Protein AF-K0YQM9-F1 (afdb_monomer_lite)

Structure (mmCIF, N/CA/C/O backbone):
data_AF-K0YQM9-F1
#
_entry.id   AF-K0YQM9-F1
#
loop_
_atom_site.group_PDB
_atom_site.id
_atom_site.type_symbol
_atom_site.label_atom_id
_atom_site.label_alt_id
_atom_site.label_comp_id
_atom_site.label_asym_id
_atom_site.label_entity_id
_atom_site.label_seq_id
_atom_site.pdbx_PDB_ins_code
_atom_site.Cartn_x
_atom_site.Cartn_y
_atom_site.Cartn_z
_atom_site.occupancy
_atom_site.B_iso_or_equiv
_atom_site.auth_seq_id
_atom_site.auth_comp_id
_atom_site.auth_asym_id
_atom_site.auth_atom_id
_atom_site.pdbx_PDB_model_num
ATOM 1 N N . MET A 1 1 ? -24.552 55.313 -85.912 1.00 34.53 1 MET A N 1
ATOM 2 C CA . MET A 1 1 ? -23.446 55.274 -86.875 1.00 34.53 1 MET A CA 1
ATOM 3 C C . MET A 1 1 ? -22.438 54.324 -86.300 1.00 34.53 1 MET A C 1
ATOM 5 O O . MET A 1 1 ? -21.882 54.588 -85.241 1.00 34.53 1 MET A O 1
ATOM 9 N N . ASP A 1 2 ? -22.370 53.202 -86.982 1.00 34.38 2 ASP A N 1
ATOM 10 C CA . ASP A 1 2 ? -21.325 52.186 -87.030 1.00 34.38 2 ASP A CA 1
ATOM 11 C C . ASP A 1 2 ? -19.997 52.883 -87.444 1.00 34.38 2 ASP A C 1
ATOM 13 O O . ASP A 1 2 ? -20.026 54.052 -87.845 1.00 34.38 2 ASP A O 1
ATOM 17 N N . ASP A 1 3 ? -18.787 52.343 -87.335 1.00 31.58 3 ASP A N 1
ATOM 18 C CA . ASP A 1 3 ? -18.250 50.990 -87.102 1.00 31.58 3 ASP A CA 1
ATOM 19 C C . ASP A 1 3 ? -17.097 51.118 -86.044 1.00 31.58 3 ASP A C 1
ATOM 21 O O . ASP A 1 3 ? -16.939 52.185 -85.453 1.00 31.58 3 ASP A O 1
ATOM 25 N N . GLU A 1 4 ? -16.256 50.151 -85.648 1.00 31.73 4 GLU A N 1
ATOM 26 C CA . GLU A 1 4 ? -15.611 49.065 -86.398 1.00 31.73 4 GLU A CA 1
ATOM 27 C C . GLU A 1 4 ? -14.940 48.055 -85.432 1.00 31.73 4 GLU A C 1
ATOM 29 O O . GLU A 1 4 ? -14.508 48.414 -84.334 1.00 31.73 4 GLU A O 1
ATOM 34 N N . ILE A 1 5 ? -14.827 46.787 -85.842 1.00 39.47 5 ILE A N 1
ATOM 35 C CA . ILE A 1 5 ? -14.116 45.701 -85.135 1.00 39.47 5 ILE A CA 1
ATOM 36 C C . ILE A 1 5 ? -12.994 45.194 -86.047 1.00 39.47 5 ILE A C 1
ATOM 38 O O . ILE A 1 5 ? -13.337 44.811 -87.156 1.00 39.47 5 ILE A O 1
ATOM 42 N N . VAL A 1 6 ? -11.744 45.033 -85.568 1.00 32.38 6 VAL A N 1
ATOM 43 C CA . VAL A 1 6 ? -10.835 43.910 -85.942 1.00 32.38 6 VAL A CA 1
ATOM 44 C C . VAL A 1 6 ? -9.770 43.639 -84.849 1.00 32.38 6 VAL A C 1
ATOM 46 O O . VAL A 1 6 ? -8.962 44.501 -84.527 1.00 32.38 6 VAL A O 1
ATOM 49 N N . ASP A 1 7 ? -9.804 42.401 -84.337 1.00 38.44 7 ASP A N 1
ATOM 50 C CA . ASP A 1 7 ? -8.743 41.475 -83.858 1.00 38.44 7 ASP A CA 1
ATOM 51 C C . ASP A 1 7 ? -7.334 41.952 -83.403 1.00 38.44 7 ASP A C 1
ATOM 53 O O . ASP A 1 7 ? -6.608 42.647 -84.114 1.00 38.44 7 ASP A O 1
ATOM 57 N N . SER A 1 8 ? -6.862 41.370 -82.285 1.00 28.73 8 SER A N 1
ATOM 58 C CA . SER A 1 8 ? -5.429 41.121 -82.052 1.00 28.73 8 SER A CA 1
ATOM 59 C C . SER A 1 8 ? -5.141 39.896 -81.147 1.00 28.73 8 SER A C 1
ATOM 61 O O . SER A 1 8 ? -4.953 40.024 -79.937 1.00 28.73 8 SER A O 1
ATOM 63 N N . GLY A 1 9 ? -5.042 38.710 -81.754 1.00 29.97 9 GLY A N 1
ATOM 64 C CA . GLY A 1 9 ? -3.924 37.753 -81.605 1.00 29.97 9 GLY A CA 1
ATOM 65 C C . GLY A 1 9 ? -3.396 37.346 -80.208 1.00 29.97 9 GLY A C 1
ATOM 66 O O . GLY A 1 9 ? -2.708 38.095 -79.516 1.00 29.97 9 GLY A O 1
ATOM 67 N N . HIS A 1 10 ? -3.546 36.058 -79.869 1.00 34.81 10 HIS A N 1
ATOM 68 C CA . HIS A 1 10 ? -2.863 35.402 -78.742 1.00 34.81 10 HIS A CA 1
ATOM 69 C C . HIS A 1 10 ? -1.322 35.421 -78.832 1.00 34.81 10 HIS A C 1
ATOM 71 O O . HIS A 1 10 ? -0.746 34.972 -79.821 1.00 34.81 10 HIS A O 1
ATOM 77 N N . MET A 1 11 ? -0.649 35.694 -77.705 1.00 31.58 11 MET A N 1
ATOM 78 C CA . MET A 1 11 ? 0.682 35.138 -77.418 1.00 31.58 11 MET A CA 1
ATOM 79 C C . MET A 1 11 ? 0.842 34.793 -75.930 1.00 31.58 11 MET A C 1
ATOM 81 O O . MET A 1 11 ? 0.753 35.656 -75.059 1.00 31.58 11 MET A O 1
ATOM 85 N N . LYS A 1 12 ? 1.116 33.515 -75.631 1.00 46.50 12 LYS A N 1
ATOM 86 C CA . LYS A 1 12 ? 1.403 33.036 -74.269 1.00 46.50 12 LYS A CA 1
ATOM 87 C C . LYS A 1 12 ? 2.731 33.608 -73.757 1.00 46.50 12 LYS A C 1
ATOM 89 O O . LYS A 1 12 ? 3.774 33.383 -74.368 1.00 46.50 12 LYS A O 1
ATOM 94 N N . LYS A 1 13 ? 2.715 34.213 -72.568 1.00 37.03 13 LYS A N 1
ATOM 95 C CA . LYS A 1 13 ? 3.882 34.304 -71.678 1.00 37.03 13 LYS A CA 1
ATOM 96 C C . LYS A 1 13 ? 3.475 33.793 -70.299 1.00 37.03 13 LYS A C 1
ATOM 98 O O . LYS A 1 13 ? 2.797 34.502 -69.565 1.00 37.03 13 LYS A O 1
ATOM 103 N N . GLY A 1 14 ? 3.877 32.560 -69.981 1.00 41.59 14 GLY A N 1
ATOM 104 C CA . GLY A 1 14 ? 3.777 32.024 -68.622 1.00 41.59 14 GLY A CA 1
ATOM 105 C C . GLY A 1 14 ? 4.582 32.914 -67.680 1.00 41.59 14 GLY A C 1
ATOM 106 O O . GLY A 1 14 ? 5.753 33.202 -67.947 1.00 41.59 14 GLY A O 1
ATOM 107 N N . GLY A 1 15 ? 3.917 33.427 -66.649 1.00 29.36 15 GLY A N 1
ATOM 108 C CA . GLY A 1 15 ? 4.487 34.415 -65.746 1.00 29.36 15 GLY A CA 1
ATOM 109 C C . GLY A 1 15 ? 5.547 33.815 -64.829 1.00 29.36 15 GLY A C 1
ATOM 110 O O . GLY A 1 15 ? 5.568 32.618 -64.559 1.00 29.36 15 GLY A O 1
ATOM 111 N N . LEU A 1 16 ? 6.400 34.688 -64.291 1.00 35.47 16 LEU A N 1
ATOM 112 C CA . LEU A 1 16 ? 7.446 34.365 -63.312 1.00 35.47 16 LEU A CA 1
ATOM 113 C C . LEU A 1 16 ? 6.927 33.539 -62.110 1.00 35.47 16 LEU A C 1
ATOM 115 O O . LEU A 1 16 ? 7.682 32.769 -61.524 1.00 35.47 16 LEU A O 1
ATOM 119 N N . LEU A 1 17 ? 5.636 33.685 -61.789 1.00 33.16 17 LEU A N 1
ATOM 120 C CA . LEU A 1 17 ? 4.921 32.996 -60.714 1.00 33.16 17 LEU A CA 1
ATOM 121 C C . LEU A 1 17 ? 4.917 31.467 -60.865 1.00 33.16 17 LEU A C 1
ATOM 123 O O . LEU A 1 17 ? 5.264 30.791 -59.904 1.00 33.16 17 LEU A O 1
ATOM 127 N N . ASP A 1 18 ? 4.633 30.910 -62.048 1.00 35.72 18 ASP A N 1
ATOM 128 C CA . ASP A 1 18 ? 4.522 29.446 -62.216 1.00 35.72 18 ASP A CA 1
ATOM 129 C C . ASP A 1 18 ? 5.861 28.734 -61.948 1.00 35.72 18 ASP A C 1
ATOM 131 O O . ASP A 1 18 ? 5.908 27.637 -61.392 1.00 35.72 18 ASP A O 1
ATOM 135 N N . ARG A 1 19 ? 6.981 29.386 -62.294 1.00 36.47 19 ARG A N 1
ATOM 136 C CA . ARG A 1 19 ? 8.337 28.858 -62.048 1.00 36.47 19 ARG A CA 1
ATOM 137 C C . ARG A 1 19 ? 8.793 29.070 -60.601 1.00 36.47 19 ARG A C 1
ATOM 139 O O . ARG A 1 19 ? 9.585 28.274 -60.105 1.00 36.47 19 ARG A O 1
ATOM 146 N N . LEU A 1 20 ? 8.280 30.101 -59.927 1.00 31.42 20 LEU A N 1
ATOM 147 C CA . LEU A 1 20 ? 8.471 30.319 -58.489 1.00 31.42 20 LEU A CA 1
ATOM 148 C C . LEU A 1 20 ? 7.713 29.270 -57.664 1.00 31.42 20 LEU A C 1
ATOM 150 O O . LEU A 1 20 ? 8.286 28.714 -56.734 1.00 31.42 20 LEU A O 1
ATOM 154 N N . VAL A 1 21 ? 6.473 28.944 -58.040 1.00 33.12 21 VAL A N 1
ATOM 155 C CA . VAL A 1 21 ? 5.668 27.907 -57.373 1.00 33.12 21 VAL A CA 1
ATOM 156 C C . VAL A 1 21 ? 6.312 26.524 -57.520 1.00 33.12 21 VAL A C 1
ATOM 158 O O . VAL A 1 21 ? 6.458 25.822 -56.523 1.00 33.12 21 VAL A O 1
ATOM 161 N N . ALA A 1 22 ? 6.784 26.157 -58.719 1.00 35.50 22 ALA A N 1
ATOM 162 C CA . ALA A 1 22 ? 7.487 24.887 -58.929 1.00 35.50 22 ALA A CA 1
ATOM 163 C C . ALA A 1 22 ? 8.804 24.791 -58.128 1.00 35.50 22 ALA A C 1
ATOM 165 O O . ALA A 1 22 ? 9.043 23.795 -57.451 1.00 35.50 22 ALA A O 1
ATOM 166 N N . GLY A 1 23 ? 9.632 25.845 -58.134 1.00 31.70 23 GLY A N 1
ATOM 167 C CA . GLY A 1 23 ? 10.898 25.854 -57.388 1.00 31.70 23 GLY A CA 1
ATOM 168 C C . GLY A 1 23 ? 10.729 25.828 -55.863 1.00 31.70 23 GLY A C 1
ATOM 169 O O . GLY A 1 23 ? 11.582 25.287 -55.163 1.00 31.70 23 GLY A O 1
ATOM 170 N N . VAL A 1 24 ? 9.627 26.377 -55.340 1.00 32.69 24 VAL A N 1
ATOM 171 C CA . VAL A 1 24 ? 9.271 26.275 -53.915 1.00 32.69 24 VAL A CA 1
ATOM 172 C C . VAL A 1 24 ? 8.764 24.871 -53.570 1.00 32.69 24 VAL A C 1
ATOM 174 O O . VAL A 1 24 ? 9.099 24.371 -52.500 1.00 32.69 24 VAL A O 1
ATOM 177 N N . ALA A 1 25 ? 8.022 24.210 -54.464 1.00 32.47 25 ALA A N 1
ATOM 178 C CA . ALA A 1 25 ? 7.544 22.842 -54.254 1.00 32.47 25 ALA A CA 1
ATOM 179 C C . ALA A 1 25 ? 8.693 21.817 -54.181 1.00 32.47 25 ALA A C 1
ATOM 181 O O . ALA A 1 25 ? 8.754 21.050 -53.222 1.00 32.47 25 ALA A O 1
ATOM 182 N N . ASP A 1 26 ? 9.647 21.851 -55.119 1.00 33.41 26 ASP A N 1
ATOM 183 C CA . ASP A 1 26 ? 10.794 20.924 -55.112 1.00 33.41 26 ASP A CA 1
ATOM 184 C C . ASP A 1 26 ? 11.717 21.150 -53.895 1.00 33.41 26 ASP A C 1
ATOM 186 O O . ASP A 1 26 ? 12.224 20.200 -53.294 1.00 33.41 26 ASP A O 1
ATOM 190 N N . ALA A 1 27 ? 11.903 22.410 -53.478 1.00 32.06 27 ALA A N 1
ATOM 191 C CA . ALA A 1 27 ? 12.652 22.741 -52.265 1.00 32.06 27 ALA A CA 1
ATOM 192 C C . ALA A 1 27 ? 11.914 22.312 -50.981 1.00 32.06 27 ALA A C 1
ATOM 194 O O . ALA A 1 27 ? 12.557 21.895 -50.015 1.00 32.06 27 ALA A O 1
ATOM 195 N N . ALA A 1 28 ? 10.579 22.381 -50.971 1.00 31.80 28 ALA A N 1
ATOM 196 C CA . ALA A 1 28 ? 9.754 21.916 -49.862 1.00 31.80 28 ALA A CA 1
ATOM 197 C C . ALA A 1 28 ? 9.743 20.385 -49.746 1.00 31.80 28 ALA A C 1
ATOM 199 O O . ALA A 1 28 ? 9.816 19.885 -48.630 1.00 31.80 28 ALA A O 1
ATOM 200 N N . ASP A 1 29 ? 9.723 19.633 -50.851 1.00 34.59 29 ASP A N 1
ATOM 201 C CA . ASP A 1 29 ? 9.785 18.162 -50.827 1.00 34.59 29 ASP A CA 1
ATOM 202 C C . ASP A 1 29 ? 11.175 17.644 -50.402 1.00 34.59 29 ASP A C 1
ATOM 204 O O . ASP A 1 29 ? 11.282 16.741 -49.568 1.00 34.59 29 ASP A O 1
ATOM 208 N N . ALA A 1 30 ? 12.256 18.277 -50.875 1.00 32.69 30 ALA A N 1
ATOM 209 C CA . ALA A 1 30 ? 13.611 17.993 -50.393 1.00 32.69 30 ALA A CA 1
ATOM 210 C C . ALA A 1 30 ? 13.780 18.342 -48.899 1.00 32.69 30 ALA A C 1
ATOM 212 O O . ALA A 1 30 ? 14.379 17.574 -48.141 1.00 32.69 30 ALA A O 1
ATOM 213 N N . GLY A 1 31 ? 13.208 19.470 -48.462 1.00 30.27 31 GLY A N 1
ATOM 214 C CA . GLY A 1 31 ? 13.152 19.869 -47.056 1.00 30.27 31 GLY A CA 1
ATOM 215 C C . GLY A 1 31 ? 12.338 18.896 -46.200 1.00 30.27 31 GLY A C 1
ATOM 216 O O . GLY A 1 31 ? 12.816 18.466 -45.156 1.00 30.27 31 GLY A O 1
ATOM 217 N N . ALA A 1 32 ? 11.158 18.478 -46.661 1.00 32.47 32 ALA A N 1
ATOM 218 C CA . ALA A 1 32 ? 10.287 17.532 -45.969 1.00 32.47 32 ALA A CA 1
ATOM 219 C C . ALA A 1 32 ? 10.941 16.152 -45.815 1.00 32.47 32 ALA A C 1
ATOM 221 O O . ALA A 1 32 ? 10.846 15.549 -44.752 1.00 32.47 32 ALA A O 1
ATOM 222 N N . LYS A 1 33 ? 11.678 15.669 -46.824 1.00 33.91 33 LYS A N 1
ATOM 223 C CA . LYS A 1 33 ? 12.443 14.413 -46.725 1.00 33.91 33 LYS A CA 1
ATOM 224 C C . LYS A 1 33 ? 13.592 14.500 -45.717 1.00 33.91 33 LYS A C 1
ATOM 226 O O . LYS A 1 33 ? 13.789 13.558 -44.952 1.00 33.91 33 LYS A O 1
ATOM 231 N N . ALA A 1 34 ? 14.304 15.627 -45.655 1.00 29.23 34 ALA A N 1
ATOM 232 C CA . ALA A 1 34 ? 15.340 15.852 -44.643 1.00 29.23 34 ALA A CA 1
ATOM 233 C C . ALA A 1 34 ? 14.756 16.012 -43.222 1.00 29.23 34 ALA A C 1
ATOM 235 O O . ALA A 1 34 ? 15.313 15.480 -42.263 1.00 29.23 34 ALA A O 1
ATOM 236 N N . VAL A 1 35 ? 13.615 16.698 -43.089 1.00 31.97 35 VAL A N 1
ATOM 237 C CA . VAL A 1 35 ? 12.897 16.878 -41.818 1.00 31.97 35 VAL A CA 1
ATOM 238 C C . VAL A 1 35 ? 12.297 15.561 -41.326 1.00 31.97 35 VAL A C 1
ATOM 240 O O . VAL A 1 35 ? 12.455 15.254 -40.151 1.00 31.97 35 VAL A O 1
ATOM 243 N N . ASN A 1 36 ? 11.703 14.739 -42.195 1.00 33.00 36 ASN A N 1
ATOM 244 C CA . ASN A 1 36 ? 11.165 13.429 -41.814 1.00 33.00 36 ASN A CA 1
ATOM 245 C C . ASN A 1 36 ? 12.273 12.451 -41.397 1.00 33.00 36 ASN A C 1
ATOM 247 O O . ASN A 1 36 ? 12.125 11.767 -40.390 1.00 33.00 36 ASN A O 1
ATOM 251 N N . ALA A 1 37 ? 13.418 12.435 -42.092 1.00 30.19 37 ALA A N 1
ATOM 252 C CA . ALA A 1 37 ? 14.574 11.639 -41.667 1.00 30.19 37 ALA A CA 1
ATOM 253 C C . ALA A 1 37 ? 15.124 12.079 -40.291 1.00 30.19 37 ALA A C 1
ATOM 255 O O . ALA A 1 37 ? 15.574 11.244 -39.509 1.00 30.19 37 ALA A O 1
ATOM 256 N N . GLY A 1 38 ? 15.055 13.378 -39.973 1.00 27.98 38 GLY A N 1
ATOM 257 C CA . GLY A 1 38 ? 15.368 13.899 -38.639 1.00 27.98 38 GLY A CA 1
ATOM 258 C C . GLY A 1 38 ? 14.299 13.573 -37.587 1.00 27.98 38 GLY A C 1
ATOM 259 O O . GLY A 1 38 ? 14.638 13.219 -36.462 1.00 27.98 38 GLY A O 1
ATOM 260 N N . ALA A 1 39 ? 13.017 13.651 -37.948 1.00 31.00 39 ALA A N 1
ATOM 261 C CA . ALA A 1 39 ? 11.891 13.391 -37.054 1.00 31.00 39 ALA A CA 1
ATOM 262 C C . ALA A 1 39 ? 11.806 11.917 -36.633 1.00 31.00 39 ALA A C 1
ATOM 264 O O . ALA A 1 39 ? 11.575 11.643 -35.460 1.00 31.00 39 ALA A O 1
ATOM 265 N N . GLU A 1 40 ? 12.069 10.977 -37.545 1.00 32.41 40 GLU A N 1
ATOM 266 C CA . GLU A 1 40 ? 12.153 9.544 -37.231 1.00 32.41 40 GLU A CA 1
ATOM 267 C C . GLU A 1 40 ? 13.310 9.237 -36.266 1.00 32.41 40 GLU A C 1
ATOM 269 O O . GLU A 1 40 ? 13.127 8.527 -35.277 1.00 32.41 40 GLU A O 1
ATOM 274 N N . ALA A 1 41 ? 14.485 9.845 -36.477 1.00 30.64 41 ALA A N 1
ATOM 275 C CA . ALA A 1 41 ? 15.621 9.702 -35.563 1.00 30.64 41 ALA A CA 1
ATOM 276 C C . ALA A 1 41 ? 15.327 10.262 -34.154 1.00 30.64 41 ALA A C 1
ATOM 278 O O . ALA A 1 41 ? 15.782 9.700 -33.157 1.00 30.64 41 ALA A O 1
ATOM 279 N N . ILE A 1 42 ? 14.538 11.338 -34.062 1.00 30.86 42 ILE A N 1
ATOM 280 C CA . ILE A 1 42 ? 14.117 11.952 -32.793 1.00 30.86 42 ILE A CA 1
ATOM 281 C C . ILE A 1 42 ? 13.007 11.130 -32.112 1.00 30.86 42 ILE A C 1
ATOM 283 O O . ILE A 1 42 ? 13.091 10.891 -30.908 1.00 30.86 42 ILE A O 1
ATOM 287 N N . LYS A 1 43 ? 12.013 10.623 -32.857 1.00 32.22 43 LYS A N 1
ATOM 288 C CA . LYS A 1 43 ? 10.958 9.734 -32.329 1.00 32.22 43 LYS A CA 1
ATOM 289 C C . LYS A 1 43 ? 11.530 8.426 -31.779 1.00 32.22 43 LYS A C 1
ATOM 291 O O . LYS A 1 43 ? 11.167 8.021 -30.674 1.00 32.22 43 LYS A O 1
ATOM 296 N N . ALA A 1 44 ? 12.469 7.808 -32.499 1.00 33.59 44 ALA A N 1
ATOM 297 C CA . ALA A 1 44 ? 13.187 6.628 -32.021 1.00 33.59 44 ALA A CA 1
ATOM 298 C C . ALA A 1 44 ? 13.980 6.921 -30.731 1.00 33.59 44 ALA A C 1
ATOM 300 O O . ALA A 1 44 ? 13.999 6.091 -29.824 1.00 33.59 44 ALA A O 1
ATOM 301 N N . GLY A 1 45 ? 14.584 8.111 -30.612 1.00 31.55 45 GLY A N 1
ATOM 302 C CA . GLY A 1 45 ? 15.263 8.560 -29.391 1.00 31.55 45 GLY A CA 1
ATOM 303 C C . GLY A 1 45 ? 14.321 8.762 -28.195 1.00 31.55 45 GLY A C 1
ATOM 304 O O . GLY A 1 45 ? 14.615 8.295 -27.092 1.00 31.55 45 GLY A O 1
ATOM 305 N N . ALA A 1 46 ? 13.170 9.407 -28.403 1.00 31.47 46 ALA A N 1
ATOM 306 C CA . ALA A 1 46 ? 12.214 9.714 -27.337 1.00 31.47 46 ALA A CA 1
ATOM 307 C C . ALA A 1 46 ? 11.513 8.458 -26.784 1.00 31.47 46 ALA A C 1
ATOM 309 O O . ALA A 1 46 ? 11.478 8.277 -25.566 1.00 31.47 46 ALA A O 1
ATOM 310 N N . LYS A 1 47 ? 11.046 7.541 -27.654 1.00 33.91 47 LYS A N 1
ATOM 311 C CA . LYS A 1 47 ? 10.439 6.261 -27.225 1.00 33.91 47 LYS A CA 1
ATOM 312 C C . LYS A 1 47 ? 11.416 5.451 -26.365 1.00 33.91 47 LYS A C 1
ATOM 314 O O . LYS A 1 47 ? 11.060 5.009 -25.275 1.00 33.91 47 LYS A O 1
ATOM 319 N N . LYS A 1 48 ? 12.678 5.370 -26.803 1.00 36.25 48 LYS A N 1
ATOM 320 C CA . LYS A 1 48 ? 13.762 4.732 -26.045 1.00 36.25 48 LYS A CA 1
ATOM 321 C C . LYS A 1 48 ? 13.997 5.388 -24.691 1.00 36.25 48 LYS A C 1
ATOM 323 O O . LYS A 1 48 ? 14.237 4.680 -23.728 1.00 36.25 48 LYS A O 1
ATOM 328 N N . THR A 1 49 ? 13.914 6.712 -24.589 1.00 34.22 49 THR A N 1
ATOM 329 C CA . THR A 1 49 ? 14.156 7.421 -23.319 1.00 34.22 49 THR A CA 1
ATOM 330 C C . THR A 1 49 ? 13.026 7.235 -22.301 1.00 34.22 49 THR A C 1
ATOM 332 O O . THR A 1 49 ? 13.312 7.159 -21.113 1.00 34.22 49 THR A O 1
ATOM 335 N N . HIS A 1 50 ? 11.767 7.098 -22.729 1.00 37.97 50 HIS A N 1
ATOM 336 C CA . HIS A 1 50 ? 10.659 6.805 -21.807 1.00 37.97 50 HIS A CA 1
ATOM 337 C C . HIS A 1 50 ? 10.742 5.375 -21.248 1.00 37.97 50 HIS A C 1
ATOM 339 O O . HIS A 1 50 ? 10.715 5.178 -20.034 1.00 37.97 50 HIS A O 1
ATOM 345 N N . GLN A 1 51 ? 10.968 4.394 -22.128 1.00 45.75 51 GLN A N 1
ATOM 346 C CA . GLN A 1 51 ? 11.227 3.004 -21.737 1.00 45.75 51 GLN A CA 1
ATOM 347 C C . GLN A 1 51 ? 12.458 2.910 -20.818 1.00 45.75 51 GLN A C 1
ATOM 349 O O . GLN A 1 51 ? 12.441 2.176 -19.835 1.00 45.75 51 GLN A O 1
ATOM 354 N N . ALA A 1 52 ? 13.497 3.718 -21.079 1.00 38.56 52 ALA A N 1
ATOM 355 C CA . ALA A 1 52 ? 14.733 3.746 -20.299 1.00 38.56 52 ALA A CA 1
ATOM 356 C C . ALA A 1 52 ? 14.563 4.036 -18.812 1.00 38.56 52 ALA A C 1
ATOM 358 O O . ALA A 1 52 ? 15.512 3.767 -18.084 1.00 38.56 52 ALA A O 1
ATOM 359 N N . PHE A 1 53 ? 13.435 4.591 -18.355 1.00 38.03 53 PHE A N 1
ATOM 360 C CA . PHE A 1 53 ? 13.337 5.158 -17.007 1.00 38.03 53 PHE A CA 1
ATOM 361 C C . PHE A 1 53 ? 12.157 4.692 -16.150 1.00 38.03 53 PHE A C 1
ATOM 363 O O . PHE A 1 53 ? 11.707 5.423 -15.271 1.00 38.03 53 PHE A O 1
ATOM 370 N N . GLY A 1 54 ? 11.701 3.453 -16.355 1.00 39.69 54 GLY A N 1
ATOM 371 C CA . GLY A 1 54 ? 10.812 2.782 -15.399 1.00 39.69 54 GLY A CA 1
ATOM 372 C C . GLY A 1 54 ? 9.446 2.367 -15.932 1.00 39.69 54 GLY A C 1
ATOM 373 O O . GLY A 1 54 ? 8.668 1.837 -15.152 1.00 39.69 54 GLY A O 1
ATOM 374 N N . GLY A 1 55 ? 9.164 2.553 -17.226 1.00 37.91 55 GLY A N 1
ATOM 375 C CA . GLY A 1 55 ? 8.043 1.858 -17.857 1.00 37.91 55 GLY A CA 1
ATOM 376 C C . GLY A 1 55 ? 8.301 0.351 -17.830 1.00 37.91 55 GLY A C 1
ATOM 377 O O . GLY A 1 55 ? 9.288 -0.112 -18.415 1.00 37.91 55 GLY A O 1
ATOM 378 N N . GLU A 1 56 ? 7.453 -0.386 -17.116 1.00 34.53 56 GLU A N 1
ATOM 379 C CA . GLU A 1 56 ? 7.374 -1.841 -17.221 1.00 34.53 56 GLU A CA 1
ATOM 380 C C . GLU A 1 56 ? 6.414 -2.179 -18.363 1.00 34.53 56 GLU A C 1
ATOM 382 O O . GLU A 1 56 ? 5.407 -1.510 -18.591 1.00 34.53 56 GLU A O 1
ATOM 387 N N . TYR A 1 57 ? 6.804 -3.172 -19.145 1.00 37.62 57 TYR A N 1
ATOM 388 C CA . TYR A 1 57 ? 6.097 -3.629 -20.326 1.00 37.62 57 TYR A CA 1
ATOM 389 C C . TYR A 1 57 ? 5.346 -4.914 -19.984 1.00 37.62 57 TYR A C 1
ATOM 391 O O . TYR A 1 57 ? 5.918 -5.800 -19.352 1.00 37.62 57 TYR A O 1
ATOM 399 N N . GLY A 1 58 ? 4.127 -5.062 -20.508 1.00 38.12 58 GLY A N 1
ATOM 400 C CA . GLY A 1 58 ? 3.480 -6.372 -20.623 1.00 38.12 58 GLY A CA 1
ATOM 401 C C . GLY A 1 58 ? 4.082 -7.242 -21.740 1.00 38.12 58 GLY A C 1
ATOM 402 O O . GLY A 1 58 ? 3.655 -8.380 -21.927 1.00 38.12 58 GLY A O 1
ATOM 403 N N . GLU A 1 59 ? 5.063 -6.723 -22.496 1.00 44.28 59 GLU A N 1
ATOM 404 C CA . GLU A 1 59 ? 5.782 -7.451 -23.547 1.00 44.28 59 GLU A CA 1
ATOM 405 C C . GLU A 1 59 ? 6.538 -8.660 -22.965 1.00 44.28 59 GLU A C 1
ATOM 407 O O . GLU A 1 59 ? 7.629 -8.548 -22.401 1.00 44.28 59 GLU A O 1
ATOM 412 N N . VAL A 1 60 ? 5.986 -9.854 -23.194 1.00 55.78 60 VAL A N 1
ATOM 413 C CA . VAL A 1 60 ? 6.745 -11.105 -23.136 1.00 55.78 60 VAL A CA 1
ATOM 414 C C . VAL A 1 60 ? 7.768 -11.075 -24.272 1.00 55.78 60 VAL A C 1
ATOM 416 O O . VAL A 1 60 ? 7.421 -11.196 -25.446 1.00 55.78 60 VAL A O 1
ATOM 419 N N . PHE A 1 61 ? 9.044 -10.897 -23.936 1.00 67.88 61 PHE A N 1
ATOM 420 C CA . PHE A 1 61 ? 10.118 -10.923 -24.924 1.00 67.88 61 PHE A CA 1
ATOM 421 C C . PHE A 1 61 ? 10.336 -12.354 -25.426 1.00 67.88 61 PHE A C 1
ATOM 423 O O . PHE A 1 61 ? 10.811 -13.204 -24.678 1.00 67.88 61 PHE A O 1
ATOM 430 N N . GLU A 1 62 ? 10.045 -12.627 -26.699 1.00 71.38 62 GLU A N 1
ATOM 431 C CA . GLU A 1 62 ? 10.383 -13.911 -27.326 1.00 71.38 62 GLU A CA 1
ATOM 432 C C . GLU A 1 62 ? 11.911 -14.053 -27.476 1.00 71.38 62 GLU A C 1
ATOM 434 O O . GLU A 1 62 ? 12.532 -13.557 -28.422 1.00 71.38 62 GLU A O 1
ATOM 439 N N . GLY A 1 63 ? 12.536 -14.724 -26.506 1.00 80.25 63 GLY A N 1
ATOM 440 C CA . GLY A 1 63 ? 13.933 -15.137 -26.576 1.00 80.25 63 GLY A CA 1
ATOM 441 C C . GLY A 1 63 ? 14.132 -16.300 -27.553 1.00 80.25 63 GLY A C 1
ATOM 442 O O . GLY A 1 63 ? 13.288 -17.183 -27.668 1.00 80.25 63 GLY A O 1
ATOM 443 N N . ASN A 1 64 ? 15.283 -16.349 -28.228 1.00 87.94 64 ASN A N 1
ATOM 444 C CA . ASN A 1 64 ? 15.659 -17.461 -29.121 1.00 87.94 64 ASN A CA 1
ATOM 445 C C . ASN A 1 64 ? 16.749 -18.365 -28.516 1.00 87.94 64 ASN A C 1
ATOM 447 O O . ASN A 1 64 ? 17.478 -19.052 -29.230 1.00 87.94 64 ASN A O 1
ATOM 451 N N . LEU A 1 65 ? 16.874 -18.329 -27.188 1.00 89.19 65 LEU A N 1
ATOM 452 C CA . LEU A 1 65 ? 17.865 -19.066 -26.407 1.00 89.19 65 LEU A CA 1
ATOM 453 C C . LEU A 1 65 ? 17.334 -20.390 -25.844 1.00 89.19 65 LEU A C 1
ATOM 455 O O . LEU A 1 65 ? 18.051 -21.037 -25.088 1.00 89.19 65 LEU A O 1
ATOM 459 N N . VAL A 1 66 ? 16.126 -20.813 -26.217 1.00 87.62 66 VAL A N 1
ATOM 460 C CA . VAL A 1 66 ? 15.560 -22.129 -25.884 1.00 87.62 66 VAL A CA 1
ATOM 461 C C . VAL A 1 66 ? 15.480 -22.972 -27.160 1.00 87.62 66 VAL A C 1
ATOM 463 O O . VAL A 1 66 ? 15.024 -22.491 -28.196 1.00 87.62 66 VAL A O 1
ATOM 466 N N . GLY A 1 67 ? 15.981 -24.205 -27.107 1.00 83.69 67 GLY A N 1
ATOM 467 C CA . GLY A 1 67 ? 15.977 -25.151 -28.222 1.00 83.69 67 GLY A CA 1
ATOM 468 C C . GLY A 1 67 ? 14.647 -25.893 -28.386 1.00 83.69 67 GLY A C 1
ATOM 469 O O . GLY A 1 67 ? 13.777 -25.846 -27.519 1.00 83.69 67 GLY A O 1
ATOM 470 N N . GLU A 1 68 ? 14.513 -26.643 -29.484 1.00 81.25 68 GLU A N 1
ATOM 471 C CA . GLU A 1 68 ? 13.326 -27.473 -29.779 1.00 81.25 68 GLU A CA 1
ATOM 472 C C . GLU A 1 68 ? 13.039 -28.547 -28.708 1.00 81.25 68 GLU A C 1
ATOM 474 O O . GLU A 1 68 ? 11.925 -29.059 -28.625 1.00 81.25 68 GLU A O 1
ATOM 479 N N . ASP A 1 69 ? 14.033 -28.892 -27.882 1.00 81.38 69 ASP A N 1
ATOM 480 C CA . ASP A 1 69 ? 13.918 -29.826 -26.758 1.00 81.38 69 ASP A CA 1
ATOM 481 C C . ASP A 1 69 ? 13.519 -29.158 -25.426 1.00 81.38 69 ASP A C 1
ATOM 483 O O . ASP A 1 69 ? 13.437 -29.836 -24.400 1.00 81.38 69 ASP A O 1
ATOM 487 N N . GLY A 1 70 ? 13.272 -27.844 -25.427 1.00 80.00 70 GLY A N 1
ATOM 488 C CA . GLY A 1 70 ? 12.948 -27.067 -24.230 1.00 80.00 70 GLY A CA 1
ATOM 489 C C . GLY A 1 70 ? 14.150 -26.769 -23.326 1.00 80.00 70 GLY A C 1
ATOM 490 O O . GLY A 1 70 ? 13.953 -26.358 -22.184 1.00 80.00 70 GLY A O 1
ATOM 491 N N . SER A 1 71 ? 15.389 -26.973 -23.791 1.00 86.81 71 SER A N 1
ATOM 492 C CA . SER A 1 71 ? 16.610 -26.661 -23.034 1.00 86.81 71 SER A CA 1
ATOM 493 C C . SER A 1 71 ? 17.258 -25.342 -23.473 1.00 86.81 71 SER A C 1
ATOM 495 O O . SER A 1 71 ? 17.065 -24.880 -24.597 1.00 86.81 71 SER A O 1
ATOM 497 N N . TYR A 1 72 ? 18.045 -24.709 -22.595 1.00 90.00 72 TYR A N 1
ATOM 498 C CA . TYR A 1 72 ? 18.778 -23.490 -22.956 1.00 90.00 72 TYR A CA 1
ATOM 499 C C . TYR A 1 72 ? 19.932 -23.779 -23.934 1.00 90.00 72 TYR A C 1
ATOM 501 O O . TYR A 1 72 ? 20.797 -24.619 -23.676 1.00 90.00 72 TYR A O 1
ATOM 509 N N . ILE A 1 73 ? 19.998 -23.011 -25.024 1.00 90.06 73 ILE A N 1
ATOM 510 C CA . ILE A 1 73 ? 21.075 -23.039 -26.015 1.00 90.06 73 ILE A CA 1
ATOM 511 C C . ILE A 1 73 ? 22.328 -22.409 -25.399 1.00 90.06 73 ILE A C 1
ATOM 513 O O . ILE A 1 73 ? 22.501 -21.189 -25.345 1.00 90.06 73 ILE A O 1
ATOM 517 N N . MET A 1 74 ? 23.220 -23.268 -24.920 1.00 88.00 74 MET A N 1
ATOM 518 C CA . MET A 1 74 ? 24.449 -22.856 -24.251 1.00 88.00 74 MET A CA 1
ATOM 519 C C . MET A 1 74 ? 25.498 -22.333 -25.248 1.00 88.00 74 MET A C 1
ATOM 521 O O . MET A 1 74 ? 25.730 -22.967 -26.281 1.00 88.00 74 MET A O 1
ATOM 525 N N . PRO A 1 75 ? 26.211 -21.230 -24.942 1.00 85.56 75 PRO A N 1
ATOM 526 C CA . PRO A 1 75 ? 27.348 -20.803 -25.751 1.00 85.56 75 PRO A CA 1
ATOM 527 C C . PRO A 1 75 ? 28.473 -21.850 -25.695 1.00 85.56 75 PRO A C 1
ATOM 529 O O . PRO A 1 75 ? 28.972 -22.164 -24.615 1.00 85.56 75 PRO A O 1
ATOM 532 N N . ASP A 1 76 ? 28.925 -22.344 -26.853 1.00 82.12 76 ASP A N 1
ATOM 533 C CA . ASP A 1 76 ? 30.085 -23.242 -26.968 1.00 82.12 76 ASP A CA 1
ATOM 534 C C . ASP A 1 76 ? 31.227 -22.584 -27.778 1.00 82.12 76 ASP A C 1
ATOM 536 O O . ASP A 1 76 ? 31.007 -22.158 -28.915 1.00 82.12 76 ASP A O 1
ATOM 540 N N . PRO A 1 77 ? 32.443 -22.434 -27.214 1.00 84.62 77 PRO A N 1
ATOM 541 C CA . PRO A 1 77 ? 32.740 -22.520 -25.785 1.00 84.62 77 PRO A CA 1
ATOM 542 C C . PRO A 1 77 ? 32.053 -21.383 -25.013 1.00 84.62 77 PRO A C 1
ATOM 544 O O . PRO A 1 77 ? 31.866 -20.284 -25.549 1.00 84.62 77 PRO A O 1
ATOM 547 N N . ALA A 1 78 ? 31.751 -21.617 -23.730 1.00 81.50 78 ALA A N 1
ATOM 548 C CA . ALA A 1 78 ? 31.068 -20.641 -22.869 1.00 81.50 78 ALA A CA 1
ATOM 549 C C . ALA A 1 78 ? 31.787 -19.283 -22.821 1.00 81.50 78 ALA A C 1
ATOM 551 O O . ALA A 1 78 ? 31.147 -18.231 -22.838 1.00 81.50 78 ALA A O 1
ATOM 552 N N . LEU A 1 79 ? 33.121 -19.321 -22.857 1.00 85.81 79 LEU A N 1
ATOM 553 C CA . LEU A 1 79 ? 34.007 -18.177 -23.043 1.00 85.81 79 LEU A CA 1
ATOM 554 C C . LEU A 1 79 ? 34.913 -18.419 -24.252 1.00 85.81 79 LEU A C 1
ATOM 556 O O . LEU A 1 79 ? 35.556 -19.470 -24.339 1.00 85.81 79 LEU A O 1
ATOM 560 N N . ASP A 1 80 ? 34.973 -17.455 -25.168 1.00 87.94 80 ASP A N 1
ATOM 561 C CA . ASP A 1 80 ? 35.877 -17.498 -26.322 1.00 87.94 80 ASP A CA 1
ATOM 562 C C . ASP A 1 80 ? 37.229 -16.799 -26.062 1.00 87.94 80 ASP A C 1
ATOM 564 O O . ASP A 1 80 ? 37.473 -16.195 -25.014 1.00 87.94 80 ASP A O 1
ATOM 568 N N . GLU A 1 81 ? 38.154 -16.889 -27.024 1.00 85.88 81 GLU A N 1
ATOM 569 C CA . GLU A 1 81 ? 39.487 -16.286 -26.886 1.00 85.88 81 GLU A CA 1
ATOM 570 C C . GLU A 1 81 ? 39.472 -14.756 -26.778 1.00 85.88 81 GLU A C 1
ATOM 572 O O . GLU A 1 81 ? 40.374 -14.186 -26.161 1.00 85.88 81 GLU A O 1
ATOM 577 N N . ARG A 1 82 ? 38.459 -14.080 -27.329 1.00 89.62 82 ARG A N 1
ATOM 578 C CA . ARG A 1 82 ? 38.303 -12.629 -27.213 1.00 89.62 82 ARG A CA 1
ATOM 579 C C . ARG A 1 82 ? 37.844 -12.255 -25.807 1.00 89.62 82 ARG A C 1
ATOM 581 O O . ARG A 1 82 ? 38.455 -11.370 -25.215 1.00 89.62 82 ARG A O 1
ATOM 588 N N . GLU A 1 83 ? 36.858 -12.956 -25.251 1.00 89.38 83 GLU A N 1
ATOM 589 C CA . GLU A 1 83 ? 36.386 -12.753 -23.874 1.00 89.38 83 GLU A CA 1
ATOM 590 C C . GLU A 1 83 ? 37.529 -12.956 -22.857 1.00 89.38 83 GLU A C 1
ATOM 592 O O . GLU A 1 83 ? 37.694 -12.146 -21.945 1.00 89.38 83 GLU A O 1
ATOM 597 N N . PHE A 1 84 ? 38.410 -13.949 -23.057 1.00 83.00 84 PHE A N 1
ATOM 598 C CA . PHE A 1 84 ? 39.620 -14.090 -22.230 1.00 83.00 84 PHE A CA 1
ATOM 599 C C . PHE A 1 84 ? 40.596 -12.907 -22.384 1.00 83.00 84 PHE A C 1
ATOM 601 O O . PHE A 1 84 ? 41.094 -12.386 -21.384 1.00 83.00 84 PHE A O 1
ATOM 608 N N . ASN A 1 85 ? 40.856 -12.443 -23.612 1.00 84.56 85 ASN A N 1
ATOM 609 C CA . ASN A 1 85 ? 41.760 -11.313 -23.877 1.00 84.56 85 ASN A CA 1
ATOM 610 C C . ASN A 1 85 ? 41.222 -9.962 -23.346 1.00 84.56 85 ASN A C 1
ATOM 612 O O . ASN A 1 85 ? 41.996 -9.037 -23.061 1.00 84.56 85 ASN A O 1
ATOM 616 N N . GLU A 1 86 ? 39.905 -9.830 -23.169 1.00 86.06 86 GLU A N 1
ATOM 617 C CA . GLU A 1 86 ? 39.295 -8.639 -22.570 1.00 86.06 86 GLU A CA 1
ATOM 618 C C . GLU A 1 86 ? 39.638 -8.491 -21.079 1.00 86.06 86 GLU A C 1
ATOM 620 O O . GLU A 1 86 ? 39.834 -7.362 -20.630 1.00 86.06 86 GLU A O 1
ATOM 625 N N . ILE A 1 87 ? 39.853 -9.581 -20.330 1.00 83.25 87 ILE A N 1
ATOM 626 C CA . ILE A 1 87 ? 40.208 -9.543 -18.894 1.00 83.25 87 ILE A CA 1
ATOM 627 C C . ILE A 1 87 ? 41.471 -8.700 -18.645 1.00 83.25 87 ILE A C 1
ATOM 629 O O . ILE A 1 87 ? 41.489 -7.841 -17.756 1.00 83.25 87 ILE A O 1
ATOM 633 N N . GLU A 1 88 ? 42.524 -8.898 -19.446 1.00 81.69 88 GLU A N 1
ATOM 634 C CA . GLU A 1 88 ? 43.748 -8.092 -19.353 1.00 81.69 88 GLU A CA 1
ATOM 635 C C . GLU A 1 88 ? 43.533 -6.644 -19.805 1.00 81.69 88 GLU A C 1
ATOM 637 O O . GLU A 1 88 ? 44.132 -5.711 -19.266 1.00 81.69 88 GLU A O 1
ATOM 642 N N . THR A 1 89 ? 42.698 -6.452 -20.826 1.00 85.62 89 THR A N 1
ATOM 643 C CA . THR A 1 89 ? 42.402 -5.134 -21.398 1.00 85.62 89 THR A CA 1
ATOM 644 C C . THR A 1 89 ? 41.632 -4.269 -20.397 1.00 85.62 89 THR A C 1
ATOM 646 O O . THR A 1 89 ? 41.910 -3.075 -20.266 1.00 85.62 89 THR A O 1
ATOM 649 N N . LEU A 1 90 ? 40.720 -4.873 -19.632 1.00 85.38 90 LEU A N 1
ATOM 650 C CA . LEU A 1 90 ? 39.966 -4.232 -18.555 1.00 85.38 90 LEU A CA 1
ATOM 651 C C . LEU A 1 90 ? 40.869 -3.857 -17.372 1.00 85.38 90 LEU A C 1
ATOM 653 O O . LEU A 1 90 ? 40.785 -2.725 -16.894 1.00 85.38 90 LEU A O 1
ATOM 657 N N . ALA A 1 91 ? 41.801 -4.730 -16.971 1.00 79.88 91 ALA A N 1
ATOM 658 C CA . ALA A 1 91 ? 42.804 -4.401 -15.951 1.00 79.88 91 ALA A CA 1
ATOM 659 C C . ALA A 1 91 ? 43.670 -3.190 -16.368 1.00 79.88 91 ALA A C 1
ATOM 661 O O . ALA A 1 91 ? 43.768 -2.206 -15.633 1.00 79.88 91 ALA A O 1
ATOM 662 N N . LYS A 1 92 ? 44.188 -3.184 -17.605 1.00 82.62 92 LYS A N 1
ATOM 663 C CA . LYS A 1 92 ? 44.960 -2.057 -18.174 1.00 82.62 92 LYS A CA 1
ATOM 664 C C . LYS A 1 92 ? 44.127 -0.762 -18.276 1.00 82.62 92 LYS A C 1
ATOM 666 O O . LYS A 1 92 ? 44.646 0.335 -18.054 1.00 82.62 92 LYS A O 1
ATOM 671 N N . ARG A 1 93 ? 42.821 -0.851 -18.582 1.00 82.12 93 ARG A N 1
ATOM 672 C CA . ARG A 1 93 ? 41.891 0.302 -18.547 1.00 82.12 93 ARG A CA 1
ATOM 673 C C . ARG A 1 93 ? 41.703 0.835 -17.120 1.00 82.12 93 ARG A C 1
ATOM 675 O O . ARG A 1 93 ? 41.692 2.053 -16.945 1.00 82.12 93 ARG A O 1
ATOM 682 N N . TYR A 1 94 ? 41.598 -0.039 -16.119 1.00 80.12 94 TYR A N 1
ATOM 683 C CA . TYR A 1 94 ? 41.475 0.339 -14.708 1.00 80.12 94 TYR A CA 1
ATOM 684 C C . TYR A 1 94 ? 42.732 1.037 -14.166 1.00 80.12 94 TYR A C 1
ATOM 686 O O . TYR A 1 94 ? 42.627 2.109 -13.563 1.00 80.12 94 TYR A O 1
ATOM 694 N N . GLU A 1 95 ? 43.923 0.505 -14.451 1.00 77.38 95 GLU A N 1
ATOM 695 C CA . GLU A 1 95 ? 45.202 1.157 -14.122 1.00 77.38 95 GLU A CA 1
ATOM 696 C C . GLU A 1 95 ? 45.275 2.568 -14.723 1.00 77.38 95 GLU A C 1
ATOM 698 O O . GLU A 1 95 ? 45.606 3.539 -14.043 1.00 77.38 95 GLU A O 1
ATOM 703 N N . LYS A 1 96 ? 44.874 2.724 -15.992 1.00 79.44 96 LYS A N 1
ATOM 704 C CA . LYS A 1 96 ? 44.815 4.034 -16.653 1.00 79.44 96 LYS A CA 1
ATOM 705 C C . LYS A 1 96 ? 43.812 4.988 -15.989 1.00 79.44 96 LYS A C 1
ATOM 707 O O . LYS A 1 96 ? 44.127 6.168 -15.837 1.00 79.44 96 LYS A O 1
ATOM 712 N N . LEU A 1 97 ? 42.636 4.501 -15.580 1.00 71.88 97 LEU A N 1
ATOM 713 C CA . LEU A 1 97 ? 41.585 5.293 -14.920 1.00 71.88 97 LEU A CA 1
ATOM 714 C C . LEU A 1 97 ? 42.008 5.793 -13.524 1.00 71.88 97 LEU A C 1
ATOM 716 O O . LEU A 1 97 ? 41.639 6.902 -13.120 1.00 71.88 97 LEU A O 1
ATOM 720 N N . THR A 1 98 ? 42.787 4.982 -12.807 1.00 68.44 98 THR A N 1
ATOM 721 C CA . THR A 1 98 ? 43.282 5.258 -11.447 1.00 68.44 98 THR A CA 1
ATOM 722 C C . THR A 1 98 ? 44.617 6.011 -11.420 1.00 68.44 98 THR A C 1
ATOM 724 O O . THR A 1 98 ? 44.889 6.732 -10.461 1.00 68.44 98 THR A O 1
ATOM 727 N N . SER A 1 99 ? 45.419 5.935 -12.487 1.00 63.50 99 SER A N 1
ATOM 728 C CA . SER A 1 99 ? 46.699 6.646 -12.591 1.00 63.50 99 SER A CA 1
ATOM 729 C C . SER A 1 99 ? 46.571 8.188 -12.539 1.00 63.50 99 SER A C 1
ATOM 731 O O . SER A 1 99 ? 45.591 8.765 -13.032 1.00 63.50 99 SER A O 1
ATOM 733 N N . PRO A 1 100 ? 47.574 8.911 -11.992 1.00 52.94 100 PRO A N 1
ATOM 734 C CA . PRO A 1 100 ? 47.627 10.371 -12.065 1.00 52.94 100 PRO A CA 1
ATOM 735 C C . PRO A 1 100 ? 47.745 10.865 -13.516 1.00 52.94 100 PRO A C 1
ATOM 737 O O . PRO A 1 100 ? 48.690 10.531 -14.230 1.00 52.94 100 PRO A O 1
ATOM 740 N N . GLY A 1 101 ? 46.794 11.696 -13.953 1.00 46.66 101 GLY A N 1
ATOM 741 C CA . GLY A 1 101 ? 46.698 12.135 -15.348 1.00 46.66 101 GLY A CA 1
ATOM 742 C C . GLY A 1 101 ? 47.880 12.988 -15.829 1.00 46.66 101 GLY A C 1
ATOM 743 O O . GLY A 1 101 ? 48.397 13.840 -15.106 1.00 46.66 101 GLY A O 1
ATOM 744 N N . THR A 1 102 ? 48.258 12.827 -17.100 1.00 37.81 102 THR A N 1
ATOM 745 C CA . THR A 1 102 ? 49.362 13.557 -17.757 1.00 37.81 102 THR A CA 1
ATOM 746 C C . THR A 1 102 ? 49.204 15.081 -17.750 1.00 37.81 102 THR A C 1
ATOM 748 O O . THR A 1 102 ? 50.208 15.789 -17.735 1.00 37.81 102 THR A O 1
ATOM 751 N N . LEU A 1 103 ? 47.976 15.603 -17.671 1.00 36.69 103 LEU A N 1
ATOM 752 C CA . LEU A 1 103 ? 47.706 17.040 -17.514 1.00 36.69 103 LEU A CA 1
ATOM 753 C C . LEU A 1 103 ? 48.278 17.635 -16.214 1.00 36.69 103 LEU A C 1
ATOM 755 O O . LEU A 1 103 ? 48.650 18.804 -16.211 1.00 36.69 103 LEU A O 1
ATOM 759 N N . ALA A 1 104 ? 48.474 16.838 -15.156 1.00 38.59 104 ALA A N 1
ATOM 760 C CA . ALA A 1 104 ? 49.182 17.284 -13.951 1.00 38.59 104 ALA A CA 1
ATOM 761 C C . ALA A 1 104 ? 50.684 17.555 -14.198 1.00 38.59 104 ALA A C 1
ATOM 763 O O . ALA A 1 104 ? 51.316 18.267 -13.422 1.00 38.59 104 ALA A O 1
ATOM 764 N N . LYS A 1 105 ? 51.258 17.027 -15.291 1.00 38.22 105 LYS A N 1
ATOM 765 C CA . LYS A 1 105 ? 52.626 17.336 -15.749 1.00 38.22 105 LYS A CA 1
ATOM 766 C C . LYS A 1 105 ? 52.672 18.495 -16.758 1.00 38.22 105 LYS A C 1
ATOM 768 O O . LYS A 1 105 ? 53.728 19.087 -16.940 1.00 38.22 105 LYS A O 1
ATOM 773 N N . ALA A 1 106 ? 51.544 18.857 -17.373 1.00 37.72 106 ALA A N 1
ATOM 774 C CA . ALA A 1 106 ? 51.429 19.924 -18.375 1.00 37.72 106 ALA A CA 1
ATOM 775 C C . ALA A 1 106 ? 50.945 21.269 -17.779 1.00 37.72 106 ALA A C 1
ATOM 777 O O . ALA A 1 106 ? 50.239 22.037 -18.429 1.00 37.72 106 ALA A O 1
ATOM 778 N N . GLY A 1 107 ? 51.323 21.571 -16.532 1.00 30.59 107 GLY A N 1
ATOM 779 C CA . GLY A 1 107 ? 50.788 22.684 -15.728 1.00 30.59 107 GLY A CA 1
ATOM 780 C C . GLY A 1 107 ? 51.172 24.117 -16.142 1.00 30.59 107 GLY A C 1
ATOM 781 O O . GLY A 1 107 ? 51.024 25.029 -15.334 1.00 30.59 107 GLY A O 1
ATOM 782 N N . LYS A 1 108 ? 51.689 24.343 -17.358 1.00 34.25 108 LYS A N 1
ATOM 783 C CA . LYS A 1 108 ? 52.019 25.674 -17.906 1.00 34.25 108 LYS A CA 1
ATOM 784 C C . LYS A 1 108 ? 51.947 25.676 -19.441 1.00 34.25 108 LYS A C 1
ATOM 786 O O . LYS A 1 108 ? 52.977 25.418 -20.050 1.00 34.25 108 LYS A O 1
ATOM 791 N N . GLN A 1 109 ? 50.793 26.014 -20.046 1.00 37.50 109 GLN A N 1
ATOM 792 C CA . GLN A 1 109 ? 50.744 26.817 -21.300 1.00 37.50 109 GLN A CA 1
ATOM 793 C C . GLN A 1 109 ? 49.362 27.191 -21.886 1.00 37.50 109 GLN A C 1
ATOM 795 O O . GLN A 1 109 ? 49.339 27.945 -22.852 1.00 37.50 109 GLN A O 1
ATOM 800 N N . ILE A 1 110 ? 48.213 26.769 -21.340 1.00 34.25 110 ILE A N 1
ATOM 801 C CA . ILE A 1 110 ? 46.898 27.141 -21.919 1.00 34.25 110 ILE A CA 1
ATOM 802 C C . ILE A 1 110 ? 46.229 28.256 -21.100 1.00 34.25 110 ILE A C 1
ATOM 804 O O . ILE A 1 110 ? 45.410 27.999 -20.222 1.00 34.25 110 ILE A O 1
ATOM 808 N N . GLY A 1 111 ? 46.605 29.510 -21.383 1.00 35.91 111 GLY A N 1
ATOM 809 C CA . GLY A 1 111 ? 45.985 30.713 -20.798 1.00 35.91 111 GLY A CA 1
ATOM 810 C C . GLY A 1 111 ? 45.025 31.473 -21.729 1.00 35.91 111 GLY A C 1
ATOM 811 O O . GLY A 1 111 ? 44.240 32.306 -21.261 1.00 35.91 111 GLY A O 1
ATOM 812 N N . GLU A 1 112 ? 45.076 31.199 -23.038 1.00 40.03 112 GLU A N 1
ATOM 813 C CA . GLU A 1 112 ? 44.618 32.127 -24.086 1.00 40.03 112 GLU A CA 1
ATOM 814 C C . GLU A 1 112 ? 43.814 31.442 -25.208 1.00 40.03 112 GLU A C 1
ATOM 816 O O . GLU A 1 112 ? 44.204 31.459 -26.369 1.00 40.03 112 GLU A O 1
ATOM 821 N N . ALA A 1 113 ? 42.664 30.845 -24.868 1.00 37.38 113 ALA A N 1
ATOM 822 C CA . ALA A 1 113 ? 41.635 30.458 -25.849 1.00 37.38 113 ALA A CA 1
ATOM 823 C C . ALA A 1 113 ? 40.239 30.276 -25.207 1.00 37.38 113 ALA A C 1
ATOM 825 O O . ALA A 1 113 ? 39.554 29.289 -25.455 1.00 37.38 113 ALA A O 1
ATOM 826 N N . VAL A 1 114 ? 39.806 31.211 -24.351 1.00 35.59 114 VAL A N 1
ATOM 827 C CA . VAL A 1 114 ? 38.437 31.219 -23.792 1.00 35.59 114 VAL A CA 1
ATOM 828 C C . VAL A 1 114 ? 37.779 32.563 -24.115 1.00 35.59 114 VAL A C 1
ATOM 830 O O . VAL A 1 114 ? 38.306 33.589 -23.672 1.00 35.59 114 VAL A O 1
ATOM 833 N N . PRO A 1 115 ? 36.653 32.597 -24.858 1.00 35.22 115 PRO A N 1
ATOM 834 C CA . PRO A 1 115 ? 35.962 33.839 -25.192 1.00 35.22 115 PRO A CA 1
ATOM 835 C C . PRO A 1 115 ? 35.580 34.649 -23.947 1.00 35.22 115 PRO A C 1
ATOM 837 O O . PRO A 1 115 ? 35.129 34.094 -22.943 1.00 35.22 115 PRO A O 1
ATOM 840 N N . ALA A 1 116 ? 35.703 35.977 -24.031 1.00 39.81 116 ALA A N 1
ATOM 841 C CA . ALA A 1 116 ? 35.400 36.905 -22.939 1.00 39.81 116 ALA A CA 1
ATOM 842 C C . ALA A 1 116 ? 34.060 36.650 -22.198 1.00 39.81 116 ALA A C 1
ATOM 844 O O . ALA A 1 116 ? 34.096 36.611 -20.964 1.00 39.81 116 ALA A O 1
ATOM 845 N N . PRO A 1 117 ? 32.904 36.407 -22.866 1.00 34.22 117 PRO A N 1
ATOM 846 C CA . PRO A 1 117 ? 31.652 36.119 -22.153 1.00 34.22 117 PRO A CA 1
ATOM 847 C C . PRO A 1 117 ? 31.711 34.825 -21.325 1.00 34.22 117 PRO A C 1
ATOM 849 O O . PRO A 1 117 ? 31.165 34.768 -20.226 1.00 34.22 117 PRO A O 1
ATOM 852 N N . MET A 1 118 ? 32.434 33.809 -21.797 1.00 30.47 118 MET A N 1
ATOM 853 C CA . MET A 1 118 ? 32.565 32.511 -21.126 1.00 30.47 118 MET A CA 1
ATOM 854 C C . MET A 1 118 ? 33.498 32.598 -19.903 1.00 30.47 118 MET A C 1
ATOM 856 O O . MET A 1 118 ? 33.237 31.994 -18.864 1.00 30.47 118 MET A O 1
ATOM 860 N N . LYS A 1 119 ? 34.539 33.441 -19.981 1.00 39.53 119 LYS A N 1
ATOM 861 C CA . LYS A 1 119 ? 35.444 33.753 -18.858 1.00 39.53 119 LYS A CA 1
ATOM 862 C C . LYS A 1 119 ? 34.742 34.579 -17.765 1.00 39.53 119 LYS A C 1
ATOM 864 O O . LYS A 1 119 ? 34.988 34.368 -16.578 1.00 39.53 119 LYS A O 1
ATOM 869 N N . ALA A 1 120 ? 33.832 35.477 -18.153 1.00 36.53 120 ALA A N 1
ATOM 870 C CA . ALA A 1 120 ? 32.974 36.211 -17.222 1.00 36.53 120 ALA A CA 1
ATOM 871 C C . ALA A 1 120 ? 31.959 35.291 -16.519 1.00 36.53 120 ALA A C 1
ATOM 873 O O . ALA A 1 120 ? 31.780 35.406 -15.307 1.00 36.53 120 ALA A O 1
ATOM 874 N N . LEU A 1 121 ? 31.352 34.348 -17.252 1.00 32.69 121 LEU A N 1
ATOM 875 C CA . LEU A 1 121 ? 30.433 33.346 -16.702 1.00 32.69 121 LEU A CA 1
ATOM 876 C C . LEU A 1 121 ? 31.121 32.478 -15.633 1.00 32.69 121 LEU A C 1
ATOM 878 O O . LEU A 1 121 ? 30.633 32.388 -14.508 1.00 32.69 121 LEU A O 1
ATOM 882 N N . ALA A 1 122 ? 32.302 31.932 -15.946 1.00 34.12 122 ALA A N 1
ATOM 883 C CA . ALA A 1 122 ? 33.075 31.087 -15.032 1.00 34.12 122 ALA A CA 1
ATOM 884 C C . ALA A 1 122 ? 33.500 31.817 -13.743 1.00 34.12 122 ALA A C 1
ATOM 886 O O . ALA A 1 122 ? 33.365 31.268 -12.651 1.00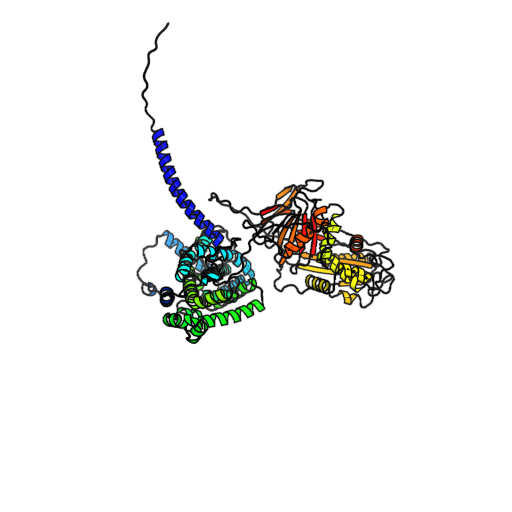 34.12 122 ALA A O 1
ATOM 887 N N . ASN A 1 123 ? 33.956 33.072 -13.838 1.00 42.09 123 ASN A N 1
ATOM 888 C CA . ASN A 1 123 ? 34.321 33.866 -12.657 1.00 42.09 123 ASN A CA 1
ATOM 889 C C . ASN A 1 123 ? 33.104 34.235 -11.790 1.00 42.09 123 ASN A C 1
ATOM 891 O O . ASN A 1 123 ? 33.213 34.288 -10.564 1.00 42.09 123 ASN A O 1
ATOM 895 N N . LYS A 1 124 ? 31.941 34.481 -12.409 1.00 39.00 124 LYS A N 1
ATOM 896 C CA . LYS A 1 124 ? 30.694 34.795 -11.696 1.00 39.00 124 LYS A CA 1
ATOM 897 C C . LYS A 1 124 ? 30.140 33.558 -10.980 1.00 39.00 124 LYS A C 1
ATOM 899 O O . LYS A 1 124 ? 29.733 33.669 -9.827 1.00 39.00 124 LYS A O 1
ATOM 904 N N . ALA A 1 125 ? 30.229 32.389 -11.619 1.00 39.66 125 ALA A N 1
ATOM 905 C CA . ALA A 1 125 ? 29.916 31.103 -11.008 1.00 39.66 125 ALA A CA 1
ATOM 906 C C . ALA A 1 125 ? 30.879 30.776 -9.848 1.00 39.66 125 ALA A C 1
ATOM 908 O O . ALA A 1 125 ? 30.450 30.610 -8.711 1.00 39.66 125 ALA A O 1
ATOM 909 N N . GLY A 1 126 ? 32.196 30.782 -10.078 1.00 39.56 126 GLY A N 1
ATOM 910 C CA . GLY A 1 126 ? 33.180 30.467 -9.033 1.00 39.56 126 GLY A CA 1
ATOM 911 C C . GLY A 1 126 ? 33.069 31.356 -7.786 1.00 39.56 126 GLY A C 1
ATOM 912 O O . GLY A 1 126 ? 33.293 30.883 -6.672 1.00 39.56 126 GLY A O 1
ATOM 913 N N . LYS A 1 127 ? 32.663 32.624 -7.950 1.00 44.38 127 LYS A N 1
ATOM 914 C CA . LYS A 1 127 ? 32.360 33.512 -6.823 1.00 44.38 127 LYS A CA 1
ATOM 915 C C . LYS A 1 127 ? 31.061 33.123 -6.104 1.00 44.38 127 LYS A C 1
ATOM 917 O O . LYS A 1 127 ? 31.094 32.963 -4.892 1.00 44.38 127 LYS A O 1
ATOM 922 N N . ALA A 1 128 ? 29.955 32.918 -6.822 1.00 42.91 128 ALA A N 1
ATOM 923 C CA . ALA A 1 128 ? 28.677 32.548 -6.207 1.00 42.91 128 ALA A CA 1
ATOM 924 C C . ALA A 1 128 ? 28.718 31.178 -5.496 1.00 42.91 128 ALA A C 1
ATOM 926 O O . ALA A 1 128 ? 28.094 31.024 -4.452 1.00 42.91 128 ALA A O 1
ATOM 927 N N . ALA A 1 129 ? 29.512 30.217 -5.987 1.00 42.84 129 ALA A N 1
ATOM 928 C CA . ALA A 1 129 ? 29.764 28.948 -5.293 1.00 42.84 129 ALA A CA 1
ATOM 929 C C . ALA A 1 129 ? 30.429 29.176 -3.932 1.00 42.84 129 ALA A C 1
ATOM 931 O O . ALA A 1 129 ? 30.024 28.627 -2.911 1.00 42.84 129 ALA A O 1
ATOM 932 N N . LYS A 1 130 ? 31.463 30.022 -3.934 1.00 48.53 130 LYS A N 1
ATOM 933 C CA . LYS A 1 130 ? 32.254 30.346 -2.752 1.00 48.53 130 LYS A CA 1
ATOM 934 C C . LYS A 1 130 ? 31.439 31.149 -1.744 1.00 48.53 130 LYS A C 1
ATOM 936 O O . LYS A 1 130 ? 31.511 30.859 -0.560 1.00 48.53 130 LYS A O 1
ATOM 941 N N . ASP A 1 131 ? 30.626 32.090 -2.217 1.00 50.34 131 ASP A N 1
ATOM 942 C CA . ASP A 1 131 ? 29.729 32.886 -1.380 1.00 50.34 131 ASP A CA 1
ATOM 943 C C . ASP A 1 131 ? 28.578 32.038 -0.796 1.00 50.34 131 ASP A C 1
ATOM 945 O O . ASP A 1 131 ? 28.189 32.276 0.341 1.00 50.34 131 ASP A O 1
ATOM 949 N N . ALA A 1 132 ? 28.096 31.003 -1.500 1.00 50.22 132 ALA A N 1
ATOM 950 C CA . ALA A 1 132 ? 27.107 30.052 -0.974 1.00 50.22 132 ALA A CA 1
ATOM 951 C C . ALA A 1 132 ? 27.695 29.034 0.029 1.00 50.22 132 ALA A C 1
ATOM 953 O O . ALA A 1 132 ? 26.988 28.568 0.918 1.00 50.22 132 ALA A O 1
ATOM 954 N N . LEU A 1 133 ? 28.984 28.693 -0.097 1.00 47.56 133 LEU A N 1
ATOM 955 C CA . LEU A 1 133 ? 29.714 27.814 0.832 1.00 47.56 133 LEU A CA 1
ATOM 956 C C . LEU A 1 133 ? 30.348 28.569 2.021 1.00 47.56 133 LEU A C 1
ATOM 958 O O . LEU A 1 133 ? 30.814 27.937 2.970 1.00 47.56 133 LEU A O 1
ATOM 962 N N . ASN A 1 134 ? 30.381 29.906 1.995 1.00 52.19 134 ASN A N 1
ATOM 963 C CA . ASN A 1 134 ? 30.941 30.730 3.068 1.00 52.19 134 ASN A CA 1
ATOM 964 C C . ASN A 1 134 ? 30.050 30.670 4.322 1.00 52.19 134 ASN A C 1
ATOM 966 O O . ASN A 1 134 ? 29.090 31.426 4.449 1.00 52.19 134 ASN A O 1
ATOM 970 N N . GLY A 1 135 ? 30.411 29.804 5.271 1.00 53.66 135 GLY A N 1
ATOM 971 C CA . GLY A 1 135 ? 29.756 29.696 6.581 1.00 53.66 135 GLY A CA 1
ATOM 972 C C . GLY A 1 135 ? 29.488 28.269 7.059 1.00 53.66 135 GLY A C 1
ATOM 973 O O . GLY A 1 135 ? 29.116 28.102 8.212 1.00 53.66 135 GLY A O 1
ATOM 974 N N . LEU A 1 136 ? 29.696 27.255 6.210 1.00 57.72 136 LEU A N 1
ATOM 975 C CA . LEU A 1 136 ? 29.496 25.839 6.544 1.00 57.72 136 LEU A CA 1
ATOM 976 C C . LEU A 1 136 ? 30.834 25.097 6.643 1.00 57.72 136 LEU A C 1
ATOM 978 O O . LEU A 1 136 ? 31.680 25.211 5.755 1.00 57.72 136 LEU A O 1
ATOM 982 N N . THR A 1 137 ? 31.013 24.291 7.688 1.00 65.25 137 THR A N 1
ATOM 983 C CA . THR A 1 137 ? 32.125 23.331 7.794 1.00 65.25 137 THR A CA 1
ATOM 984 C C . THR A 1 137 ? 31.852 22.038 7.010 1.00 65.25 137 THR A C 1
ATOM 986 O O . THR A 1 137 ? 30.713 21.730 6.655 1.00 65.25 137 THR A O 1
ATOM 989 N N . GLU A 1 138 ? 32.899 21.231 6.774 1.00 60.69 138 GLU A N 1
ATOM 990 C CA . GLU A 1 138 ? 32.776 19.877 6.191 1.00 60.69 138 GLU A CA 1
ATOM 991 C C . GLU A 1 138 ? 31.772 19.008 6.963 1.00 60.69 138 GLU A C 1
ATOM 993 O O . GLU A 1 138 ? 30.991 18.268 6.364 1.00 60.69 138 GLU A O 1
ATOM 998 N N . GLN A 1 139 ? 31.773 19.131 8.293 1.00 61.06 139 GLN A N 1
ATOM 999 C CA . GLN A 1 139 ? 30.935 18.338 9.186 1.00 61.06 139 GLN A CA 1
ATOM 1000 C C . GLN A 1 139 ? 29.474 18.798 9.166 1.00 61.06 139 GLN A C 1
ATOM 1002 O O . GLN A 1 139 ? 28.590 17.952 9.081 1.00 61.06 139 GLN A O 1
ATOM 1007 N N . GLU A 1 140 ? 29.201 20.105 9.174 1.00 63.16 140 GLU A N 1
ATOM 1008 C CA . GLU A 1 140 ? 27.828 20.633 9.112 1.00 63.16 140 GLU A CA 1
ATOM 1009 C C . GLU A 1 140 ? 27.173 20.365 7.755 1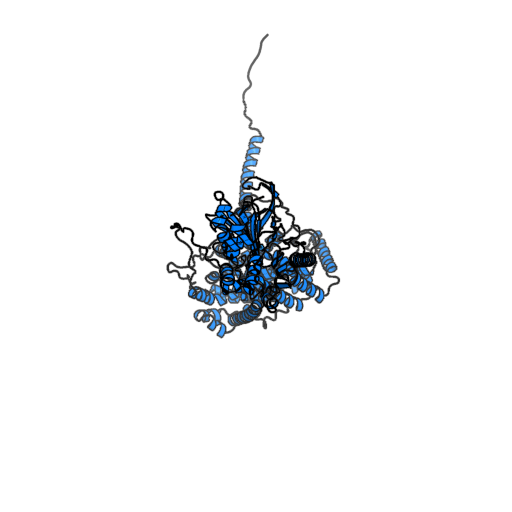.00 63.16 140 GLU A C 1
ATOM 1011 O O . GLU A 1 140 ? 26.018 19.946 7.702 1.00 63.16 140 GLU A O 1
ATOM 1016 N N . LEU A 1 141 ? 27.908 20.545 6.650 1.00 64.06 141 LEU A N 1
ATOM 1017 C CA . LEU A 1 141 ? 27.390 20.247 5.314 1.00 64.06 141 LEU A CA 1
ATOM 1018 C C . LEU A 1 141 ? 27.043 18.758 5.171 1.00 64.06 141 LEU A C 1
ATOM 1020 O O . LEU A 1 141 ? 26.002 18.426 4.607 1.00 64.06 141 LEU A O 1
ATOM 1024 N N . MET A 1 142 ? 27.875 17.865 5.718 1.00 64.69 142 MET A N 1
ATOM 1025 C CA . MET A 1 142 ? 27.625 16.425 5.673 1.00 64.69 142 MET A CA 1
ATOM 1026 C C . MET A 1 142 ? 26.535 15.971 6.652 1.00 64.69 142 MET A C 1
ATOM 1028 O O . MET A 1 142 ? 25.711 15.139 6.287 1.00 64.69 142 MET A O 1
ATOM 1032 N N . ALA A 1 143 ? 26.468 16.537 7.859 1.00 64.75 143 ALA A N 1
ATOM 1033 C CA . ALA A 1 143 ? 25.381 16.272 8.801 1.00 64.75 143 ALA A CA 1
ATOM 1034 C C . ALA A 1 143 ? 24.026 16.694 8.211 1.00 64.75 143 ALA A C 1
ATOM 1036 O O . ALA A 1 143 ? 23.073 15.919 8.247 1.00 64.75 143 ALA A O 1
ATOM 1037 N N . ASN A 1 144 ? 23.963 17.869 7.577 1.00 64.19 144 ASN A N 1
ATOM 1038 C CA . ASN A 1 144 ? 22.761 18.345 6.895 1.00 64.19 144 ASN A CA 1
ATOM 1039 C C . ASN A 1 144 ? 22.430 17.526 5.635 1.00 64.19 144 ASN A C 1
ATOM 1041 O O . ASN A 1 144 ? 21.256 17.365 5.317 1.00 64.19 144 ASN A O 1
ATOM 1045 N N . ALA A 1 145 ? 23.425 16.972 4.933 1.00 65.06 145 ALA A N 1
ATOM 1046 C CA . ALA A 1 145 ? 23.193 16.056 3.815 1.00 65.06 145 ALA A CA 1
ATOM 1047 C C . ALA A 1 145 ? 22.644 14.702 4.301 1.00 65.06 145 ALA A C 1
ATOM 1049 O O . ALA A 1 145 ? 21.669 14.205 3.754 1.00 65.06 145 ALA A O 1
ATOM 1050 N N . ILE A 1 146 ? 23.196 14.129 5.375 1.00 66.81 146 ILE A N 1
ATOM 1051 C CA . ILE A 1 146 ? 22.666 12.901 5.994 1.00 66.81 146 ILE A CA 1
ATOM 1052 C C . ILE A 1 146 ? 21.253 13.134 6.551 1.00 66.81 146 ILE A C 1
ATOM 1054 O O . ILE A 1 146 ? 20.412 12.245 6.446 1.00 66.81 146 ILE A O 1
ATOM 1058 N N . LYS A 1 147 ? 20.977 14.329 7.092 1.00 65.31 147 LYS A N 1
ATOM 1059 C CA . LYS A 1 147 ? 19.643 14.755 7.534 1.00 65.31 147 LYS A CA 1
ATOM 1060 C C . LYS A 1 147 ? 18.661 14.842 6.359 1.00 65.31 147 LYS A C 1
ATOM 1062 O O . LYS A 1 147 ? 17.629 14.186 6.394 1.00 65.31 147 LYS A O 1
ATOM 1067 N N . ALA A 1 148 ? 19.020 15.533 5.274 1.00 64.06 148 ALA A N 1
ATOM 1068 C CA . ALA A 1 148 ? 18.208 15.591 4.053 1.00 64.06 148 ALA A CA 1
ATOM 1069 C C . ALA A 1 148 ? 17.978 14.199 3.426 1.00 64.06 148 ALA A C 1
ATOM 1071 O O . ALA A 1 148 ? 16.886 13.906 2.955 1.00 64.06 148 ALA A O 1
ATOM 1072 N N . ALA A 1 149 ? 18.974 13.310 3.487 1.00 62.31 149 ALA A N 1
ATOM 1073 C CA . ALA A 1 149 ? 18.870 11.913 3.060 1.00 62.31 149 ALA A CA 1
ATOM 1074 C C . ALA A 1 149 ? 18.069 11.009 4.019 1.00 62.31 149 ALA A C 1
ATOM 1076 O O . ALA A 1 149 ? 17.879 9.835 3.712 1.00 62.31 149 ALA A O 1
ATOM 1077 N N . ALA A 1 150 ? 17.662 11.506 5.190 1.00 60.12 150 ALA A N 1
ATOM 1078 C CA . ALA A 1 150 ? 16.850 10.778 6.164 1.00 60.12 150 ALA A CA 1
ATOM 1079 C C . ALA A 1 150 ? 15.410 11.310 6.219 1.00 60.12 150 ALA A C 1
ATOM 1081 O O . ALA A 1 150 ? 14.486 10.515 6.286 1.00 60.12 150 ALA A O 1
ATOM 1082 N N . GLU A 1 151 ? 15.234 12.631 6.156 1.00 62.47 151 GLU A N 1
ATOM 1083 C CA . GLU A 1 151 ? 13.933 13.312 6.236 1.00 62.47 151 GLU A CA 1
ATOM 1084 C C . GLU A 1 151 ? 13.292 13.533 4.855 1.00 62.47 151 GLU A C 1
ATOM 1086 O O . GLU A 1 151 ? 12.080 13.655 4.749 1.00 62.47 151 GLU A O 1
ATOM 1091 N N . GLY A 1 152 ? 14.096 13.585 3.787 1.00 61.62 152 GLY A N 1
ATOM 1092 C CA . GLY A 1 152 ? 13.647 13.876 2.421 1.00 61.62 152 GLY A CA 1
ATOM 1093 C C . GLY A 1 152 ? 13.929 12.764 1.411 1.00 61.62 152 GLY A C 1
ATOM 1094 O O . GLY A 1 152 ? 13.898 13.032 0.211 1.00 61.62 152 GLY A O 1
ATOM 1095 N N . PHE A 1 153 ? 14.241 11.535 1.852 1.00 64.50 153 PHE A N 1
ATOM 1096 C CA . PHE A 1 153 ? 14.667 10.463 0.939 1.00 64.50 153 PHE A CA 1
ATOM 1097 C C . PHE A 1 153 ? 13.634 10.168 -0.154 1.00 64.50 153 PHE A C 1
ATOM 1099 O O . PHE A 1 153 ? 14.020 10.091 -1.313 1.00 64.50 153 PHE A O 1
ATOM 1106 N N . GLY A 1 154 ? 12.341 10.084 0.179 1.00 61.22 154 GLY A N 1
ATOM 1107 C CA . GLY A 1 154 ? 11.287 9.811 -0.807 1.00 61.22 154 GLY A CA 1
ATOM 1108 C C . GLY A 1 154 ? 11.163 10.891 -1.890 1.00 61.22 154 GLY A C 1
ATOM 1109 O O . GLY A 1 154 ? 10.935 10.576 -3.053 1.00 61.22 154 GLY A O 1
ATOM 1110 N N . GLU A 1 155 ? 11.391 12.162 -1.554 1.00 60.19 155 GLU A N 1
ATOM 1111 C CA . GLU A 1 155 ? 11.385 13.257 -2.536 1.00 60.19 155 GLU A CA 1
ATOM 1112 C C . GLU A 1 155 ? 12.645 13.238 -3.417 1.00 60.19 155 GLU A C 1
ATOM 1114 O O . GLU A 1 155 ? 12.582 13.417 -4.634 1.00 60.19 155 GLU A O 1
ATOM 1119 N N . LEU A 1 156 ? 13.801 12.941 -2.821 1.00 60.84 156 LEU A N 1
ATOM 1120 C CA . LEU A 1 156 ? 15.048 12.730 -3.558 1.00 60.84 156 LEU A CA 1
ATOM 1121 C C . LEU A 1 156 ? 14.941 11.508 -4.487 1.00 60.84 156 LEU A C 1
ATOM 1123 O O . LEU A 1 156 ? 15.446 11.547 -5.609 1.00 60.84 156 LEU A O 1
ATOM 1127 N N . GLU A 1 157 ? 14.250 10.453 -4.052 1.00 63.91 157 GLU A N 1
ATOM 1128 C CA . GLU A 1 157 ? 13.964 9.259 -4.841 1.00 63.91 157 GLU A CA 1
ATOM 1129 C C . GLU A 1 157 ? 13.031 9.572 -6.013 1.00 63.91 157 GLU A C 1
ATOM 1131 O O . GLU A 1 157 ? 13.387 9.246 -7.143 1.00 63.91 157 GLU A O 1
ATOM 1136 N N . LYS A 1 158 ? 11.908 10.277 -5.801 1.00 63.56 158 LYS A N 1
ATOM 1137 C CA . LYS A 1 158 ? 11.007 10.735 -6.883 1.00 63.56 158 LYS A CA 1
ATOM 1138 C C . LYS A 1 158 ? 11.763 11.492 -7.984 1.00 63.56 158 LYS A C 1
ATOM 1140 O O . LYS A 1 158 ? 11.457 11.357 -9.170 1.00 63.56 158 LYS A O 1
ATOM 1145 N N . GLN A 1 159 ? 12.789 12.262 -7.614 1.00 59.34 159 GLN A N 1
ATOM 1146 C CA . GLN A 1 159 ? 13.631 12.990 -8.565 1.00 59.34 159 GLN A CA 1
ATOM 1147 C C . GLN A 1 159 ? 14.717 12.109 -9.217 1.00 59.34 159 GLN A C 1
ATOM 1149 O O . GLN A 1 159 ? 14.970 12.253 -10.414 1.00 59.34 159 GLN A O 1
ATOM 1154 N N . ALA A 1 160 ? 15.325 11.169 -8.484 1.00 62.53 160 ALA A N 1
ATOM 1155 C CA . ALA A 1 160 ? 16.338 10.242 -9.004 1.00 62.53 160 ALA A CA 1
ATOM 1156 C C . ALA A 1 160 ? 15.761 9.034 -9.778 1.00 62.53 160 ALA A C 1
ATOM 1158 O O . ALA A 1 160 ? 16.469 8.423 -10.584 1.00 62.53 160 ALA A O 1
ATOM 1159 N N . ALA A 1 161 ? 14.478 8.709 -9.598 1.00 62.78 161 ALA A N 1
ATOM 1160 C CA . ALA A 1 161 ? 13.759 7.670 -10.337 1.00 62.78 161 ALA A CA 1
ATOM 1161 C C . ALA A 1 161 ? 13.845 7.899 -11.854 1.00 62.78 161 ALA A C 1
ATOM 1163 O O . ALA A 1 161 ? 14.137 6.972 -12.601 1.00 62.78 161 ALA A O 1
ATOM 1164 N N . LYS A 1 162 ? 13.786 9.168 -12.284 1.00 60.62 162 LYS A N 1
ATOM 1165 C CA . LYS A 1 162 ? 13.974 9.635 -13.675 1.00 60.62 162 LYS A CA 1
ATOM 1166 C C . LYS A 1 162 ? 15.349 9.315 -14.287 1.00 60.62 162 LYS A C 1
ATOM 1168 O O . LYS A 1 162 ? 15.586 9.627 -15.448 1.00 60.62 162 LYS A O 1
ATOM 1173 N N . ALA A 1 163 ? 16.266 8.744 -13.505 1.00 58.72 163 ALA A N 1
ATOM 1174 C CA . ALA A 1 163 ? 17.593 8.293 -13.913 1.00 58.72 163 ALA A CA 1
ATOM 1175 C C . ALA A 1 163 ? 17.814 6.774 -13.690 1.00 58.72 163 ALA A C 1
ATOM 1177 O O . ALA A 1 163 ? 18.954 6.310 -13.741 1.00 58.72 163 ALA A O 1
ATOM 1178 N N . SER A 1 164 ? 16.751 6.001 -13.424 1.00 69.75 164 SER A N 1
ATOM 1179 C CA . SER A 1 164 ? 16.779 4.576 -13.035 1.00 69.75 164 SER A CA 1
ATOM 1180 C C . SER A 1 164 ? 16.143 3.671 -14.097 1.00 69.75 164 SER A C 1
ATOM 1182 O O . SER A 1 164 ? 15.015 3.929 -14.492 1.00 69.75 164 SER A O 1
ATOM 1184 N N . VAL A 1 165 ? 16.816 2.603 -14.543 1.00 72.94 165 VAL A N 1
ATOM 1185 C CA . VAL A 1 165 ? 16.342 1.780 -15.683 1.00 72.94 165 VAL A CA 1
ATOM 1186 C C . VAL A 1 165 ? 15.416 0.617 -15.296 1.00 72.94 165 VAL A C 1
ATOM 1188 O O . VAL A 1 165 ? 15.570 0.032 -14.222 1.00 72.94 165 VAL A O 1
ATOM 1191 N N . SER A 1 166 ? 14.473 0.255 -16.178 1.00 77.50 166 SER A N 1
ATOM 1192 C CA . SER A 1 166 ? 13.628 -0.949 -16.041 1.00 77.50 166 SER A CA 1
ATOM 1193 C C . SER A 1 166 ? 14.334 -2.218 -16.559 1.00 77.50 166 SER A C 1
ATOM 1195 O O . SER A 1 166 ? 15.391 -2.132 -17.194 1.00 77.50 166 SER A O 1
ATOM 1197 N N . ARG A 1 167 ? 13.798 -3.413 -16.258 1.00 82.88 167 ARG A N 1
ATOM 1198 C CA . ARG A 1 167 ? 14.380 -4.687 -16.745 1.00 82.88 167 ARG A CA 1
ATOM 1199 C C . ARG A 1 167 ? 14.083 -4.877 -18.219 1.00 82.88 167 ARG A C 1
ATOM 1201 O O . ARG A 1 167 ? 14.946 -5.285 -18.983 1.00 82.88 167 ARG A O 1
ATOM 1208 N N . GLU A 1 168 ? 12.865 -4.531 -18.584 1.00 81.56 168 GLU A N 1
ATOM 1209 C CA . GLU A 1 168 ? 12.234 -4.633 -19.885 1.00 81.56 168 GLU A CA 1
ATOM 1210 C C . GLU A 1 168 ? 12.976 -3.730 -20.866 1.00 81.56 168 GLU A C 1
ATOM 1212 O O . GLU A 1 168 ? 13.303 -4.144 -21.975 1.00 81.56 168 GLU A O 1
ATOM 1217 N N . TYR A 1 169 ? 13.385 -2.538 -20.417 1.00 80.12 169 TYR A N 1
ATOM 1218 C CA . TYR A 1 169 ? 14.312 -1.703 -21.167 1.00 80.12 169 TYR A CA 1
ATOM 1219 C C . TYR A 1 169 ? 15.654 -2.381 -21.418 1.00 80.12 169 TYR A C 1
ATOM 1221 O O . TYR A 1 169 ? 16.149 -2.377 -22.542 1.00 80.12 169 TYR A O 1
ATOM 1229 N N . VAL A 1 170 ? 16.266 -2.949 -20.378 1.00 85.56 170 VAL A N 1
ATOM 1230 C CA . VAL A 1 170 ? 17.566 -3.611 -20.509 1.00 85.56 170 VAL A CA 1
ATOM 1231 C C . VAL A 1 170 ? 17.468 -4.802 -21.460 1.00 85.56 170 VAL A C 1
ATOM 1233 O O . VAL A 1 170 ? 18.293 -4.905 -22.364 1.00 85.56 170 VAL A O 1
ATOM 1236 N N . ILE A 1 171 ? 16.439 -5.641 -21.326 1.00 87.81 171 ILE A N 1
ATOM 1237 C CA . ILE A 1 171 ? 16.144 -6.761 -22.227 1.00 87.81 171 ILE A CA 1
ATOM 1238 C C . ILE A 1 171 ? 15.938 -6.253 -23.659 1.00 87.81 171 ILE A C 1
ATOM 1240 O O . ILE A 1 171 ? 16.622 -6.714 -24.570 1.00 87.81 171 ILE A O 1
ATOM 1244 N N . SER A 1 172 ? 15.091 -5.238 -23.854 1.00 83.69 172 SER A N 1
ATOM 1245 C CA . SER A 1 172 ? 14.845 -4.600 -25.150 1.00 83.69 172 SER A CA 1
ATOM 1246 C C . SER A 1 172 ? 16.141 -4.095 -25.794 1.00 83.69 172 SER A C 1
ATOM 1248 O O . SER A 1 172 ? 16.468 -4.489 -26.911 1.00 83.69 172 SER A O 1
ATOM 1250 N N . ARG A 1 173 ? 16.960 -3.304 -25.086 1.00 84.81 173 ARG A N 1
ATOM 1251 C CA . ARG A 1 173 ? 18.219 -2.762 -25.629 1.00 84.81 173 ARG A CA 1
ATOM 1252 C C . ARG A 1 173 ? 19.296 -3.816 -25.855 1.00 84.81 173 ARG A C 1
ATOM 1254 O O . ARG A 1 173 ? 20.081 -3.681 -26.792 1.00 84.81 173 ARG A O 1
ATOM 1261 N N . ILE A 1 174 ? 19.334 -4.865 -25.038 1.00 89.00 174 ILE A N 1
ATOM 1262 C CA . ILE A 1 174 ? 20.166 -6.043 -25.293 1.00 89.00 174 ILE A CA 1
ATOM 1263 C C . ILE A 1 174 ? 19.692 -6.742 -26.575 1.00 89.00 174 ILE A C 1
ATOM 1265 O O . ILE A 1 174 ? 20.515 -7.048 -27.438 1.00 89.00 174 ILE A O 1
ATOM 1269 N N . ASN A 1 175 ? 18.382 -6.902 -26.768 1.00 89.06 175 ASN A N 1
ATOM 1270 C CA . ASN A 1 175 ? 17.787 -7.515 -27.957 1.00 89.06 175 ASN A CA 1
ATOM 1271 C C . ASN A 1 175 ? 17.912 -6.647 -29.225 1.00 89.06 175 ASN A C 1
ATOM 1273 O O . ASN A 1 175 ? 18.030 -7.195 -30.319 1.00 89.06 175 ASN A O 1
ATOM 1277 N N . GLU A 1 176 ? 18.022 -5.323 -29.113 1.00 84.75 176 GLU A N 1
ATOM 1278 C CA . GLU A 1 176 ? 18.441 -4.435 -30.214 1.00 84.75 176 GLU A CA 1
ATOM 1279 C C . GLU A 1 176 ? 19.924 -4.585 -30.603 1.00 84.75 176 GLU A C 1
ATOM 1281 O O . GLU A 1 176 ? 20.362 -4.065 -31.636 1.00 84.75 176 GLU A O 1
ATOM 1286 N N . GLY A 1 177 ? 20.716 -5.273 -29.778 1.00 84.25 177 GLY A N 1
ATOM 1287 C CA . GLY A 1 177 ? 22.115 -5.572 -30.044 1.00 84.25 177 GLY A CA 1
ATOM 1288 C C . GLY A 1 177 ? 22.323 -6.378 -31.332 1.00 84.25 177 GLY A C 1
ATOM 1289 O O . GLY A 1 177 ? 21.436 -7.073 -31.836 1.00 84.25 177 GLY A O 1
ATOM 1290 N N . LYS A 1 178 ? 23.536 -6.274 -31.888 1.00 83.81 178 LYS A N 1
ATOM 1291 C CA . LYS A 1 178 ? 23.900 -6.877 -33.185 1.00 83.81 178 LYS A CA 1
ATOM 1292 C C . LYS A 1 178 ? 24.032 -8.400 -33.153 1.00 83.81 178 LYS A C 1
ATOM 1294 O O . LYS A 1 178 ? 24.124 -9.001 -34.219 1.00 83.81 178 LYS A O 1
ATOM 1299 N N . GLN A 1 179 ? 24.102 -9.001 -31.970 1.00 87.94 179 GLN A N 1
ATOM 1300 C CA . GLN A 1 179 ? 24.175 -10.447 -31.812 1.00 87.94 179 GLN A CA 1
ATOM 1301 C C . GLN A 1 179 ? 22.837 -11.101 -32.187 1.00 87.94 179 GLN A C 1
ATOM 1303 O O . GLN A 1 179 ? 21.770 -10.527 -31.967 1.00 87.94 179 GLN A O 1
ATOM 1308 N N . GLU A 1 180 ? 22.893 -12.303 -32.754 1.00 86.88 180 GLU A N 1
ATOM 1309 C CA . GLU A 1 180 ? 21.706 -13.046 -33.202 1.00 86.88 180 GLU A CA 1
ATOM 1310 C C . GLU A 1 180 ? 20.864 -13.544 -32.018 1.00 86.88 180 GLU A C 1
ATOM 1312 O O . GLU A 1 180 ? 19.649 -13.683 -32.133 1.00 86.88 180 GLU A O 1
ATOM 1317 N N . GLN A 1 181 ? 21.507 -13.758 -30.869 1.00 91.62 181 GLN A N 1
ATOM 1318 C CA . GLN A 1 181 ? 20.896 -14.228 -29.631 1.00 91.62 181 GLN A CA 1
ATOM 1319 C C . GLN A 1 181 ? 20.052 -13.131 -28.962 1.00 91.62 181 GLN A C 1
ATOM 1321 O O . GLN A 1 181 ? 20.534 -12.016 -28.722 1.00 91.62 181 GLN A O 1
ATOM 1326 N N . LYS A 1 182 ? 18.806 -13.474 -28.634 1.00 92.00 182 LYS A N 1
ATOM 1327 C CA . LYS A 1 182 ? 17.807 -12.632 -27.969 1.00 92.00 182 LYS A CA 1
ATOM 1328 C C . LYS A 1 182 ? 17.356 -13.305 -26.677 1.00 92.00 182 LYS A C 1
ATOM 1330 O O . LYS A 1 182 ? 17.120 -14.512 -26.667 1.00 92.00 182 LYS A O 1
ATOM 1335 N N . VAL A 1 183 ? 17.269 -12.521 -25.610 1.00 91.38 183 VAL A N 1
ATOM 1336 C CA . VAL A 1 183 ? 16.923 -12.971 -24.257 1.00 91.38 183 VAL A CA 1
ATOM 1337 C C . VAL A 1 183 ? 15.454 -12.684 -23.956 1.00 91.38 183 VAL A C 1
ATOM 1339 O O . VAL A 1 183 ? 14.965 -11.603 -24.284 1.00 91.38 183 VAL A O 1
ATOM 1342 N N . SER A 1 184 ? 14.777 -13.624 -23.301 1.00 86.38 184 SER A N 1
ATOM 1343 C CA . SER A 1 184 ? 13.453 -13.426 -22.692 1.00 86.38 184 SER A CA 1
ATOM 1344 C C . SER A 1 184 ? 13.548 -12.743 -21.324 1.00 86.38 184 SER A C 1
ATOM 1346 O O . SER A 1 184 ? 12.633 -12.039 -20.909 1.00 86.38 184 SER A O 1
ATOM 1348 N N . SER A 1 185 ? 14.664 -12.934 -20.612 1.00 89.19 185 SER A N 1
ATOM 1349 C CA . SER A 1 185 ? 14.822 -12.508 -19.218 1.00 89.19 185 SER A CA 1
ATOM 1350 C C . SER A 1 185 ? 16.207 -11.929 -18.906 1.00 89.19 185 SER A C 1
ATOM 1352 O O . SER A 1 185 ? 17.201 -12.196 -19.583 1.00 89.19 185 SER A O 1
ATOM 1354 N N . LEU A 1 186 ? 16.305 -11.172 -17.806 1.00 89.31 186 LEU A N 1
ATOM 1355 C CA . LEU A 1 186 ? 17.569 -10.597 -17.323 1.00 89.31 186 LEU A CA 1
ATOM 1356 C C . LEU A 1 186 ? 18.623 -11.677 -16.990 1.00 89.31 186 LEU A C 1
ATOM 1358 O O . LEU A 1 186 ? 19.830 -11.451 -17.115 1.00 89.31 186 LEU A O 1
ATOM 1362 N N . SER A 1 187 ? 18.169 -12.865 -16.577 1.00 89.69 187 SER A N 1
ATOM 1363 C CA . SER A 1 187 ? 19.033 -13.989 -16.199 1.00 89.69 187 SER A CA 1
ATOM 1364 C C . SER A 1 187 ? 19.795 -14.577 -17.396 1.00 89.69 187 SER A C 1
ATOM 1366 O O . SER A 1 187 ? 20.990 -14.875 -17.287 1.00 89.69 187 SER A O 1
ATOM 1368 N N . GLU A 1 188 ? 19.150 -14.636 -18.563 1.00 93.62 188 GLU A N 1
ATOM 1369 C CA . GLU A 1 188 ? 19.688 -15.171 -19.820 1.00 93.62 188 GLU A CA 1
ATOM 1370 C C . GLU A 1 188 ? 20.782 -14.307 -20.448 1.00 93.62 188 GLU A C 1
ATOM 1372 O O . GLU A 1 188 ? 21.524 -14.795 -21.299 1.00 93.62 188 GLU A O 1
ATOM 1377 N N . ILE A 1 189 ? 20.971 -13.060 -19.999 1.00 94.75 189 ILE A N 1
ATOM 1378 C CA . ILE A 1 189 ? 22.066 -12.194 -20.473 1.00 94.75 189 ILE A CA 1
ATOM 1379 C C . ILE A 1 189 ? 23.433 -12.885 -20.291 1.00 94.75 189 ILE A C 1
ATOM 1381 O O . ILE A 1 189 ? 24.349 -12.649 -21.076 1.00 94.75 189 ILE A O 1
ATOM 1385 N N . CYS A 1 190 ? 23.576 -13.811 -19.331 1.00 93.44 190 CYS A N 1
ATOM 1386 C CA . CYS A 1 190 ? 24.794 -14.615 -19.165 1.00 93.44 190 CYS A CA 1
ATOM 1387 C C . CYS A 1 190 ? 25.102 -15.597 -20.317 1.00 93.44 190 CYS A C 1
ATOM 1389 O O . CYS A 1 190 ? 26.245 -16.042 -20.437 1.00 93.44 190 CYS A O 1
ATOM 1391 N N . LEU A 1 191 ? 24.133 -15.906 -21.183 1.00 93.75 191 LEU A N 1
ATOM 1392 C CA . LEU A 1 191 ? 24.323 -16.730 -22.383 1.00 93.75 191 LEU A CA 1
ATOM 1393 C C . LEU A 1 191 ? 24.939 -15.923 -23.547 1.00 93.75 191 LEU A C 1
ATOM 1395 O O . LEU A 1 191 ? 25.541 -16.500 -24.454 1.00 93.75 191 LEU A O 1
ATOM 1399 N N . LEU A 1 192 ? 24.868 -14.587 -23.500 1.00 94.81 192 LEU A N 1
ATOM 1400 C CA . LEU A 1 192 ? 25.398 -13.683 -24.528 1.00 94.81 192 LEU A CA 1
ATOM 1401 C C . LEU A 1 192 ? 26.921 -13.493 -24.430 1.00 94.81 192 LEU A C 1
ATOM 1403 O O . L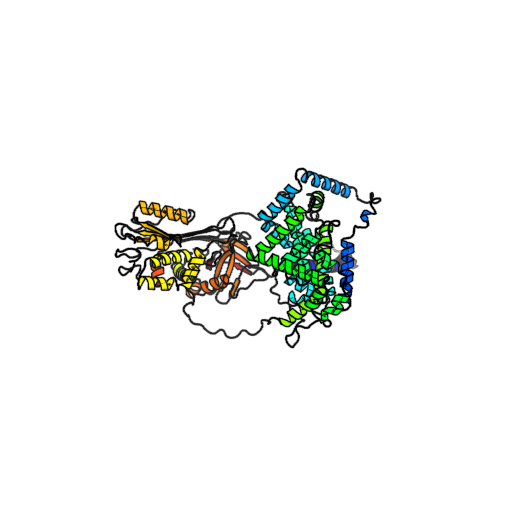EU A 1 192 ? 27.538 -13.710 -23.388 1.00 94.81 192 LEU A O 1
ATOM 1407 N N . ARG A 1 193 ? 27.569 -13.052 -25.514 1.00 94.12 193 ARG A N 1
ATOM 1408 C CA . ARG A 1 193 ? 29.008 -12.731 -25.502 1.00 94.12 193 ARG A CA 1
ATOM 1409 C C . ARG A 1 193 ? 29.268 -11.417 -24.763 1.00 94.12 193 ARG A C 1
ATOM 1411 O O . ARG A 1 193 ? 28.612 -10.408 -25.016 1.00 94.12 193 ARG A O 1
ATOM 1418 N N . ALA A 1 194 ? 30.274 -11.409 -23.887 1.00 91.31 194 ALA A N 1
ATOM 1419 C CA . ALA A 1 194 ? 30.574 -10.278 -23.006 1.00 91.31 194 ALA A CA 1
ATOM 1420 C C . ALA A 1 194 ? 30.828 -8.969 -23.764 1.00 91.31 194 ALA A C 1
ATOM 1422 O O . ALA A 1 194 ? 30.458 -7.894 -23.300 1.00 91.31 194 ALA A O 1
ATOM 1423 N N . TYR A 1 195 ? 31.431 -9.064 -24.948 1.00 91.50 195 TYR A N 1
ATOM 1424 C CA . TYR A 1 195 ? 31.728 -7.914 -25.789 1.00 91.50 195 TYR A CA 1
ATOM 1425 C C . TYR A 1 195 ? 30.511 -7.331 -26.517 1.00 91.50 195 TYR A C 1
ATOM 1427 O O . TYR A 1 195 ? 30.546 -6.154 -26.874 1.00 91.50 195 TYR A O 1
ATOM 1435 N N . ASP A 1 196 ? 29.450 -8.114 -26.729 1.00 91.50 196 ASP A N 1
ATOM 1436 C CA . ASP A 1 196 ? 28.200 -7.624 -27.318 1.00 91.50 196 ASP A CA 1
ATOM 1437 C C . ASP A 1 196 ? 27.379 -6.905 -26.240 1.00 91.50 196 ASP A C 1
ATOM 1439 O O . ASP A 1 196 ? 26.969 -5.760 -26.436 1.00 91.50 196 ASP A O 1
ATOM 1443 N N . VAL A 1 197 ? 27.291 -7.499 -25.042 1.00 92.00 197 VAL A N 1
ATOM 1444 C CA . VAL A 1 197 ? 26.725 -6.860 -23.840 1.00 92.00 197 VAL A CA 1
ATOM 1445 C C . VAL A 1 197 ? 27.451 -5.544 -23.516 1.00 92.00 197 VAL A C 1
ATOM 1447 O O . VAL A 1 197 ? 26.818 -4.504 -23.318 1.00 92.00 197 VAL A O 1
ATOM 1450 N N . ALA A 1 198 ? 28.788 -5.547 -23.542 1.00 88.81 198 ALA A N 1
ATOM 1451 C CA . ALA A 1 198 ? 29.591 -4.348 -23.313 1.00 88.81 198 ALA A CA 1
ATOM 1452 C C . ALA A 1 198 ? 29.430 -3.291 -24.418 1.00 88.81 198 ALA A C 1
ATOM 1454 O O . ALA A 1 198 ? 29.498 -2.096 -24.126 1.00 88.81 198 ALA A O 1
ATOM 1455 N N . ALA A 1 199 ? 29.194 -3.692 -25.673 1.00 87.38 199 ALA A N 1
ATOM 1456 C CA . ALA A 1 199 ? 28.935 -2.762 -26.771 1.00 87.38 199 ALA A CA 1
ATOM 1457 C C . ALA A 1 199 ? 27.570 -2.067 -26.632 1.00 87.38 199 ALA A C 1
ATOM 1459 O O . ALA A 1 199 ? 27.493 -0.855 -26.845 1.00 87.38 199 ALA A O 1
ATOM 1460 N N . VAL A 1 200 ? 26.526 -2.800 -26.222 1.00 85.75 200 VAL A N 1
ATOM 1461 C CA . VAL A 1 200 ? 25.212 -2.224 -25.884 1.00 85.75 200 VAL A CA 1
ATOM 1462 C C . VAL A 1 200 ? 25.362 -1.263 -24.703 1.00 85.75 200 VAL A C 1
ATOM 1464 O O . VAL A 1 200 ? 25.091 -0.073 -24.848 1.00 85.75 200 VAL A O 1
ATOM 1467 N N . SER A 1 201 ? 25.914 -1.727 -23.577 1.00 84.75 201 SER A N 1
ATOM 1468 C CA . SER A 1 201 ? 26.160 -0.898 -22.388 1.00 84.75 201 SER A CA 1
ATOM 1469 C C . SER A 1 201 ? 26.938 0.389 -22.721 1.00 84.75 201 SER A C 1
ATOM 1471 O O . SER A 1 201 ? 26.534 1.488 -22.335 1.00 84.75 201 SER A O 1
ATOM 1473 N N . ALA A 1 202 ? 28.018 0.295 -23.510 1.00 80.56 202 ALA A N 1
ATOM 1474 C CA . ALA A 1 202 ? 28.824 1.437 -23.959 1.00 80.56 202 ALA A CA 1
ATOM 1475 C C . ALA A 1 202 ? 28.031 2.515 -24.719 1.00 80.56 202 ALA A C 1
ATOM 1477 O O . ALA A 1 202 ? 28.336 3.700 -24.564 1.00 80.56 202 ALA A O 1
ATOM 1478 N N . ASN A 1 203 ? 27.038 2.123 -25.520 1.00 75.19 203 ASN A N 1
ATOM 1479 C CA . ASN A 1 203 ? 26.210 3.040 -26.303 1.00 75.19 203 ASN A CA 1
ATOM 1480 C C . ASN A 1 203 ? 25.182 3.788 -25.432 1.00 75.19 203 ASN A C 1
ATOM 1482 O O . ASN A 1 203 ? 24.912 4.968 -25.646 1.00 75.19 203 ASN A O 1
ATOM 1486 N N . GLU A 1 204 ? 24.657 3.112 -24.412 1.00 71.56 204 GLU A N 1
ATOM 1487 C CA . GLU A 1 204 ? 23.547 3.584 -23.579 1.00 71.56 204 GLU A CA 1
ATOM 1488 C C . GLU A 1 204 ? 23.994 4.527 -22.441 1.00 71.56 204 GLU A C 1
ATOM 1490 O O . GLU A 1 204 ? 23.282 5.472 -22.089 1.00 71.56 204 GLU A O 1
ATOM 1495 N N . ARG A 1 205 ? 25.214 4.334 -21.910 1.00 66.69 205 ARG A N 1
ATOM 1496 C CA . ARG A 1 205 ? 25.732 4.965 -20.671 1.00 66.69 205 ARG A CA 1
ATOM 1497 C C . ARG A 1 205 ? 25.610 6.485 -20.555 1.00 66.69 205 ARG A C 1
ATOM 1499 O O . ARG A 1 205 ? 25.412 6.978 -19.451 1.00 66.69 205 ARG A O 1
ATOM 1506 N N . LEU A 1 206 ? 25.785 7.243 -21.638 1.00 55.00 206 LEU A N 1
ATOM 1507 C CA . LEU A 1 206 ? 25.748 8.717 -21.589 1.00 55.00 206 LEU A CA 1
ATOM 1508 C C . LEU A 1 206 ? 24.483 9.323 -22.201 1.00 55.00 206 LEU A C 1
ATOM 1510 O O . LEU A 1 206 ? 24.175 10.475 -21.899 1.00 55.00 206 LEU A O 1
ATOM 1514 N N . HIS A 1 207 ? 23.773 8.582 -23.054 1.00 52.44 207 HIS A N 1
ATOM 1515 C CA . HIS A 1 207 ? 22.646 9.126 -23.809 1.00 52.44 207 HIS A CA 1
ATOM 1516 C C . HIS A 1 207 ? 21.460 9.390 -22.879 1.00 52.44 207 HIS A C 1
ATOM 1518 O O . HIS A 1 207 ? 21.022 10.527 -22.737 1.00 52.44 207 HIS A O 1
ATOM 1524 N N . HIS A 1 208 ? 21.006 8.368 -22.156 1.00 53.25 208 HIS A N 1
ATOM 1525 C CA . HIS A 1 208 ? 19.742 8.451 -21.428 1.00 53.25 208 HIS A CA 1
ATOM 1526 C C . HIS A 1 208 ? 19.847 9.306 -20.160 1.00 53.25 208 HIS A C 1
ATOM 1528 O O . HIS A 1 208 ? 19.017 10.187 -19.953 1.00 53.25 208 HIS A O 1
ATOM 1534 N N . MET A 1 209 ? 20.913 9.150 -19.363 1.00 54.31 209 MET A N 1
ATOM 1535 C CA . MET A 1 209 ? 21.109 9.981 -18.163 1.00 54.31 209 MET A CA 1
ATOM 1536 C C . MET A 1 209 ? 21.318 11.465 -18.503 1.00 54.31 209 MET A C 1
ATOM 1538 O O . MET A 1 209 ? 20.889 12.340 -17.755 1.00 54.31 209 MET A O 1
ATOM 1542 N N . GLY A 1 210 ? 21.978 11.757 -19.630 1.00 42.41 210 GLY A N 1
ATOM 1543 C CA . GLY A 1 210 ? 22.198 13.125 -20.097 1.00 42.41 210 GLY A CA 1
ATOM 1544 C C . GLY A 1 210 ? 20.934 13.775 -20.660 1.00 42.41 210 GLY A C 1
ATOM 1545 O O . GLY A 1 210 ? 20.700 14.951 -20.398 1.00 42.41 210 GLY A O 1
ATOM 1546 N N . ILE A 1 211 ? 20.110 13.021 -21.395 1.00 39.56 211 ILE A N 1
ATOM 1547 C CA . ILE A 1 211 ? 18.872 13.520 -22.010 1.00 39.56 211 ILE A CA 1
ATOM 1548 C C . ILE A 1 211 ? 17.795 13.775 -20.949 1.00 39.56 211 ILE A C 1
ATOM 1550 O O . ILE A 1 211 ? 17.270 14.884 -20.904 1.00 39.56 211 ILE A O 1
ATOM 1554 N N . ALA A 1 212 ? 17.567 12.848 -20.009 1.00 42.34 212 ALA A N 1
ATOM 1555 C CA . ALA A 1 212 ? 16.611 13.051 -18.910 1.00 42.34 212 ALA A CA 1
ATOM 1556 C C . ALA A 1 212 ? 16.931 14.293 -18.045 1.00 42.34 212 ALA A C 1
ATOM 1558 O O . ALA A 1 212 ? 16.027 14.970 -17.555 1.00 42.34 212 ALA A O 1
ATOM 1559 N N . LEU A 1 213 ? 18.218 14.640 -17.897 1.00 44.25 213 LEU A N 1
ATOM 1560 C CA . LEU A 1 213 ? 18.666 15.851 -17.195 1.00 44.25 213 LEU A CA 1
ATOM 1561 C C . LEU A 1 213 ? 18.678 17.116 -18.077 1.00 44.25 213 LEU A C 1
ATOM 1563 O O . LEU A 1 213 ? 18.520 18.219 -17.554 1.00 44.25 213 LEU A O 1
ATOM 1567 N N . ALA A 1 214 ? 18.854 16.990 -19.396 1.00 36.59 214 ALA A N 1
ATOM 1568 C CA . ALA A 1 214 ? 18.836 18.119 -20.331 1.00 36.59 214 ALA A CA 1
ATOM 1569 C C . ALA A 1 214 ? 17.410 18.576 -20.686 1.00 36.59 214 ALA A C 1
ATOM 1571 O O . ALA A 1 214 ? 17.166 19.776 -20.822 1.00 36.59 214 ALA A O 1
ATOM 1572 N N . GLU A 1 215 ? 16.469 17.637 -20.796 1.00 37.38 215 GLU A N 1
ATOM 1573 C CA . GLU A 1 215 ? 15.048 17.902 -21.055 1.00 37.38 215 GLU A CA 1
ATOM 1574 C C . GLU A 1 215 ? 14.316 18.382 -19.786 1.00 37.38 215 GLU A C 1
ATOM 1576 O O . GLU A 1 215 ? 13.349 19.138 -19.872 1.00 37.38 215 GLU A O 1
ATOM 1581 N N . GLY A 1 216 ? 14.855 18.083 -18.596 1.00 35.00 216 GLY A N 1
ATOM 1582 C CA . GLY A 1 216 ? 14.405 18.583 -17.288 1.00 35.00 216 GLY A CA 1
ATOM 1583 C C . GLY A 1 216 ? 14.620 20.086 -17.022 1.00 35.00 216 GLY A C 1
ATOM 1584 O O . GLY A 1 216 ? 14.697 20.508 -15.869 1.00 35.00 216 GLY A O 1
ATOM 1585 N N . GLY A 1 217 ? 14.716 20.928 -18.054 1.00 34.12 217 GLY A N 1
ATOM 1586 C CA . GLY A 1 217 ? 15.019 22.366 -17.962 1.00 34.12 217 GLY A CA 1
ATOM 1587 C C . GLY A 1 217 ? 13.924 23.273 -17.367 1.00 34.12 217 GLY A C 1
ATOM 1588 O O . GLY A 1 217 ? 13.969 24.482 -17.596 1.00 34.12 217 GLY A O 1
ATOM 1589 N N . GLY A 1 218 ? 12.929 22.719 -16.662 1.00 31.66 218 GLY A N 1
ATOM 1590 C CA . GLY A 1 218 ? 11.625 23.356 -16.414 1.00 31.66 218 GLY A CA 1
ATOM 1591 C C . GLY A 1 218 ? 11.377 24.005 -15.043 1.00 31.66 218 GLY A C 1
ATOM 1592 O O . GLY A 1 218 ? 10.498 24.854 -14.946 1.00 31.66 218 GLY A O 1
ATOM 1593 N N . THR A 1 219 ? 12.129 23.682 -13.986 1.00 36.69 219 THR A N 1
ATOM 1594 C CA . THR A 1 219 ? 11.829 24.125 -12.599 1.00 36.69 219 THR A CA 1
ATOM 1595 C C . THR A 1 219 ? 12.661 25.330 -12.139 1.00 36.69 219 THR A C 1
ATOM 1597 O O . THR A 1 219 ? 13.104 25.440 -10.997 1.00 36.69 219 THR A O 1
ATOM 1600 N N . GLY A 1 220 ? 12.869 26.285 -13.047 1.00 34.34 220 GLY A N 1
ATOM 1601 C CA . GLY A 1 220 ? 13.578 27.541 -12.791 1.00 34.34 220 GLY A CA 1
ATOM 1602 C C . GLY A 1 220 ? 12.779 28.577 -11.989 1.00 34.34 220 GLY A C 1
ATOM 1603 O O . GLY A 1 220 ? 12.585 29.688 -12.478 1.00 34.34 220 GLY A O 1
ATOM 1604 N N . ALA A 1 221 ? 12.367 28.254 -10.761 1.00 26.11 221 ALA A N 1
ATOM 1605 C CA . ALA A 1 221 ? 11.862 29.212 -9.772 1.00 26.11 221 ALA A CA 1
ATOM 1606 C C . ALA A 1 221 ? 12.496 28.928 -8.396 1.00 26.11 221 ALA A C 1
ATOM 1608 O O . ALA A 1 221 ? 12.730 27.780 -8.029 1.00 26.11 221 ALA A O 1
ATOM 1609 N N . ALA A 1 222 ? 12.861 29.977 -7.657 1.00 29.91 222 ALA A N 1
ATOM 1610 C CA . ALA A 1 222 ? 13.704 29.851 -6.466 1.00 29.91 222 ALA A CA 1
ATOM 1611 C C . ALA A 1 222 ? 12.971 29.207 -5.271 1.00 29.91 222 ALA A C 1
ATOM 1613 O O . ALA A 1 222 ? 11.896 29.678 -4.912 1.00 29.91 222 ALA A O 1
ATOM 1614 N N . GLY A 1 223 ? 13.590 28.229 -4.587 1.00 35.50 223 GLY A N 1
ATOM 1615 C CA . GLY A 1 223 ? 13.128 27.849 -3.240 1.00 35.50 223 GLY A CA 1
ATOM 1616 C C . GLY A 1 223 ? 13.630 26.548 -2.593 1.00 35.50 223 GLY A C 1
ATOM 1617 O O . GLY A 1 223 ? 13.669 26.492 -1.369 1.00 35.50 223 GLY A O 1
ATOM 1618 N N . PHE A 1 224 ? 14.003 25.500 -3.338 1.00 43.34 224 PHE A N 1
ATOM 1619 C CA . PHE A 1 224 ? 14.058 24.148 -2.744 1.00 43.34 224 PHE A CA 1
ATOM 1620 C C . PHE A 1 224 ? 15.365 23.813 -1.982 1.00 43.34 224 PHE A C 1
ATOM 1622 O O . PHE A 1 224 ? 16.446 23.819 -2.571 1.00 43.34 224 PHE A O 1
ATOM 1629 N N . TRP A 1 225 ? 15.225 23.533 -0.673 1.00 45.44 225 TRP A N 1
ATOM 1630 C CA . TRP A 1 225 ? 16.134 22.969 0.364 1.00 45.44 225 TRP A CA 1
ATOM 1631 C C . TRP A 1 225 ? 17.613 23.403 0.496 1.00 45.44 225 TRP A C 1
ATOM 1633 O O . TRP A 1 225 ? 18.218 23.167 1.544 1.00 45.44 225 TRP A O 1
ATOM 1643 N N . GLY A 1 226 ? 18.223 24.058 -0.489 1.00 50.97 226 GLY A N 1
ATOM 1644 C CA . GLY A 1 226 ? 19.612 24.522 -0.422 1.00 50.97 226 GLY A CA 1
ATOM 1645 C C . GLY A 1 226 ? 20.673 23.434 -0.657 1.00 50.97 226 GLY A C 1
ATOM 1646 O O . GLY A 1 226 ? 20.391 22.307 -1.063 1.00 50.97 226 GLY A O 1
ATOM 1647 N N . LEU A 1 227 ? 21.942 23.804 -0.433 1.00 59.97 227 LEU A N 1
ATOM 1648 C CA . LEU A 1 227 ? 23.120 23.014 -0.833 1.00 59.97 227 LEU A CA 1
ATOM 1649 C C . LEU A 1 227 ? 23.136 21.540 -0.361 1.00 59.97 227 LEU A C 1
ATOM 1651 O O . LEU A 1 227 ? 23.570 20.705 -1.158 1.00 59.97 227 LEU A O 1
ATOM 1655 N N . PRO A 1 228 ? 22.695 21.180 0.866 1.00 61.00 228 PRO A N 1
ATOM 1656 C CA . PRO A 1 228 ? 22.753 19.794 1.327 1.00 61.00 228 PRO A CA 1
ATOM 1657 C C . PRO A 1 228 ? 21.858 18.850 0.518 1.00 61.00 228 PRO A C 1
ATOM 1659 O O . PRO A 1 228 ? 22.312 17.776 0.142 1.00 61.00 228 PRO A O 1
ATOM 1662 N N . ALA A 1 229 ? 20.626 19.250 0.186 1.00 62.75 229 ALA A N 1
ATOM 1663 C CA . ALA A 1 229 ? 19.704 18.401 -0.573 1.00 62.75 229 ALA A CA 1
ATOM 1664 C C . ALA A 1 229 ? 20.191 18.171 -2.011 1.00 62.75 229 ALA A C 1
ATOM 1666 O O . ALA A 1 229 ? 20.212 17.035 -2.482 1.00 62.75 229 ALA A O 1
ATOM 1667 N N . ASN A 1 230 ? 20.689 19.222 -2.674 1.00 60.97 230 ASN A N 1
ATOM 1668 C CA . ASN A 1 230 ? 21.256 19.110 -4.021 1.00 60.97 230 ASN A CA 1
ATOM 1669 C C . ASN A 1 230 ? 22.475 18.171 -4.066 1.00 60.97 230 ASN A C 1
ATOM 1671 O O . ASN A 1 230 ? 22.668 17.457 -5.047 1.00 60.97 230 ASN A O 1
ATOM 1675 N N . LEU A 1 231 ? 23.296 18.143 -3.008 1.00 69.94 231 LEU A N 1
ATOM 1676 C CA . LEU A 1 231 ? 24.414 17.202 -2.892 1.00 69.94 231 LEU A CA 1
ATOM 1677 C C . LEU A 1 231 ? 23.924 15.747 -2.815 1.00 69.94 231 LEU A C 1
ATOM 1679 O O . LEU A 1 231 ? 24.471 14.885 -3.505 1.00 69.94 231 LEU A O 1
ATOM 1683 N N . VAL A 1 232 ? 22.897 15.482 -2.001 1.00 70.75 232 VAL A N 1
ATOM 1684 C CA . VAL A 1 232 ? 22.325 14.136 -1.842 1.00 70.75 232 VAL A CA 1
ATOM 1685 C C . VAL A 1 232 ? 21.662 13.665 -3.133 1.00 70.75 232 VAL A C 1
ATOM 1687 O O . VAL A 1 232 ? 21.929 12.545 -3.560 1.00 70.75 232 VAL A O 1
ATOM 1690 N N . LEU A 1 233 ? 20.871 14.521 -3.789 1.00 73.88 233 LEU A N 1
ATOM 1691 C CA . LEU A 1 233 ? 20.218 14.207 -5.061 1.00 73.88 233 LEU A CA 1
ATOM 1692 C C . LEU A 1 233 ? 21.239 13.798 -6.130 1.00 73.88 233 LEU A C 1
ATOM 1694 O O . LEU A 1 233 ? 21.099 12.748 -6.754 1.00 73.88 233 LEU A O 1
ATOM 1698 N N . SER A 1 234 ? 22.313 14.579 -6.290 1.00 71.81 234 SER A N 1
ATOM 1699 C CA . SER A 1 234 ? 23.397 14.247 -7.219 1.00 71.81 234 SER A CA 1
ATOM 1700 C C . SER A 1 234 ? 24.041 12.897 -6.895 1.00 71.81 234 SER A C 1
ATOM 1702 O O . SER A 1 234 ? 24.315 12.111 -7.799 1.00 71.81 234 SER A O 1
ATOM 1704 N N . MET A 1 235 ? 24.250 12.593 -5.609 1.00 78.19 235 MET A N 1
ATOM 1705 C CA . MET A 1 235 ? 24.771 11.295 -5.169 1.00 78.19 235 MET A CA 1
ATOM 1706 C C . MET A 1 235 ? 23.799 10.137 -5.420 1.00 78.19 235 MET A C 1
ATOM 1708 O O . MET A 1 235 ? 24.252 9.055 -5.785 1.00 78.19 235 MET A O 1
ATOM 1712 N N . LEU A 1 236 ? 22.490 10.353 -5.290 1.00 79.88 236 LEU A N 1
ATOM 1713 C CA . LEU A 1 236 ? 21.472 9.338 -5.560 1.00 79.88 236 LEU A CA 1
ATOM 1714 C C . LEU A 1 236 ? 21.364 9.037 -7.064 1.00 79.88 236 LEU A C 1
ATOM 1716 O O . LEU A 1 236 ? 21.341 7.873 -7.458 1.00 79.88 236 LEU A O 1
ATOM 1720 N N . ILE A 1 237 ? 21.440 10.063 -7.916 1.00 77.19 237 ILE A N 1
ATOM 1721 C CA . ILE A 1 237 ? 21.525 9.910 -9.379 1.00 77.19 237 ILE A CA 1
ATOM 1722 C C . ILE A 1 237 ? 22.804 9.152 -9.779 1.00 77.19 237 ILE A C 1
ATOM 1724 O O . ILE A 1 237 ? 22.754 8.245 -10.610 1.00 77.19 237 ILE A O 1
ATOM 1728 N N . TYR A 1 238 ? 23.953 9.460 -9.164 1.00 81.88 238 TYR A N 1
ATOM 1729 C CA . TYR A 1 238 ? 25.186 8.688 -9.364 1.00 81.88 238 TYR A CA 1
ATOM 1730 C C . TYR A 1 238 ? 25.061 7.222 -8.904 1.00 81.88 238 TYR A C 1
ATOM 1732 O O . TYR A 1 238 ? 25.689 6.349 -9.501 1.00 81.88 238 TYR A O 1
ATOM 1740 N N . PHE A 1 239 ? 24.276 6.931 -7.863 1.00 85.38 239 PHE A N 1
ATOM 1741 C CA . PHE A 1 239 ? 24.038 5.565 -7.390 1.00 85.38 239 PHE A CA 1
ATOM 1742 C C . PHE A 1 239 ? 23.130 4.781 -8.354 1.00 85.38 239 PHE A C 1
ATOM 1744 O O . PHE A 1 239 ? 23.501 3.680 -8.771 1.00 85.38 239 PHE A O 1
ATOM 1751 N N . ARG A 1 240 ? 22.021 5.381 -8.815 1.00 84.81 240 ARG A N 1
ATOM 1752 C CA . ARG A 1 240 ? 21.143 4.804 -9.854 1.00 84.81 240 ARG A CA 1
ATOM 1753 C C . ARG A 1 240 ? 21.884 4.588 -11.194 1.00 84.81 240 ARG A C 1
ATOM 1755 O O . ARG A 1 240 ? 21.624 3.605 -11.885 1.00 84.81 240 ARG A O 1
ATOM 1762 N N . ALA A 1 241 ? 22.912 5.389 -11.503 1.00 83.75 241 ALA A N 1
ATOM 1763 C CA . ALA A 1 241 ? 23.830 5.145 -12.630 1.00 83.75 241 ALA A CA 1
ATOM 1764 C C . ALA A 1 241 ? 24.570 3.796 -12.537 1.00 83.75 241 ALA A C 1
ATOM 1766 O O . ALA A 1 241 ? 24.713 3.079 -13.527 1.00 83.75 241 ALA A O 1
ATOM 1767 N N . VAL A 1 242 ? 25.064 3.449 -11.343 1.00 87.88 242 VAL A N 1
ATOM 1768 C CA . VAL A 1 242 ? 25.803 2.198 -11.105 1.00 87.88 242 VAL A CA 1
ATOM 1769 C C . VAL A 1 242 ? 24.861 0.998 -11.151 1.00 87.88 242 VAL A C 1
ATOM 1771 O O . VAL A 1 242 ? 25.208 -0.018 -11.750 1.00 87.88 242 VAL A O 1
ATOM 1774 N N . GLN A 1 243 ? 23.660 1.145 -10.586 1.00 90.31 243 GLN A N 1
ATOM 1775 C CA . GLN A 1 243 ? 22.579 0.164 -10.694 1.00 90.31 243 GLN A CA 1
ATOM 1776 C C . GLN A 1 243 ? 22.218 -0.130 -12.160 1.00 90.31 243 GLN A C 1
ATOM 1778 O O . GLN A 1 243 ? 22.179 -1.290 -12.559 1.00 90.31 243 GLN A O 1
ATOM 1783 N N . SER A 1 244 ? 22.049 0.905 -12.989 1.00 87.69 244 SER A N 1
ATOM 1784 C CA . SER A 1 244 ? 21.778 0.755 -14.425 1.00 87.69 244 SER A CA 1
ATOM 1785 C C . SER A 1 244 ? 22.847 -0.081 -15.140 1.00 87.69 244 SER A C 1
ATOM 1787 O O . SER A 1 244 ? 22.523 -1.049 -15.829 1.00 87.69 244 SER A O 1
ATOM 1789 N N . VAL A 1 245 ? 24.133 0.220 -14.917 1.00 90.00 245 VAL A N 1
ATOM 1790 C CA . VAL A 1 245 ? 25.235 -0.559 -15.509 1.00 90.00 245 VAL A CA 1
ATOM 1791 C C . VAL A 1 245 ? 25.229 -2.016 -15.026 1.00 90.00 245 VAL A C 1
ATOM 1793 O O . VAL A 1 245 ? 25.526 -2.905 -15.821 1.00 90.00 245 VAL A O 1
ATOM 1796 N N . ALA A 1 246 ? 24.866 -2.282 -13.768 1.00 92.75 246 ALA A N 1
ATOM 1797 C CA . ALA A 1 246 ? 24.738 -3.642 -13.240 1.00 92.75 246 ALA A CA 1
ATOM 1798 C C . ALA A 1 246 ? 23.661 -4.449 -13.989 1.00 92.75 246 ALA A C 1
ATOM 1800 O O . ALA A 1 246 ? 23.940 -5.556 -14.460 1.00 92.75 246 ALA A O 1
ATOM 1801 N N . MET A 1 247 ? 22.474 -3.858 -14.174 1.00 91.94 247 MET A N 1
ATOM 1802 C CA . MET A 1 247 ? 21.357 -4.480 -14.893 1.00 91.94 247 MET A CA 1
ATOM 1803 C C . MET A 1 247 ? 21.751 -4.842 -16.329 1.00 91.94 247 MET A C 1
ATOM 1805 O O . MET A 1 247 ? 21.489 -5.960 -16.760 1.00 91.94 247 MET A O 1
ATOM 1809 N N . PHE A 1 248 ? 22.467 -3.967 -17.048 1.00 92.19 248 PHE A N 1
ATOM 1810 C CA . PHE A 1 248 ? 22.949 -4.260 -18.408 1.00 92.19 248 PHE A CA 1
ATOM 1811 C C . PHE A 1 248 ? 23.874 -5.488 -18.506 1.00 92.19 248 PHE A C 1
ATOM 1813 O O . PHE A 1 248 ? 23.909 -6.123 -19.553 1.00 92.19 248 PHE A O 1
ATOM 1820 N N . TYR A 1 249 ? 24.580 -5.867 -17.433 1.00 94.69 249 TYR A N 1
ATOM 1821 C CA . TYR A 1 249 ? 25.350 -7.122 -17.349 1.00 94.69 249 TYR A CA 1
ATOM 1822 C C . TYR A 1 249 ? 24.560 -8.272 -16.677 1.00 94.69 249 TYR A C 1
ATOM 1824 O O . TYR A 1 249 ? 25.123 -9.285 -16.245 1.00 94.69 249 TYR A O 1
ATOM 1832 N N . GLY A 1 250 ? 23.239 -8.128 -16.589 1.00 92.44 250 GLY A N 1
ATOM 1833 C CA . GLY A 1 250 ? 22.304 -9.115 -16.063 1.00 92.44 250 GLY A CA 1
ATOM 1834 C C . GLY A 1 250 ? 22.356 -9.306 -14.547 1.00 92.44 250 GLY A C 1
ATOM 1835 O O . GLY A 1 250 ? 22.131 -10.424 -14.093 1.00 92.44 250 GLY A O 1
ATOM 1836 N N . TYR A 1 251 ? 22.731 -8.288 -13.769 1.00 93.88 251 TYR A N 1
ATOM 1837 C CA . TYR A 1 251 ? 22.725 -8.338 -12.300 1.00 93.88 251 TYR A CA 1
ATOM 1838 C C . TYR A 1 251 ? 21.494 -7.612 -11.758 1.00 93.88 251 TYR A C 1
ATOM 1840 O O . TYR A 1 251 ? 21.396 -6.397 -11.918 1.00 93.88 251 TYR A O 1
ATOM 1848 N N . ASP A 1 252 ? 20.567 -8.342 -11.129 1.00 90.38 252 ASP A N 1
ATOM 1849 C CA . ASP A 1 252 ? 19.276 -7.791 -10.703 1.00 90.38 252 ASP A CA 1
ATOM 1850 C C . ASP A 1 252 ? 19.371 -6.989 -9.395 1.00 90.38 252 ASP A C 1
ATOM 1852 O O . ASP A 1 252 ? 19.057 -7.471 -8.312 1.00 90.38 252 ASP A O 1
ATOM 1856 N N . VAL A 1 253 ? 19.797 -5.731 -9.488 1.00 87.62 253 VAL A N 1
ATOM 1857 C CA . VAL A 1 253 ? 19.857 -4.816 -8.331 1.00 87.62 253 VAL A CA 1
ATOM 1858 C C . VAL A 1 253 ? 18.479 -4.375 -7.819 1.00 87.62 253 VAL A C 1
ATOM 1860 O O . VAL A 1 253 ? 18.416 -3.732 -6.774 1.00 87.62 253 VAL A O 1
ATOM 1863 N N . LYS A 1 254 ? 17.390 -4.684 -8.542 1.00 82.00 254 LYS A N 1
ATOM 1864 C CA . LYS A 1 254 ? 16.012 -4.409 -8.114 1.00 82.00 254 LYS A CA 1
ATOM 1865 C C . LYS A 1 254 ? 15.507 -5.522 -7.178 1.00 82.00 254 LYS A C 1
ATOM 1867 O O . LYS A 1 254 ? 14.934 -5.200 -6.142 1.00 82.00 254 LYS A O 1
ATOM 1872 N N . ASP A 1 255 ? 15.715 -6.801 -7.512 1.00 81.12 255 ASP A N 1
ATOM 1873 C CA . ASP A 1 255 ? 15.162 -7.961 -6.777 1.00 81.12 255 ASP A CA 1
ATOM 1874 C C . ASP A 1 255 ? 16.181 -8.756 -5.953 1.00 81.12 255 ASP A C 1
ATOM 1876 O O . ASP A 1 255 ? 15.759 -9.494 -5.064 1.00 81.12 255 ASP A O 1
ATOM 1880 N N . ASP A 1 256 ? 17.490 -8.589 -6.170 1.00 85.88 256 ASP A N 1
ATOM 1881 C CA . ASP A 1 256 ? 18.534 -9.159 -5.311 1.00 85.88 256 ASP A CA 1
ATOM 1882 C C . ASP A 1 256 ? 19.114 -8.084 -4.360 1.00 85.88 256 ASP A C 1
ATOM 1884 O O . ASP A 1 256 ? 19.969 -7.276 -4.752 1.00 85.88 256 ASP A O 1
ATOM 1888 N N . PRO A 1 257 ? 18.711 -8.091 -3.069 1.00 84.25 257 PRO A N 1
ATOM 1889 C CA . PRO A 1 257 ? 19.306 -7.283 -2.006 1.00 84.25 257 PRO A CA 1
ATOM 1890 C C . PRO A 1 257 ? 20.837 -7.271 -1.963 1.00 84.25 257 PRO A C 1
ATOM 1892 O O . PRO A 1 257 ? 21.445 -6.275 -1.561 1.00 84.25 257 PRO A O 1
ATOM 1895 N N . SER A 1 258 ? 21.478 -8.371 -2.351 1.00 85.38 258 SER A N 1
ATOM 1896 C CA . SER A 1 258 ? 22.932 -8.508 -2.336 1.00 85.38 258 SER A CA 1
ATOM 1897 C C . SER A 1 258 ? 23.560 -7.781 -3.522 1.00 85.38 258 SER A C 1
ATOM 1899 O O . SER A 1 258 ? 24.572 -7.106 -3.340 1.00 85.38 258 SER A O 1
ATOM 1901 N N . GLU A 1 259 ? 22.944 -7.815 -4.705 1.00 91.25 259 GLU A N 1
ATOM 1902 C CA . GLU A 1 259 ? 23.394 -7.024 -5.858 1.00 91.25 259 GLU A CA 1
ATOM 1903 C C . GLU A 1 259 ? 23.230 -5.519 -5.623 1.00 91.25 259 GLU A C 1
ATOM 1905 O O . GLU A 1 259 ? 24.128 -4.746 -5.968 1.00 91.25 259 GLU A O 1
ATOM 1910 N N . LEU A 1 260 ? 22.163 -5.094 -4.940 1.00 89.50 260 LEU A N 1
ATOM 1911 C CA . LEU A 1 260 ? 21.992 -3.701 -4.513 1.00 89.50 260 LEU A CA 1
ATOM 1912 C C . LEU A 1 260 ? 23.110 -3.246 -3.553 1.00 89.50 260 LEU A C 1
ATOM 1914 O O . LEU A 1 260 ? 23.668 -2.151 -3.695 1.00 89.50 260 LEU A O 1
ATOM 1918 N N . VAL A 1 261 ? 23.509 -4.109 -2.610 1.00 85.12 261 VAL A N 1
ATOM 1919 C CA . VAL A 1 261 ? 24.670 -3.859 -1.739 1.00 85.12 261 VAL A CA 1
ATOM 1920 C C . VAL A 1 261 ? 25.970 -3.800 -2.553 1.00 85.12 261 VAL A C 1
ATOM 1922 O O . VAL A 1 261 ? 26.774 -2.890 -2.333 1.00 85.12 261 VAL A O 1
ATOM 1925 N N . ILE A 1 262 ? 26.179 -4.692 -3.527 1.00 87.69 262 ILE A N 1
ATOM 1926 C CA . ILE A 1 262 ? 27.359 -4.656 -4.411 1.00 87.69 262 ILE A CA 1
ATOM 1927 C C . ILE A 1 262 ? 27.400 -3.352 -5.218 1.00 87.69 262 ILE A C 1
ATOM 1929 O O . ILE A 1 262 ? 28.450 -2.707 -5.271 1.00 87.69 262 ILE A O 1
ATOM 1933 N N . ALA A 1 263 ? 26.271 -2.906 -5.775 1.00 90.56 263 ALA A N 1
ATOM 1934 C CA . ALA A 1 263 ? 26.175 -1.633 -6.486 1.00 90.56 263 ALA A CA 1
ATOM 1935 C C . ALA A 1 263 ? 26.569 -0.443 -5.589 1.00 90.56 263 ALA A C 1
ATOM 1937 O O . ALA A 1 263 ? 27.248 0.478 -6.046 1.00 90.56 263 ALA A O 1
ATOM 1938 N N . SER A 1 264 ? 26.228 -0.480 -4.294 1.00 87.94 264 SER A N 1
ATOM 1939 C CA . SER A 1 264 ? 26.604 0.572 -3.335 1.00 87.94 264 SER A CA 1
ATOM 1940 C C . SER A 1 264 ? 28.112 0.616 -3.054 1.00 87.94 264 SER A C 1
ATOM 1942 O O . SER A 1 264 ? 28.705 1.694 -2.962 1.00 87.94 264 SER A O 1
ATOM 1944 N N . GLU A 1 265 ? 28.764 -0.548 -3.005 1.00 85.25 265 GLU A N 1
ATOM 1945 C CA . GLU A 1 265 ? 30.213 -0.666 -2.832 1.00 85.25 265 GLU A CA 1
ATOM 1946 C C . GLU A 1 265 ? 30.966 -0.209 -4.097 1.00 85.25 265 GLU A C 1
ATOM 1948 O O . GLU A 1 265 ? 31.982 0.490 -3.996 1.00 85.25 265 GLU A O 1
ATOM 1953 N N . VAL A 1 266 ? 30.443 -0.519 -5.292 1.00 88.06 266 VAL A N 1
ATOM 1954 C CA . VAL A 1 266 ? 30.963 -0.027 -6.583 1.00 88.06 266 VAL A CA 1
ATOM 1955 C C . VAL A 1 266 ? 30.821 1.495 -6.685 1.00 88.06 266 VAL A C 1
ATOM 1957 O O . VAL A 1 266 ? 31.791 2.173 -7.025 1.00 88.06 266 VAL A O 1
ATOM 1960 N N . PHE A 1 267 ? 29.662 2.049 -6.315 1.00 88.38 267 PHE A N 1
ATOM 1961 C CA . PHE A 1 267 ? 29.407 3.492 -6.244 1.00 88.38 267 PHE A CA 1
ATOM 1962 C C . PHE A 1 267 ? 30.383 4.213 -5.298 1.00 88.38 267 PHE A C 1
ATOM 1964 O O . PHE A 1 267 ? 31.056 5.170 -5.698 1.00 88.38 267 PHE A O 1
ATOM 1971 N N . LYS A 1 268 ? 30.547 3.702 -4.072 1.00 83.06 268 LYS A N 1
ATOM 1972 C CA . LYS A 1 268 ? 31.517 4.204 -3.087 1.00 83.06 268 LYS A CA 1
ATOM 1973 C C . LYS A 1 268 ? 32.954 4.175 -3.625 1.00 83.06 268 LYS A C 1
ATOM 1975 O O . LYS A 1 268 ? 33.678 5.165 -3.501 1.00 83.06 268 LYS A O 1
ATOM 1980 N N . SER A 1 269 ? 33.358 3.068 -4.250 1.00 80.88 269 SER A N 1
ATOM 1981 C CA . SER A 1 269 ? 34.705 2.899 -4.818 1.00 80.88 269 SER A CA 1
ATOM 1982 C C . SER A 1 269 ? 34.959 3.844 -6.002 1.00 80.88 269 SER A C 1
ATOM 1984 O O . SER A 1 269 ? 36.048 4.407 -6.127 1.00 80.88 269 SER A O 1
ATOM 1986 N N . ALA A 1 270 ? 33.948 4.088 -6.843 1.00 80.38 270 ALA A N 1
ATOM 1987 C CA . ALA A 1 270 ? 34.030 5.010 -7.975 1.00 80.38 270 ALA A CA 1
ATOM 1988 C C . ALA A 1 270 ? 34.222 6.478 -7.540 1.00 80.38 270 ALA A C 1
ATOM 1990 O O . ALA A 1 270 ? 34.972 7.231 -8.176 1.00 80.38 270 ALA A O 1
ATOM 1991 N N . LEU A 1 271 ? 33.588 6.878 -6.430 1.00 74.44 271 LEU A N 1
ATOM 1992 C CA . LEU A 1 271 ? 33.708 8.218 -5.843 1.00 74.44 271 LEU A CA 1
ATOM 1993 C C . LEU A 1 271 ? 35.030 8.466 -5.096 1.00 74.44 271 LEU A C 1
ATOM 1995 O O . LEU A 1 271 ? 35.391 9.624 -4.868 1.00 74.44 271 LEU A O 1
ATOM 1999 N N . ALA A 1 272 ? 35.792 7.424 -4.752 1.00 69.31 272 ALA A N 1
ATOM 2000 C CA . ALA A 1 272 ? 37.022 7.559 -3.976 1.00 69.31 272 ALA A CA 1
ATOM 2001 C C . ALA A 1 272 ? 38.071 8.489 -4.651 1.00 69.31 272 ALA A C 1
ATOM 2003 O O . ALA A 1 272 ? 38.220 8.492 -5.884 1.00 69.31 272 ALA A O 1
ATOM 2004 N N . PRO A 1 273 ? 38.848 9.289 -3.888 1.00 59.34 273 PRO A N 1
ATOM 2005 C CA . PRO A 1 273 ? 39.877 10.162 -4.457 1.00 59.34 273 PRO A CA 1
ATOM 2006 C C . PRO A 1 273 ? 40.984 9.373 -5.169 1.00 59.34 273 PRO A C 1
ATOM 2008 O O . PRO A 1 273 ? 41.494 8.394 -4.629 1.00 59.34 273 PRO A O 1
ATOM 2011 N N . LYS A 1 274 ? 41.439 9.846 -6.341 1.00 54.09 274 LYS A N 1
ATOM 2012 C CA . LYS A 1 274 ? 42.434 9.147 -7.191 1.00 54.09 274 LYS A CA 1
ATOM 2013 C C . LYS A 1 274 ? 43.747 8.767 -6.485 1.00 54.09 274 LYS A C 1
ATOM 2015 O O . LYS A 1 274 ? 44.401 7.826 -6.902 1.00 54.09 274 LYS A O 1
ATOM 2020 N N . ALA A 1 275 ? 44.128 9.485 -5.427 1.00 44.69 275 ALA A N 1
ATOM 2021 C CA . ALA A 1 275 ? 45.343 9.232 -4.643 1.00 44.69 275 ALA A CA 1
ATOM 2022 C C . ALA A 1 275 ? 45.114 8.401 -3.358 1.00 44.69 275 ALA A C 1
ATOM 2024 O O . ALA A 1 275 ? 46.047 8.224 -2.580 1.00 44.69 275 ALA A O 1
ATOM 2025 N N . LYS A 1 276 ? 43.881 7.939 -3.100 1.00 47.19 276 LYS A N 1
ATOM 2026 C CA . LYS A 1 276 ? 43.488 7.158 -1.910 1.00 47.19 276 LYS A CA 1
ATOM 2027 C C . LYS A 1 276 ? 42.712 5.873 -2.235 1.00 47.19 276 LYS A C 1
ATOM 2029 O O . LYS A 1 276 ? 42.216 5.226 -1.318 1.00 47.19 276 LYS A O 1
ATOM 2034 N N . VAL A 1 277 ? 42.631 5.477 -3.508 1.00 47.62 277 VAL A N 1
ATOM 2035 C CA . VAL A 1 277 ? 42.264 4.098 -3.855 1.00 47.62 277 VAL A CA 1
ATOM 2036 C C . VAL A 1 277 ? 43.473 3.226 -3.530 1.00 47.62 277 VAL A C 1
ATOM 2038 O O . VAL A 1 277 ? 44.348 3.021 -4.370 1.00 47.62 277 VAL A O 1
ATOM 2041 N N . ASP A 1 278 ? 43.547 2.748 -2.289 1.00 44.81 278 ASP A N 1
ATOM 2042 C CA . ASP A 1 278 ? 44.497 1.709 -1.903 1.00 44.81 278 ASP A CA 1
ATOM 2043 C C . ASP A 1 278 ? 44.015 0.374 -2.487 1.00 44.81 278 ASP A C 1
ATOM 2045 O O . ASP A 1 278 ? 43.421 -0.469 -1.806 1.00 44.81 278 ASP A O 1
ATOM 2049 N N . ALA A 1 279 ? 44.235 0.224 -3.798 1.00 46.72 279 ALA A N 1
ATOM 2050 C CA . ALA A 1 279 ? 43.769 -0.884 -4.633 1.00 46.72 279 ALA A CA 1
ATOM 2051 C C . ALA A 1 279 ? 44.301 -2.262 -4.185 1.00 46.72 279 ALA A C 1
ATOM 2053 O O . ALA A 1 279 ? 43.888 -3.287 -4.722 1.00 46.72 279 ALA A O 1
ATOM 2054 N N . SER A 1 280 ? 45.194 -2.288 -3.190 1.00 41.12 280 SER A N 1
ATOM 2055 C CA . SER A 1 280 ? 45.704 -3.494 -2.541 1.00 41.12 280 SER A CA 1
ATOM 2056 C C . SER A 1 280 ? 44.792 -4.040 -1.429 1.00 41.12 280 SER A C 1
ATOM 2058 O O . SER A 1 280 ? 44.920 -5.208 -1.058 1.00 41.12 280 SER A O 1
ATOM 2060 N N . SER A 1 281 ? 43.857 -3.237 -0.901 1.00 46.41 281 SER A N 1
ATOM 2061 C CA . SER A 1 281 ? 43.092 -3.566 0.315 1.00 46.41 281 SER A CA 1
ATOM 2062 C C . SER A 1 281 ? 41.617 -3.920 0.067 1.00 46.41 281 SER A C 1
ATOM 2064 O O . SER A 1 281 ? 41.138 -4.913 0.618 1.00 46.41 281 SER A O 1
ATOM 2066 N N . GLU A 1 282 ? 40.915 -3.189 -0.806 1.00 67.62 282 GLU A N 1
ATOM 2067 C CA . GLU A 1 282 ? 39.472 -3.342 -1.067 1.00 67.62 282 GLU A CA 1
ATOM 2068 C C . GLU A 1 282 ? 39.186 -4.370 -2.184 1.00 67.62 282 GLU A C 1
ATOM 2070 O O . GLU A 1 282 ? 39.841 -4.377 -3.229 1.00 67.62 282 GLU A O 1
ATOM 2075 N N . TYR A 1 283 ? 38.206 -5.261 -1.979 1.00 73.75 283 TYR A N 1
ATOM 2076 C CA . TYR A 1 283 ? 37.980 -6.416 -2.865 1.00 73.75 283 TYR A CA 1
ATOM 2077 C C . TYR A 1 283 ? 37.577 -6.035 -4.300 1.00 73.75 283 TYR A C 1
ATOM 2079 O O . TYR A 1 283 ? 37.975 -6.723 -5.239 1.00 73.75 283 TYR A O 1
ATOM 2087 N N . ILE A 1 284 ? 36.872 -4.914 -4.497 1.00 79.44 284 ILE A N 1
ATOM 2088 C CA . ILE A 1 284 ? 36.531 -4.388 -5.834 1.00 79.44 284 ILE A CA 1
ATOM 2089 C C . ILE A 1 284 ? 37.798 -3.986 -6.602 1.00 79.44 284 ILE A C 1
ATOM 2091 O O . ILE A 1 284 ? 37.954 -4.343 -7.770 1.00 79.44 284 ILE A O 1
ATOM 2095 N N . GLY A 1 285 ? 38.741 -3.305 -5.939 1.00 73.62 285 GLY A N 1
ATOM 2096 C CA . GLY A 1 285 ? 40.036 -2.947 -6.525 1.00 73.62 285 GLY A CA 1
ATOM 2097 C C . GLY A 1 285 ? 40.851 -4.183 -6.908 1.00 73.62 285 GLY A C 1
ATOM 2098 O O . GLY A 1 285 ? 41.333 -4.276 -8.035 1.00 73.62 285 GLY A O 1
ATOM 2099 N N . LYS A 1 286 ? 40.911 -5.185 -6.020 1.00 76.25 286 LYS A N 1
ATOM 2100 C CA . LYS A 1 286 ? 41.557 -6.479 -6.300 1.00 76.25 286 LYS A CA 1
ATOM 2101 C C . LYS A 1 286 ? 40.959 -7.155 -7.535 1.00 76.25 286 LYS A C 1
ATOM 2103 O O . LYS A 1 286 ? 41.692 -7.464 -8.474 1.00 76.25 286 LYS A O 1
ATOM 2108 N N . ALA A 1 287 ? 39.633 -7.314 -7.573 1.00 80.88 287 ALA A N 1
ATOM 2109 C CA . ALA A 1 287 ? 38.924 -7.902 -8.709 1.00 80.88 287 ALA A CA 1
ATOM 2110 C C . ALA A 1 287 ? 39.264 -7.188 -10.030 1.00 80.88 287 ALA A C 1
ATOM 2112 O O . ALA A 1 287 ? 39.485 -7.848 -11.044 1.00 80.88 287 ALA A O 1
ATOM 2113 N N . LEU A 1 288 ? 39.393 -5.857 -10.017 1.00 81.81 288 LEU A N 1
ATOM 2114 C CA . LEU A 1 288 ? 39.739 -5.041 -11.185 1.00 81.81 288 LEU A CA 1
ATOM 2115 C C . LEU A 1 288 ? 41.210 -5.148 -11.626 1.00 81.81 288 LEU A C 1
ATOM 2117 O O . LEU A 1 288 ? 41.460 -5.201 -12.831 1.00 81.81 288 LEU A O 1
ATOM 2121 N N . VAL A 1 289 ? 42.167 -5.269 -10.702 1.00 78.44 289 VAL A N 1
ATOM 2122 C CA . VAL A 1 289 ? 43.612 -5.334 -11.014 1.00 78.44 289 VAL A CA 1
ATOM 2123 C C . VAL A 1 289 ? 44.049 -6.689 -11.592 1.00 78.44 289 VAL A C 1
ATOM 2125 O O . VAL A 1 289 ? 44.878 -6.725 -12.496 1.00 78.44 289 VAL A O 1
ATOM 2128 N N . TYR A 1 290 ? 43.493 -7.812 -11.128 1.00 78.19 290 TYR A N 1
ATOM 2129 C CA . TYR A 1 290 ? 43.976 -9.154 -11.500 1.00 78.19 290 TYR A CA 1
ATOM 2130 C C . TYR A 1 290 ? 43.851 -9.487 -13.006 1.00 78.19 290 TYR A C 1
ATOM 2132 O O . TYR A 1 290 ? 42.754 -9.720 -13.515 1.00 78.19 290 TYR A O 1
ATOM 2140 N N . ALA A 1 291 ? 44.965 -9.531 -13.741 1.00 68.19 291 ALA A N 1
ATOM 2141 C CA . ALA A 1 291 ? 45.012 -9.807 -15.185 1.00 68.19 291 ALA A CA 1
ATOM 2142 C C . ALA A 1 291 ? 45.140 -11.319 -15.490 1.00 68.19 291 ALA A C 1
ATOM 2144 O O . ALA A 1 291 ? 46.135 -11.784 -16.036 1.00 68.19 291 ALA A O 1
ATOM 2145 N N . GLU A 1 292 ? 44.140 -12.107 -15.094 1.00 71.12 292 GLU A N 1
ATOM 2146 C CA . GLU A 1 292 ? 44.255 -13.572 -14.947 1.00 71.12 292 GLU A CA 1
ATOM 2147 C C . GLU A 1 292 ? 43.632 -14.390 -16.090 1.00 71.12 292 GLU A C 1
ATOM 2149 O O . GLU A 1 292 ? 43.137 -15.498 -15.877 1.00 71.12 292 GLU A O 1
ATOM 2154 N N . ALA A 1 293 ? 43.676 -13.876 -17.323 1.00 70.69 293 ALA A N 1
ATOM 2155 C CA . ALA A 1 293 ? 43.072 -14.520 -18.495 1.00 70.69 293 ALA A CA 1
ATOM 2156 C C . ALA A 1 293 ? 43.455 -16.007 -18.647 1.00 70.69 293 ALA A C 1
ATOM 2158 O O . ALA A 1 293 ? 42.605 -16.841 -18.951 1.00 70.69 293 ALA A O 1
ATOM 2159 N N . ALA A 1 294 ? 44.715 -16.356 -18.364 1.00 67.94 294 ALA A N 1
ATOM 2160 C CA . ALA A 1 294 ? 45.204 -17.734 -18.398 1.00 67.94 294 ALA A CA 1
ATOM 2161 C C . ALA A 1 294 ? 44.580 -18.645 -17.322 1.00 67.94 294 ALA A C 1
ATOM 2163 O O . ALA A 1 294 ? 44.286 -19.802 -17.617 1.00 67.94 294 ALA A O 1
ATOM 2164 N N . VAL A 1 295 ? 44.345 -18.135 -16.104 1.00 68.81 295 VAL A N 1
ATOM 2165 C CA . VAL A 1 295 ? 43.718 -18.908 -15.017 1.00 68.81 295 VAL A CA 1
ATOM 2166 C C . VAL A 1 295 ? 42.268 -19.191 -15.384 1.00 68.81 295 VAL A C 1
ATOM 2168 O O . VAL A 1 295 ? 41.891 -20.355 -15.470 1.00 68.81 295 VAL A O 1
ATOM 2171 N N . VAL A 1 296 ? 41.494 -18.151 -15.721 1.00 73.12 296 VAL A N 1
ATOM 2172 C CA . VAL A 1 296 ? 40.081 -18.284 -16.122 1.00 73.12 296 VAL A CA 1
ATOM 2173 C C . VAL A 1 296 ? 39.947 -19.233 -17.325 1.00 73.12 296 VAL A C 1
ATOM 2175 O O . VAL A 1 296 ? 39.110 -20.134 -17.309 1.00 73.12 296 VAL A O 1
ATOM 2178 N N . LYS A 1 297 ? 40.839 -19.137 -18.324 1.00 73.88 297 LYS A N 1
ATOM 2179 C CA . LYS A 1 297 ? 40.878 -20.052 -19.483 1.00 73.88 297 LYS A CA 1
ATOM 2180 C C . LYS A 1 297 ? 41.181 -21.509 -19.113 1.00 73.88 297 LYS A C 1
ATOM 2182 O O . LYS A 1 297 ? 40.666 -22.421 -19.759 1.00 73.88 297 LYS A O 1
ATOM 2187 N N . GLN A 1 298 ? 41.997 -21.750 -18.086 1.00 73.81 298 GLN A N 1
ATOM 2188 C CA . GLN A 1 298 ? 42.361 -23.096 -17.638 1.00 73.81 298 GLN A CA 1
ATOM 2189 C C . GLN A 1 298 ? 41.316 -23.725 -16.698 1.00 73.81 298 GLN A C 1
ATOM 2191 O O . GLN A 1 298 ? 41.144 -24.948 -16.721 1.00 73.81 298 GLN A O 1
ATOM 2196 N N . THR A 1 299 ? 40.623 -22.930 -15.876 1.00 68.69 299 THR A N 1
ATOM 2197 C CA . THR A 1 299 ? 39.721 -23.435 -14.825 1.00 68.69 299 THR A CA 1
ATOM 2198 C C . THR A 1 299 ? 38.229 -23.221 -15.070 1.00 68.69 299 THR A C 1
ATOM 2200 O O . THR A 1 299 ? 37.456 -23.921 -14.424 1.00 68.69 299 THR A O 1
ATOM 2203 N N . ALA A 1 300 ? 37.787 -22.430 -16.058 1.00 65.44 300 ALA A N 1
ATOM 2204 C CA . ALA A 1 300 ? 36.363 -22.346 -16.431 1.00 65.44 300 ALA A CA 1
ATOM 2205 C C . ALA A 1 300 ? 35.741 -23.732 -16.722 1.00 65.44 300 ALA A C 1
ATOM 2207 O O . ALA A 1 300 ? 34.654 -24.061 -16.252 1.00 65.44 300 ALA A O 1
ATOM 2208 N N . LYS A 1 301 ? 36.481 -24.637 -17.381 1.00 67.25 301 LYS A N 1
ATOM 2209 C CA . LYS A 1 301 ? 36.028 -26.028 -17.611 1.00 67.25 301 LYS A CA 1
ATOM 2210 C C . LYS A 1 301 ? 35.797 -26.834 -16.321 1.00 67.25 301 LYS A C 1
ATOM 2212 O O . LYS A 1 301 ? 35.076 -27.824 -16.349 1.00 67.25 301 LYS A O 1
ATOM 2217 N N . LYS A 1 302 ? 36.394 -26.419 -15.199 1.00 72.31 302 LYS A N 1
ATOM 2218 C CA . LYS A 1 302 ? 36.252 -27.026 -13.864 1.00 72.31 302 LYS A CA 1
ATOM 2219 C C . LYS A 1 302 ? 35.238 -26.294 -12.966 1.00 72.31 302 LYS A C 1
ATOM 2221 O O . LYS A 1 302 ? 35.015 -26.735 -11.843 1.00 72.31 302 LYS A O 1
ATOM 2226 N N . GLY A 1 303 ? 34.617 -25.218 -13.455 1.00 70.31 303 GLY A N 1
ATOM 2227 C CA . GLY A 1 303 ? 33.590 -24.453 -12.748 1.00 70.31 303 GLY A CA 1
ATOM 2228 C C . GLY A 1 303 ? 34.122 -23.448 -11.716 1.00 70.31 303 GLY A C 1
ATOM 2229 O O . GLY A 1 303 ? 35.320 -23.357 -11.438 1.00 70.31 303 GLY A O 1
ATOM 2230 N N . TRP A 1 304 ? 33.194 -22.677 -11.142 1.00 76.31 304 TRP A N 1
ATOM 2231 C CA . TRP A 1 304 ? 33.478 -21.523 -10.276 1.00 76.31 304 TRP A CA 1
ATOM 2232 C C . TRP A 1 304 ? 34.358 -21.836 -9.063 1.00 76.31 304 TRP A C 1
ATOM 2234 O O . TRP A 1 304 ? 35.307 -21.101 -8.794 1.00 76.31 304 TRP A O 1
ATOM 2244 N N . SER A 1 305 ? 34.100 -22.938 -8.355 1.00 74.50 305 SER A N 1
ATOM 2245 C CA . SER A 1 305 ? 34.868 -23.317 -7.161 1.00 74.50 305 SER A CA 1
ATOM 2246 C C . SER A 1 305 ? 36.359 -23.482 -7.472 1.00 74.50 305 SER A C 1
ATOM 2248 O O . SER A 1 305 ? 37.199 -22.947 -6.756 1.00 74.50 305 SER A O 1
ATOM 2250 N N . ALA A 1 306 ? 36.690 -24.105 -8.608 1.00 77.88 306 ALA A N 1
ATOM 2251 C CA . ALA A 1 306 ? 38.070 -24.265 -9.060 1.00 77.88 306 ALA A CA 1
ATOM 2252 C C . ALA A 1 306 ? 38.718 -22.942 -9.517 1.00 77.88 306 ALA A C 1
ATOM 2254 O O . ALA A 1 306 ? 39.942 -22.827 -9.487 1.00 77.88 306 ALA A O 1
ATOM 2255 N N . MET A 1 307 ? 37.935 -21.939 -9.937 1.00 75.06 307 MET A N 1
ATOM 2256 C CA . MET A 1 307 ? 38.444 -20.578 -10.168 1.00 75.06 307 MET A CA 1
ATOM 2257 C C . MET A 1 307 ? 38.753 -19.871 -8.842 1.00 75.06 307 MET A C 1
ATOM 2259 O O . MET A 1 307 ? 39.831 -19.301 -8.700 1.00 75.06 307 MET A O 1
ATOM 2263 N N . VAL A 1 308 ? 37.859 -19.962 -7.851 1.00 72.56 308 VAL A N 1
ATOM 2264 C CA . VAL A 1 308 ? 38.046 -19.369 -6.511 1.00 72.56 308 VAL A CA 1
ATOM 2265 C C . VAL A 1 308 ? 39.238 -19.987 -5.768 1.00 72.56 308 VAL A C 1
ATOM 2267 O O . VAL A 1 308 ? 40.006 -19.258 -5.143 1.00 72.56 308 VAL A O 1
ATOM 2270 N N . GLU A 1 309 ? 39.438 -21.304 -5.868 1.00 73.62 309 GLU A N 1
ATOM 2271 C CA . GLU A 1 309 ? 40.572 -22.022 -5.260 1.00 73.62 309 GLU A CA 1
ATOM 2272 C C . GLU A 1 309 ? 41.943 -21.584 -5.799 1.00 73.62 309 GLU A C 1
ATOM 2274 O O . GLU A 1 309 ? 42.924 -21.601 -5.057 1.00 73.62 309 GLU A O 1
ATOM 2279 N N . GLN A 1 310 ? 42.030 -21.170 -7.070 1.00 72.06 310 GLN A N 1
ATOM 2280 C CA . GLN A 1 310 ? 43.265 -20.611 -7.642 1.00 72.06 310 GLN A CA 1
ATOM 2281 C C . GLN A 1 310 ? 43.514 -19.151 -7.215 1.00 72.06 310 GLN A C 1
ATOM 2283 O O . GLN A 1 310 ? 44.602 -18.624 -7.444 1.00 72.06 310 GLN A O 1
ATOM 2288 N N . GLY A 1 311 ? 42.542 -18.507 -6.558 1.00 69.56 311 GLY A N 1
ATOM 2289 C CA . GLY A 1 311 ? 42.654 -17.163 -5.998 1.00 69.56 311 GLY A CA 1
ATOM 2290 C C . GLY A 1 311 ? 42.150 -16.053 -6.925 1.00 69.56 311 GLY A C 1
ATOM 2291 O O . GLY A 1 311 ? 41.181 -16.214 -7.668 1.00 69.56 311 GLY A O 1
ATOM 2292 N N . GLY A 1 312 ? 42.789 -14.886 -6.830 1.00 78.75 312 GLY A N 1
ATOM 2293 C CA . GLY A 1 312 ? 42.657 -13.851 -7.851 1.00 78.75 312 GLY A CA 1
ATOM 2294 C C . GLY A 1 312 ? 41.308 -13.131 -7.927 1.00 78.75 312 GLY A C 1
ATOM 2295 O O . GLY A 1 312 ? 40.663 -12.849 -6.910 1.00 78.75 312 GLY A O 1
ATOM 2296 N N . ALA A 1 313 ? 40.880 -12.805 -9.150 1.00 79.25 313 ALA A N 1
ATOM 2297 C CA . ALA A 1 313 ? 39.641 -12.077 -9.422 1.00 79.25 313 ALA A CA 1
ATOM 2298 C C . ALA A 1 313 ? 38.400 -12.842 -8.939 1.00 79.25 313 ALA A C 1
ATOM 2300 O O . ALA A 1 313 ? 37.515 -12.242 -8.330 1.00 79.25 313 ALA A O 1
ATOM 2301 N N . ALA A 1 314 ? 38.354 -14.160 -9.156 1.00 80.69 314 ALA A N 1
ATOM 2302 C CA . ALA A 1 314 ? 37.241 -15.007 -8.731 1.00 80.69 314 ALA A CA 1
ATOM 2303 C C . ALA A 1 314 ? 37.115 -15.056 -7.199 1.00 80.69 314 ALA A C 1
ATOM 2305 O O . ALA A 1 314 ? 36.014 -14.902 -6.666 1.00 80.69 314 ALA A O 1
ATOM 2306 N N . LEU A 1 315 ? 38.237 -15.179 -6.477 1.00 77.56 315 LEU A N 1
ATOM 2307 C CA . LEU A 1 315 ? 38.249 -15.114 -5.013 1.00 77.56 315 LEU A CA 1
ATOM 2308 C C . LEU A 1 315 ? 37.794 -13.743 -4.493 1.00 77.56 315 LEU A C 1
ATOM 2310 O O . LEU A 1 315 ? 36.968 -13.682 -3.583 1.00 77.56 315 LEU A O 1
ATOM 2314 N N . ALA A 1 316 ? 38.272 -12.649 -5.093 1.00 76.31 316 ALA A N 1
ATOM 2315 C CA . ALA A 1 316 ? 37.849 -11.301 -4.717 1.00 76.31 316 ALA A CA 1
ATOM 2316 C C . ALA A 1 316 ? 36.338 -11.085 -4.939 1.00 76.31 316 ALA A C 1
ATOM 2318 O O . ALA A 1 316 ? 35.665 -10.521 -4.079 1.00 76.31 316 ALA A O 1
ATOM 2319 N N . ILE A 1 317 ? 35.783 -11.595 -6.044 1.00 81.38 317 ILE A N 1
ATOM 2320 C CA . ILE A 1 317 ? 34.341 -11.564 -6.339 1.00 81.38 317 ILE A CA 1
ATOM 2321 C C . ILE A 1 317 ? 33.540 -12.428 -5.349 1.00 81.38 317 ILE A C 1
ATOM 2323 O O . ILE A 1 317 ? 32.506 -11.989 -4.846 1.00 81.38 317 ILE A O 1
ATOM 2327 N N . ALA A 1 318 ? 34.027 -13.620 -4.994 1.00 77.25 318 ALA A N 1
ATOM 2328 C CA . ALA A 1 318 ? 33.399 -14.456 -3.969 1.00 77.25 318 ALA A CA 1
ATOM 2329 C C . ALA A 1 318 ? 33.387 -13.771 -2.587 1.00 77.25 318 ALA A C 1
ATOM 2331 O O . ALA A 1 318 ? 32.397 -13.856 -1.861 1.00 77.25 318 ALA A O 1
ATOM 2332 N N . GLN A 1 319 ? 34.449 -13.036 -2.243 1.00 76.12 319 GLN A N 1
ATOM 2333 C CA . GLN A 1 319 ? 34.533 -12.242 -1.012 1.00 76.12 319 GLN A CA 1
ATOM 2334 C C . GLN A 1 319 ? 33.577 -11.038 -1.027 1.00 76.12 319 GLN A C 1
ATOM 2336 O O . GLN A 1 319 ? 32.945 -10.764 -0.008 1.00 76.12 319 GLN A O 1
ATOM 2341 N N . ILE A 1 320 ? 33.400 -10.373 -2.177 1.00 80.25 320 ILE A N 1
ATOM 2342 C CA . ILE A 1 320 ? 32.371 -9.336 -2.373 1.00 80.25 320 ILE A CA 1
ATOM 2343 C C . ILE A 1 320 ? 30.973 -9.919 -2.121 1.00 80.25 320 ILE A C 1
ATOM 2345 O O . ILE A 1 320 ? 30.250 -9.392 -1.280 1.00 80.25 320 ILE A O 1
ATOM 2349 N N . ARG A 1 321 ? 30.620 -11.035 -2.776 1.00 77.00 321 ARG A N 1
ATOM 2350 C CA . ARG A 1 321 ? 29.324 -11.721 -2.603 1.00 77.00 321 ARG A CA 1
ATOM 2351 C C . ARG A 1 321 ? 29.078 -12.147 -1.149 1.00 77.00 321 ARG A C 1
ATOM 2353 O O . ARG A 1 321 ? 28.006 -11.902 -0.615 1.00 77.00 321 ARG A O 1
ATOM 2360 N N . ALA A 1 322 ? 30.070 -12.731 -0.474 1.00 70.31 322 ALA A N 1
ATOM 2361 C CA . ALA A 1 322 ? 29.927 -13.166 0.919 1.00 70.31 322 ALA A CA 1
ATOM 2362 C C . ALA A 1 322 ? 29.670 -11.993 1.888 1.00 70.31 322 ALA A C 1
ATOM 2364 O O . ALA A 1 322 ? 28.841 -12.103 2.794 1.00 70.31 322 ALA A O 1
ATOM 2365 N N . LEU A 1 323 ? 30.350 -10.859 1.683 1.00 69.69 323 LEU A N 1
ATOM 2366 C CA . LEU A 1 323 ? 30.117 -9.635 2.454 1.00 69.69 323 LEU A CA 1
ATOM 2367 C C . LEU A 1 323 ? 28.768 -8.993 2.119 1.00 69.69 323 LEU A C 1
ATOM 2369 O O . LEU A 1 323 ? 28.078 -8.539 3.032 1.00 69.69 323 LEU A O 1
ATOM 2373 N N . ALA A 1 324 ? 28.383 -8.989 0.841 1.00 77.94 324 ALA A N 1
ATOM 2374 C CA . ALA A 1 324 ? 27.102 -8.477 0.379 1.00 77.94 324 ALA A CA 1
ATOM 2375 C C . ALA A 1 324 ? 25.939 -9.275 0.976 1.00 77.94 324 ALA A C 1
ATOM 2377 O O . ALA A 1 324 ? 25.128 -8.682 1.675 1.00 77.94 324 ALA A O 1
ATOM 2378 N N . ASN A 1 325 ? 25.929 -10.606 0.843 1.00 76.56 325 ASN A N 1
ATOM 2379 C CA . ASN A 1 325 ? 24.908 -11.480 1.433 1.00 76.56 325 ASN A CA 1
ATOM 2380 C C . ASN A 1 325 ? 24.801 -11.281 2.957 1.00 76.56 325 ASN A C 1
ATOM 2382 O O . ASN A 1 325 ? 23.704 -11.177 3.502 1.00 76.56 325 ASN A O 1
ATOM 2386 N N . GLY A 1 326 ? 25.937 -11.189 3.661 1.00 71.56 326 GLY A N 1
ATOM 2387 C CA . GLY A 1 326 ? 25.963 -10.969 5.111 1.00 71.56 326 GLY A CA 1
ATOM 2388 C C . GLY A 1 326 ? 25.476 -9.581 5.551 1.00 71.56 326 GLY A C 1
ATOM 2389 O O . GLY A 1 326 ? 25.004 -9.431 6.679 1.00 71.56 326 GLY A O 1
ATOM 2390 N N . ALA A 1 327 ? 25.583 -8.569 4.687 1.00 70.06 327 ALA A N 1
ATOM 2391 C CA . ALA A 1 327 ? 25.074 -7.220 4.931 1.00 70.06 327 ALA A CA 1
ATOM 2392 C C . ALA A 1 327 ? 23.604 -7.066 4.510 1.00 70.06 327 ALA A C 1
ATOM 2394 O O . ALA A 1 327 ? 22.833 -6.466 5.252 1.00 70.06 327 ALA A O 1
ATOM 2395 N N . ALA A 1 328 ? 23.228 -7.633 3.363 1.00 71.12 328 ALA A N 1
ATOM 2396 C CA . ALA A 1 328 ? 21.879 -7.648 2.818 1.00 71.12 328 ALA A CA 1
ATOM 2397 C C . ALA A 1 328 ? 20.927 -8.409 3.739 1.00 71.12 328 ALA A C 1
ATOM 2399 O O . ALA A 1 328 ? 19.914 -7.852 4.142 1.00 71.12 328 ALA A O 1
ATOM 2400 N N . ARG A 1 329 ? 21.302 -9.617 4.189 1.00 72.44 329 ARG A N 1
ATOM 2401 C CA . ARG A 1 329 ? 20.524 -10.391 5.167 1.00 72.44 329 ARG A CA 1
ATOM 2402 C C . ARG A 1 329 ? 20.212 -9.575 6.426 1.00 72.44 329 ARG A C 1
ATOM 2404 O O . ARG A 1 329 ? 19.054 -9.439 6.787 1.00 72.44 329 ARG A O 1
ATOM 2411 N N . LYS A 1 330 ? 21.231 -8.945 7.022 1.00 67.06 330 LYS A N 1
ATOM 2412 C CA . LYS A 1 330 ? 21.075 -8.084 8.207 1.00 67.06 330 LYS A CA 1
ATOM 2413 C C . LYS A 1 330 ? 20.271 -6.806 7.961 1.00 67.06 330 LYS A C 1
ATOM 2415 O O . LYS A 1 330 ? 19.881 -6.165 8.928 1.00 67.06 330 LYS A O 1
ATOM 2420 N N . ALA A 1 331 ? 20.101 -6.378 6.716 1.00 59.06 331 ALA A N 1
ATOM 2421 C CA . ALA A 1 331 ? 19.309 -5.201 6.383 1.00 59.06 331 ALA A CA 1
ATOM 2422 C C . ALA A 1 331 ? 17.850 -5.581 6.081 1.00 59.06 331 ALA A C 1
ATOM 2424 O O . ALA A 1 331 ? 16.952 -4.922 6.585 1.00 59.06 331 ALA A O 1
ATOM 2425 N N . VAL A 1 332 ? 17.627 -6.688 5.362 1.00 62.00 332 VAL A N 1
ATOM 2426 C CA . VAL A 1 332 ? 16.299 -7.266 5.087 1.00 62.00 332 VAL A CA 1
ATOM 2427 C C . VAL A 1 332 ? 15.622 -7.766 6.369 1.00 62.00 332 VAL A C 1
ATOM 2429 O O . VAL A 1 332 ? 14.432 -7.546 6.548 1.00 62.00 332 VAL A O 1
ATOM 2432 N N . GLU A 1 333 ? 16.377 -8.358 7.304 1.00 60.59 333 GLU A N 1
ATOM 2433 C CA . GLU A 1 333 ? 15.881 -8.760 8.636 1.00 60.59 333 GLU A CA 1
ATOM 2434 C C . GLU A 1 333 ? 15.386 -7.570 9.497 1.00 60.59 333 GLU A C 1
ATOM 2436 O O . GLU A 1 333 ? 14.768 -7.805 10.528 1.00 60.59 333 GLU A O 1
ATOM 2441 N N . ASN A 1 334 ? 15.651 -6.312 9.104 1.00 48.09 334 ASN A N 1
ATOM 2442 C CA . ASN A 1 334 ? 15.304 -5.096 9.860 1.00 48.09 334 ASN A CA 1
ATOM 2443 C C . ASN A 1 334 ? 14.503 -4.058 9.039 1.00 48.09 334 ASN A C 1
ATOM 2445 O O . ASN A 1 334 ? 14.410 -2.901 9.446 1.00 48.09 334 ASN A O 1
ATOM 2449 N N . GLY A 1 335 ? 13.985 -4.415 7.860 1.00 52.97 335 GLY A N 1
ATOM 2450 C CA . GLY A 1 335 ? 13.213 -3.484 7.033 1.00 52.97 335 GLY A CA 1
ATOM 2451 C C . GLY A 1 335 ? 13.024 -3.950 5.591 1.00 52.97 335 GLY A C 1
ATOM 2452 O O . GLY A 1 335 ? 13.927 -4.515 4.972 1.00 52.97 335 GLY A O 1
ATOM 2453 N N . GLY A 1 336 ? 11.835 -3.684 5.043 1.00 58.12 336 GLY A N 1
ATOM 2454 C CA . GLY A 1 336 ? 11.439 -4.112 3.701 1.00 58.12 336 GLY A CA 1
ATOM 2455 C C . GLY A 1 336 ? 12.265 -3.513 2.552 1.00 58.12 336 GLY A C 1
ATOM 2456 O O . GLY A 1 336 ? 13.105 -2.629 2.716 1.00 58.12 336 GLY A O 1
ATOM 2457 N N . LYS A 1 337 ? 11.986 -3.981 1.334 1.00 57.97 337 LYS A N 1
ATOM 2458 C CA . LYS A 1 337 ? 12.783 -3.748 0.114 1.00 57.97 337 LYS A CA 1
ATOM 2459 C C . LYS A 1 337 ? 13.078 -2.270 -0.222 1.00 57.97 337 LYS A C 1
ATOM 2461 O O . LYS A 1 337 ? 14.183 -1.969 -0.663 1.00 57.97 337 LYS A O 1
ATOM 2466 N N . LYS A 1 338 ? 12.148 -1.338 0.035 1.00 59.69 338 LYS A N 1
ATOM 2467 C CA . LYS A 1 338 ? 12.388 0.117 -0.121 1.00 59.69 338 LYS A CA 1
ATOM 2468 C C . LYS A 1 338 ? 13.279 0.689 0.996 1.00 59.69 338 LYS A C 1
ATOM 2470 O O . LYS A 1 338 ? 14.204 1.453 0.722 1.00 59.69 338 LYS A O 1
ATOM 2475 N N . ALA A 1 339 ? 13.067 0.264 2.245 1.00 62.00 339 ALA A N 1
ATOM 2476 C CA . ALA A 1 339 ? 13.906 0.649 3.385 1.00 62.00 339 ALA A CA 1
ATOM 2477 C C . ALA A 1 339 ? 15.352 0.136 3.240 1.00 62.00 339 ALA A C 1
ATOM 2479 O O . ALA A 1 339 ? 16.298 0.821 3.639 1.00 62.00 339 ALA A O 1
ATOM 2480 N N . LEU A 1 340 ? 15.537 -1.025 2.601 1.00 70.56 340 LEU A N 1
ATOM 2481 C CA . LEU A 1 340 ? 16.846 -1.556 2.230 1.00 70.56 340 LEU A CA 1
ATOM 2482 C C . LEU A 1 340 ? 17.625 -0.587 1.328 1.00 70.56 340 LEU A C 1
ATOM 2484 O O . LEU A 1 340 ? 18.775 -0.284 1.649 1.00 70.56 340 LEU A O 1
ATOM 2488 N N . GLU A 1 341 ? 17.042 -0.081 0.233 1.00 77.31 341 GLU A N 1
ATOM 2489 C CA . GLU A 1 341 ? 17.763 0.847 -0.652 1.00 77.31 341 GLU A CA 1
ATOM 2490 C C . GLU A 1 341 ? 18.117 2.150 0.070 1.00 77.31 341 GLU A C 1
ATOM 2492 O O . GLU A 1 341 ? 19.277 2.572 0.038 1.00 77.31 341 GLU A O 1
ATOM 2497 N N . ALA A 1 342 ? 17.156 2.741 0.785 1.00 78.06 342 ALA A N 1
ATOM 2498 C CA . ALA A 1 342 ? 17.379 3.944 1.581 1.00 78.06 342 ALA A CA 1
ATOM 2499 C C . ALA A 1 342 ? 18.507 3.744 2.611 1.00 78.06 342 ALA A C 1
ATOM 2501 O O . ALA A 1 342 ? 19.419 4.568 2.720 1.00 78.06 342 ALA A O 1
ATOM 2502 N N . GLY A 1 343 ? 18.507 2.614 3.328 1.00 76.38 343 GLY A N 1
ATOM 2503 C CA . GLY A 1 343 ? 19.533 2.256 4.309 1.00 76.38 343 GLY A CA 1
ATOM 2504 C C . GLY A 1 343 ? 20.913 2.019 3.687 1.00 76.38 343 GLY A C 1
ATOM 2505 O O . GLY A 1 343 ? 21.922 2.516 4.201 1.00 76.38 343 GLY A O 1
ATOM 2506 N N . VAL A 1 344 ? 20.972 1.310 2.557 1.00 80.44 344 VAL A N 1
ATOM 2507 C CA . VAL A 1 344 ? 22.203 1.049 1.794 1.00 80.44 344 VAL A CA 1
ATOM 2508 C C . VAL A 1 344 ? 22.794 2.355 1.253 1.00 80.44 344 VAL A C 1
ATOM 2510 O O . VAL A 1 344 ? 23.982 2.624 1.464 1.00 80.44 344 VAL A O 1
ATOM 2513 N N . PHE A 1 345 ? 21.971 3.216 0.651 1.00 82.81 345 PHE A N 1
ATOM 2514 C CA . PHE A 1 345 ? 22.397 4.522 0.156 1.00 82.81 345 PHE A CA 1
ATOM 2515 C C . PHE A 1 345 ? 22.851 5.452 1.289 1.00 82.81 345 PHE A C 1
ATOM 2517 O O . PHE A 1 345 ? 23.950 6.005 1.222 1.00 82.81 345 PHE A O 1
ATOM 2524 N N . LYS A 1 346 ? 22.080 5.574 2.379 1.00 79.81 346 LYS A N 1
ATOM 2525 C CA . LYS A 1 346 ? 22.432 6.380 3.565 1.00 79.81 346 LYS A CA 1
ATOM 2526 C C . LYS A 1 346 ? 23.761 5.940 4.183 1.00 79.81 346 LYS A C 1
ATOM 2528 O O . LYS A 1 346 ? 24.579 6.776 4.582 1.00 79.81 346 LYS A O 1
ATOM 2533 N N . LYS A 1 347 ? 24.023 4.630 4.226 1.00 77.50 347 LYS A N 1
ATOM 2534 C CA . LYS A 1 347 ? 25.292 4.057 4.696 1.00 77.50 347 LYS A CA 1
ATOM 2535 C C . LYS A 1 347 ? 26.452 4.390 3.755 1.00 77.50 347 LYS A C 1
ATOM 2537 O O . LYS A 1 347 ? 27.508 4.801 4.241 1.00 77.50 347 LYS A O 1
ATOM 2542 N N . ALA A 1 348 ? 26.261 4.273 2.440 1.00 76.06 348 ALA A N 1
ATOM 2543 C CA . ALA A 1 348 ? 27.255 4.679 1.448 1.00 76.06 348 ALA A CA 1
ATOM 2544 C C . ALA A 1 348 ? 27.564 6.184 1.555 1.00 76.06 348 ALA A C 1
ATOM 2546 O O . ALA A 1 348 ? 28.725 6.552 1.731 1.00 76.06 348 ALA A O 1
ATOM 2547 N N . LEU A 1 349 ? 26.534 7.038 1.564 1.00 75.75 349 LEU A N 1
ATOM 2548 C CA . LEU A 1 349 ? 26.617 8.491 1.753 1.00 75.75 349 LEU A CA 1
ATOM 2549 C C . LEU A 1 349 ? 27.417 8.860 3.011 1.00 75.75 349 LEU A C 1
ATOM 2551 O O . LEU A 1 349 ? 28.340 9.669 2.944 1.00 75.75 349 LEU A O 1
ATOM 2555 N N . THR A 1 350 ? 27.129 8.211 4.143 1.00 75.06 350 THR A N 1
ATOM 2556 C CA . THR A 1 350 ? 27.843 8.435 5.411 1.00 75.06 350 THR A CA 1
ATOM 2557 C C . THR A 1 350 ? 29.330 8.067 5.303 1.00 75.06 350 THR A C 1
ATOM 2559 O O . THR A 1 350 ? 30.193 8.835 5.730 1.00 75.06 350 THR A O 1
ATOM 2562 N N . GLN A 1 351 ? 29.662 6.919 4.698 1.00 70.50 351 GLN A N 1
ATOM 2563 C CA . GLN A 1 351 ? 31.055 6.481 4.514 1.00 70.50 351 GLN A CA 1
ATOM 2564 C C . GLN A 1 351 ? 31.837 7.347 3.517 1.00 70.50 351 GLN A C 1
ATOM 2566 O O . GLN A 1 351 ? 33.043 7.546 3.685 1.00 70.50 351 GLN A O 1
ATOM 2571 N N . ILE A 1 352 ? 31.162 7.851 2.482 1.00 70.44 352 ILE A N 1
ATOM 2572 C CA . ILE A 1 352 ? 31.702 8.818 1.524 1.00 70.44 352 ILE A CA 1
ATOM 2573 C C . ILE A 1 352 ? 31.991 10.133 2.260 1.00 70.44 352 ILE A C 1
ATOM 2575 O O . ILE A 1 352 ? 33.120 10.624 2.230 1.00 70.44 352 ILE A O 1
ATOM 2579 N N . GLY A 1 353 ? 31.012 10.650 3.005 1.00 65.38 353 GLY A N 1
ATOM 2580 C CA . GLY A 1 353 ? 31.110 11.901 3.752 1.00 65.38 353 GLY A CA 1
ATOM 2581 C C . GLY A 1 353 ? 32.251 11.949 4.765 1.00 65.38 353 GLY A C 1
ATOM 2582 O O . GLY A 1 353 ? 32.954 12.951 4.849 1.00 65.38 353 GLY A O 1
ATOM 2583 N N . GLN A 1 354 ? 32.520 10.840 5.458 1.00 68.06 354 GLN A N 1
ATOM 2584 C CA . GLN A 1 354 ? 33.653 10.707 6.387 1.00 68.06 354 GLN A CA 1
ATOM 2585 C C . GLN A 1 354 ? 35.043 10.787 5.717 1.00 68.06 354 GLN A C 1
ATOM 2587 O O . GLN A 1 354 ? 36.052 10.880 6.417 1.00 68.06 354 GLN A O 1
ATOM 2592 N N . LYS A 1 355 ? 35.130 10.704 4.381 1.00 63.53 355 LYS A N 1
ATOM 2593 C CA . LYS A 1 355 ? 36.395 10.599 3.625 1.00 63.53 355 LYS A CA 1
ATOM 2594 C C . LYS A 1 355 ? 36.632 11.737 2.620 1.00 63.53 355 LYS A C 1
ATOM 2596 O O . LYS A 1 355 ? 37.696 11.756 1.993 1.00 63.53 355 LYS A O 1
ATOM 2601 N N . MET A 1 356 ? 35.683 12.660 2.445 1.00 64.25 356 MET A N 1
ATOM 2602 C CA . MET A 1 356 ? 35.743 13.745 1.453 1.00 64.25 356 MET A CA 1
ATOM 2603 C C . MET A 1 356 ? 35.998 15.117 2.084 1.00 64.25 356 MET A C 1
ATOM 2605 O O . MET A 1 356 ? 35.599 15.369 3.211 1.00 64.25 356 MET A O 1
ATOM 2609 N N . THR A 1 357 ? 36.636 16.012 1.324 1.00 63.88 357 THR A N 1
ATOM 2610 C CA . THR A 1 357 ? 36.892 17.405 1.734 1.00 63.88 357 THR A CA 1
ATOM 2611 C C . THR A 1 357 ? 35.887 18.382 1.120 1.00 63.88 357 THR A C 1
ATOM 2613 O O . THR A 1 357 ? 35.355 18.124 0.036 1.00 63.88 357 THR A O 1
ATOM 2616 N N . LEU A 1 358 ? 35.703 19.554 1.737 1.00 56.50 358 LEU A N 1
ATOM 2617 C CA . LEU A 1 358 ? 34.852 20.662 1.272 1.00 56.50 358 LEU A CA 1
ATOM 2618 C C . LEU A 1 358 ? 35.211 21.094 -0.157 1.00 56.50 358 LEU A C 1
ATOM 2620 O O . LEU A 1 358 ? 34.330 21.371 -0.964 1.00 56.50 358 LEU A O 1
ATOM 2624 N N . GLU A 1 359 ? 36.502 21.091 -0.505 1.00 54.91 359 GLU A N 1
ATOM 2625 C CA . GLU A 1 359 ? 36.981 21.403 -1.861 1.00 54.91 359 GLU A CA 1
ATOM 2626 C C . GLU A 1 359 ? 36.573 20.336 -2.894 1.00 54.91 359 GLU A C 1
ATOM 2628 O O . GLU A 1 359 ? 36.456 20.625 -4.083 1.00 54.91 359 GLU A O 1
ATOM 2633 N N . THR A 1 360 ? 36.366 19.090 -2.459 1.00 59.59 360 THR A N 1
ATOM 2634 C CA . THR A 1 360 ? 35.872 18.009 -3.323 1.00 59.59 360 THR A CA 1
ATOM 2635 C C . THR A 1 360 ? 34.345 18.045 -3.412 1.00 59.59 360 THR A C 1
ATOM 2637 O O . THR A 1 360 ? 33.795 17.873 -4.495 1.00 59.59 360 THR A O 1
ATOM 2640 N N . VAL A 1 361 ? 33.657 18.357 -2.309 1.00 56.88 361 VAL A N 1
ATOM 2641 C CA . VAL A 1 361 ? 32.198 18.553 -2.278 1.00 56.88 361 VAL A CA 1
ATOM 2642 C C . VAL A 1 361 ? 31.775 19.757 -3.124 1.00 56.88 361 VAL A C 1
ATOM 2644 O O . VAL A 1 361 ? 30.888 19.627 -3.960 1.00 56.88 361 VAL A O 1
ATOM 2647 N N . GLY A 1 362 ? 32.477 20.889 -3.032 1.00 53.09 362 GLY A N 1
ATOM 2648 C CA . GLY A 1 362 ? 32.236 22.075 -3.864 1.00 53.09 362 GLY A CA 1
ATOM 2649 C C . GLY A 1 362 ? 32.541 21.900 -5.360 1.00 53.09 362 GLY A C 1
ATOM 2650 O O . GLY A 1 362 ? 32.240 22.797 -6.140 1.00 53.09 362 GLY A O 1
ATOM 2651 N N . LYS A 1 363 ? 33.125 20.766 -5.776 1.00 56.44 363 LYS A N 1
ATOM 2652 C CA . LYS A 1 363 ? 33.235 20.361 -7.194 1.00 56.44 363 LYS A CA 1
ATOM 2653 C C . LYS A 1 363 ? 32.071 19.474 -7.645 1.00 56.44 363 LYS A C 1
ATOM 2655 O O . LYS A 1 363 ? 31.825 19.381 -8.838 1.00 56.44 363 LYS A O 1
ATOM 2660 N N . MET A 1 364 ? 31.363 18.843 -6.706 1.00 52.50 364 MET A N 1
ATOM 2661 C CA . MET A 1 364 ? 30.161 18.041 -6.969 1.00 52.50 364 MET A CA 1
ATOM 2662 C C . MET A 1 364 ? 28.866 18.855 -6.859 1.00 52.50 364 MET A C 1
ATOM 2664 O O . MET A 1 364 ? 27.867 18.467 -7.457 1.00 52.50 364 MET A O 1
ATOM 2668 N N . VAL A 1 365 ? 28.867 19.963 -6.106 1.00 49.25 365 VAL A N 1
ATOM 2669 C CA . VAL A 1 365 ? 27.722 20.880 -6.004 1.00 49.25 365 VAL A CA 1
ATOM 2670 C C . VAL A 1 365 ? 27.854 21.994 -7.055 1.00 49.25 365 VAL A C 1
ATOM 2672 O O . VAL A 1 365 ? 28.807 22.773 -6.984 1.00 49.25 365 VAL A O 1
ATOM 2675 N N . PRO A 1 366 ? 26.928 22.104 -8.023 1.00 44.66 366 PRO A N 1
ATOM 2676 C CA . PRO A 1 366 ? 26.997 23.115 -9.073 1.00 44.66 366 PRO A CA 1
ATOM 2677 C C . PRO A 1 366 ? 26.603 24.503 -8.571 1.00 44.66 366 PRO A C 1
ATOM 2679 O O . PRO A 1 366 ? 25.933 24.667 -7.551 1.00 44.66 366 PRO A O 1
ATOM 2682 N N . VAL A 1 367 ? 26.973 25.525 -9.341 1.00 44.38 367 VAL A N 1
ATOM 2683 C CA . VAL A 1 367 ? 26.660 26.912 -8.996 1.00 44.38 367 VAL A CA 1
ATOM 2684 C C . VAL A 1 367 ? 25.311 27.336 -9.556 1.00 44.38 367 VAL A C 1
ATOM 2686 O O . VAL A 1 367 ? 25.056 27.205 -10.750 1.00 44.38 367 VAL A O 1
ATOM 2689 N N . ILE A 1 368 ? 24.487 27.940 -8.703 1.00 41.91 368 ILE A N 1
ATOM 2690 C CA . ILE A 1 368 ? 23.187 28.502 -9.067 1.00 41.91 368 ILE A CA 1
ATOM 2691 C C . ILE A 1 368 ? 23.364 29.640 -10.091 1.00 41.91 368 ILE A C 1
ATOM 2693 O O . ILE A 1 368 ? 23.810 30.740 -9.757 1.00 41.91 368 ILE A O 1
ATOM 2697 N N . GLY A 1 369 ? 22.982 29.380 -11.344 1.00 31.33 369 GLY A N 1
ATOM 2698 C CA . GLY A 1 369 ? 23.006 30.366 -12.422 1.00 31.33 369 GLY A CA 1
ATOM 2699 C C . GLY A 1 369 ? 22.327 29.885 -13.707 1.00 31.33 369 GLY A C 1
ATOM 2700 O O . GLY A 1 369 ? 22.986 29.309 -14.558 1.00 31.33 369 GLY A O 1
ATOM 2701 N N . ALA A 1 370 ? 21.032 30.195 -13.850 1.00 27.09 370 ALA A N 1
ATOM 2702 C CA . ALA A 1 370 ? 20.233 30.125 -15.084 1.00 27.09 370 ALA A CA 1
ATOM 2703 C C . ALA A 1 370 ? 20.360 28.839 -15.944 1.00 27.09 370 ALA A C 1
ATOM 2705 O O . ALA A 1 370 ? 21.020 28.838 -16.981 1.00 27.09 370 ALA A O 1
ATOM 2706 N N . GLY A 1 371 ? 19.607 27.795 -15.570 1.00 30.00 371 GLY A N 1
ATOM 2707 C CA . GLY A 1 371 ? 19.323 26.621 -16.411 1.00 30.00 371 GLY A CA 1
ATOM 2708 C C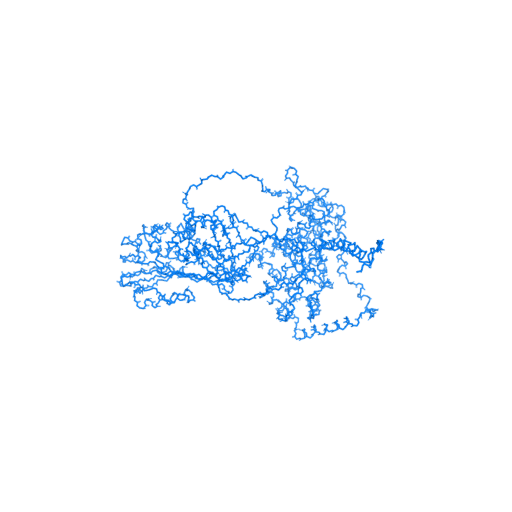 . GLY A 1 371 ? 19.848 25.299 -15.839 1.00 30.00 371 GLY A C 1
ATOM 2709 O O . GLY A 1 371 ? 21.029 25.177 -15.522 1.00 30.00 371 GLY A O 1
ATOM 2710 N N . PHE A 1 372 ? 18.974 24.289 -15.737 1.00 38.69 372 PHE A N 1
ATOM 2711 C CA . PHE A 1 372 ? 19.300 22.989 -15.124 1.00 38.69 372 PHE A CA 1
ATOM 2712 C C . PHE A 1 372 ? 20.391 22.195 -15.874 1.00 38.69 372 PHE A C 1
ATOM 2714 O O . PHE A 1 372 ? 21.127 21.436 -15.250 1.00 38.69 372 PHE A O 1
ATOM 2721 N N . GLY A 1 373 ? 20.614 22.460 -17.168 1.00 35.94 373 GLY A N 1
ATOM 2722 C CA . GLY A 1 373 ? 21.719 21.868 -17.941 1.00 35.94 373 GLY A CA 1
ATOM 2723 C C . GLY A 1 373 ? 23.138 22.218 -17.449 1.00 35.94 373 GLY A C 1
ATOM 2724 O O . GLY A 1 373 ? 24.107 21.653 -17.946 1.00 35.94 373 GLY A O 1
ATOM 2725 N N . ALA A 1 374 ? 23.283 23.131 -16.480 1.00 36.78 374 ALA A N 1
ATOM 2726 C CA . ALA A 1 374 ? 24.552 23.450 -15.819 1.00 36.78 374 ALA A CA 1
ATOM 2727 C C . ALA A 1 374 ? 24.753 22.731 -14.463 1.00 36.78 374 ALA A C 1
ATOM 2729 O O . ALA A 1 374 ? 25.747 22.988 -13.782 1.00 36.78 374 ALA A O 1
ATOM 2730 N N . LEU A 1 375 ? 23.824 21.860 -14.045 1.00 40.59 375 LEU A N 1
ATOM 2731 C CA . LEU A 1 375 ? 23.772 21.305 -12.685 1.00 40.59 375 LEU A CA 1
ATOM 2732 C C . LEU A 1 375 ? 24.460 19.943 -12.487 1.00 40.59 375 LEU A C 1
ATOM 2734 O O . LEU A 1 375 ? 24.188 19.267 -11.497 1.00 40.59 375 LEU A O 1
ATOM 2738 N N . PHE A 1 376 ? 25.355 19.515 -13.377 1.00 53.75 376 PHE A N 1
ATOM 2739 C CA . PHE A 1 376 ? 25.983 18.198 -13.241 1.00 53.75 376 PHE A CA 1
ATOM 2740 C C . PHE A 1 376 ? 27.437 18.179 -13.720 1.00 53.75 376 PHE A C 1
ATOM 2742 O O . PHE A 1 376 ? 27.748 18.681 -14.801 1.00 53.75 376 PHE A O 1
ATOM 2749 N N . ASP A 1 377 ? 28.339 17.572 -12.939 1.00 60.59 377 ASP A N 1
ATOM 2750 C CA . ASP A 1 377 ? 29.710 17.323 -13.395 1.00 60.59 377 ASP A CA 1
ATOM 2751 C C . ASP A 1 377 ? 29.728 16.090 -14.311 1.00 60.59 377 ASP A C 1
ATOM 2753 O O . ASP A 1 377 ? 29.909 14.945 -13.883 1.00 60.59 377 ASP A O 1
ATOM 2757 N N . SER A 1 378 ? 29.572 16.341 -15.611 1.00 60.62 378 SER A N 1
ATOM 2758 C CA . SER A 1 378 ? 29.636 15.318 -16.657 1.00 60.62 378 SER A CA 1
ATOM 2759 C C . SER A 1 378 ? 30.953 14.528 -16.660 1.00 60.62 378 SER A C 1
ATOM 2761 O O . SER A 1 378 ? 30.972 13.387 -17.123 1.00 60.62 378 SER A O 1
ATOM 2763 N N . ALA A 1 379 ? 32.060 15.084 -16.147 1.00 64.94 379 ALA A N 1
ATOM 2764 C CA . ALA A 1 379 ? 33.325 14.360 -16.035 1.00 64.94 379 ALA A CA 1
ATOM 2765 C C . ALA A 1 379 ? 33.319 13.381 -14.850 1.00 64.94 379 ALA A C 1
ATOM 2767 O O . ALA A 1 379 ? 33.856 12.275 -14.970 1.00 64.94 379 ALA A O 1
ATOM 2768 N N . GLN A 1 380 ? 32.682 13.750 -13.736 1.00 69.06 380 GLN A N 1
ATOM 2769 C CA . GLN A 1 380 ? 32.502 12.867 -12.584 1.00 69.06 380 GLN A CA 1
ATOM 2770 C C . GLN A 1 380 ? 31.481 11.758 -12.880 1.00 69.06 380 GLN A C 1
ATOM 2772 O O . GLN A 1 380 ? 31.783 10.593 -12.619 1.00 69.06 380 GLN A O 1
ATOM 2777 N N . MET A 1 381 ? 30.348 12.073 -13.523 1.00 74.69 381 MET A N 1
ATOM 2778 C CA . MET A 1 381 ? 29.375 11.070 -13.989 1.00 74.69 381 MET A CA 1
ATOM 2779 C C . MET A 1 381 ? 30.025 10.049 -14.926 1.00 74.69 381 MET A C 1
ATOM 2781 O O . MET A 1 381 ? 29.966 8.841 -14.694 1.00 74.69 381 MET A O 1
ATOM 2785 N N . LYS A 1 382 ? 30.749 10.536 -15.943 1.00 75.94 382 LYS A N 1
ATOM 2786 C CA . LYS A 1 382 ? 31.495 9.675 -16.862 1.00 75.94 382 LYS A CA 1
ATOM 2787 C C . LYS A 1 382 ? 32.487 8.773 -16.126 1.00 75.94 382 LYS A C 1
ATOM 2789 O O . LYS A 1 382 ? 32.568 7.594 -16.441 1.00 75.94 382 LYS A O 1
ATOM 2794 N N . ARG A 1 383 ? 33.210 9.288 -15.125 1.00 78.75 383 ARG A N 1
ATOM 2795 C CA . ARG A 1 383 ? 34.142 8.486 -14.316 1.00 78.75 383 ARG A CA 1
ATOM 2796 C C . ARG A 1 383 ? 33.434 7.361 -13.551 1.00 78.75 383 ARG A C 1
ATOM 2798 O O . ARG A 1 383 ? 34.006 6.279 -13.435 1.00 78.75 383 ARG A O 1
ATOM 2805 N N . ILE A 1 384 ? 32.231 7.604 -13.032 1.00 80.94 384 ILE A N 1
ATOM 2806 C CA . ILE A 1 384 ? 31.434 6.599 -12.313 1.00 80.94 384 ILE A CA 1
ATOM 2807 C C . ILE A 1 384 ? 30.966 5.500 -13.274 1.00 80.94 384 ILE A C 1
ATOM 2809 O O . ILE A 1 384 ? 31.190 4.321 -13.005 1.00 80.94 384 ILE A O 1
ATOM 2813 N N . LEU A 1 385 ? 30.429 5.882 -14.435 1.00 84.12 385 LEU A N 1
ATOM 2814 C CA . LEU A 1 385 ? 30.020 4.962 -15.504 1.00 84.12 385 LEU A CA 1
ATOM 2815 C C . LEU A 1 385 ? 31.203 4.200 -16.131 1.00 84.12 385 LEU A C 1
ATOM 2817 O O . LEU A 1 385 ? 31.052 3.054 -16.550 1.00 84.12 385 LEU A O 1
ATOM 2821 N N . ASP A 1 386 ? 32.388 4.811 -16.213 1.00 84.88 386 ASP A N 1
ATOM 2822 C CA . ASP A 1 386 ? 33.633 4.152 -16.628 1.00 84.88 386 ASP A CA 1
ATOM 2823 C C . ASP A 1 386 ? 34.077 3.110 -15.587 1.00 84.88 386 ASP A C 1
ATOM 2825 O O . ASP A 1 386 ? 34.492 2.015 -15.959 1.00 84.88 386 ASP A O 1
ATOM 2829 N N . PHE A 1 387 ? 33.972 3.415 -14.289 1.00 87.56 387 PHE A N 1
ATOM 2830 C CA . PHE A 1 387 ? 34.358 2.501 -13.207 1.00 87.56 387 PHE A CA 1
ATOM 2831 C C . PHE A 1 387 ? 33.394 1.314 -13.067 1.00 87.56 387 PHE A C 1
ATOM 2833 O O . PHE A 1 387 ? 33.847 0.172 -12.982 1.00 87.56 387 PHE A O 1
ATOM 2840 N N . ALA A 1 388 ? 32.082 1.571 -13.055 1.00 89.88 388 ALA A N 1
ATOM 2841 C CA . ALA A 1 388 ? 31.059 0.538 -12.891 1.00 89.88 388 ALA A CA 1
ATOM 2842 C C . ALA A 1 388 ? 31.133 -0.514 -14.009 1.00 89.88 388 ALA A C 1
ATOM 2844 O O . ALA A 1 388 ? 31.140 -1.709 -13.736 1.00 89.88 388 ALA A O 1
ATOM 2845 N N . ASP A 1 389 ? 31.292 -0.072 -15.256 1.00 90.44 389 ASP A N 1
ATOM 2846 C CA . ASP A 1 389 ? 31.469 -0.937 -16.426 1.00 90.44 389 ASP A CA 1
ATOM 2847 C C . ASP A 1 389 ? 32.716 -1.809 -16.342 1.00 90.44 389 ASP A C 1
ATOM 2849 O O . ASP A 1 389 ? 32.637 -3.005 -16.588 1.00 90.44 389 ASP A O 1
ATOM 2853 N N . LEU A 1 390 ? 33.865 -1.245 -15.952 1.00 89.81 390 LEU A N 1
ATOM 2854 C CA . LEU A 1 390 ? 35.084 -2.039 -15.781 1.00 89.81 390 LEU A CA 1
ATOM 2855 C C . LEU A 1 390 ? 34.879 -3.173 -14.774 1.00 89.81 390 LEU A C 1
ATOM 2857 O O . LEU A 1 390 ? 35.428 -4.259 -14.963 1.00 89.81 390 LEU A O 1
ATOM 2861 N N . PHE A 1 391 ? 34.098 -2.925 -13.720 1.00 91.75 391 PHE A N 1
ATOM 2862 C CA . PHE A 1 391 ? 33.775 -3.932 -12.719 1.00 91.75 391 PHE A CA 1
ATOM 2863 C C . PHE A 1 391 ? 32.787 -4.962 -13.268 1.00 91.75 391 PHE A C 1
ATOM 2865 O O . PHE A 1 391 ? 33.113 -6.148 -13.294 1.00 91.75 391 PHE A O 1
ATOM 2872 N N . TYR A 1 392 ? 31.620 -4.531 -13.751 1.00 94.19 392 TYR A N 1
ATOM 2873 C CA . TYR A 1 392 ? 30.561 -5.441 -14.183 1.00 94.19 392 TYR A CA 1
ATOM 2874 C C . TYR A 1 392 ? 30.896 -6.206 -15.476 1.00 94.19 392 TYR A C 1
ATOM 2876 O O . TYR A 1 392 ? 30.581 -7.388 -15.540 1.00 94.19 392 TYR A O 1
ATOM 2884 N N . HIS A 1 393 ? 31.639 -5.633 -16.435 1.00 94.56 393 HIS A N 1
ATOM 2885 C CA . HIS A 1 393 ? 32.159 -6.356 -17.616 1.00 94.56 393 HIS A CA 1
ATOM 2886 C C . HIS A 1 393 ? 33.121 -7.470 -17.200 1.00 94.56 393 HIS A C 1
ATOM 2888 O O . HIS A 1 393 ? 32.993 -8.618 -17.625 1.00 94.56 393 HIS A O 1
ATOM 2894 N N . LYS A 1 394 ? 34.075 -7.158 -16.315 1.00 91.06 394 LYS A N 1
ATOM 2895 C CA . LYS A 1 394 ? 35.060 -8.141 -15.853 1.00 91.06 394 LYS A CA 1
ATOM 2896 C C . LYS A 1 394 ? 34.407 -9.231 -15.006 1.00 91.06 394 LYS A C 1
ATOM 2898 O O . LYS A 1 394 ? 34.729 -10.406 -15.163 1.00 91.06 394 LYS A O 1
ATOM 2903 N N . ARG A 1 395 ? 33.470 -8.842 -14.139 1.00 92.00 395 ARG A N 1
ATOM 2904 C CA . ARG A 1 395 ? 32.665 -9.748 -13.321 1.00 92.00 395 ARG A CA 1
ATOM 2905 C C . ARG A 1 395 ? 31.799 -10.663 -14.191 1.00 92.00 395 ARG A C 1
ATOM 2907 O O . ARG A 1 395 ? 31.811 -11.866 -13.958 1.00 92.00 395 ARG A O 1
ATOM 2914 N N . PHE A 1 396 ? 31.156 -10.121 -15.228 1.00 94.12 396 PHE A N 1
ATOM 2915 C CA . PHE A 1 396 ? 30.389 -10.885 -16.211 1.00 94.12 396 PHE A CA 1
ATOM 2916 C C . PHE A 1 396 ? 31.249 -11.976 -16.851 1.00 94.12 396 PHE A C 1
ATOM 2918 O O . PHE A 1 396 ? 30.893 -13.143 -16.749 1.00 94.12 396 PHE A O 1
ATOM 2925 N N . ILE A 1 397 ? 32.415 -11.630 -17.419 1.00 91.31 397 ILE A N 1
ATOM 2926 C CA . ILE A 1 397 ? 33.328 -12.608 -18.044 1.00 91.31 397 ILE A CA 1
ATOM 2927 C C . ILE A 1 397 ? 33.722 -13.715 -17.053 1.00 91.31 397 ILE A C 1
ATOM 2929 O O . ILE A 1 397 ? 33.699 -14.893 -17.398 1.00 91.31 397 ILE A O 1
ATOM 2933 N N . VAL A 1 398 ? 34.086 -13.346 -15.822 1.00 88.56 398 VAL A N 1
ATOM 2934 C CA . VAL A 1 398 ? 34.578 -14.293 -14.809 1.00 88.56 398 VAL A CA 1
ATOM 2935 C C . VAL A 1 398 ? 33.461 -15.218 -14.300 1.00 88.56 398 VAL A C 1
ATOM 2937 O O . VAL A 1 398 ? 33.707 -16.400 -14.071 1.00 88.56 398 VAL A O 1
ATOM 2940 N N . GLU A 1 399 ? 32.228 -14.724 -14.160 1.00 89.88 399 GLU A N 1
ATOM 2941 C CA . GLU A 1 399 ? 31.072 -15.486 -13.654 1.00 89.88 399 GLU A CA 1
ATOM 2942 C C . GLU A 1 399 ? 30.266 -16.226 -14.737 1.00 89.88 399 GLU A C 1
ATOM 2944 O O . GLU A 1 399 ? 29.460 -17.095 -14.399 1.00 89.88 399 GLU A O 1
ATOM 2949 N N . LYS A 1 400 ? 30.461 -15.894 -16.019 1.00 89.62 400 LYS A N 1
ATOM 2950 C CA . LYS A 1 400 ? 29.595 -16.291 -17.141 1.00 89.62 400 LYS A CA 1
ATOM 2951 C C . LYS A 1 400 ? 29.247 -17.779 -17.171 1.00 89.62 400 LYS A C 1
ATOM 2953 O O . LYS A 1 400 ? 28.076 -18.139 -17.158 1.00 89.62 400 LYS A O 1
ATOM 2958 N N . ASP A 1 401 ? 30.268 -18.634 -17.169 1.00 85.00 401 ASP A N 1
ATOM 2959 C CA . ASP A 1 401 ? 30.120 -20.093 -17.237 1.00 85.00 401 ASP A CA 1
ATOM 2960 C C . ASP A 1 401 ? 29.331 -20.658 -16.042 1.00 85.00 401 ASP A C 1
ATOM 2962 O O . ASP A 1 401 ? 28.490 -21.536 -16.221 1.00 85.00 401 ASP A O 1
ATOM 2966 N N . GLN A 1 402 ? 29.530 -20.108 -14.838 1.00 87.00 402 GLN A N 1
ATOM 2967 C CA . GLN A 1 402 ? 28.758 -20.496 -13.654 1.00 87.00 402 GLN A CA 1
ATOM 2968 C C . GLN A 1 402 ? 27.284 -20.118 -13.816 1.00 87.00 402 GLN A C 1
ATOM 2970 O O . GLN A 1 402 ? 26.407 -20.939 -13.559 1.00 87.00 402 GLN A O 1
ATOM 2975 N N . ARG A 1 403 ? 27.020 -18.869 -14.221 1.00 91.62 403 ARG A N 1
ATOM 2976 C CA . ARG A 1 403 ? 25.662 -18.332 -14.373 1.00 91.62 403 ARG A CA 1
ATOM 2977 C C . ARG A 1 403 ? 24.886 -19.088 -15.450 1.00 91.62 403 ARG A C 1
ATOM 2979 O O . ARG A 1 403 ? 23.758 -19.491 -15.198 1.00 91.62 403 ARG A O 1
ATOM 2986 N N . ALA A 1 404 ? 25.524 -19.357 -16.588 1.00 89.44 404 ALA A N 1
ATOM 2987 C CA . ALA A 1 404 ? 24.944 -20.123 -17.684 1.00 89.44 404 ALA A CA 1
ATOM 2988 C C . ALA A 1 404 ? 24.594 -21.562 -17.260 1.00 89.44 404 ALA A C 1
ATOM 2990 O O . ALA A 1 404 ? 23.495 -22.031 -17.539 1.00 89.44 404 ALA A O 1
ATOM 2991 N N . ARG A 1 405 ? 25.486 -22.258 -16.534 1.00 86.75 405 ARG A N 1
ATOM 2992 C CA . ARG A 1 405 ? 25.203 -23.618 -16.034 1.00 86.75 405 ARG A CA 1
ATOM 2993 C C . ARG A 1 405 ? 24.094 -23.636 -14.982 1.00 86.75 405 ARG A C 1
ATOM 2995 O O . ARG A 1 405 ? 23.210 -24.472 -15.079 1.00 86.75 405 ARG A O 1
ATOM 3002 N N . ALA A 1 406 ? 24.098 -22.699 -14.034 1.00 86.94 406 ALA A N 1
ATOM 3003 C CA . ALA A 1 406 ? 23.040 -22.594 -13.025 1.00 86.94 406 ALA A CA 1
ATOM 3004 C C . ALA A 1 406 ? 21.665 -22.282 -13.650 1.00 86.94 406 ALA A C 1
ATOM 3006 O O . ALA A 1 406 ? 20.647 -22.788 -13.187 1.00 86.94 406 ALA A O 1
ATOM 3007 N N . LEU A 1 407 ? 21.634 -21.488 -14.726 1.00 88.94 407 LEU A N 1
ATOM 3008 C CA . LEU A 1 407 ? 20.422 -21.231 -15.505 1.00 88.94 407 LEU A CA 1
ATOM 3009 C C . LEU A 1 407 ? 19.952 -22.489 -16.260 1.00 88.94 407 LEU A C 1
ATOM 3011 O O . LEU A 1 407 ? 18.771 -22.822 -16.213 1.00 88.94 407 LEU A O 1
ATOM 3015 N N . ALA A 1 408 ? 20.873 -23.231 -16.883 1.00 86.31 408 ALA A N 1
ATOM 3016 C CA . ALA A 1 408 ? 20.572 -24.506 -17.538 1.00 86.31 408 ALA A CA 1
ATOM 3017 C C . ALA A 1 408 ? 20.082 -25.591 -16.556 1.00 86.31 408 ALA A C 1
ATOM 3019 O O . ALA A 1 408 ? 19.189 -26.357 -16.901 1.00 86.31 408 ALA A O 1
ATOM 3020 N N . GLU A 1 409 ? 20.617 -25.632 -15.331 1.00 86.06 409 GLU A N 1
ATOM 3021 C CA . GLU A 1 409 ? 20.153 -26.516 -14.249 1.00 86.06 409 GLU A CA 1
ATOM 3022 C C . GLU A 1 409 ? 18.752 -26.142 -13.734 1.00 86.06 409 GLU A C 1
ATOM 3024 O O . GLU A 1 409 ? 18.008 -27.025 -13.308 1.00 86.06 409 GLU A O 1
ATOM 3029 N N . ARG A 1 410 ? 18.378 -24.853 -13.782 1.00 84.25 410 ARG A N 1
ATOM 3030 C CA . ARG A 1 410 ? 17.038 -24.367 -13.404 1.00 84.25 410 ARG A CA 1
ATOM 3031 C C . ARG A 1 410 ? 15.974 -24.686 -14.462 1.00 84.25 410 ARG A C 1
ATOM 3033 O O . ARG A 1 410 ? 14.825 -24.917 -14.102 1.00 84.25 410 ARG A O 1
ATOM 3040 N N . GLY A 1 411 ? 16.372 -24.709 -15.736 1.00 77.81 411 GLY A N 1
ATOM 3041 C CA . GLY A 1 411 ? 15.482 -24.859 -16.891 1.00 77.81 411 GLY A CA 1
ATOM 3042 C C . GLY A 1 411 ? 14.724 -23.567 -17.251 1.00 77.81 411 GLY A C 1
ATOM 3043 O O . GLY A 1 411 ? 14.678 -22.637 -16.436 1.00 77.81 411 GLY A O 1
ATOM 3044 N N . PRO A 1 412 ? 14.157 -23.470 -18.470 1.00 76.69 412 PRO A N 1
ATOM 3045 C CA . PRO A 1 412 ? 13.268 -22.370 -18.845 1.00 76.69 412 PRO A CA 1
ATOM 3046 C C . PRO A 1 412 ? 11.930 -22.433 -18.097 1.00 76.69 412 PRO A C 1
ATOM 3048 O O . PRO A 1 412 ? 11.427 -23.514 -17.789 1.00 76.69 412 PRO A O 1
ATOM 3051 N N . GLU A 1 413 ? 11.337 -21.272 -17.828 1.00 56.62 413 GLU A N 1
ATOM 3052 C CA . GLU A 1 413 ? 9.993 -21.177 -17.245 1.00 56.62 413 GLU A CA 1
ATOM 3053 C C . GLU A 1 413 ? 8.921 -21.399 -18.341 1.00 56.62 413 GLU A C 1
ATOM 3055 O O . GLU A 1 413 ? 9.131 -20.995 -19.487 1.00 56.62 413 GLU A O 1
ATOM 3060 N N . PRO A 1 414 ? 7.793 -22.078 -18.044 1.00 43.41 414 PRO A N 1
ATOM 3061 C CA . PRO A 1 414 ? 6.804 -22.447 -19.058 1.00 43.41 414 PRO A CA 1
ATOM 3062 C C . PRO A 1 414 ? 6.022 -21.232 -19.581 1.00 43.41 414 PRO A C 1
ATOM 3064 O O . PRO A 1 414 ? 5.471 -20.453 -18.805 1.00 43.41 414 PRO A O 1
ATOM 3067 N N . SER A 1 415 ? 5.917 -21.105 -20.906 1.00 38.03 415 SER A N 1
ATOM 3068 C CA . SER A 1 415 ? 5.154 -20.042 -21.569 1.00 38.03 415 SER A CA 1
ATOM 3069 C C . SER A 1 415 ? 3.641 -20.273 -21.480 1.00 38.03 415 SER A C 1
ATOM 3071 O O . SER A 1 415 ? 3.152 -21.366 -21.771 1.00 38.03 415 SER A O 1
ATOM 3073 N N . VAL A 1 416 ? 2.886 -19.229 -21.132 1.00 37.00 416 VAL A N 1
ATOM 3074 C CA . VAL A 1 416 ? 1.423 -19.285 -20.990 1.00 37.00 416 VAL A CA 1
ATOM 3075 C C . VAL A 1 416 ? 0.735 -19.051 -22.340 1.00 37.00 416 VAL A C 1
ATOM 3077 O O . VAL A 1 416 ? 0.526 -17.908 -22.735 1.00 37.00 416 VAL A O 1
ATOM 3080 N N . SER A 1 417 ? 0.335 -20.126 -23.028 1.00 31.05 417 SER A N 1
ATOM 3081 C CA . SER A 1 417 ? -0.613 -20.063 -24.157 1.00 31.05 417 SER A CA 1
ATOM 3082 C C . SER A 1 417 ? -1.210 -21.436 -24.508 1.00 31.05 417 SER A C 1
ATOM 3084 O O . SER A 1 417 ? -0.484 -22.295 -25.001 1.00 31.05 417 SER A O 1
ATOM 3086 N N . ASP A 1 418 ? -2.519 -21.642 -24.288 1.00 27.22 418 ASP A N 1
ATOM 3087 C CA . ASP A 1 418 ? -3.477 -21.910 -25.386 1.00 27.22 418 ASP A CA 1
ATOM 3088 C C . ASP A 1 418 ? -4.935 -22.197 -24.939 1.00 27.22 418 ASP A C 1
ATOM 3090 O O . ASP A 1 418 ? -5.192 -22.910 -23.973 1.00 27.22 418 ASP A O 1
ATOM 3094 N N . SER A 1 419 ? -5.878 -21.721 -25.769 1.00 24.67 419 SER A N 1
ATOM 3095 C CA . SER A 1 419 ? -7.303 -22.113 -25.902 1.00 24.67 419 SER A CA 1
ATOM 3096 C C . SER A 1 419 ? -8.343 -21.747 -24.806 1.00 24.67 419 SER A C 1
ATOM 3098 O O . SER A 1 419 ? -8.467 -22.444 -23.798 1.00 24.67 419 SER A O 1
ATOM 3100 N N . PRO A 1 420 ? -9.255 -20.784 -25.081 1.00 34.47 420 PRO A N 1
ATOM 3101 C CA . PRO A 1 420 ? -10.444 -20.507 -24.269 1.00 34.47 420 PRO A CA 1
ATOM 3102 C C . PRO A 1 420 ? -11.710 -21.222 -24.792 1.00 34.47 420 PRO A C 1
ATOM 3104 O O . PRO A 1 420 ? -12.317 -20.783 -25.769 1.00 34.47 420 PRO A O 1
ATOM 3107 N N . ALA A 1 421 ? -12.164 -22.287 -24.120 1.00 24.89 421 ALA A N 1
ATOM 3108 C CA . ALA A 1 421 ? -13.501 -22.860 -24.335 1.00 24.89 421 ALA A CA 1
ATOM 3109 C C . ALA A 1 421 ? -13.950 -23.775 -23.177 1.00 24.89 421 ALA A C 1
ATOM 3111 O O . ALA A 1 421 ? -13.545 -24.928 -23.142 1.00 24.89 421 ALA A O 1
ATOM 3112 N N . GLU A 1 422 ? -14.796 -23.258 -22.273 1.00 24.67 422 GLU A N 1
ATOM 3113 C CA . GLU A 1 422 ? -15.934 -23.941 -21.605 1.00 24.67 422 GLU A CA 1
ATOM 3114 C C . GLU A 1 422 ? -16.455 -23.092 -20.423 1.00 24.67 422 GLU A C 1
ATOM 3116 O O . GLU A 1 422 ? -16.304 -23.430 -19.252 1.00 24.67 422 GLU A O 1
ATOM 3121 N N . MET A 1 423 ? -17.126 -21.971 -20.721 1.00 28.22 423 MET A N 1
ATOM 3122 C CA . MET A 1 423 ? -18.042 -21.378 -19.740 1.00 28.22 423 MET A CA 1
ATOM 3123 C C . MET A 1 423 ? -19.335 -22.187 -19.729 1.00 28.22 423 MET A C 1
ATOM 3125 O O . MET A 1 423 ? -20.070 -22.198 -20.721 1.00 28.22 423 MET A O 1
ATOM 3129 N N . LYS A 1 424 ? -19.648 -22.820 -18.595 1.00 26.06 424 LYS A N 1
ATOM 3130 C CA . LYS A 1 424 ? -20.995 -23.327 -18.348 1.00 26.06 424 LYS A CA 1
ATOM 3131 C C . LYS A 1 424 ? -21.402 -23.209 -16.880 1.00 26.06 424 LYS A C 1
ATOM 3133 O O . LYS A 1 424 ? -20.996 -24.009 -16.049 1.00 26.06 424 LYS A O 1
ATOM 3138 N N . GLU A 1 425 ? -22.259 -22.221 -16.632 1.00 27.88 425 GLU A N 1
ATOM 3139 C CA . GLU A 1 425 ? -23.404 -22.315 -15.717 1.00 27.88 425 GLU A CA 1
ATOM 3140 C C . GLU A 1 425 ? -23.107 -22.867 -14.307 1.00 27.88 425 GLU A C 1
ATOM 3142 O O . GLU A 1 425 ? -23.442 -24.006 -13.979 1.00 27.88 425 GLU A O 1
ATOM 3147 N N . ILE A 1 426 ? -22.553 -22.016 -13.435 1.00 25.31 426 ILE A N 1
ATOM 3148 C CA . ILE A 1 426 ? -22.624 -22.223 -11.983 1.00 25.31 426 ILE A CA 1
ATOM 3149 C C . ILE A 1 426 ? -23.826 -21.436 -11.456 1.00 25.31 426 ILE A C 1
ATOM 3151 O O . ILE A 1 426 ? -23.804 -20.210 -11.378 1.00 25.31 426 ILE A O 1
ATOM 3155 N N . ALA A 1 427 ? -24.893 -22.156 -11.113 1.00 25.80 427 ALA A N 1
ATOM 3156 C CA . ALA A 1 427 ? -25.999 -21.612 -10.333 1.00 25.80 427 ALA A CA 1
ATOM 3157 C C . ALA A 1 427 ? -25.544 -21.315 -8.891 1.00 25.80 427 ALA A C 1
ATOM 3159 O O . ALA A 1 427 ? -24.664 -22.009 -8.381 1.00 25.80 427 ALA A O 1
ATOM 3160 N N . LEU A 1 428 ? -26.174 -20.323 -8.244 1.00 36.34 428 LEU A N 1
ATOM 3161 C CA . LEU A 1 428 ? -25.884 -19.859 -6.877 1.00 36.34 428 LEU A CA 1
ATOM 3162 C C . LEU A 1 428 ? -25.486 -20.994 -5.911 1.00 36.34 428 LEU A C 1
ATOM 3164 O O . LEU A 1 428 ? -26.327 -21.780 -5.467 1.00 36.34 428 LEU A O 1
ATOM 3168 N N . ALA A 1 429 ? -24.209 -21.011 -5.536 1.00 25.03 429 ALA A N 1
ATOM 3169 C CA . ALA A 1 429 ? -23.716 -21.669 -4.335 1.00 25.03 429 ALA A CA 1
ATOM 3170 C C . ALA A 1 429 ? -23.541 -20.606 -3.231 1.00 25.03 429 ALA A C 1
ATOM 3172 O O . ALA A 1 429 ? -23.260 -19.451 -3.557 1.00 25.03 429 ALA A O 1
ATOM 3173 N N . PRO A 1 430 ? -23.704 -20.947 -1.938 1.00 31.95 430 PRO A N 1
ATOM 3174 C CA . PRO A 1 430 ? -23.355 -20.029 -0.855 1.00 31.95 430 PRO A CA 1
ATOM 3175 C C . PRO A 1 430 ? -21.864 -19.666 -0.931 1.00 31.95 430 PRO A C 1
ATOM 3177 O O . PRO A 1 430 ? -21.040 -20.526 -1.254 1.00 31.95 430 PRO A O 1
ATOM 3180 N N . SER A 1 431 ? -21.520 -18.406 -0.647 1.00 36.94 431 SER A N 1
ATOM 3181 C CA . SER A 1 431 ? -20.133 -17.936 -0.708 1.00 36.94 431 SER A CA 1
ATOM 3182 C C . SER A 1 431 ? -19.240 -18.703 0.284 1.00 36.94 431 SER A C 1
ATOM 3184 O O . SER A 1 431 ? -19.675 -19.008 1.396 1.00 36.94 431 SER A O 1
ATOM 3186 N N . PRO A 1 432 ? -17.984 -19.023 -0.083 1.00 47.53 432 PRO A N 1
ATOM 3187 C CA . PRO A 1 432 ? -17.036 -19.722 0.792 1.00 47.53 432 PRO A CA 1
ATOM 3188 C C . PRO A 1 432 ? -16.382 -18.804 1.846 1.00 47.53 432 PRO A C 1
ATOM 3190 O O . PRO A 1 432 ? -15.403 -19.193 2.478 1.00 47.53 432 PRO A O 1
ATOM 3193 N N . GLU A 1 433 ? -16.879 -17.578 2.004 1.00 62.41 433 GLU A N 1
ATOM 3194 C CA . GLU A 1 433 ? -16.269 -16.509 2.795 1.00 62.41 433 GLU A CA 1
ATOM 3195 C C . GLU A 1 433 ? -16.768 -16.548 4.246 1.00 62.41 433 GLU A C 1
ATOM 3197 O O . GLU A 1 433 ? -17.976 -16.561 4.501 1.00 62.41 433 GLU A O 1
ATOM 3202 N N . GLN A 1 434 ? -15.835 -16.535 5.199 1.00 69.31 434 GLN A N 1
ATOM 3203 C CA . GLN A 1 434 ? -16.108 -16.522 6.640 1.00 69.31 434 GLN A CA 1
ATOM 3204 C C . GLN A 1 434 ? -15.632 -15.219 7.293 1.00 69.31 434 GLN A C 1
ATOM 3206 O O . GLN A 1 434 ? -14.818 -14.489 6.728 1.00 69.31 434 GLN A O 1
ATOM 3211 N N . GLY A 1 435 ? -16.137 -14.941 8.498 1.00 83.88 435 GLY A N 1
ATOM 3212 C CA . GLY A 1 435 ? -15.713 -13.807 9.315 1.00 83.88 435 GLY A CA 1
ATOM 3213 C C . GLY A 1 435 ? -15.883 -12.459 8.618 1.00 83.88 435 GLY A C 1
ATOM 3214 O O . GLY A 1 435 ? -16.902 -12.195 7.976 1.00 83.88 435 GLY A O 1
ATOM 3215 N N . LEU A 1 436 ? -14.874 -11.599 8.753 1.00 89.56 436 LEU A N 1
ATOM 3216 C CA . LEU A 1 436 ? -14.957 -10.175 8.428 1.00 89.56 436 LEU A CA 1
ATOM 3217 C C . LEU A 1 436 ? -15.318 -9.880 6.952 1.00 89.56 436 LEU A C 1
ATOM 3219 O O . LEU A 1 436 ? -16.094 -8.957 6.697 1.00 89.56 436 LEU A O 1
ATOM 3223 N N . ASP A 1 437 ? -14.853 -10.697 6.000 1.00 90.69 437 ASP A N 1
ATOM 3224 C CA . ASP A 1 437 ? -15.230 -10.591 4.578 1.00 90.69 437 ASP A CA 1
ATOM 3225 C C . ASP A 1 437 ? -16.702 -10.983 4.342 1.00 90.69 437 ASP A C 1
ATOM 3227 O O . ASP A 1 437 ? -17.423 -10.314 3.602 1.00 90.69 437 ASP A O 1
ATOM 3231 N N . SER A 1 438 ? -17.193 -12.011 5.043 1.00 88.50 438 SER A N 1
ATOM 3232 C CA . SER A 1 438 ? -18.603 -12.428 4.995 1.00 88.50 438 SER A CA 1
ATOM 3233 C C . SER A 1 438 ? -19.529 -11.333 5.542 1.00 88.50 438 SER A C 1
ATOM 3235 O O . SER A 1 438 ? -20.579 -11.034 4.967 1.00 88.50 438 SER A O 1
ATOM 3237 N N . ILE A 1 439 ? -19.116 -10.668 6.629 1.00 89.56 439 ILE A N 1
ATOM 3238 C CA . ILE A 1 439 ? -19.823 -9.506 7.185 1.00 89.56 439 ILE A CA 1
ATOM 3239 C C . ILE A 1 439 ? -19.854 -8.356 6.171 1.00 89.56 439 ILE A C 1
ATOM 3241 O O . ILE A 1 439 ? -20.902 -7.732 5.991 1.00 89.56 439 ILE A O 1
ATOM 3245 N N . ALA A 1 440 ? -18.741 -8.089 5.486 1.00 92.38 440 ALA A N 1
ATOM 3246 C CA . ALA A 1 440 ? -18.648 -7.040 4.477 1.00 92.38 440 ALA A CA 1
ATOM 3247 C C . ALA A 1 440 ? -19.590 -7.283 3.284 1.00 92.38 440 ALA A C 1
ATOM 3249 O O . ALA A 1 440 ? -20.364 -6.389 2.927 1.00 92.38 440 ALA A O 1
ATOM 3250 N N . ALA A 1 441 ? -19.622 -8.509 2.751 1.00 90.44 441 ALA A N 1
ATOM 3251 C CA . ALA A 1 441 ? -20.561 -8.919 1.707 1.00 90.44 441 ALA A CA 1
ATOM 3252 C C . ALA A 1 441 ? -22.030 -8.712 2.133 1.00 90.44 441 ALA A C 1
ATOM 3254 O O . ALA A 1 441 ? -22.819 -8.086 1.421 1.00 90.44 441 ALA A O 1
ATOM 3255 N N . ARG A 1 442 ? -22.397 -9.166 3.341 1.00 86.56 442 ARG A N 1
ATOM 3256 C CA . ARG A 1 442 ? -23.761 -9.018 3.885 1.00 86.56 442 ARG A CA 1
ATOM 3257 C C . ARG A 1 442 ? -24.154 -7.567 4.140 1.00 86.56 442 ARG A C 1
ATOM 3259 O O . ARG A 1 442 ? -25.312 -7.207 3.936 1.00 86.56 442 ARG A O 1
ATOM 3266 N N . LEU A 1 443 ? -23.224 -6.722 4.580 1.00 87.00 443 LEU A N 1
ATOM 3267 C CA . LEU A 1 443 ? -23.485 -5.295 4.768 1.00 87.00 443 LEU A CA 1
ATOM 3268 C C . LEU A 1 443 ? -23.731 -4.569 3.440 1.00 87.00 443 LEU A C 1
ATOM 3270 O O . LEU A 1 443 ? -24.583 -3.680 3.410 1.00 87.00 443 LEU A O 1
ATOM 3274 N N . LEU A 1 444 ? -23.068 -4.973 2.350 1.00 88.06 444 LEU A N 1
ATOM 3275 C CA . LEU A 1 444 ? -23.383 -4.479 1.006 1.00 88.06 444 LEU A CA 1
ATOM 3276 C C . LEU A 1 444 ? -24.797 -4.892 0.567 1.00 88.06 444 LEU A C 1
ATOM 3278 O O . LEU A 1 444 ? -25.585 -4.027 0.186 1.00 88.06 444 LEU A O 1
ATOM 3282 N N . GLU A 1 445 ? -25.150 -6.178 0.691 1.00 84.81 445 GLU A N 1
ATOM 3283 C CA . GLU A 1 445 ? -26.499 -6.694 0.379 1.00 84.81 445 GLU A CA 1
ATOM 3284 C C . GLU A 1 445 ? -27.612 -5.978 1.163 1.00 84.81 445 GLU A C 1
ATOM 3286 O O . GLU A 1 445 ? -28.702 -5.733 0.643 1.00 84.81 445 GLU A O 1
ATOM 3291 N N . ILE A 1 446 ? -27.362 -5.667 2.436 1.00 78.62 446 ILE A N 1
ATOM 3292 C CA . ILE A 1 446 ? -28.378 -5.140 3.355 1.00 78.62 446 ILE A CA 1
ATOM 3293 C C . ILE A 1 446 ? -28.465 -3.606 3.316 1.00 78.62 446 ILE A C 1
ATOM 3295 O O . ILE A 1 446 ? -29.533 -3.059 3.598 1.00 78.62 446 ILE A O 1
ATOM 3299 N N . GLY A 1 447 ? -27.385 -2.905 2.963 1.00 78.38 447 GLY A N 1
ATOM 3300 C CA . GLY A 1 447 ? -27.339 -1.441 2.968 1.00 78.38 447 GLY A CA 1
ATOM 3301 C C . GLY A 1 447 ? -28.144 -0.769 1.851 1.00 78.38 447 GLY A C 1
ATOM 3302 O O . GLY A 1 447 ? -28.747 0.274 2.089 1.00 78.38 447 GLY A O 1
ATOM 3303 N N . LEU A 1 448 ? -28.253 -1.391 0.669 1.00 77.19 448 LEU A N 1
ATOM 3304 C CA . LEU A 1 448 ? -28.917 -0.802 -0.510 1.00 77.19 448 LEU A CA 1
ATOM 3305 C C . LEU A 1 448 ? -30.465 -0.761 -0.419 1.00 77.19 448 LEU A C 1
ATOM 3307 O O . LEU A 1 448 ? -31.133 -0.395 -1.379 1.00 77.19 448 LEU A O 1
ATOM 3311 N N . ARG A 1 449 ? -31.076 -1.123 0.718 1.00 64.69 449 ARG A N 1
ATOM 3312 C CA . ARG A 1 449 ? -32.533 -1.372 0.850 1.00 64.69 449 ARG A CA 1
ATOM 3313 C C . ARG A 1 449 ? -33.473 -0.244 0.392 1.00 64.69 449 ARG A C 1
ATOM 3315 O O . ARG A 1 449 ? -34.611 -0.555 0.050 1.00 64.69 449 ARG A O 1
ATOM 3322 N N . ASP A 1 450 ? -33.010 1.006 0.355 1.00 67.81 450 ASP A N 1
ATOM 3323 C CA . ASP A 1 450 ? -33.782 2.174 -0.103 1.00 67.81 450 ASP A CA 1
ATOM 3324 C C . ASP A 1 450 ? -33.284 2.771 -1.445 1.00 67.81 450 ASP A C 1
ATOM 3326 O O . ASP A 1 450 ? -33.741 3.843 -1.839 1.00 67.81 450 ASP A O 1
ATOM 3330 N N . GLY A 1 451 ? -32.332 2.127 -2.138 1.00 73.69 451 GLY A N 1
ATOM 3331 C CA . GLY A 1 451 ? -31.750 2.592 -3.415 1.00 73.69 451 GLY A CA 1
ATOM 3332 C C . GLY A 1 451 ? -30.820 3.815 -3.320 1.00 73.69 451 GLY A C 1
ATOM 3333 O O . GLY A 1 451 ? -30.333 4.314 -4.335 1.00 73.69 451 GLY A O 1
ATOM 3334 N N . LYS A 1 452 ? -30.568 4.311 -2.106 1.00 84.31 452 LYS A N 1
ATOM 3335 C CA . LYS A 1 452 ? -29.734 5.490 -1.824 1.00 84.31 452 LYS A CA 1
ATOM 3336 C C . LYS A 1 452 ? -28.276 5.131 -1.578 1.00 84.31 452 LYS A C 1
ATOM 3338 O O . LYS A 1 452 ? -27.956 3.989 -1.242 1.00 84.31 452 LYS A O 1
ATOM 3343 N N . SER A 1 453 ? -27.416 6.138 -1.666 1.00 89.75 453 SER A N 1
ATOM 3344 C CA . SER A 1 453 ? -26.013 6.017 -1.295 1.00 89.75 453 SER A CA 1
ATOM 3345 C C . SER A 1 453 ? -25.895 5.717 0.200 1.00 89.75 453 SER A C 1
ATOM 3347 O O . SER A 1 453 ? -26.561 6.340 1.029 1.00 89.75 453 SER A O 1
ATOM 3349 N N . PHE A 1 454 ? -25.035 4.770 0.564 1.00 89.19 454 PHE A N 1
ATOM 3350 C CA . PHE A 1 454 ? -24.816 4.384 1.955 1.00 89.19 454 PHE A CA 1
ATOM 3351 C C . PHE A 1 454 ? -23.356 4.019 2.201 1.00 89.19 454 PHE A C 1
ATOM 3353 O O . PHE A 1 454 ? -22.635 3.593 1.300 1.00 89.19 454 PHE A O 1
ATOM 3360 N N . VAL A 1 455 ? -22.947 4.121 3.463 1.00 89.25 455 VAL A N 1
ATOM 3361 C CA . VAL A 1 455 ? -21.691 3.551 3.955 1.00 89.25 455 VAL A CA 1
ATOM 3362 C C . VAL A 1 455 ? -21.921 2.814 5.272 1.00 89.25 455 VAL A C 1
ATOM 3364 O O . VAL A 1 455 ? -22.651 3.284 6.144 1.00 89.25 455 VAL A O 1
ATOM 3367 N N . SER A 1 456 ? -21.298 1.655 5.432 1.00 88.50 456 SER A N 1
ATOM 3368 C CA . SER A 1 456 ? -21.264 0.889 6.676 1.00 88.50 456 SER A CA 1
ATOM 3369 C C . SER A 1 456 ? -19.833 0.433 6.962 1.00 88.50 456 SER A C 1
ATOM 3371 O O . SER A 1 456 ? -18.972 0.482 6.087 1.00 88.50 456 SER A O 1
ATOM 3373 N N . SER A 1 457 ? -19.565 0.001 8.190 1.00 90.75 457 SER A N 1
ATOM 3374 C CA . SER A 1 457 ? -18.259 -0.505 8.622 1.00 90.75 457 SER A CA 1
ATOM 3375 C C . SER A 1 457 ? -18.370 -1.965 9.080 1.00 90.75 457 SER A C 1
ATOM 3377 O O . SER A 1 457 ? -18.937 -2.213 10.151 1.00 90.75 457 SER A O 1
ATOM 3379 N N . PRO A 1 458 ? -17.838 -2.931 8.305 1.00 91.81 458 PRO A N 1
ATOM 3380 C CA . PRO A 1 458 ? -17.770 -4.335 8.710 1.00 91.81 458 PRO A CA 1
ATOM 3381 C C . PRO A 1 458 ? -16.930 -4.519 9.971 1.00 91.81 458 PRO A C 1
ATOM 3383 O O . PRO A 1 458 ? -17.351 -5.232 10.877 1.00 91.81 458 PRO A O 1
ATOM 3386 N N . ALA A 1 459 ? -15.809 -3.797 10.078 1.00 91.44 459 ALA A N 1
ATOM 3387 C CA . ALA A 1 459 ? -14.956 -3.783 11.264 1.00 91.44 459 ALA A CA 1
ATOM 3388 C C . ALA A 1 459 ? -15.724 -3.401 12.547 1.00 91.44 459 ALA A C 1
ATOM 3390 O O . ALA A 1 459 ? -15.650 -4.123 13.540 1.00 91.44 459 ALA A O 1
ATOM 3391 N N . CYS A 1 460 ? -16.526 -2.327 12.532 1.00 87.69 460 CYS A N 1
ATOM 3392 C CA . CYS A 1 460 ? -17.344 -1.955 13.695 1.00 87.69 460 CYS A CA 1
ATOM 3393 C C . CYS A 1 460 ? -18.373 -3.038 14.070 1.00 87.69 460 CYS A C 1
ATOM 3395 O O . CYS A 1 460 ? -18.597 -3.289 15.256 1.00 87.69 460 CYS A O 1
ATOM 3397 N N . LEU A 1 461 ? -18.992 -3.698 13.082 1.00 87.12 461 LEU A N 1
ATOM 3398 C CA . LEU A 1 461 ? -19.952 -4.777 13.334 1.00 87.12 461 LEU A CA 1
ATOM 3399 C C . LEU A 1 461 ? -19.264 -6.041 13.879 1.00 87.12 461 LEU A C 1
ATOM 3401 O O . LEU A 1 461 ? -19.778 -6.637 14.823 1.00 87.12 461 LEU A O 1
ATOM 3405 N N . GLN A 1 462 ? -18.087 -6.406 13.360 1.00 90.38 462 GLN A N 1
ATOM 3406 C CA . GLN A 1 462 ? -17.254 -7.493 13.888 1.00 90.38 462 GLN A CA 1
ATOM 3407 C C . GLN A 1 462 ? -16.944 -7.263 15.370 1.00 90.38 462 GLN A C 1
ATOM 3409 O O . GLN A 1 462 ? -17.287 -8.104 16.193 1.00 90.38 462 GLN A O 1
ATOM 3414 N N . VAL A 1 463 ? -16.369 -6.112 15.739 1.00 87.88 463 VAL A N 1
ATOM 3415 C CA . VAL A 1 463 ? -15.981 -5.825 17.137 1.00 87.88 463 VAL A CA 1
ATOM 3416 C C . VAL A 1 463 ? -17.205 -5.748 18.065 1.00 87.88 463 VAL A C 1
ATOM 3418 O O . VAL A 1 463 ? -17.144 -6.169 19.221 1.00 87.88 463 VAL A O 1
ATOM 3421 N N . ALA A 1 464 ? -18.348 -5.266 17.566 1.00 86.00 464 ALA A N 1
ATOM 3422 C CA . ALA A 1 464 ? -19.613 -5.283 18.299 1.00 86.00 464 ALA A CA 1
ATOM 3423 C C . ALA A 1 464 ? -20.106 -6.719 18.580 1.00 86.00 464 ALA A C 1
ATOM 3425 O O . ALA A 1 464 ? -20.391 -7.060 19.730 1.00 86.00 464 ALA A O 1
ATOM 3426 N N . LEU A 1 465 ? -20.172 -7.573 17.554 1.00 87.81 465 LEU A N 1
ATOM 3427 C CA . LEU A 1 465 ? -20.563 -8.984 17.669 1.00 87.81 465 LEU A CA 1
ATOM 3428 C C . LEU A 1 465 ? -19.595 -9.785 18.549 1.00 87.81 465 LEU A C 1
ATOM 3430 O O . LEU A 1 465 ? -20.024 -10.602 19.355 1.00 87.81 465 LEU A O 1
ATOM 3434 N N . GLU A 1 466 ? -18.300 -9.521 18.431 1.00 90.81 466 GLU A N 1
ATOM 3435 C CA . GLU A 1 466 ? -17.218 -10.185 19.160 1.00 90.81 466 GLU A CA 1
ATOM 3436 C C . GLU A 1 466 ? -17.229 -9.837 20.668 1.00 90.81 466 GLU A C 1
ATOM 3438 O O . GLU A 1 466 ? -16.937 -10.685 21.519 1.00 90.81 466 GLU A O 1
ATOM 3443 N N . ALA A 1 467 ? -17.665 -8.622 21.030 1.00 88.00 467 ALA A N 1
ATOM 3444 C CA . ALA A 1 467 ? -17.953 -8.252 22.418 1.00 88.00 467 ALA A CA 1
ATOM 3445 C C . ALA A 1 467 ? -19.233 -8.921 22.952 1.00 88.00 467 ALA A C 1
ATOM 3447 O O . ALA A 1 467 ? -19.253 -9.396 24.090 1.00 88.00 467 ALA A O 1
ATOM 3448 N N . LEU A 1 468 ? -20.287 -9.012 22.133 1.00 87.31 468 LEU A N 1
ATOM 3449 C CA . LEU A 1 468 ? -21.517 -9.731 22.487 1.00 87.31 468 LEU A CA 1
ATOM 3450 C C . LEU A 1 468 ? -21.257 -11.230 22.688 1.00 87.31 468 LEU A C 1
ATOM 3452 O O . LEU A 1 468 ? -21.752 -11.800 23.655 1.00 87.31 468 LEU A O 1
ATOM 3456 N N . ALA A 1 469 ? -20.434 -11.851 21.838 1.00 90.94 469 ALA A N 1
ATOM 3457 C CA . ALA A 1 469 ? -20.047 -13.256 21.942 1.00 90.94 469 ALA A CA 1
ATOM 3458 C C . ALA A 1 469 ? -19.365 -13.573 23.284 1.00 90.94 469 ALA A C 1
ATOM 3460 O O . ALA A 1 469 ? -19.721 -14.554 23.926 1.00 90.94 469 ALA A O 1
ATOM 3461 N N . ARG A 1 470 ? -18.461 -12.706 23.769 1.00 91.50 470 ARG A N 1
ATOM 3462 C CA . ARG A 1 470 ? -17.833 -12.837 25.105 1.00 91.50 470 ARG A CA 1
ATOM 3463 C C . ARG A 1 470 ? -18.835 -12.819 26.271 1.00 91.50 470 ARG A C 1
ATOM 3465 O O . ARG A 1 470 ? -18.492 -13.254 27.365 1.00 91.50 470 ARG A O 1
ATOM 3472 N N . GLY A 1 471 ? -20.039 -12.286 26.059 1.00 87.75 471 GLY A N 1
ATOM 3473 C CA . GLY A 1 471 ? -21.114 -12.227 27.054 1.00 87.75 471 GLY A CA 1
ATOM 3474 C C . GLY A 1 471 ? -22.241 -13.240 26.835 1.00 87.75 471 GLY A C 1
ATOM 3475 O O . GLY A 1 471 ? -23.101 -13.376 27.704 1.00 87.75 471 GLY A O 1
ATOM 3476 N N . ALA A 1 472 ? -22.255 -13.926 25.690 1.00 88.75 472 ALA A N 1
ATOM 3477 C CA . ALA A 1 472 ? -23.323 -14.820 25.265 1.00 88.75 472 ALA A CA 1
ATOM 3478 C C . ALA A 1 472 ? -22.992 -16.291 25.535 1.00 88.75 472 ALA A C 1
ATOM 3480 O O . ALA A 1 472 ? -21.837 -16.707 25.546 1.00 88.75 472 ALA A O 1
ATOM 3481 N N . GLU A 1 473 ? -24.034 -17.102 25.702 1.00 89.06 473 GLU A N 1
ATOM 3482 C CA . GLU A 1 473 ? -23.915 -18.525 26.015 1.00 89.06 473 GLU A CA 1
ATOM 3483 C C . GLU A 1 473 ? -24.801 -19.398 25.117 1.00 89.06 473 GLU A C 1
ATOM 3485 O O . GLU A 1 473 ? -25.709 -18.918 24.431 1.00 89.06 473 GLU A O 1
ATOM 3490 N N . ALA A 1 474 ? -24.531 -20.707 25.149 1.00 92.94 474 ALA A N 1
ATOM 3491 C CA . ALA A 1 474 ? -25.317 -21.760 24.505 1.00 92.94 474 ALA A CA 1
ATOM 3492 C C . ALA A 1 474 ? -25.708 -21.418 23.052 1.00 92.94 474 ALA A C 1
ATOM 3494 O O . ALA A 1 474 ? -24.835 -21.121 22.236 1.00 92.94 474 ALA A O 1
ATOM 3495 N N . GLU A 1 475 ? -26.991 -21.486 22.687 1.00 91.56 475 GLU A N 1
ATOM 3496 C CA . GLU A 1 475 ? -27.398 -21.265 21.299 1.00 91.56 475 GLU A CA 1
ATOM 3497 C C . GLU A 1 475 ? -27.518 -19.773 20.931 1.00 91.56 475 GLU A C 1
ATOM 3499 O O . GLU A 1 475 ? -27.622 -19.459 19.751 1.00 91.56 475 GLU A O 1
ATOM 3504 N N . THR A 1 476 ? -27.443 -18.848 21.899 1.00 85.81 476 THR A N 1
ATOM 3505 C CA . THR A 1 476 ? -27.270 -17.409 21.609 1.00 85.81 476 THR A CA 1
ATOM 3506 C C . THR A 1 476 ? -25.850 -17.129 21.116 1.00 85.81 476 THR A C 1
ATOM 3508 O O . THR A 1 476 ? -25.679 -16.434 20.117 1.00 85.81 476 THR A O 1
ATOM 3511 N N . LEU A 1 477 ? -24.840 -17.728 21.759 1.00 90.69 477 LEU A N 1
ATOM 3512 C CA . LEU A 1 477 ? -23.457 -17.702 21.274 1.00 90.69 477 LEU A CA 1
ATOM 3513 C C . LEU A 1 477 ? -23.339 -18.393 19.909 1.00 90.69 477 LEU A C 1
ATOM 3515 O O . LEU A 1 477 ? -22.792 -17.808 18.981 1.00 90.69 477 LEU A O 1
ATOM 3519 N N . ALA A 1 478 ? -23.936 -19.580 19.752 1.00 87.25 478 ALA A N 1
ATOM 3520 C CA . ALA A 1 478 ? -23.876 -20.319 18.490 1.00 87.25 478 ALA A CA 1
ATOM 3521 C C . ALA A 1 478 ? -24.446 -19.531 17.293 1.00 87.25 478 ALA A C 1
ATOM 3523 O O . ALA A 1 478 ? -23.901 -19.630 16.199 1.00 87.25 478 ALA A O 1
ATOM 3524 N N . GLU A 1 479 ? -25.508 -18.733 17.481 1.00 87.12 479 GLU A N 1
ATOM 3525 C CA . GLU A 1 479 ? -26.020 -17.829 16.436 1.00 87.12 479 GLU A CA 1
ATOM 3526 C C . GLU A 1 479 ? -25.036 -16.698 16.083 1.00 87.12 479 GLU A C 1
ATOM 3528 O O . GLU A 1 479 ? -24.948 -16.305 14.921 1.00 87.12 479 GLU A O 1
ATOM 3533 N N . ILE A 1 480 ? -24.293 -16.162 17.058 1.00 88.44 480 ILE A N 1
ATOM 3534 C CA . ILE A 1 480 ? -23.285 -15.115 16.819 1.00 88.44 480 ILE A CA 1
ATOM 3535 C C . ILE A 1 480 ? -22.060 -15.707 16.104 1.00 88.44 480 ILE A C 1
ATOM 3537 O O . ILE A 1 480 ? -21.554 -15.116 15.147 1.00 88.44 480 ILE A O 1
ATOM 3541 N N . ASP A 1 481 ? -21.639 -16.910 16.495 1.00 88.19 481 ASP A N 1
ATOM 3542 C CA . ASP A 1 481 ? -20.522 -17.629 15.879 1.00 88.19 481 ASP A CA 1
ATOM 3543 C C . ASP A 1 481 ? -20.779 -17.950 14.394 1.00 88.19 481 ASP A C 1
ATOM 3545 O O . ASP A 1 481 ? -19.842 -17.918 13.598 1.00 88.19 481 ASP A O 1
ATOM 3549 N N . THR A 1 482 ? -22.039 -18.153 13.959 1.00 86.00 482 THR A N 1
ATOM 3550 C CA . THR A 1 482 ? -22.333 -18.324 12.516 1.00 86.00 482 THR A CA 1
ATOM 3551 C C . THR A 1 482 ? -22.010 -17.091 11.671 1.00 86.00 482 THR A C 1
ATOM 3553 O O . THR A 1 482 ? -21.918 -17.205 10.451 1.00 86.00 482 THR A O 1
ATOM 3556 N N . VAL A 1 483 ? -21.871 -15.917 12.297 1.00 87.38 483 VAL A N 1
ATOM 3557 C CA . VAL A 1 483 ? -21.509 -14.658 11.630 1.00 87.38 483 VAL A CA 1
ATOM 3558 C C . VAL A 1 483 ? -20.021 -14.348 11.780 1.00 87.38 483 VAL A C 1
ATOM 3560 O O . VAL A 1 483 ? -19.384 -13.954 10.806 1.00 87.38 483 VAL A O 1
ATOM 3563 N N . LEU A 1 484 ? -19.463 -14.534 12.980 1.00 85.81 484 LEU A N 1
ATOM 3564 C CA . LEU A 1 484 ? -18.049 -14.259 13.263 1.00 85.81 484 LEU A CA 1
ATOM 3565 C C . LEU A 1 484 ? -17.089 -15.264 12.605 1.00 85.81 484 LEU A C 1
ATOM 3567 O O . LEU A 1 484 ? -15.920 -14.937 12.408 1.00 85.81 484 LEU A O 1
ATOM 3571 N N . GLY A 1 485 ? -17.577 -16.453 12.240 1.00 88.19 485 GLY A N 1
ATOM 3572 C CA . GLY A 1 485 ? -16.759 -17.539 11.707 1.00 88.19 485 GLY A CA 1
ATOM 3573 C C . GLY A 1 485 ? -16.098 -18.374 12.804 1.00 88.19 485 GLY A C 1
ATOM 3574 O O . GLY A 1 485 ? -16.412 -18.254 13.992 1.00 88.19 485 GLY A O 1
ATOM 3575 N N . ASP A 1 486 ? -15.194 -19.258 12.387 1.00 86.50 486 ASP A N 1
ATOM 3576 C CA . ASP A 1 486 ? -14.419 -20.098 13.300 1.00 86.50 486 ASP A CA 1
ATOM 3577 C C . ASP A 1 486 ? -13.323 -19.325 14.068 1.00 86.50 486 ASP A C 1
ATOM 3579 O O . ASP A 1 486 ? -13.183 -18.103 13.976 1.00 86.50 486 ASP A O 1
ATOM 3583 N N . ALA A 1 487 ? -12.568 -20.045 14.903 1.00 86.44 487 ALA A N 1
ATOM 3584 C CA . ALA A 1 487 ? -11.521 -19.453 15.733 1.00 86.44 487 ALA A CA 1
ATOM 3585 C C . ALA A 1 487 ? -10.408 -18.793 14.899 1.00 86.44 487 ALA A C 1
ATOM 3587 O O . ALA A 1 487 ? -9.937 -17.722 15.277 1.00 86.44 487 ALA A O 1
ATOM 3588 N N . ASP A 1 488 ? -10.043 -19.384 13.758 1.00 86.44 488 ASP A N 1
ATOM 3589 C CA . ASP A 1 488 ? -8.988 -18.876 12.879 1.00 86.44 488 ASP A CA 1
ATOM 3590 C C . ASP A 1 488 ? -9.448 -17.571 12.201 1.00 86.44 488 ASP A C 1
ATOM 3592 O O . ASP A 1 488 ? -8.701 -16.591 12.157 1.00 86.44 488 ASP A O 1
ATOM 3596 N N . ALA A 1 489 ? -10.708 -17.510 11.747 1.00 86.44 489 ALA A N 1
ATOM 3597 C CA . ALA A 1 489 ? -11.311 -16.292 11.199 1.00 86.44 489 ALA A CA 1
ATOM 3598 C C . ALA A 1 489 ? -11.358 -15.142 12.225 1.00 86.44 489 ALA A C 1
ATOM 3600 O O . ALA A 1 489 ? -11.139 -13.977 11.876 1.00 86.44 489 ALA A O 1
ATOM 3601 N N . ARG A 1 490 ? -11.608 -15.460 13.501 1.00 89.44 490 ARG A N 1
ATOM 3602 C CA . ARG A 1 490 ? -11.653 -14.480 14.600 1.00 89.44 490 ARG A CA 1
ATOM 3603 C C . ARG A 1 490 ? -10.266 -14.026 15.036 1.00 89.44 490 ARG A C 1
ATOM 3605 O O . ARG A 1 490 ? -10.083 -12.833 15.264 1.00 89.44 490 ARG A O 1
ATOM 3612 N N . GLU A 1 491 ? -9.285 -14.927 15.094 1.00 88.38 491 GLU A N 1
ATOM 3613 C CA . GLU A 1 491 ? -7.885 -14.571 15.354 1.00 88.38 491 GLU A CA 1
ATOM 3614 C C . GLU A 1 491 ? -7.331 -13.679 14.233 1.00 88.38 491 GLU A C 1
ATOM 3616 O O . GLU A 1 491 ? -6.719 -12.650 14.522 1.00 88.38 491 GLU A O 1
ATOM 3621 N N . ALA A 1 492 ? -7.632 -13.988 12.966 1.00 88.19 492 ALA A N 1
ATOM 3622 C CA . ALA A 1 492 ? -7.268 -13.147 11.826 1.00 88.19 492 ALA A CA 1
ATOM 3623 C C . ALA A 1 492 ? -7.914 -11.751 11.898 1.00 88.19 492 ALA A C 1
ATOM 3625 O O . ALA A 1 492 ? -7.220 -10.744 11.755 1.00 88.19 492 ALA A O 1
ATOM 3626 N N . ALA A 1 493 ? -9.219 -11.669 12.182 1.00 90.12 493 ALA A N 1
ATOM 3627 C CA . ALA A 1 493 ? -9.910 -10.390 12.351 1.00 90.12 493 ALA A CA 1
ATOM 3628 C C . ALA A 1 493 ? -9.361 -9.583 13.543 1.00 90.12 493 ALA A C 1
ATOM 3630 O O . ALA A 1 493 ? -9.201 -8.368 13.442 1.00 90.12 493 ALA A O 1
ATOM 3631 N N . HIS A 1 494 ? -9.028 -10.241 14.657 1.00 90.88 494 HIS A N 1
ATOM 3632 C CA . HIS A 1 494 ? -8.410 -9.590 15.810 1.00 90.88 494 HIS A CA 1
ATOM 3633 C C . HIS A 1 494 ? -7.008 -9.062 15.473 1.00 90.88 494 HIS A C 1
ATOM 3635 O O . HIS A 1 494 ? -6.700 -7.908 15.760 1.00 90.88 494 HIS A O 1
ATOM 3641 N N . ALA A 1 495 ? -6.167 -9.871 14.823 1.00 90.19 495 ALA A N 1
ATOM 3642 C CA . ALA A 1 495 ? -4.825 -9.472 14.409 1.00 90.19 495 ALA A CA 1
ATOM 3643 C C . ALA A 1 495 ? -4.845 -8.296 13.418 1.00 90.19 495 ALA A C 1
ATOM 3645 O O . ALA A 1 495 ? -4.035 -7.383 13.547 1.00 90.19 495 ALA A O 1
ATOM 3646 N N . ALA A 1 496 ? -5.792 -8.275 12.478 1.00 90.12 496 ALA A N 1
ATOM 3647 C CA . ALA A 1 496 ? -5.896 -7.203 11.490 1.00 90.12 496 ALA A CA 1
ATOM 3648 C C . ALA A 1 496 ? -6.514 -5.899 12.040 1.00 90.12 496 ALA A C 1
ATOM 3650 O O . ALA A 1 496 ? -6.294 -4.841 11.457 1.00 90.12 496 ALA A O 1
ATOM 3651 N N . LEU A 1 497 ? -7.273 -5.944 13.146 1.00 90.69 497 LEU A N 1
ATOM 3652 C CA . LEU A 1 497 ? -7.912 -4.764 13.758 1.00 90.69 497 LEU A CA 1
ATOM 3653 C C . LEU A 1 497 ? -7.190 -4.227 15.009 1.00 90.69 497 LEU A C 1
ATOM 3655 O O . LEU A 1 497 ? -7.336 -3.046 15.324 1.00 90.69 497 LEU A O 1
ATOM 3659 N N . PHE A 1 498 ? -6.430 -5.070 15.714 1.00 90.00 498 PHE A N 1
ATOM 3660 C CA . PHE A 1 498 ? -5.768 -4.745 16.988 1.00 90.00 498 PHE A CA 1
ATOM 3661 C C . PHE A 1 498 ? -4.288 -5.158 17.043 1.00 90.00 498 PHE A C 1
ATOM 3663 O O . PHE A 1 498 ? -3.663 -5.065 18.099 1.00 90.00 498 PHE A O 1
ATOM 3670 N N . GLY A 1 499 ? -3.715 -5.634 15.932 1.00 84.25 499 GLY A N 1
ATOM 3671 C CA . GLY A 1 499 ? -2.283 -5.903 15.829 1.00 84.25 499 GLY A CA 1
ATOM 3672 C C . GLY A 1 499 ? -1.436 -4.640 16.013 1.00 84.25 499 GLY A C 1
ATOM 3673 O O . GLY A 1 499 ? -1.894 -3.523 15.770 1.00 84.25 499 GLY A O 1
ATOM 3674 N N . GLU A 1 500 ? -0.184 -4.824 16.439 1.00 74.25 500 GLU A N 1
ATOM 3675 C CA . GLU A 1 500 ? 0.768 -3.716 16.551 1.00 74.25 500 GLU A CA 1
ATOM 3676 C C . GLU A 1 500 ? 0.967 -3.053 15.173 1.00 74.25 500 GLU A C 1
ATOM 3678 O O . GLU A 1 500 ? 1.290 -3.758 14.208 1.00 74.25 500 GLU A O 1
ATOM 3683 N N . PRO A 1 501 ? 0.792 -1.722 15.054 1.00 61.72 501 PRO A N 1
ATOM 3684 C CA . PRO A 1 501 ? 0.944 -1.021 13.783 1.00 61.72 501 PRO A CA 1
ATOM 3685 C C . PRO A 1 501 ? 2.376 -1.157 13.242 1.00 61.72 501 PRO A C 1
ATOM 3687 O O . PRO A 1 501 ? 3.331 -1.207 14.021 1.00 61.72 501 PRO A O 1
ATOM 3690 N N . SER A 1 502 ? 2.567 -1.177 11.915 1.00 60.19 502 SER A N 1
ATOM 3691 C CA . SER A 1 502 ? 3.931 -1.284 11.370 1.00 60.19 502 SER A CA 1
ATOM 3692 C C . SER A 1 502 ? 4.808 -0.096 11.808 1.00 60.19 502 SER A C 1
ATOM 3694 O O . SER A 1 502 ? 4.362 1.053 11.803 1.00 60.19 502 SER A O 1
ATOM 3696 N N . GLU A 1 503 ? 6.089 -0.339 12.125 1.00 52.50 503 GLU A N 1
ATOM 3697 C CA . GLU A 1 503 ? 7.047 0.716 12.534 1.00 52.50 503 GLU A CA 1
ATOM 3698 C C . GLU A 1 503 ? 7.308 1.785 11.440 1.00 52.50 503 GLU A C 1
ATOM 3700 O O . GLU A 1 503 ? 8.095 2.710 11.644 1.00 52.50 503 GLU A O 1
ATOM 3705 N N . SER A 1 504 ? 6.683 1.653 10.265 1.00 60.62 504 SER A N 1
ATOM 3706 C CA . SER A 1 504 ? 6.876 2.483 9.071 1.00 60.62 504 SER A CA 1
ATOM 3707 C C . SER A 1 504 ? 5.635 3.261 8.612 1.00 60.62 504 SER A C 1
ATOM 3709 O O . SER A 1 504 ? 5.646 3.792 7.502 1.00 60.62 504 SER A O 1
ATOM 3711 N N . LEU A 1 505 ? 4.577 3.333 9.425 1.00 67.75 505 LEU A N 1
ATOM 3712 C CA . LEU A 1 505 ? 3.379 4.111 9.092 1.00 67.75 505 LEU A CA 1
ATOM 3713 C C . LEU A 1 505 ? 3.680 5.622 8.999 1.00 67.75 505 LEU A C 1
ATOM 3715 O O . LEU A 1 505 ? 4.488 6.133 9.779 1.00 67.75 505 LEU A O 1
ATOM 3719 N N . PRO A 1 506 ? 3.050 6.353 8.061 1.00 70.31 506 PRO A N 1
ATOM 3720 C CA . PRO A 1 506 ? 3.303 7.779 7.879 1.00 70.31 506 PRO A CA 1
ATOM 3721 C C . PRO A 1 506 ? 2.624 8.626 8.975 1.00 70.31 506 PRO A C 1
ATOM 3723 O O . PRO A 1 506 ? 1.564 8.270 9.484 1.00 70.31 506 PRO A O 1
ATOM 3726 N N . ASP A 1 507 ? 3.211 9.781 9.322 1.00 70.94 507 ASP A N 1
ATOM 3727 C CA . ASP A 1 507 ? 2.782 10.661 10.438 1.00 70.94 507 ASP A CA 1
ATOM 3728 C C . ASP A 1 507 ? 1.313 11.149 10.362 1.00 70.94 507 ASP A C 1
ATOM 3730 O O . ASP A 1 507 ? 0.760 11.675 11.332 1.00 70.94 507 ASP A O 1
ATOM 3734 N N . ASN A 1 508 ? 0.690 11.048 9.188 1.00 70.75 508 ASN A N 1
ATOM 3735 C CA . ASN A 1 508 ? -0.689 11.438 8.892 1.00 70.75 508 ASN A CA 1
ATOM 3736 C C . ASN A 1 508 ? -1.699 10.277 8.991 1.00 70.75 508 ASN A C 1
ATOM 3738 O O . ASN A 1 508 ? -2.904 10.559 9.015 1.00 70.75 508 ASN A O 1
ATOM 3742 N N . TYR A 1 509 ? -1.239 9.024 9.079 1.00 82.69 509 TYR A N 1
ATOM 3743 C CA . TYR A 1 509 ? -2.086 7.858 9.306 1.00 82.69 509 TYR A CA 1
ATOM 3744 C C . TYR A 1 509 ? -2.682 7.898 10.716 1.00 82.69 509 TYR A C 1
ATOM 3746 O O . TYR A 1 509 ? -1.998 8.181 11.701 1.00 82.69 509 TYR A O 1
ATOM 3754 N N . SER A 1 510 ? -3.974 7.600 10.845 1.00 83.50 510 SER A N 1
ATOM 3755 C CA . SER A 1 510 ? -4.566 7.336 12.157 1.00 83.50 510 SER A CA 1
ATOM 3756 C C . SER A 1 510 ? -5.691 6.321 12.054 1.00 83.50 510 SER A C 1
ATOM 3758 O O . SER A 1 510 ? -6.785 6.668 11.604 1.00 83.50 510 SER A O 1
ATOM 3760 N N . PHE A 1 511 ? -5.440 5.109 12.536 1.00 87.56 511 PHE A N 1
ATOM 3761 C CA . PHE A 1 511 ? -6.447 4.076 12.724 1.00 87.56 511 PHE A CA 1
ATOM 3762 C C . PHE A 1 511 ? -6.691 3.837 14.219 1.00 87.56 511 PHE A C 1
ATOM 3764 O O . PHE A 1 511 ? -5.762 3.774 15.023 1.00 87.56 511 PHE A O 1
ATOM 3771 N N . THR A 1 512 ? -7.956 3.768 14.620 1.00 84.12 512 THR A N 1
ATOM 3772 C CA . THR A 1 512 ? -8.378 3.381 15.970 1.00 84.12 512 THR A CA 1
ATOM 3773 C C . THR A 1 512 ? -9.788 2.826 15.881 1.00 84.12 512 THR A C 1
ATOM 3775 O O . THR A 1 512 ? -10.665 3.485 15.327 1.00 84.12 512 THR A O 1
ATOM 3778 N N . ILE A 1 513 ? -10.024 1.651 16.454 1.00 86.88 513 ILE A N 1
ATOM 3779 C CA . ILE A 1 513 ? -11.349 1.043 16.579 1.00 86.88 513 ILE A CA 1
ATOM 3780 C C . ILE A 1 513 ? -11.575 0.595 18.023 1.00 86.88 513 ILE A C 1
ATOM 3782 O O . ILE A 1 513 ? -10.632 0.217 18.724 1.00 86.88 513 ILE A O 1
ATOM 3786 N N . GLY A 1 514 ? -12.824 0.666 18.476 1.00 81.62 514 GLY A N 1
ATOM 3787 C CA . GLY A 1 514 ? -13.223 0.202 19.797 1.00 81.62 514 GLY A CA 1
ATOM 3788 C C . GLY A 1 514 ? -14.727 -0.014 19.922 1.00 81.62 514 GLY A C 1
ATOM 3789 O O . GLY A 1 514 ? -15.520 0.257 19.011 1.00 81.62 514 GLY A O 1
ATOM 3790 N N . THR A 1 515 ? -15.128 -0.513 21.087 1.00 83.12 515 THR A N 1
ATOM 3791 C CA . THR A 1 515 ? -16.524 -0.815 21.410 1.00 83.12 515 THR A CA 1
ATOM 3792 C C . THR A 1 515 ? -16.837 -0.463 22.857 1.00 83.12 515 THR A C 1
ATOM 3794 O O . THR A 1 515 ? -15.964 -0.502 23.725 1.00 83.12 515 THR A O 1
ATOM 3797 N N . SER A 1 516 ? -18.078 -0.087 23.140 1.00 82.88 516 SER A N 1
ATOM 3798 C CA . SER A 1 516 ? -18.536 0.187 24.494 1.00 82.88 516 SER A CA 1
ATOM 3799 C C . SER A 1 516 ? -19.927 -0.370 24.755 1.00 82.88 516 SER A C 1
ATOM 3801 O O . SER A 1 516 ? -20.812 -0.318 23.899 1.00 82.88 516 SER A O 1
ATOM 3803 N N . ILE A 1 517 ? -20.099 -0.905 25.960 1.00 85.00 517 ILE A N 1
ATOM 3804 C CA . ILE A 1 517 ? -21.339 -1.493 26.456 1.00 85.00 517 ILE A CA 1
ATOM 3805 C C . ILE A 1 517 ? -21.799 -0.693 27.661 1.00 85.00 517 ILE A C 1
ATOM 3807 O O . ILE A 1 517 ? -21.028 -0.450 28.587 1.00 85.00 517 ILE A O 1
ATOM 3811 N N . TRP A 1 518 ? -23.065 -0.302 27.627 1.00 84.50 518 TRP A N 1
ATOM 3812 C CA . TRP A 1 518 ? -23.717 0.540 28.614 1.00 84.50 518 TRP A CA 1
ATOM 3813 C C . TRP A 1 518 ? -24.902 -0.237 29.164 1.00 84.50 518 TRP A C 1
ATOM 3815 O O . TRP A 1 518 ? -25.823 -0.567 28.415 1.00 84.50 518 TRP A O 1
ATOM 3825 N N . ALA A 1 519 ? -24.856 -0.559 30.450 1.00 85.75 519 ALA A N 1
ATOM 3826 C CA . ALA A 1 519 ? -25.866 -1.365 31.116 1.00 85.75 519 ALA A CA 1
ATOM 3827 C C . ALA A 1 519 ? -26.458 -0.610 32.308 1.00 85.75 519 ALA A C 1
ATOM 3829 O O . ALA A 1 519 ? -25.745 0.075 33.044 1.00 85.75 519 ALA A O 1
ATOM 3830 N N . ASP A 1 520 ? -27.769 -0.726 32.497 1.00 86.00 520 ASP A N 1
ATOM 3831 C CA . ASP A 1 520 ? -28.462 -0.148 33.642 1.00 86.00 520 ASP A CA 1
ATOM 3832 C C . ASP A 1 520 ? -28.149 -0.959 34.918 1.00 86.00 520 ASP A C 1
ATOM 3834 O O . ASP A 1 520 ? -28.604 -2.100 35.014 1.00 86.00 520 ASP A O 1
ATOM 3838 N N . PRO A 1 521 ? -27.424 -0.412 35.914 1.00 88.62 521 PRO A N 1
ATOM 3839 C CA . PRO A 1 521 ? -27.021 -1.166 37.105 1.00 88.62 521 PRO A CA 1
ATOM 3840 C C . PRO A 1 521 ? -28.197 -1.650 37.963 1.00 88.62 521 PRO A C 1
ATOM 3842 O O . PRO A 1 521 ? -28.053 -2.630 38.689 1.00 88.62 521 PRO A O 1
ATOM 3845 N N . ASP A 1 522 ? -29.363 -0.998 37.884 1.00 89.00 522 ASP A N 1
ATOM 3846 C CA . ASP A 1 522 ? -30.545 -1.386 38.662 1.00 89.00 522 ASP A CA 1
ATOM 3847 C C . ASP A 1 522 ? -31.355 -2.508 37.979 1.00 89.00 522 ASP A C 1
ATOM 3849 O O . ASP A 1 522 ? -32.224 -3.113 38.612 1.00 89.00 522 ASP A O 1
ATOM 3853 N N . ARG A 1 523 ? -31.111 -2.777 36.684 1.00 85.56 523 ARG A N 1
ATOM 3854 C CA . ARG A 1 523 ? -31.908 -3.713 35.861 1.00 85.56 523 ARG A CA 1
ATOM 3855 C C . ARG A 1 523 ? -31.100 -4.819 35.178 1.00 85.56 523 ARG A C 1
ATOM 3857 O O . ARG A 1 523 ? -31.643 -5.897 34.970 1.00 85.56 523 ARG A O 1
ATOM 3864 N N . ALA A 1 524 ? -29.844 -4.557 34.835 1.00 85.44 524 ALA A N 1
ATOM 3865 C CA . ALA A 1 524 ? -28.917 -5.466 34.164 1.00 85.44 524 ALA A CA 1
ATOM 3866 C C . ALA A 1 524 ? -27.457 -5.211 34.625 1.00 85.44 524 ALA A C 1
ATOM 3868 O O . ALA A 1 524 ? -26.611 -4.855 33.802 1.00 85.44 524 ALA A O 1
ATOM 3869 N N . PRO A 1 525 ? -27.143 -5.345 35.932 1.00 89.25 525 PRO A N 1
ATOM 3870 C CA . PRO A 1 525 ? -25.788 -5.139 36.454 1.00 89.25 525 PRO A CA 1
ATOM 3871 C C . PRO A 1 525 ? -24.792 -6.103 35.804 1.00 89.25 525 PRO A C 1
ATOM 3873 O O . PRO A 1 525 ? -25.099 -7.281 35.600 1.00 89.25 525 PRO A O 1
ATOM 3876 N N . LEU A 1 526 ? -23.598 -5.618 35.474 1.00 89.75 526 LEU A N 1
ATOM 3877 C CA . LEU A 1 526 ? -22.627 -6.393 34.703 1.00 89.75 526 LEU A CA 1
ATOM 3878 C C . LEU A 1 526 ? -21.889 -7.409 35.580 1.00 89.75 526 LEU A C 1
ATOM 3880 O O . LEU A 1 526 ? -21.506 -7.130 36.717 1.00 89.75 526 LEU A O 1
ATOM 3884 N N . HIS A 1 527 ? -21.630 -8.595 35.029 1.00 93.06 527 HIS A N 1
ATOM 3885 C CA . HIS A 1 527 ? -20.821 -9.601 35.703 1.00 93.06 527 HIS A CA 1
ATOM 3886 C C . HIS A 1 527 ? -19.384 -9.083 35.886 1.00 93.06 527 HIS A C 1
ATOM 3888 O O . HIS A 1 527 ? -18.774 -8.547 34.959 1.00 93.06 527 HIS A O 1
ATOM 3894 N N . GLY A 1 528 ? -18.813 -9.255 37.083 1.00 86.62 528 GLY A N 1
ATOM 3895 C CA . GLY A 1 528 ? -17.572 -8.573 37.483 1.00 86.62 528 GLY A CA 1
ATOM 3896 C C . GLY A 1 528 ? -16.331 -8.890 36.634 1.00 86.62 528 GLY A C 1
ATOM 3897 O O . GLY A 1 528 ? -15.387 -8.104 36.629 1.00 86.62 528 GLY A O 1
ATOM 3898 N N . SER A 1 529 ? -16.328 -10.007 35.900 1.00 89.31 529 SER A N 1
ATOM 3899 C CA . SER A 1 529 ? -15.265 -10.382 34.952 1.00 89.31 529 SER A CA 1
ATOM 3900 C C . SER A 1 529 ? -15.484 -9.870 33.523 1.00 89.31 529 SER A C 1
ATOM 3902 O O . SER A 1 529 ? -14.565 -9.931 32.709 1.00 89.31 529 SER A O 1
ATOM 3904 N N . TYR A 1 530 ? -16.683 -9.386 33.182 1.00 91.94 530 TYR A N 1
ATOM 3905 C CA . TYR A 1 530 ? -17.035 -9.075 31.796 1.00 91.94 530 TYR A CA 1
ATOM 3906 C C . TYR A 1 530 ? -16.184 -7.933 31.219 1.00 91.94 530 TYR A C 1
ATOM 3908 O O . TYR A 1 530 ? -15.703 -8.023 30.090 1.00 91.94 530 TYR A O 1
ATOM 3916 N N . ALA A 1 531 ? -15.926 -6.894 32.018 1.00 90.19 531 ALA A N 1
ATOM 3917 C CA . ALA A 1 531 ? -15.122 -5.741 31.609 1.00 90.19 531 ALA A CA 1
ATOM 3918 C C . ALA A 1 531 ? -13.682 -6.108 31.204 1.00 90.19 531 ALA A C 1
ATOM 3920 O O . ALA A 1 531 ? -13.127 -5.490 30.299 1.00 90.19 531 ALA A O 1
ATOM 3921 N N . GLU A 1 532 ? -13.085 -7.113 31.853 1.00 90.94 532 GLU A N 1
ATOM 3922 C CA . GLU A 1 532 ? -11.745 -7.608 31.518 1.00 90.94 532 GLU A CA 1
ATOM 3923 C C . GLU A 1 532 ? -11.763 -8.386 30.195 1.00 90.94 532 GLU A C 1
ATOM 3925 O O . GLU A 1 532 ? -10.853 -8.224 29.382 1.00 90.94 532 GLU A O 1
ATOM 3930 N N . SER A 1 533 ? -12.835 -9.147 29.930 1.00 91.75 533 SER A N 1
ATOM 3931 C CA . SER A 1 533 ? -12.939 -10.005 28.743 1.00 91.75 533 SER A CA 1
ATOM 3932 C C . SER A 1 533 ? -12.837 -9.254 27.412 1.00 91.75 533 SER A C 1
ATOM 3934 O O . SER A 1 533 ? -12.275 -9.802 26.476 1.00 91.75 533 SER A O 1
ATOM 3936 N N . ILE A 1 534 ? -13.349 -8.019 27.326 1.00 91.00 534 ILE A N 1
ATOM 3937 C CA . ILE A 1 534 ? -13.369 -7.191 26.101 1.00 91.00 534 ILE A CA 1
ATOM 3938 C C . ILE A 1 534 ? -12.191 -6.205 25.997 1.00 91.00 534 ILE A C 1
ATOM 3940 O O . ILE A 1 534 ? -12.145 -5.397 25.067 1.00 91.00 534 ILE A O 1
ATOM 3944 N N . SER A 1 535 ? -11.287 -6.188 26.981 1.00 89.56 535 SER A N 1
ATOM 3945 C CA . SER A 1 535 ? -10.274 -5.128 27.119 1.00 89.56 535 SER A CA 1
ATOM 3946 C C . SER A 1 535 ? -9.173 -5.165 26.050 1.00 89.56 535 SER A C 1
ATOM 3948 O O . SER A 1 535 ? -8.600 -4.126 25.729 1.00 89.56 535 SER A O 1
ATOM 3950 N N . ASP A 1 536 ? -8.939 -6.337 25.461 1.00 88.31 536 ASP A N 1
ATOM 3951 C CA . ASP A 1 536 ? -8.042 -6.599 24.330 1.00 88.31 536 ASP A CA 1
ATOM 3952 C C . ASP A 1 536 ? -8.465 -5.876 23.038 1.00 88.31 536 ASP A C 1
ATOM 3954 O O . ASP A 1 536 ? -7.618 -5.450 22.258 1.00 88.31 536 ASP A O 1
ATOM 3958 N N . MET A 1 537 ? -9.767 -5.648 22.857 1.00 87.06 537 MET A N 1
ATOM 3959 C CA . MET A 1 537 ? -10.358 -5.006 21.675 1.00 87.06 537 MET A CA 1
ATOM 3960 C C . MET A 1 537 ? -10.662 -3.510 21.867 1.00 87.06 537 MET A C 1
ATOM 3962 O O . MET A 1 537 ? -11.626 -2.980 21.303 1.00 87.06 537 MET A O 1
ATOM 3966 N N . ASN A 1 538 ? -9.918 -2.827 22.745 1.00 87.31 538 ASN A N 1
ATOM 3967 C CA . ASN A 1 538 ? -10.254 -1.482 23.241 1.00 87.31 538 ASN A CA 1
ATOM 3968 C C . ASN A 1 538 ? -11.693 -1.387 23.807 1.00 87.31 538 ASN A C 1
ATOM 3970 O O . ASN A 1 538 ? -12.339 -0.335 23.742 1.00 87.31 538 ASN A O 1
ATOM 3974 N N . GLY A 1 539 ? -12.226 -2.498 24.327 1.00 85.69 539 GLY A N 1
ATOM 3975 C CA . GLY A 1 539 ? -13.595 -2.594 24.819 1.00 85.69 539 GLY A CA 1
ATOM 3976 C C . GLY A 1 539 ? -13.797 -1.893 26.161 1.00 85.69 539 GLY A C 1
ATOM 3977 O O . GLY A 1 539 ? -12.962 -1.971 27.063 1.00 85.69 539 GLY A O 1
ATOM 3978 N N . LYS A 1 540 ? -14.940 -1.217 26.319 1.00 87.44 540 LYS A N 1
ATOM 3979 C CA . LYS A 1 540 ? -15.292 -0.479 27.540 1.00 87.44 540 LYS A CA 1
ATOM 3980 C C . LYS A 1 540 ? -16.679 -0.847 28.063 1.00 87.44 540 LYS A C 1
ATOM 3982 O O . LYS A 1 540 ? -17.689 -0.430 27.503 1.00 87.44 540 LYS A O 1
ATOM 3987 N N . ALA A 1 541 ? -16.724 -1.555 29.184 1.00 88.00 541 ALA A N 1
ATOM 3988 C CA . ALA A 1 541 ? -17.950 -1.789 29.940 1.00 88.00 541 ALA A CA 1
ATOM 3989 C C . ALA A 1 541 ? -18.268 -0.592 30.857 1.00 88.00 541 ALA A C 1
ATOM 3991 O O . ALA A 1 541 ? -17.373 -0.038 31.502 1.00 88.00 541 ALA A O 1
ATOM 3992 N N . VAL A 1 542 ? -19.536 -0.184 30.915 1.00 87.75 542 VAL A N 1
ATOM 3993 C CA . VAL A 1 542 ? -20.015 0.934 31.729 1.00 87.75 542 VAL A CA 1
ATOM 3994 C C . VAL A 1 542 ? -21.363 0.608 32.363 1.00 87.75 542 VAL A C 1
ATOM 3996 O O . VAL A 1 542 ? -22.354 0.392 31.672 1.00 87.75 542 VAL A O 1
ATOM 3999 N N . GLU A 1 543 ? -21.424 0.687 33.689 1.00 89.75 543 GLU A N 1
ATOM 4000 C CA . GLU A 1 543 ? -22.685 0.679 34.426 1.00 89.75 543 GLU A CA 1
ATOM 4001 C C . GLU A 1 543 ? -23.229 2.111 34.553 1.00 89.75 543 GLU A C 1
ATOM 4003 O O . GLU A 1 543 ? -22.684 2.952 35.275 1.00 89.75 543 GLU A O 1
ATOM 4008 N N . ALA A 1 544 ? -24.273 2.401 33.778 1.00 86.75 544 ALA A N 1
ATOM 4009 C CA . ALA A 1 544 ? -25.092 3.608 33.817 1.00 86.75 544 ALA A CA 1
ATOM 4010 C C . ALA A 1 544 ? -26.358 3.359 32.982 1.00 86.75 544 ALA A C 1
ATOM 4012 O O . ALA A 1 544 ? -26.248 2.874 31.857 1.00 86.75 544 ALA A O 1
ATOM 4013 N N . ASN A 1 545 ? -27.542 3.739 33.481 1.00 85.50 545 ASN A N 1
ATOM 4014 C CA . ASN A 1 545 ? -28.795 3.632 32.720 1.00 85.50 545 ASN A CA 1
ATOM 4015 C C . ASN A 1 545 ? -28.647 4.334 31.349 1.00 85.50 545 ASN A C 1
ATOM 4017 O O . ASN A 1 545 ? -28.505 5.565 31.340 1.00 85.50 545 ASN A O 1
ATOM 4021 N N . PRO A 1 546 ? -28.704 3.607 30.210 1.00 81.06 546 PRO A N 1
ATOM 4022 C CA . PRO A 1 546 ? -28.395 4.168 28.891 1.00 81.06 546 PRO A CA 1
ATOM 4023 C C . PRO A 1 546 ? -29.310 5.322 28.455 1.00 81.06 546 PRO A C 1
ATOM 4025 O O . PRO A 1 546 ? -28.906 6.154 27.646 1.00 81.06 546 PRO A O 1
ATOM 4028 N N . ALA A 1 547 ? -30.524 5.409 29.006 1.00 83.06 547 ALA A N 1
ATOM 4029 C CA . ALA A 1 547 ? -31.495 6.463 28.714 1.00 83.06 547 ALA A CA 1
ATOM 4030 C C . ALA A 1 547 ? -31.351 7.716 29.604 1.00 83.06 547 ALA A C 1
ATOM 4032 O O . ALA A 1 547 ? -32.121 8.667 29.468 1.00 83.06 547 ALA A O 1
ATOM 4033 N N . SER A 1 548 ? -30.395 7.735 30.540 1.00 88.31 548 SER A N 1
ATOM 4034 C CA . SER A 1 548 ? -30.154 8.886 31.421 1.00 88.31 548 SER A CA 1
ATOM 4035 C C . SER A 1 548 ? -29.363 10.007 30.732 1.00 88.31 548 SER A C 1
ATOM 4037 O O . SER A 1 548 ? -28.507 9.751 29.886 1.00 88.31 548 SER A O 1
ATOM 4039 N N . GLU A 1 549 ? -29.578 11.263 31.146 1.00 89.06 549 GLU A N 1
ATOM 4040 C CA . GLU A 1 549 ? -28.793 12.415 30.658 1.00 89.06 549 GLU A CA 1
ATOM 4041 C C . GLU A 1 549 ? -27.283 12.252 30.930 1.00 89.06 549 GLU A C 1
ATOM 4043 O O . GLU A 1 549 ? -26.449 12.673 30.126 1.00 89.06 549 GLU A O 1
ATOM 4048 N N . GLU A 1 550 ? -26.916 11.601 32.041 1.00 89.75 550 GLU A N 1
ATOM 4049 C CA . GLU A 1 550 ? -25.518 11.316 32.373 1.00 89.75 550 GLU A CA 1
ATOM 4050 C C . GLU A 1 550 ? -24.904 10.305 31.396 1.00 89.75 550 GLU A C 1
ATOM 4052 O O . GLU A 1 550 ? -23.831 10.559 30.842 1.00 89.75 550 GLU A O 1
ATOM 4057 N N . ALA A 1 551 ? -25.589 9.183 31.138 1.00 86.12 551 ALA A N 1
ATOM 4058 C CA . ALA A 1 551 ? -25.135 8.203 30.157 1.00 86.12 551 ALA A CA 1
ATOM 4059 C C . ALA A 1 551 ? -25.078 8.815 28.754 1.00 86.12 551 ALA A C 1
ATOM 4061 O O . ALA A 1 551 ? -24.073 8.642 28.074 1.00 86.12 551 ALA A O 1
ATOM 4062 N N . HIS A 1 552 ? -26.079 9.604 28.344 1.00 87.12 552 HIS A N 1
ATOM 4063 C CA . HIS A 1 552 ? -26.075 10.305 27.054 1.00 87.12 552 HIS A CA 1
ATOM 4064 C C . HIS A 1 552 ? -24.851 11.217 26.890 1.00 87.12 552 HIS A C 1
ATOM 4066 O O . HIS A 1 552 ? -24.164 11.148 25.868 1.00 87.12 552 HIS A O 1
ATOM 4072 N N . SER A 1 553 ? -24.510 11.997 27.919 1.00 88.00 553 SER A N 1
ATOM 4073 C CA . SER A 1 553 ? -23.305 12.836 27.941 1.00 88.00 553 SER A CA 1
ATOM 4074 C C . SER A 1 553 ? -22.015 12.007 27.849 1.00 88.00 553 SER A C 1
ATOM 4076 O O . SER A 1 553 ? -21.121 12.308 27.055 1.00 88.00 553 SER A O 1
ATOM 4078 N N . ARG A 1 554 ? -21.926 10.903 28.602 1.00 90.12 554 ARG A N 1
ATOM 4079 C CA . ARG A 1 554 ? -20.754 10.008 28.621 1.00 90.12 554 ARG A CA 1
ATOM 4080 C C . ARG A 1 554 ? -20.580 9.231 27.306 1.00 90.12 554 ARG A C 1
ATOM 4082 O O . ARG A 1 554 ? -19.453 9.122 26.826 1.00 90.12 554 ARG A O 1
ATOM 4089 N N . MET A 1 555 ? -21.669 8.750 26.702 1.00 85.81 555 MET A N 1
ATOM 4090 C CA . MET A 1 555 ? -21.699 8.120 25.374 1.00 85.81 555 MET A CA 1
ATOM 4091 C C . MET A 1 555 ? -21.292 9.114 24.279 1.00 85.81 555 MET A C 1
ATOM 4093 O O . MET A 1 555 ? -20.509 8.773 23.396 1.00 85.81 555 MET A O 1
ATOM 4097 N N . SER A 1 556 ? -21.769 10.361 24.360 1.00 87.75 556 SER A N 1
ATOM 4098 C CA . SER A 1 556 ? -21.421 11.429 23.412 1.00 87.75 556 SER A CA 1
ATOM 4099 C C . SER A 1 556 ? -19.933 11.788 23.466 1.00 87.75 556 SER A C 1
ATOM 4101 O O . SER A 1 556 ? -19.293 11.891 22.421 1.00 87.75 556 SER A O 1
ATOM 4103 N N . SER A 1 557 ? -19.355 11.903 24.669 1.00 87.88 557 SER A N 1
ATOM 4104 C CA . SER A 1 557 ? -17.909 12.103 24.846 1.00 87.88 557 SER A CA 1
ATOM 4105 C C . SER A 1 557 ? -17.093 10.928 24.300 1.00 87.88 557 SER A C 1
ATOM 4107 O O . SER A 1 557 ? -16.129 11.146 23.572 1.00 87.88 557 SER A O 1
ATOM 4109 N N . TRP A 1 558 ? -17.508 9.685 24.578 1.00 84.12 558 TRP A N 1
ATOM 4110 C CA . TRP A 1 558 ? -16.826 8.491 24.064 1.00 84.12 558 TRP A CA 1
ATOM 4111 C C . TRP A 1 558 ? -16.856 8.421 22.527 1.00 84.12 558 TRP A C 1
ATOM 4113 O O . TRP A 1 558 ? -15.831 8.116 21.916 1.00 84.12 558 TRP A O 1
ATOM 4123 N N . LEU A 1 559 ? -17.979 8.770 21.886 1.00 81.69 559 LEU A N 1
ATOM 4124 C CA . LEU A 1 559 ? -18.049 8.906 20.425 1.00 81.69 559 LEU A CA 1
ATOM 4125 C C . LEU A 1 559 ? -17.105 9.993 19.903 1.00 81.69 559 LEU A C 1
ATOM 4127 O O . LEU A 1 559 ? -16.385 9.755 18.934 1.00 81.69 559 LEU A O 1
ATOM 4131 N N . ALA A 1 560 ? -17.075 11.166 20.537 1.00 83.94 560 ALA A N 1
ATOM 4132 C CA . ALA A 1 560 ? -16.220 12.266 20.099 1.00 83.94 560 ALA A CA 1
ATOM 4133 C C . ALA A 1 560 ? -14.730 11.892 20.172 1.00 83.94 560 ALA A C 1
ATOM 4135 O O . ALA A 1 560 ? -13.985 12.163 19.232 1.00 83.94 560 ALA A O 1
ATOM 4136 N N . GLU A 1 561 ? -14.310 11.210 21.239 1.00 83.12 561 GLU A N 1
ATOM 4137 C CA . GLU A 1 561 ? -12.948 10.691 21.402 1.00 83.12 561 GLU A CA 1
ATOM 4138 C C . GLU A 1 561 ? -12.603 9.656 20.312 1.00 83.12 561 GLU A C 1
ATOM 4140 O O . GLU A 1 561 ? -11.636 9.837 19.569 1.00 83.12 561 GLU A O 1
ATOM 4145 N N . ASN A 1 562 ? -13.432 8.618 20.148 1.00 77.94 562 ASN A N 1
ATOM 4146 C CA . ASN A 1 562 ? -13.145 7.477 19.264 1.00 77.94 562 ASN A CA 1
ATOM 4147 C C . ASN A 1 562 ? -13.412 7.743 17.769 1.00 77.94 562 ASN A C 1
ATOM 4149 O O . ASN A 1 562 ? -13.047 6.927 16.930 1.00 77.94 562 ASN A O 1
ATOM 4153 N N . THR A 1 563 ? -14.009 8.886 17.412 1.00 76.19 563 THR A N 1
ATOM 4154 C CA . THR A 1 563 ? -14.251 9.299 16.011 1.00 76.19 563 THR A CA 1
ATOM 4155 C C . THR A 1 563 ? -13.477 10.558 15.609 1.00 76.19 563 THR A C 1
ATOM 4157 O O . THR A 1 563 ? -13.725 11.134 14.549 1.00 76.19 563 THR A O 1
ATOM 4160 N N . GLY A 1 564 ? -12.553 11.039 16.452 1.00 78.19 564 GLY A N 1
ATOM 4161 C CA . GLY A 1 564 ? -11.804 12.277 16.190 1.00 78.19 564 GLY A CA 1
ATOM 4162 C C . GLY A 1 564 ? -12.690 13.528 16.096 1.00 78.19 564 GLY A C 1
ATOM 4163 O O . GLY A 1 564 ? -12.357 14.465 15.374 1.00 78.19 564 GLY A O 1
ATOM 4164 N N . GLY A 1 565 ? -13.829 13.532 16.791 1.00 80.38 565 GLY A N 1
ATOM 4165 C CA . GLY A 1 565 ? -14.800 14.626 16.819 1.00 80.38 565 GLY A CA 1
ATOM 4166 C C . GLY A 1 565 ? -15.806 14.650 15.663 1.00 80.38 565 GLY A C 1
ATOM 4167 O O . GLY A 1 565 ? -16.582 15.600 15.583 1.00 80.38 565 GLY A O 1
ATOM 4168 N N . LYS A 1 566 ? -15.829 13.643 14.775 1.00 78.44 566 LYS A N 1
ATOM 4169 C CA . LYS A 1 566 ? -16.792 13.577 13.654 1.00 78.44 566 LYS A CA 1
ATOM 4170 C C . LYS A 1 566 ? -18.221 13.245 14.124 1.00 78.44 566 LYS A C 1
ATOM 4172 O O . LYS A 1 566 ? -19.182 13.755 13.552 1.00 78.44 566 LYS A O 1
ATOM 4177 N N . PHE A 1 567 ? -18.367 12.467 15.202 1.00 74.69 567 PHE A N 1
ATOM 4178 C CA . PHE A 1 567 ? -19.639 12.245 15.900 1.00 74.69 567 PHE A CA 1
ATOM 4179 C C . PHE A 1 567 ? -19.576 12.828 17.317 1.00 74.69 567 PHE A C 1
ATOM 4181 O O . PHE A 1 567 ? -18.794 12.374 18.145 1.00 74.69 567 PHE A O 1
ATOM 4188 N N . THR A 1 568 ? -20.401 13.839 17.601 1.00 80.38 568 THR A N 1
ATOM 4189 C CA . THR A 1 568 ? -20.362 14.619 18.858 1.00 80.38 568 THR A CA 1
ATOM 4190 C C . THR A 1 568 ? -21.570 14.414 19.774 1.00 80.38 568 THR A C 1
ATOM 4192 O O . THR A 1 568 ? -21.594 14.953 20.878 1.00 80.38 568 THR A O 1
ATOM 4195 N N . SER A 1 569 ? -22.568 13.640 19.341 1.00 80.19 569 SER A N 1
ATOM 4196 C CA . SER A 1 569 ? -23.738 13.270 20.141 1.00 80.19 569 SER A CA 1
ATOM 4197 C C . SER A 1 569 ? -24.076 11.803 19.930 1.00 80.19 569 SER A C 1
ATOM 4199 O O . SER A 1 569 ? -24.146 11.329 18.797 1.00 80.19 569 SER A O 1
ATOM 4201 N N . ALA A 1 570 ? -24.363 11.109 21.026 1.00 76.88 570 ALA A N 1
ATOM 4202 C CA . ALA A 1 570 ? -25.025 9.815 21.005 1.00 76.88 570 ALA A CA 1
ATOM 4203 C C . ALA A 1 570 ? -26.499 9.957 20.566 1.00 76.88 570 ALA A C 1
ATOM 4205 O O . ALA A 1 570 ? -27.088 11.039 20.723 1.00 76.88 570 ALA A O 1
ATOM 4206 N N . PRO A 1 571 ? -27.119 8.889 20.032 1.00 74.06 571 PRO A N 1
ATOM 4207 C CA . PRO A 1 571 ? -28.564 8.840 19.839 1.00 74.06 571 PRO A CA 1
ATOM 4208 C C . PRO A 1 571 ? -29.297 8.860 21.188 1.00 74.06 571 PRO A C 1
ATOM 4210 O O . PRO A 1 571 ? -28.787 8.383 22.199 1.00 74.06 571 PRO A O 1
ATOM 4213 N N . GLN A 1 572 ? -30.519 9.392 21.195 1.00 75.75 572 GLN A N 1
ATOM 4214 C CA . GLN A 1 572 ? -31.429 9.249 22.333 1.00 75.75 572 GLN A CA 1
ATOM 4215 C C . GLN A 1 572 ? -31.970 7.812 22.374 1.00 75.75 572 GLN A C 1
ATOM 4217 O O . GLN A 1 572 ? -32.400 7.276 21.346 1.00 75.75 572 GLN A O 1
ATOM 4222 N N . LEU A 1 573 ? -31.929 7.198 23.555 1.00 77.19 573 LEU A N 1
ATOM 4223 C CA . LEU A 1 573 ? -32.393 5.834 23.808 1.00 77.19 573 LEU A CA 1
ATOM 4224 C C . LEU A 1 573 ? -33.735 5.861 24.550 1.00 77.19 573 LEU A C 1
ATOM 4226 O O . LEU A 1 573 ? -34.087 6.861 25.176 1.00 77.19 573 LEU A O 1
ATOM 4230 N N . ASP A 1 574 ? -34.512 4.785 24.436 1.00 74.44 574 ASP A N 1
ATOM 4231 C CA . ASP A 1 574 ? -35.818 4.710 25.094 1.00 74.44 574 ASP A CA 1
ATOM 4232 C C . ASP A 1 574 ? -35.643 4.458 26.599 1.00 74.44 574 ASP A C 1
ATOM 4234 O O . ASP A 1 574 ? -34.730 3.745 27.005 1.00 74.44 574 ASP A O 1
ATOM 4238 N N . ALA A 1 575 ? -36.536 4.989 27.439 1.00 76.94 575 ALA A N 1
ATOM 4239 C CA . ALA A 1 575 ? -36.478 4.790 28.892 1.00 76.94 575 ALA A CA 1
ATOM 4240 C C . ALA A 1 575 ? -36.534 3.306 29.322 1.00 76.94 575 ALA A C 1
ATOM 4242 O O . ALA A 1 575 ? -36.111 2.970 30.428 1.00 76.94 575 ALA A O 1
ATOM 4243 N N . SER A 1 576 ? -37.046 2.418 28.463 1.00 75.12 576 SER A N 1
ATOM 4244 C CA . SER A 1 576 ? -37.020 0.966 28.654 1.00 75.12 576 SER A CA 1
ATOM 4245 C C . SER A 1 576 ? -35.659 0.319 28.376 1.00 75.12 576 SER A C 1
ATOM 4247 O O . SER A 1 576 ? -35.417 -0.743 28.941 1.00 75.12 576 SER A O 1
ATOM 4249 N N . THR A 1 577 ? -34.742 0.947 27.627 1.00 76.19 577 THR A N 1
ATOM 4250 C CA . THR A 1 577 ? -33.423 0.375 27.299 1.00 76.19 577 THR A CA 1
ATOM 4251 C C . THR A 1 577 ? -32.635 0.036 28.567 1.00 76.19 577 THR A C 1
ATOM 4253 O O . THR A 1 577 ? -32.370 0.901 29.402 1.00 76.19 577 THR A O 1
ATOM 4256 N N . THR A 1 578 ? -32.288 -1.240 28.716 1.00 76.19 578 THR A N 1
ATOM 4257 C CA . THR A 1 578 ? -31.467 -1.818 29.791 1.00 76.19 578 THR A CA 1
ATOM 4258 C C . THR A 1 578 ? -30.015 -2.000 29.367 1.00 76.19 578 THR A C 1
ATOM 4260 O O . THR A 1 578 ? -29.124 -1.838 30.198 1.00 76.19 578 THR A O 1
ATOM 4263 N N . LEU A 1 579 ? -29.783 -2.296 28.084 1.00 74.50 579 LEU A N 1
ATOM 4264 C CA . LEU A 1 579 ? -28.473 -2.585 27.510 1.00 74.50 579 LEU A CA 1
ATOM 4265 C C . LEU A 1 579 ? -28.311 -1.877 26.159 1.00 74.50 579 LEU A C 1
ATOM 4267 O O . LEU A 1 579 ? -29.165 -1.994 25.279 1.00 74.50 579 LEU A O 1
ATOM 4271 N N . ALA A 1 580 ? -27.196 -1.172 25.978 1.00 76.44 580 ALA A N 1
ATOM 4272 C CA . ALA A 1 580 ? -26.825 -0.536 24.718 1.00 76.44 580 ALA A CA 1
ATOM 4273 C C . ALA A 1 580 ? -25.366 -0.838 24.352 1.00 76.44 580 ALA A C 1
ATOM 4275 O O . ALA A 1 580 ? -24.472 -0.779 25.196 1.00 76.44 580 ALA A O 1
ATOM 4276 N N . LEU A 1 581 ? -25.133 -1.128 23.073 1.00 76.75 581 LEU A N 1
ATOM 4277 C CA . LEU A 1 581 ? -23.822 -1.416 22.494 1.00 76.75 581 LEU A CA 1
ATOM 4278 C C . LEU A 1 581 ? -23.495 -0.376 21.423 1.00 76.75 581 LEU A C 1
ATOM 4280 O O . LEU A 1 581 ? -24.337 -0.055 20.583 1.00 76.75 581 LEU A O 1
ATOM 4284 N N . MET A 1 582 ? -22.265 0.129 21.440 1.00 77.50 582 MET A N 1
ATOM 4285 C CA . MET A 1 582 ? -21.778 1.136 20.501 1.00 77.50 582 MET A CA 1
ATOM 4286 C C . MET A 1 582 ? -20.365 0.780 20.046 1.00 77.50 582 MET A C 1
ATOM 4288 O O . MET A 1 582 ? -19.456 0.752 20.871 1.00 77.50 582 MET A O 1
ATOM 4292 N N . SER A 1 583 ? -20.155 0.582 18.745 1.00 78.06 583 SER A N 1
ATOM 4293 C CA . SER A 1 583 ? -18.809 0.553 18.161 1.00 78.06 583 SER A CA 1
ATOM 4294 C C . SER A 1 583 ? -18.521 1.859 17.424 1.00 78.06 583 SER A C 1
ATOM 4296 O O . SER A 1 583 ? -19.419 2.474 16.843 1.00 78.06 583 SER A O 1
ATOM 4298 N N . ALA A 1 584 ? -17.269 2.303 17.497 1.00 77.75 584 ALA A N 1
ATOM 4299 C CA . ALA A 1 584 ? -16.787 3.514 16.860 1.00 77.75 584 ALA A CA 1
ATOM 4300 C C . ALA A 1 584 ? -15.375 3.289 16.322 1.00 77.75 584 ALA A C 1
ATOM 4302 O O . ALA A 1 584 ? -14.576 2.553 16.905 1.00 77.75 584 ALA A O 1
ATOM 4303 N N . MET A 1 585 ? -15.080 3.960 15.215 1.00 85.50 585 MET A N 1
ATOM 4304 C CA . MET A 1 585 ? -13.803 3.873 14.532 1.00 85.50 585 MET A CA 1
ATOM 4305 C C . MET A 1 585 ? -13.410 5.243 13.989 1.00 85.50 585 MET A C 1
ATOM 4307 O O . MET A 1 585 ? -14.249 6.020 13.522 1.00 85.50 585 MET A O 1
ATOM 4311 N N . ARG A 1 586 ? -12.109 5.503 14.010 1.00 85.12 586 ARG A N 1
ATOM 4312 C CA . ARG A 1 586 ? -11.438 6.595 13.324 1.00 85.12 586 ARG A CA 1
ATOM 4313 C C . ARG A 1 586 ? -10.458 5.980 12.333 1.00 85.12 586 ARG A C 1
ATOM 4315 O O . ARG A 1 586 ? -9.613 5.183 12.723 1.00 85.12 586 ARG A O 1
ATOM 4322 N N . PHE A 1 587 ? -10.554 6.393 11.077 1.00 86.25 587 PHE A N 1
ATOM 4323 C CA . PHE A 1 587 ? -9.566 6.106 10.043 1.00 86.25 587 PHE A CA 1
ATOM 4324 C C . PHE A 1 587 ? -9.126 7.420 9.395 1.00 86.25 587 PHE A C 1
ATOM 4326 O O . PHE A 1 587 ? -9.932 8.345 9.255 1.00 86.25 587 PHE A O 1
ATOM 4333 N N . LYS A 1 588 ? -7.850 7.507 9.025 1.00 85.50 588 LYS A N 1
ATOM 4334 C CA . LYS A 1 588 ? -7.274 8.607 8.259 1.00 85.50 588 LYS A CA 1
ATOM 4335 C C . LYS A 1 588 ? -6.021 8.113 7.545 1.00 85.50 588 LYS A C 1
ATOM 4337 O O . LYS A 1 588 ? -5.189 7.491 8.197 1.00 85.50 588 LYS A O 1
ATOM 4342 N N . ASP A 1 589 ? -5.885 8.441 6.265 1.00 87.44 589 ASP A N 1
ATOM 4343 C CA . ASP A 1 589 ? -4.698 8.187 5.446 1.00 87.44 589 ASP A CA 1
ATOM 4344 C C . ASP A 1 589 ? -4.719 9.093 4.192 1.00 87.44 589 ASP A C 1
ATOM 4346 O O . ASP A 1 589 ? -5.706 9.796 3.949 1.00 87.44 589 ASP A O 1
ATOM 4350 N N . THR A 1 590 ? -3.654 9.097 3.392 1.00 85.50 590 THR A N 1
ATOM 4351 C CA . THR A 1 590 ? -3.541 9.849 2.129 1.00 85.50 590 THR A CA 1
ATOM 4352 C C . THR A 1 590 ? -3.256 8.947 0.935 1.00 85.50 590 THR A C 1
ATOM 4354 O O . THR A 1 590 ? -2.556 7.951 1.075 1.00 85.50 590 THR A O 1
ATOM 4357 N N . TRP A 1 591 ? -3.757 9.291 -0.255 1.00 83.12 591 TRP A N 1
ATOM 4358 C CA . TRP A 1 591 ? -3.478 8.514 -1.470 1.00 83.12 591 TRP A CA 1
ATOM 4359 C C . TRP A 1 591 ? -1.986 8.536 -1.842 1.00 83.12 591 TRP A C 1
ATOM 4361 O O . TRP A 1 591 ? -1.347 9.585 -1.738 1.00 83.12 591 TRP A O 1
ATOM 4371 N N . ILE A 1 592 ? -1.456 7.428 -2.379 1.00 80.75 592 ILE A N 1
ATOM 4372 C CA . ILE A 1 592 ? -0.122 7.413 -3.013 1.00 80.75 592 ILE A CA 1
ATOM 4373 C C . ILE A 1 592 ? -0.140 8.276 -4.283 1.00 80.75 592 ILE A C 1
ATOM 4375 O O . ILE A 1 592 ? 0.727 9.130 -4.482 1.00 80.75 592 ILE A O 1
ATOM 4379 N N . ASN A 1 593 ? -1.149 8.052 -5.128 1.00 77.12 593 ASN A N 1
ATOM 4380 C CA . ASN A 1 593 ? -1.440 8.835 -6.324 1.00 77.12 593 ASN A CA 1
ATOM 4381 C C . ASN A 1 593 ? -2.700 9.652 -6.039 1.00 77.12 593 ASN A C 1
ATOM 4383 O O . ASN A 1 593 ? -3.757 9.089 -5.776 1.00 77.12 593 ASN A O 1
ATOM 4387 N N . ARG A 1 594 ? -2.595 10.978 -6.015 1.00 79.50 594 ARG A N 1
ATOM 4388 C CA . ARG A 1 594 ? -3.727 11.849 -5.675 1.00 79.50 594 ARG A CA 1
ATOM 4389 C C . ARG A 1 594 ? -4.796 11.834 -6.76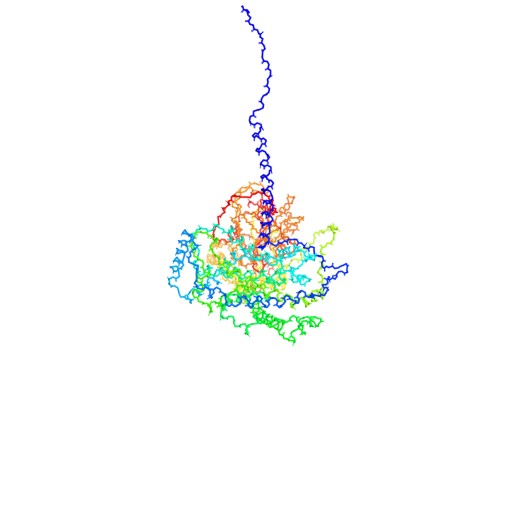5 1.00 79.50 594 ARG A C 1
ATOM 4391 O O . ARG A 1 594 ? -4.517 11.503 -7.912 1.00 79.50 594 ARG A O 1
ATOM 4398 N N . LEU A 1 595 ? -6.011 12.220 -6.386 1.00 80.31 595 LEU A N 1
ATOM 4399 C CA . LEU A 1 595 ? -7.143 12.390 -7.298 1.00 80.31 595 LEU A CA 1
ATOM 4400 C C . LEU A 1 595 ? -7.369 13.891 -7.596 1.00 80.31 595 LEU A C 1
ATOM 4402 O O . LEU A 1 595 ? -8.505 14.353 -7.657 1.00 80.31 595 LEU A O 1
ATOM 4406 N N . ASP A 1 596 ? -6.281 14.664 -7.736 1.00 69.56 596 ASP A N 1
ATOM 4407 C CA . ASP A 1 596 ? -6.274 16.111 -8.019 1.00 69.56 596 ASP A CA 1
ATOM 4408 C C . ASP A 1 596 ? -5.824 16.486 -9.454 1.00 69.56 596 ASP A C 1
ATOM 4410 O O . ASP A 1 596 ? -5.583 17.663 -9.735 1.00 69.56 596 ASP A O 1
ATOM 4414 N N . ASP A 1 597 ? -5.755 15.518 -10.380 1.00 54.47 597 ASP A N 1
ATOM 4415 C CA . ASP A 1 597 ? -5.434 15.744 -11.802 1.00 54.47 597 ASP A CA 1
ATOM 4416 C C . ASP A 1 597 ? -6.620 16.357 -12.582 1.00 54.47 597 ASP A C 1
ATOM 4418 O O . ASP A 1 597 ? -6.422 17.239 -13.422 1.00 54.47 597 ASP A O 1
ATOM 4422 N N . GLU A 1 598 ? -7.854 15.914 -12.304 1.00 57.94 598 GLU A N 1
ATOM 4423 C CA . GLU A 1 598 ? -9.097 16.438 -12.900 1.00 57.94 598 GLU A CA 1
ATOM 4424 C C . GLU A 1 598 ? -10.188 16.642 -11.826 1.00 57.94 598 GLU A C 1
ATOM 4426 O O . GLU A 1 598 ? -10.870 15.694 -11.450 1.00 57.94 598 GLU A O 1
ATOM 4431 N N . GLU A 1 599 ? -10.412 17.884 -11.377 1.00 67.81 599 GLU A N 1
ATOM 4432 C CA . GLU A 1 599 ? -11.598 18.261 -10.583 1.00 67.81 599 GLU A CA 1
ATOM 4433 C C . GLU A 1 599 ? -12.671 18.826 -11.529 1.00 67.81 599 GLU A C 1
ATOM 4435 O O . GLU A 1 599 ? -12.493 19.902 -12.113 1.00 67.81 599 GLU A O 1
ATOM 4440 N N . THR A 1 600 ? -13.765 18.088 -11.756 1.00 77.06 600 THR A N 1
ATOM 4441 C CA . THR A 1 600 ? -14.806 18.495 -12.722 1.00 77.06 600 THR A CA 1
ATOM 4442 C C . THR A 1 600 ? -16.222 18.124 -12.298 1.00 77.06 600 THR A C 1
ATOM 4444 O O . THR A 1 600 ? -16.506 16.995 -11.911 1.00 77.06 600 THR A O 1
ATOM 4447 N N . ASP A 1 601 ? -17.149 19.064 -12.465 1.00 84.12 601 ASP A N 1
ATOM 4448 C CA . ASP A 1 601 ? -18.584 18.810 -12.345 1.00 84.12 601 ASP A CA 1
ATOM 4449 C C . ASP A 1 601 ? -19.077 17.954 -13.526 1.00 84.12 601 ASP A C 1
ATOM 4451 O O . ASP A 1 601 ? -19.059 18.389 -14.683 1.00 84.12 601 ASP A O 1
ATOM 4455 N N . MET A 1 602 ? -19.546 16.738 -13.241 1.00 86.31 602 MET A N 1
ATOM 4456 C CA . MET A 1 602 ? -19.987 15.758 -14.237 1.00 86.31 602 MET A CA 1
ATOM 4457 C C . MET A 1 602 ? -21.418 15.287 -13.961 1.00 86.31 602 MET A C 1
ATOM 4459 O O . MET A 1 602 ? -21.862 15.223 -12.818 1.00 86.31 602 MET A O 1
ATOM 4463 N N . LEU A 1 603 ? -22.153 14.934 -15.018 1.00 90.12 603 LEU A N 1
ATOM 4464 C CA . LEU A 1 603 ? -23.454 14.279 -14.882 1.00 90.12 603 LEU A CA 1
ATOM 4465 C C . LEU A 1 603 ? -23.268 12.844 -14.375 1.00 90.12 603 LEU A C 1
ATOM 4467 O O . LEU A 1 603 ? -22.579 12.049 -15.015 1.00 90.12 603 LEU A O 1
ATOM 4471 N N . PHE A 1 604 ? -23.917 12.521 -13.258 1.00 92.12 604 PHE A N 1
ATOM 4472 C CA . PHE A 1 604 ? -23.981 11.178 -12.694 1.00 92.12 604 PHE A CA 1
ATOM 4473 C C . PHE A 1 604 ? -25.320 10.525 -13.047 1.00 92.12 604 PHE A C 1
ATOM 4475 O O . PHE A 1 604 ? -26.379 11.084 -12.781 1.00 92.12 604 PHE A O 1
ATOM 4482 N N . HIS A 1 605 ? -25.296 9.340 -13.644 1.00 90.31 605 HIS A N 1
ATOM 4483 C CA . HIS A 1 605 ? -26.472 8.625 -14.136 1.00 90.31 605 HIS A CA 1
ATOM 4484 C C . HIS A 1 605 ? -27.109 7.759 -13.039 1.00 90.31 605 HIS A C 1
ATOM 4486 O O . HIS A 1 605 ? -27.028 6.532 -13.076 1.00 90.31 605 HIS A O 1
ATOM 4492 N N . ALA A 1 606 ? -27.729 8.409 -12.052 1.00 86.94 606 ALA A N 1
ATOM 4493 C CA . ALA A 1 606 ? -28.511 7.750 -11.006 1.00 86.94 606 ALA A CA 1
ATOM 4494 C C . ALA A 1 606 ? -29.747 7.023 -11.580 1.00 86.94 606 ALA A C 1
ATOM 4496 O O . ALA A 1 606 ? -30.212 7.311 -12.684 1.00 86.94 606 ALA A O 1
ATOM 4497 N N . ALA A 1 607 ? -30.321 6.093 -10.811 1.00 82.25 607 ALA A N 1
ATOM 4498 C CA . ALA A 1 607 ? -31.458 5.285 -11.266 1.00 82.25 607 ALA A CA 1
ATOM 4499 C C . ALA A 1 607 ? -32.737 6.110 -11.525 1.00 82.25 607 ALA A C 1
ATOM 4501 O O . ALA A 1 607 ? -33.520 5.771 -12.414 1.00 82.25 607 ALA A O 1
ATOM 4502 N N . SER A 1 608 ? -32.961 7.188 -10.758 1.00 80.19 608 SER A N 1
ATOM 4503 C CA . SER A 1 608 ? -34.164 8.034 -10.859 1.00 80.19 608 SER A CA 1
ATOM 4504 C C . SER A 1 608 ? -33.905 9.432 -11.437 1.00 80.19 608 SER A C 1
ATOM 4506 O O . SER A 1 608 ? -34.840 10.139 -11.824 1.00 80.19 608 SER A O 1
ATOM 4508 N N . SER A 1 609 ? -32.638 9.844 -11.500 1.00 84.81 609 SER A N 1
ATOM 4509 C CA . SER A 1 609 ? -32.231 11.230 -11.712 1.00 84.81 609 SER A CA 1
ATOM 4510 C C . SER A 1 609 ? -30.896 11.323 -12.466 1.00 84.81 609 SER A C 1
ATOM 4512 O O . SER A 1 609 ? -30.271 10.323 -12.808 1.00 84.81 609 SER A O 1
ATOM 4514 N N . THR A 1 610 ? -30.454 12.533 -12.807 1.00 88.88 610 THR A N 1
ATOM 4515 C CA . THR A 1 610 ? -29.104 12.741 -13.357 1.00 88.88 610 THR A CA 1
ATOM 4516 C C . THR A 1 610 ? -28.497 14.010 -12.759 1.00 88.88 610 THR A C 1
ATOM 4518 O O . THR A 1 610 ? -28.487 15.052 -13.421 1.00 88.88 610 THR A O 1
ATOM 4521 N N . PRO A 1 611 ? -28.105 13.981 -11.470 1.00 89.50 611 PRO A N 1
ATOM 4522 C CA . PRO A 1 611 ? -27.492 15.125 -10.811 1.00 89.50 611 PRO A CA 1
ATOM 4523 C C . PRO A 1 611 ? -26.121 15.448 -11.410 1.00 89.50 611 PRO A C 1
ATOM 4525 O O . PRO A 1 611 ? -25.441 14.592 -11.977 1.00 89.50 611 PRO A O 1
ATOM 4528 N N . THR A 1 612 ? -25.703 16.700 -11.245 1.00 88.75 612 THR A N 1
ATOM 4529 C CA . THR A 1 612 ? -24.302 17.090 -11.413 1.00 88.75 612 THR A CA 1
ATOM 4530 C C . THR A 1 612 ? -23.574 16.826 -10.100 1.00 88.75 612 THR A C 1
ATOM 4532 O O . THR A 1 612 ? -24.040 17.282 -9.055 1.00 88.75 612 THR A O 1
ATOM 4535 N N . VAL A 1 613 ? -22.449 16.117 -10.153 1.00 89.75 613 VAL A N 1
ATOM 4536 C CA . VAL A 1 613 ? -21.595 15.812 -8.997 1.00 89.75 613 VAL A CA 1
ATOM 4537 C C . VAL A 1 613 ? -20.156 16.216 -9.303 1.00 89.75 613 VAL A C 1
ATOM 4539 O O . VAL A 1 613 ? -19.710 16.102 -10.447 1.00 89.75 613 VAL A O 1
ATOM 4542 N N . THR A 1 614 ? -19.429 16.679 -8.292 1.00 89.06 614 THR A N 1
ATOM 4543 C CA . THR A 1 614 ? -18.006 17.000 -8.423 1.00 89.06 614 THR A CA 1
ATOM 4544 C C . THR A 1 614 ? -17.205 15.699 -8.430 1.00 89.06 614 THR A C 1
ATOM 4546 O O . THR A 1 614 ? -17.243 14.915 -7.480 1.00 89.06 614 THR A O 1
ATOM 4549 N N . MET A 1 615 ? -16.522 15.448 -9.543 1.00 86.31 615 MET A N 1
ATOM 4550 C CA . MET A 1 615 ? -15.615 14.322 -9.725 1.00 86.31 615 MET A CA 1
ATOM 4551 C C . MET A 1 615 ? -14.200 14.732 -9.343 1.00 86.31 615 MET A C 1
ATOM 4553 O O . MET A 1 615 ? -13.732 15.786 -9.777 1.00 86.31 615 MET A O 1
ATOM 4557 N N . MET A 1 616 ? -13.523 13.852 -8.614 1.00 90.25 616 MET A N 1
ATOM 4558 C CA . MET A 1 616 ? -12.080 13.850 -8.423 1.00 90.25 616 MET A CA 1
ATOM 4559 C C . MET A 1 616 ? -11.442 12.841 -9.387 1.00 90.25 616 MET A C 1
ATOM 4561 O O . MET A 1 616 ? -12.025 11.797 -9.700 1.00 90.25 616 MET A O 1
ATOM 4565 N N . GLY A 1 617 ? -10.256 13.157 -9.895 1.00 82.38 617 GLY A N 1
ATOM 4566 C CA . GLY A 1 617 ? -9.629 12.406 -10.976 1.00 82.38 617 GLY A CA 1
ATOM 4567 C C . GLY A 1 617 ? -8.129 12.297 -10.788 1.00 82.38 617 GLY A C 1
ATOM 4568 O O . GLY A 1 617 ? -7.483 13.281 -10.443 1.00 82.38 617 GLY A O 1
ATOM 4569 N N . GLY A 1 618 ? -7.574 11.112 -11.013 1.00 79.62 618 GLY A N 1
ATOM 4570 C CA . GLY A 1 618 ? -6.144 10.857 -10.876 1.00 79.62 618 GLY A CA 1
ATOM 4571 C C . GLY A 1 618 ? -5.663 9.738 -11.783 1.00 79.62 618 GLY A C 1
ATOM 4572 O O . GLY A 1 618 ? -6.449 8.948 -12.314 1.00 79.62 618 GLY A O 1
ATOM 4573 N N . PHE A 1 619 ? -4.351 9.678 -11.973 1.00 76.94 619 PHE A N 1
ATOM 4574 C CA . PHE A 1 619 ? -3.726 8.748 -12.903 1.00 76.94 619 PHE A CA 1
ATOM 4575 C C . PHE A 1 619 ? -2.613 7.913 -12.256 1.00 76.94 619 PHE A C 1
ATOM 4577 O O . PHE A 1 619 ? -1.761 8.430 -11.533 1.00 76.94 619 PHE A O 1
ATOM 4584 N N . SER A 1 620 ? -2.596 6.608 -12.541 1.00 76.81 620 SER A N 1
ATOM 4585 C CA . SER A 1 620 ? -1.590 5.678 -12.016 1.00 76.81 620 SER A CA 1
ATOM 4586 C C . SER A 1 620 ? -1.306 4.522 -12.979 1.00 76.81 620 SER A C 1
ATOM 4588 O O . SER A 1 620 ? -2.175 4.073 -13.723 1.00 76.81 620 SER A O 1
ATOM 4590 N N . PHE A 1 621 ? -0.068 4.026 -12.946 1.00 65.94 621 PHE A N 1
ATOM 4591 C CA . PHE A 1 621 ? 0.389 2.845 -13.690 1.00 65.94 621 PHE A CA 1
ATOM 4592 C C . PHE A 1 621 ? 0.452 1.570 -12.833 1.00 65.94 621 PHE A C 1
ATOM 4594 O O . PHE A 1 621 ? 0.741 0.504 -13.365 1.00 65.94 621 PHE A O 1
ATOM 4601 N N . TYR A 1 622 ? 0.249 1.676 -11.515 1.00 75.94 622 TYR A N 1
ATOM 4602 C CA . TYR A 1 622 ? 0.575 0.608 -10.556 1.00 75.94 622 TYR A CA 1
ATOM 4603 C C . TYR A 1 622 ? -0.637 0.033 -9.822 1.00 75.94 622 TYR A C 1
ATOM 4605 O O . TYR A 1 622 ? -0.467 -0.819 -8.949 1.00 75.94 622 TYR A O 1
ATOM 4613 N N . GLU A 1 623 ? -1.839 0.502 -10.148 1.00 85.88 623 GLU A N 1
ATOM 4614 C CA . GLU A 1 623 ? -3.053 -0.038 -9.551 1.00 85.88 623 GLU A CA 1
ATOM 4615 C C . GLU A 1 623 ? -3.468 -1.355 -10.203 1.00 85.88 623 GLU A C 1
ATOM 4617 O O . GLU A 1 623 ? -3.178 -1.637 -11.370 1.00 85.88 623 GLU A O 1
ATOM 4622 N N . ASP A 1 624 ? -4.186 -2.147 -9.422 1.00 92.12 624 ASP A N 1
ATOM 4623 C CA . ASP A 1 624 ? -4.820 -3.380 -9.849 1.00 92.12 624 ASP A CA 1
ATOM 4624 C C . ASP A 1 624 ? -6.188 -3.078 -10.477 1.00 92.12 624 ASP A C 1
ATOM 4626 O O . ASP A 1 624 ? -6.988 -2.331 -9.910 1.00 92.12 624 ASP A O 1
ATOM 4630 N N . LEU A 1 625 ? -6.463 -3.662 -11.645 1.00 94.88 625 LEU A N 1
ATOM 4631 C CA . LEU A 1 625 ? -7.741 -3.559 -12.353 1.00 94.88 625 LEU A CA 1
ATOM 4632 C C . LEU A 1 625 ? -8.279 -4.957 -12.664 1.00 94.88 625 LEU A C 1
ATOM 4634 O O . LEU A 1 625 ? -7.537 -5.822 -13.111 1.00 94.88 625 LEU A O 1
ATOM 4638 N N . ILE A 1 626 ? -9.578 -5.179 -12.490 1.00 95.50 626 ILE A N 1
ATOM 4639 C CA . ILE A 1 626 ? -10.296 -6.338 -13.031 1.00 95.50 626 ILE A CA 1
ATOM 4640 C C . ILE A 1 626 ? -11.355 -5.823 -14.002 1.00 95.50 626 ILE A C 1
ATOM 4642 O O . ILE A 1 626 ? -12.174 -4.983 -13.635 1.00 95.50 626 ILE A O 1
ATOM 4646 N N . ARG A 1 627 ? -11.367 -6.351 -15.230 1.00 91.31 627 ARG A N 1
ATOM 4647 C CA . ARG A 1 627 ? -12.444 -6.160 -16.212 1.00 91.31 627 ARG A CA 1
ATOM 4648 C C . ARG A 1 627 ? -12.887 -7.519 -16.734 1.00 91.31 627 ARG A C 1
ATOM 4650 O O . ARG A 1 627 ? -12.135 -8.190 -17.435 1.00 91.31 627 ARG A O 1
ATOM 4657 N N . GLU A 1 628 ? -14.107 -7.921 -16.405 1.00 87.12 628 GLU A N 1
ATOM 4658 C CA . GLU A 1 628 ? -14.683 -9.193 -16.842 1.00 87.12 628 GLU A CA 1
ATOM 4659 C C . GLU A 1 628 ? -16.196 -9.076 -17.050 1.00 87.12 628 GLU A C 1
ATOM 4661 O O . GLU A 1 628 ? -16.812 -8.082 -16.677 1.00 87.12 628 GLU A O 1
ATOM 4666 N N . ALA A 1 629 ? -16.811 -10.097 -17.652 1.00 78.62 629 ALA A N 1
ATOM 4667 C CA . ALA A 1 629 ? -18.263 -10.139 -17.792 1.00 78.62 629 ALA A CA 1
ATOM 4668 C C . ALA A 1 629 ? -18.922 -10.193 -16.402 1.00 78.62 629 ALA A C 1
ATOM 4670 O O . ALA A 1 629 ? -18.771 -11.179 -15.681 1.00 78.62 629 ALA A O 1
ATOM 4671 N N . GLY A 1 630 ? -19.654 -9.138 -16.048 1.00 82.12 630 GLY A N 1
ATOM 4672 C CA . GLY A 1 630 ? -20.235 -8.916 -14.726 1.00 82.12 630 GLY A CA 1
ATOM 4673 C C . GLY A 1 630 ? -19.838 -7.573 -14.108 1.00 82.12 630 GLY A C 1
ATOM 4674 O O . GLY A 1 630 ? -20.612 -7.041 -13.313 1.00 82.12 630 GLY A O 1
ATOM 4675 N N . GLY A 1 631 ? -18.694 -6.991 -14.483 1.00 92.94 631 GLY A N 1
ATOM 4676 C CA . GLY A 1 631 ? -18.311 -5.653 -14.036 1.00 92.94 631 GLY A CA 1
ATOM 4677 C C . GLY A 1 631 ? -16.820 -5.326 -14.111 1.00 92.94 631 GLY A C 1
ATOM 4678 O O . GLY A 1 631 ? -15.981 -6.078 -14.607 1.00 92.94 631 GLY A O 1
ATOM 4679 N N . THR A 1 632 ? -16.492 -4.146 -13.590 1.00 95.50 632 THR A N 1
ATOM 4680 C CA . THR A 1 632 ? -15.130 -3.603 -13.515 1.00 95.50 632 THR A CA 1
ATOM 4681 C C . THR A 1 632 ? -14.806 -3.207 -12.081 1.00 95.50 632 THR A C 1
ATOM 4683 O O . THR A 1 632 ? -15.616 -2.525 -11.457 1.00 95.50 632 THR A O 1
ATOM 4686 N N . ALA A 1 633 ? -13.628 -3.578 -11.576 1.00 97.62 633 ALA A N 1
ATOM 4687 C CA . ALA A 1 633 ? -13.117 -3.166 -10.268 1.00 97.62 633 ALA A CA 1
ATOM 4688 C C . ALA A 1 633 ? -11.699 -2.601 -10.373 1.00 97.62 633 ALA A C 1
ATOM 4690 O O . ALA A 1 633 ? -10.914 -3.073 -11.187 1.00 97.62 633 ALA A O 1
ATOM 4691 N N . VAL A 1 634 ? -11.371 -1.600 -9.559 1.00 97.31 634 VAL A N 1
ATOM 4692 C CA . VAL A 1 634 ? -10.052 -0.960 -9.533 1.00 97.31 634 VAL A CA 1
ATOM 4693 C C . VAL A 1 634 ? -9.637 -0.630 -8.105 1.00 97.31 634 VAL A C 1
ATOM 4695 O O . VAL A 1 634 ? -10.435 -0.099 -7.329 1.00 97.31 634 VAL A O 1
ATOM 4698 N N . THR A 1 635 ? -8.389 -0.938 -7.769 1.00 96.56 635 THR A N 1
ATOM 4699 C CA . THR A 1 635 ? -7.754 -0.552 -6.504 1.00 96.56 635 THR A CA 1
ATOM 4700 C C . THR A 1 635 ? -7.189 0.871 -6.599 1.00 96.56 635 THR A C 1
ATOM 4702 O O . THR A 1 635 ? -6.833 1.340 -7.675 1.00 96.56 635 THR A O 1
ATOM 4705 N N . TRP A 1 636 ? -7.096 1.582 -5.478 1.00 94.56 636 TRP A N 1
ATOM 4706 C CA . TRP A 1 636 ? -6.363 2.839 -5.361 1.00 94.56 636 TRP A CA 1
ATOM 4707 C C . TRP A 1 636 ? -5.648 2.889 -4.004 1.00 94.56 636 TRP A C 1
ATOM 4709 O O . TRP A 1 636 ? -6.287 2.938 -2.946 1.00 94.56 636 TRP A O 1
ATOM 4719 N N . HIS A 1 637 ? -4.317 2.807 -4.025 1.00 91.94 637 HIS A N 1
ATOM 4720 C CA . HIS A 1 637 ? -3.504 2.625 -2.816 1.00 91.94 637 HIS A CA 1
ATOM 4721 C C . HIS A 1 637 ? -3.249 3.925 -2.024 1.00 91.94 637 HIS A C 1
ATOM 4723 O O . HIS A 1 637 ? -3.129 5.024 -2.581 1.00 91.94 637 HIS A O 1
ATOM 4729 N N . MET A 1 638 ? -3.094 3.785 -0.705 1.00 89.62 638 MET A N 1
ATOM 4730 C CA . MET A 1 638 ? -2.793 4.851 0.257 1.00 89.62 638 MET A CA 1
ATOM 4731 C C . MET A 1 638 ? -1.395 4.695 0.894 1.00 89.62 638 MET A C 1
ATOM 4733 O O . MET A 1 638 ? -0.773 3.634 0.814 1.00 89.62 638 MET A O 1
ATOM 4737 N N . GLU A 1 639 ? -0.860 5.766 1.490 1.00 84.88 639 GLU A N 1
ATOM 4738 C CA . GLU A 1 639 ? 0.531 5.837 1.969 1.00 84.88 639 GLU A CA 1
ATOM 4739 C C . GLU A 1 639 ? 0.853 4.849 3.104 1.00 84.88 639 GLU A C 1
ATOM 4741 O O . GLU A 1 639 ? 2.004 4.418 3.199 1.00 84.88 639 GLU A O 1
ATOM 4746 N N . SER A 1 640 ? -0.124 4.447 3.930 1.00 83.75 640 SER A N 1
ATOM 4747 C CA . SER A 1 640 ? 0.086 3.422 4.971 1.00 83.75 640 SER A CA 1
ATOM 4748 C C . SER A 1 640 ? 0.246 1.994 4.435 1.00 83.75 640 SER A C 1
ATOM 4750 O O . SER A 1 640 ? 0.773 1.139 5.144 1.00 83.75 640 SER A O 1
ATOM 4752 N N . GLY A 1 641 ? -0.203 1.729 3.204 1.00 87.88 641 GLY A N 1
ATOM 4753 C CA . GLY A 1 641 ? -0.473 0.381 2.695 1.00 87.88 641 GLY A CA 1
ATOM 4754 C C . GLY A 1 641 ? -1.965 0.030 2.655 1.00 87.88 641 GLY A C 1
ATOM 4755 O O . GLY A 1 641 ? -2.330 -0.927 1.980 1.00 87.88 641 GLY A O 1
ATOM 4756 N N . ALA A 1 642 ? -2.827 0.827 3.297 1.00 91.19 642 ALA A N 1
ATOM 4757 C CA . ALA A 1 642 ? -4.274 0.778 3.103 1.00 91.19 642 ALA A CA 1
ATOM 4758 C C . ALA A 1 642 ? -4.671 0.973 1.627 1.00 91.19 642 ALA A C 1
ATOM 4760 O O . ALA A 1 642 ? -3.946 1.580 0.832 1.00 91.19 642 ALA A O 1
ATOM 4761 N N . GLN A 1 643 ? -5.852 0.480 1.255 1.00 93.88 643 GLN A N 1
ATOM 4762 C CA . GLN A 1 643 ? -6.334 0.520 -0.126 1.00 93.88 643 GLN A CA 1
ATOM 4763 C C . GLN A 1 643 ? -7.845 0.750 -0.202 1.00 93.88 643 GLN A C 1
ATOM 4765 O O . GLN A 1 643 ? -8.617 0.171 0.564 1.00 93.88 643 GLN A O 1
ATOM 4770 N N . ALA A 1 644 ? -8.279 1.587 -1.146 1.00 96.31 644 ALA A N 1
ATOM 4771 C CA . ALA A 1 644 ? -9.678 1.666 -1.555 1.00 96.31 644 ALA A CA 1
ATOM 4772 C C . ALA A 1 644 ? -9.886 0.822 -2.815 1.00 96.31 644 ALA A C 1
ATOM 4774 O O . ALA A 1 644 ? -9.035 0.821 -3.697 1.00 96.31 644 ALA A O 1
ATOM 4775 N N . VAL A 1 645 ? -11.020 0.137 -2.926 1.00 97.75 645 VAL A N 1
ATOM 4776 C CA . VAL A 1 645 ? -11.413 -0.582 -4.143 1.00 97.75 645 VAL A CA 1
ATOM 4777 C C . VAL A 1 645 ? -12.774 -0.070 -4.588 1.00 97.75 645 VAL A C 1
ATOM 4779 O O . VAL A 1 645 ? -13.725 -0.089 -3.807 1.00 97.75 645 VAL A O 1
ATOM 4782 N N . PHE A 1 646 ? -12.875 0.371 -5.839 1.00 97.94 646 PHE A N 1
ATOM 4783 C CA . PHE A 1 646 ? -14.113 0.828 -6.470 1.00 97.94 646 PHE A CA 1
ATOM 4784 C C . PHE A 1 646 ? -14.551 -0.199 -7.512 1.00 97.94 646 PHE A C 1
ATOM 4786 O O . PHE A 1 646 ? -13.746 -0.574 -8.362 1.00 97.94 646 PHE A O 1
ATOM 4793 N N . ALA A 1 647 ? -15.809 -0.643 -7.487 1.00 97.81 647 ALA A N 1
ATOM 4794 C CA . ALA A 1 647 ? -16.335 -1.588 -8.470 1.00 97.81 647 ALA A CA 1
ATOM 4795 C C . ALA A 1 647 ? -17.719 -1.185 -8.994 1.00 97.81 647 ALA A C 1
ATOM 4797 O O . ALA A 1 647 ? -18.618 -0.835 -8.232 1.00 97.81 647 ALA A O 1
ATOM 4798 N N . MET A 1 648 ? -17.900 -1.253 -10.311 1.00 95.88 648 MET A N 1
ATOM 4799 C CA . MET A 1 648 ? -19.145 -0.915 -11.003 1.00 95.88 648 MET A CA 1
ATOM 4800 C C . MET A 1 648 ? -19.623 -2.082 -11.878 1.00 95.88 648 MET A C 1
ATOM 4802 O O . MET A 1 648 ? -18.789 -2.772 -12.474 1.00 95.88 648 MET A O 1
ATOM 4806 N N . PRO A 1 649 ? -20.945 -2.293 -12.003 1.00 94.12 649 PRO A N 1
ATOM 4807 C CA . PRO A 1 649 ? -21.489 -3.277 -12.928 1.00 94.12 649 PRO A CA 1
ATOM 4808 C C . PRO A 1 649 ? -21.254 -2.886 -14.390 1.00 94.12 649 PRO A C 1
ATOM 4810 O O . PRO A 1 649 ? -21.039 -1.712 -14.726 1.00 94.12 649 PRO A O 1
ATOM 4813 N N . ASP A 1 650 ? -21.375 -3.877 -15.272 1.00 88.25 650 ASP A N 1
ATOM 4814 C CA . ASP A 1 650 ? -21.557 -3.656 -16.708 1.00 88.25 650 ASP A CA 1
ATOM 4815 C C . ASP A 1 650 ? -22.823 -2.825 -16.981 1.00 88.25 650 ASP A C 1
ATOM 4817 O O . ASP A 1 650 ? -23.793 -2.878 -16.228 1.00 88.25 650 ASP A O 1
ATOM 4821 N N . GLU A 1 651 ? -22.851 -2.087 -18.096 1.00 79.62 651 GLU A N 1
ATOM 4822 C CA . GLU A 1 651 ? -23.929 -1.133 -18.434 1.00 79.62 651 GLU A CA 1
ATOM 4823 C C . GLU A 1 651 ? -25.342 -1.739 -18.502 1.00 79.62 651 GLU A C 1
ATOM 4825 O O . GLU A 1 651 ? -26.332 -1.009 -18.482 1.00 79.62 651 GLU A O 1
ATOM 4830 N N . THR A 1 652 ? -25.450 -3.065 -18.608 1.00 79.38 652 THR A N 1
ATOM 4831 C CA . THR A 1 652 ? -26.721 -3.793 -18.703 1.00 79.38 652 THR A CA 1
ATOM 4832 C C . THR A 1 652 ? -27.259 -4.311 -17.370 1.00 79.38 652 THR A C 1
ATOM 4834 O O . THR A 1 652 ? -28.391 -4.789 -17.352 1.00 79.38 652 THR A O 1
ATOM 4837 N N . ALA A 1 653 ? -26.471 -4.281 -16.291 1.00 85.06 653 ALA A N 1
ATOM 4838 C CA . ALA A 1 653 ? -26.850 -4.825 -14.986 1.00 85.06 653 ALA A CA 1
ATOM 4839 C C . ALA A 1 653 ? -27.167 -3.705 -13.985 1.00 85.06 653 ALA A C 1
ATOM 4841 O O . ALA A 1 653 ? -26.483 -2.681 -13.937 1.00 85.06 653 ALA A O 1
ATOM 4842 N N . SER A 1 654 ? -28.204 -3.901 -13.170 1.00 89.75 654 SER A N 1
ATOM 4843 C CA . SER A 1 654 ? -28.519 -2.977 -12.077 1.00 89.75 654 SER A CA 1
ATOM 4844 C C . SER A 1 654 ? -27.539 -3.124 -10.906 1.00 89.75 654 SER A C 1
ATOM 4846 O O . SER A 1 654 ? -26.915 -4.173 -10.718 1.00 89.75 654 SER A O 1
ATOM 4848 N N . ILE A 1 655 ? -27.409 -2.075 -10.090 1.00 91.50 655 ILE A N 1
ATOM 4849 C CA . ILE A 1 655 ? -26.564 -2.105 -8.887 1.00 91.50 655 ILE A CA 1
ATOM 4850 C C . ILE A 1 655 ? -27.128 -3.091 -7.846 1.00 91.50 655 ILE A C 1
ATOM 4852 O O . ILE A 1 655 ? -26.372 -3.772 -7.154 1.00 91.50 655 ILE A O 1
ATOM 4856 N N . GLU A 1 656 ? -28.451 -3.258 -7.816 1.00 90.62 656 GLU A N 1
ATOM 4857 C CA . GLU A 1 656 ? -29.171 -4.245 -7.014 1.00 90.62 656 GLU A CA 1
ATOM 4858 C C . GLU A 1 656 ? -28.840 -5.688 -7.426 1.00 90.62 656 GLU A C 1
ATOM 4860 O O . GLU A 1 656 ? -28.580 -6.526 -6.563 1.00 90.62 656 GLU A O 1
ATOM 4865 N N . GLU A 1 657 ? -28.810 -5.993 -8.729 1.00 90.38 657 GLU A N 1
ATOM 4866 C CA . GLU A 1 657 ? -28.414 -7.316 -9.241 1.00 90.38 657 GLU A CA 1
ATOM 4867 C C . GLU A 1 657 ? -26.919 -7.583 -9.027 1.00 90.38 657 GLU A C 1
ATOM 4869 O O . GLU A 1 657 ? -26.535 -8.700 -8.675 1.00 90.38 657 GLU A O 1
ATOM 4874 N N . PHE A 1 658 ? -26.071 -6.566 -9.194 1.00 92.62 658 PHE A N 1
ATOM 4875 C CA . PHE A 1 658 ? -24.622 -6.671 -9.004 1.00 92.62 658 PHE A CA 1
ATOM 4876 C C . PHE A 1 658 ? -24.245 -7.022 -7.561 1.00 92.62 658 PHE A C 1
ATOM 4878 O O . PHE A 1 658 ? -23.390 -7.879 -7.330 1.00 92.62 658 PHE A O 1
ATOM 4885 N N . ILE A 1 659 ? -24.918 -6.402 -6.588 1.00 90.62 659 ILE A N 1
ATOM 4886 C CA . ILE A 1 659 ? -24.762 -6.739 -5.171 1.00 90.62 659 ILE A CA 1
ATOM 4887 C C . ILE A 1 659 ? -25.460 -8.066 -4.849 1.00 90.62 659 ILE A C 1
ATOM 4889 O O . ILE A 1 659 ? -24.834 -8.961 -4.289 1.00 90.62 659 ILE A O 1
ATOM 4893 N N . GLY A 1 660 ? -26.734 -8.230 -5.224 1.00 87.94 660 GLY A N 1
ATOM 4894 C CA . GLY A 1 660 ? -27.557 -9.386 -4.843 1.00 87.94 660 GLY A CA 1
ATOM 4895 C C . GLY A 1 660 ? -27.137 -10.729 -5.456 1.00 87.94 660 GLY A C 1
ATOM 4896 O O . GLY A 1 660 ? -27.578 -11.778 -4.991 1.00 87.94 660 GLY A O 1
ATOM 4897 N N . SER A 1 661 ? -26.283 -10.715 -6.482 1.00 88.56 661 SER A N 1
ATOM 4898 C CA . SER A 1 661 ? -25.628 -11.906 -7.047 1.00 88.56 661 SER A CA 1
ATOM 4899 C C . SER A 1 661 ? -24.313 -12.284 -6.350 1.00 88.56 661 SER A C 1
ATOM 4901 O O . SER A 1 661 ? -23.781 -13.362 -6.610 1.00 88.56 661 SER A O 1
ATOM 4903 N N . GLY A 1 662 ? -23.775 -11.414 -5.487 1.00 88.94 662 GLY A N 1
ATOM 4904 C CA . GLY A 1 662 ? -22.446 -11.542 -4.883 1.00 88.94 662 GLY A CA 1
ATOM 4905 C C . GLY A 1 662 ? -21.287 -11.079 -5.779 1.00 88.94 662 GLY A C 1
ATOM 4906 O O . GLY A 1 662 ? -20.155 -10.982 -5.301 1.00 88.94 662 GLY A O 1
ATOM 4907 N N . SER A 1 663 ? -21.539 -10.742 -7.052 1.00 91.38 663 SER A N 1
ATOM 4908 C CA . SER A 1 663 ? -20.507 -10.304 -8.007 1.00 91.38 663 SER A CA 1
ATOM 4909 C C . SER A 1 663 ? -19.755 -9.057 -7.537 1.00 91.38 663 SER A C 1
ATOM 4911 O O . SER A 1 663 ? -18.532 -9.003 -7.658 1.00 91.38 663 SER A O 1
ATOM 4913 N N . ALA A 1 664 ? -20.464 -8.093 -6.942 1.00 93.75 664 ALA A N 1
ATOM 4914 C CA . ALA A 1 664 ? -19.893 -6.861 -6.403 1.00 93.75 664 ALA A CA 1
ATOM 4915 C C . ALA A 1 664 ? -18.770 -7.118 -5.384 1.00 93.75 664 ALA A C 1
ATOM 4917 O O . ALA A 1 664 ? -17.667 -6.588 -5.520 1.00 93.75 664 ALA A O 1
ATOM 4918 N N . TRP A 1 665 ? -19.036 -7.959 -4.379 1.00 94.62 665 TRP A N 1
ATOM 4919 C CA . TRP A 1 665 ? -18.045 -8.278 -3.353 1.00 94.62 665 TRP A CA 1
ATOM 4920 C C . TRP A 1 665 ? -16.948 -9.204 -3.884 1.00 94.62 665 TRP A C 1
ATOM 4922 O O . TRP A 1 665 ? -15.780 -8.975 -3.590 1.00 94.62 665 TRP A O 1
ATOM 4932 N N . SER A 1 666 ? -17.289 -10.177 -4.737 1.00 93.75 666 SER A N 1
ATOM 4933 C CA . SER A 1 666 ? -16.299 -11.072 -5.352 1.00 93.75 666 SER A CA 1
ATOM 4934 C C . SER A 1 666 ? -15.257 -10.318 -6.187 1.00 93.75 666 SER A C 1
ATOM 4936 O O . SER A 1 666 ? -14.076 -10.660 -6.145 1.00 93.75 666 SER A O 1
ATOM 4938 N N . LEU A 1 667 ? -15.664 -9.276 -6.919 1.00 94.38 667 LEU A N 1
ATOM 4939 C CA . LEU A 1 667 ? -14.732 -8.406 -7.639 1.00 94.38 667 LEU A CA 1
ATOM 4940 C C . LEU A 1 667 ? -13.889 -7.553 -6.686 1.00 94.38 667 LEU A C 1
ATOM 4942 O O . LEU A 1 667 ? -12.680 -7.454 -6.887 1.00 94.38 667 LEU A O 1
ATOM 4946 N N . ILE A 1 668 ? -14.492 -6.986 -5.636 1.00 96.06 668 ILE A N 1
ATOM 4947 C CA . ILE A 1 668 ? -13.770 -6.210 -4.617 1.00 96.06 668 ILE A CA 1
ATOM 4948 C C . ILE A 1 668 ? -12.688 -7.061 -3.931 1.00 96.06 668 ILE A C 1
ATOM 4950 O O . ILE A 1 668 ? -11.523 -6.660 -3.909 1.00 96.06 668 ILE A O 1
ATOM 4954 N N . SER A 1 669 ? -13.045 -8.242 -3.414 1.00 93.81 669 SER A N 1
ATOM 4955 C CA . SER A 1 669 ? -12.121 -9.116 -2.682 1.00 93.81 669 SER A CA 1
ATOM 4956 C C . SER A 1 669 ? -11.028 -9.675 -3.593 1.00 93.81 669 SER A C 1
ATOM 4958 O O . SER A 1 669 ? -9.866 -9.720 -3.201 1.00 93.81 669 SER A O 1
ATOM 4960 N N . ARG A 1 670 ? -11.341 -10.005 -4.854 1.00 94.44 670 ARG A N 1
ATOM 4961 C CA . ARG A 1 670 ? -10.324 -10.397 -5.844 1.00 94.44 670 ARG A CA 1
ATOM 4962 C C . ARG A 1 670 ? -9.379 -9.263 -6.229 1.00 94.44 670 ARG A C 1
ATOM 4964 O O . ARG A 1 670 ? -8.202 -9.543 -6.438 1.00 94.44 670 ARG A O 1
ATOM 4971 N N . CYS A 1 671 ? -9.863 -8.027 -6.340 1.00 93.19 671 CYS A N 1
ATOM 4972 C CA . CYS A 1 671 ? -9.027 -6.876 -6.685 1.00 93.19 671 CYS A CA 1
ATOM 4973 C C . CYS A 1 671 ? -8.057 -6.553 -5.536 1.00 93.19 671 CYS A C 1
ATOM 4975 O O . CYS A 1 671 ? -6.854 -6.460 -5.774 1.00 93.19 671 CYS A O 1
ATOM 4977 N N . ARG A 1 672 ? -8.557 -6.538 -4.288 1.00 93.69 672 ARG A N 1
ATOM 4978 C CA . ARG A 1 672 ? -7.753 -6.470 -3.050 1.00 93.69 672 ARG A CA 1
ATOM 4979 C C . ARG A 1 672 ? -6.687 -7.568 -2.996 1.00 93.69 672 ARG A C 1
ATOM 4981 O O . ARG A 1 672 ? -5.508 -7.288 -2.821 1.00 93.69 672 ARG A O 1
ATOM 4988 N N . ASP A 1 673 ? -7.101 -8.821 -3.194 1.00 91.31 673 ASP A N 1
ATOM 4989 C CA . ASP A 1 673 ? -6.231 -10.003 -3.132 1.00 91.31 673 ASP A CA 1
ATOM 4990 C C . ASP A 1 673 ? -5.297 -10.150 -4.356 1.00 91.31 673 ASP A C 1
ATOM 4992 O O . ASP A 1 673 ? -4.537 -11.121 -4.439 1.00 91.31 673 ASP A O 1
ATOM 4996 N N . ARG A 1 674 ? -5.378 -9.239 -5.339 1.00 91.00 674 ARG A N 1
ATOM 4997 C CA . ARG A 1 674 ? -4.619 -9.252 -6.606 1.00 91.00 674 ARG A CA 1
ATOM 4998 C C . ARG A 1 674 ? -4.836 -10.528 -7.444 1.00 91.00 674 ARG A C 1
ATOM 5000 O O . ARG A 1 674 ? -3.938 -11.035 -8.119 1.00 91.00 674 ARG A O 1
ATOM 5007 N N . LYS A 1 675 ? -6.055 -11.082 -7.404 1.00 89.94 675 LYS A N 1
ATOM 5008 C CA . LYS A 1 675 ? -6.459 -12.355 -8.035 1.00 89.94 675 LYS A CA 1
ATOM 5009 C C . LYS A 1 675 ? -7.144 -12.144 -9.388 1.00 89.94 675 LYS A C 1
ATOM 5011 O O . LYS A 1 675 ? -8.360 -11.950 -9.469 1.00 89.94 675 LYS A O 1
ATOM 5016 N N . GLY A 1 676 ? -6.366 -12.296 -10.460 1.00 86.75 676 GLY A N 1
ATOM 5017 C CA . GLY A 1 676 ? -6.851 -12.131 -11.837 1.00 86.75 676 GLY A CA 1
ATOM 5018 C C . GLY A 1 676 ? -6.968 -10.664 -12.246 1.00 86.75 676 GLY A C 1
ATOM 5019 O O . GLY A 1 676 ? -7.915 -10.295 -12.934 1.00 86.75 676 GLY A O 1
ATOM 5020 N N . VAL A 1 677 ? -6.030 -9.850 -11.763 1.00 89.50 677 VAL A N 1
ATOM 5021 C CA . VAL A 1 677 ? -5.896 -8.423 -12.061 1.00 89.50 677 VAL A CA 1
ATOM 5022 C C . VAL A 1 677 ? -5.015 -8.201 -13.294 1.00 89.50 677 VAL A C 1
ATOM 5024 O O . VAL A 1 677 ? -4.156 -9.022 -13.620 1.00 89.50 677 VAL A O 1
ATOM 5027 N N . GLU A 1 678 ? -5.228 -7.082 -13.974 1.00 90.44 678 GLU A N 1
ATOM 5028 C CA . GLU A 1 678 ? -4.445 -6.580 -15.099 1.00 90.44 678 GLU A CA 1
ATOM 5029 C C . GLU A 1 678 ? -3.870 -5.189 -14.788 1.00 90.44 678 GLU A C 1
ATOM 5031 O O . GLU A 1 678 ? -4.419 -4.433 -13.985 1.00 90.44 678 GLU A O 1
ATOM 5036 N N . HIS A 1 679 ? -2.777 -4.836 -15.469 1.00 84.94 679 HIS A N 1
ATOM 5037 C CA . HIS A 1 679 ? -2.131 -3.524 -15.384 1.00 84.94 679 HIS A CA 1
ATOM 5038 C C . HIS A 1 679 ? -2.018 -2.935 -16.804 1.00 84.94 679 HIS A C 1
ATOM 5040 O O . HIS A 1 679 ? -1.146 -3.353 -17.570 1.00 84.94 679 HIS A O 1
ATOM 5046 N N . PRO A 1 680 ? -2.920 -2.024 -17.216 1.00 76.12 680 PRO A N 1
ATOM 5047 C CA . PRO A 1 680 ? -2.922 -1.480 -18.573 1.00 76.12 680 PRO A CA 1
ATOM 5048 C C . PRO A 1 680 ? -1.662 -0.671 -18.908 1.00 76.12 680 PRO A C 1
ATOM 5050 O O . PRO A 1 680 ? -1.276 0.219 -18.156 1.00 76.12 680 PRO A O 1
ATOM 5053 N N . GLU A 1 681 ? -1.073 -0.894 -20.089 1.00 61.53 681 GLU A N 1
ATOM 5054 C CA . GLU A 1 681 ? 0.155 -0.199 -20.530 1.00 61.53 681 GLU A CA 1
ATOM 5055 C C . GLU A 1 681 ? -0.002 1.328 -20.647 1.00 61.53 681 GLU A C 1
ATOM 5057 O O . GLU A 1 681 ? 0.952 2.076 -20.443 1.00 61.53 681 GLU A O 1
ATOM 5062 N N . GLY A 1 682 ? -1.213 1.803 -20.960 1.00 64.50 682 GLY A N 1
ATOM 5063 C CA . GLY A 1 682 ? -1.557 3.229 -20.964 1.00 64.50 682 GLY A CA 1
ATOM 5064 C C . GLY A 1 682 ? -1.750 3.831 -19.568 1.00 64.50 682 GLY A C 1
ATOM 5065 O O . GLY A 1 682 ? -2.003 5.027 -19.460 1.00 64.50 682 GLY A O 1
ATOM 5066 N N . GLY A 1 683 ? -1.656 3.021 -18.509 1.00 76.06 683 GLY A N 1
ATOM 5067 C CA . GLY A 1 683 ? -2.087 3.358 -17.157 1.00 76.06 683 GLY A CA 1
ATOM 5068 C C . GLY A 1 683 ? -3.610 3.416 -17.015 1.00 76.06 683 GLY A C 1
ATOM 5069 O O . GLY A 1 683 ? -4.370 3.206 -17.967 1.00 76.06 683 GLY A O 1
ATOM 5070 N N . ILE A 1 684 ? -4.056 3.710 -15.798 1.00 84.94 684 ILE A N 1
ATOM 5071 C CA . ILE A 1 684 ? -5.461 3.845 -15.425 1.00 84.94 684 ILE A CA 1
ATOM 5072 C C . ILE A 1 684 ? -5.717 5.305 -15.065 1.00 84.94 684 ILE A C 1
ATOM 5074 O O . ILE A 1 684 ? -5.112 5.844 -14.137 1.00 84.94 684 ILE A O 1
ATOM 5078 N N . GLY A 1 685 ? -6.623 5.942 -15.807 1.00 85.06 685 GLY A N 1
ATOM 5079 C CA . GLY A 1 685 ? -7.184 7.240 -15.439 1.00 85.06 685 GLY A CA 1
ATOM 5080 C C . GLY A 1 685 ? -8.475 7.012 -14.670 1.00 85.06 685 GLY A C 1
ATOM 5081 O O . GLY A 1 685 ? -9.495 6.711 -15.289 1.00 85.06 685 GLY A O 1
ATOM 5082 N N . LEU A 1 686 ? -8.430 7.124 -13.345 1.00 92.56 686 LEU A N 1
ATOM 5083 C CA . LEU A 1 686 ? -9.601 6.999 -12.487 1.00 92.56 686 LEU A CA 1
ATOM 5084 C C . LEU A 1 686 ? -10.294 8.356 -12.367 1.00 92.56 686 LEU A C 1
ATOM 5086 O O . LEU A 1 686 ? -9.656 9.349 -12.034 1.00 92.56 686 LEU A O 1
ATOM 5090 N N . VAL A 1 687 ? -11.605 8.387 -12.598 1.00 89.88 687 VAL A N 1
ATOM 5091 C CA . VAL A 1 687 ? -12.473 9.536 -12.323 1.00 89.88 687 VAL A CA 1
ATOM 5092 C C . VAL A 1 687 ? -13.669 9.048 -11.516 1.00 89.88 687 VAL A C 1
ATOM 5094 O O . VAL A 1 687 ? -14.432 8.198 -11.982 1.00 89.88 687 VAL A O 1
ATOM 5097 N N . VAL A 1 688 ? -13.820 9.566 -10.301 1.00 94.81 688 VAL A N 1
ATOM 5098 C CA . VAL A 1 688 ? -14.778 9.096 -9.292 1.00 94.81 688 VAL A CA 1
ATOM 5099 C C . VAL A 1 688 ? -15.354 10.291 -8.519 1.00 94.81 688 VAL A C 1
ATOM 5101 O O . VAL A 1 688 ? -14.645 11.280 -8.343 1.00 94.81 688 VAL A O 1
ATOM 5104 N N . PRO A 1 689 ? -16.623 10.272 -8.070 1.00 92.12 689 PRO A N 1
ATOM 5105 C CA . PRO A 1 689 ? -17.173 11.361 -7.264 1.00 92.12 689 PRO A CA 1
ATOM 5106 C C . PRO A 1 689 ? -16.381 11.566 -5.971 1.00 92.12 689 PRO A C 1
ATOM 5108 O O . PRO A 1 689 ? -15.957 10.587 -5.352 1.00 92.12 689 PRO A O 1
ATOM 5111 N N . GLU A 1 690 ? -16.248 12.814 -5.514 1.00 90.69 690 GLU A N 1
ATOM 5112 C CA . GLU A 1 690 ? -15.929 13.045 -4.101 1.00 90.69 690 GLU A CA 1
ATOM 5113 C C . GLU A 1 690 ? -17.029 12.420 -3.232 1.00 90.69 690 GLU A C 1
ATOM 5115 O O . GLU A 1 690 ? -18.225 12.598 -3.488 1.00 90.69 690 GLU A O 1
ATOM 5120 N N . LEU A 1 691 ? -16.635 11.678 -2.196 1.00 87.94 691 LEU A N 1
ATOM 5121 C CA . LEU A 1 691 ? -17.574 11.019 -1.292 1.00 87.94 691 LEU A CA 1
ATOM 5122 C C . LEU A 1 691 ? -17.517 11.700 0.072 1.00 87.94 691 LEU A C 1
ATOM 5124 O O . LEU A 1 691 ? -16.487 11.645 0.732 1.00 87.94 691 LEU A O 1
ATOM 5128 N N . ASP A 1 692 ? -18.630 12.279 0.522 1.00 87.06 692 ASP A N 1
ATOM 5129 C CA . ASP A 1 692 ? -18.877 12.628 1.929 1.00 87.06 692 ASP A CA 1
ATOM 5130 C C . ASP A 1 692 ? -20.151 11.895 2.370 1.00 87.06 692 ASP A C 1
ATOM 5132 O O . ASP A 1 692 ? -21.267 12.419 2.331 1.00 87.06 692 ASP A O 1
ATOM 5136 N N . LEU A 1 693 ? -19.989 10.602 2.660 1.00 84.75 693 LEU A N 1
ATOM 5137 C CA . LEU A 1 693 ? -21.087 9.688 2.950 1.00 84.75 693 LEU A CA 1
ATOM 5138 C C . LEU A 1 693 ? -21.274 9.545 4.454 1.00 84.75 693 LEU A C 1
ATOM 5140 O O . LEU A 1 693 ? -20.337 9.231 5.190 1.00 84.75 693 LEU A O 1
ATOM 5144 N N . LYS A 1 694 ? -22.518 9.721 4.906 1.00 82.38 694 LYS A N 1
ATOM 5145 C CA . LYS A 1 694 ? -22.892 9.621 6.314 1.00 82.38 694 LYS A CA 1
ATOM 5146 C C . LYS A 1 694 ? -24.157 8.791 6.494 1.00 82.38 694 LYS A C 1
ATOM 5148 O O . LYS A 1 694 ? -25.253 9.229 6.155 1.00 82.38 694 LYS A O 1
ATOM 5153 N N . THR A 1 695 ? -24.005 7.633 7.121 1.00 73.38 695 THR A N 1
ATOM 5154 C CA . THR A 1 695 ? -25.117 6.816 7.606 1.00 73.38 695 THR A CA 1
ATOM 5155 C C . THR A 1 695 ? -25.267 7.067 9.103 1.00 73.38 695 THR A C 1
ATOM 5157 O O . THR A 1 695 ? -24.390 6.701 9.887 1.00 73.38 695 THR A O 1
ATOM 5160 N N . GLU A 1 696 ? -26.361 7.701 9.523 1.00 67.75 696 GLU A N 1
ATOM 5161 C CA . GLU A 1 696 ? -26.680 7.895 10.942 1.00 67.75 696 GLU A CA 1
ATOM 5162 C C . GLU A 1 696 ? -27.766 6.921 11.396 1.00 67.75 696 GLU A C 1
ATOM 5164 O O . GLU A 1 696 ? -28.809 6.796 10.757 1.00 67.75 696 GLU A O 1
ATOM 5169 N N . GLY A 1 697 ? -27.563 6.279 12.549 1.00 58.31 697 GLY A N 1
ATOM 5170 C CA . GLY A 1 697 ? -28.647 5.577 13.236 1.00 58.31 697 GLY A CA 1
ATOM 5171 C C . GLY A 1 697 ? -29.120 4.279 12.571 1.00 58.31 697 GLY A C 1
ATOM 5172 O O . GLY A 1 697 ? -30.256 3.869 12.822 1.00 58.31 697 GLY A O 1
ATOM 5173 N N . MET A 1 698 ? -28.281 3.623 11.758 1.00 65.50 698 MET A N 1
ATOM 5174 C CA . MET A 1 698 ? -28.603 2.335 11.140 1.00 65.50 698 MET A CA 1
ATOM 5175 C C . MET A 1 698 ? -28.883 1.299 12.235 1.00 65.50 698 MET A C 1
ATOM 5177 O O . MET A 1 698 ? -27.999 0.955 13.020 1.00 65.50 698 MET A O 1
ATOM 5181 N N . SER A 1 699 ? -30.123 0.807 12.299 1.00 65.62 699 SER A N 1
ATOM 5182 C CA . SER A 1 699 ? -30.488 -0.315 13.170 1.00 65.62 699 SER A CA 1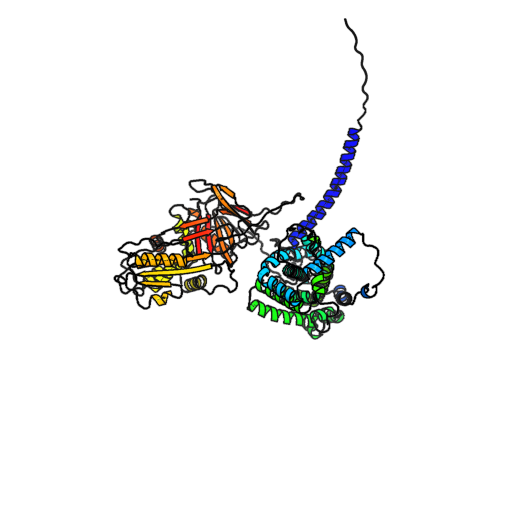
ATOM 5183 C C . SER A 1 699 ? -29.865 -1.589 12.608 1.00 65.62 699 SER A C 1
ATOM 5185 O O . SER A 1 699 ? -30.250 -2.078 11.542 1.00 65.62 699 SER A O 1
ATOM 5187 N N . LEU A 1 700 ? -28.907 -2.135 13.353 1.00 67.06 700 LEU A N 1
ATOM 5188 C CA . LEU A 1 700 ? -28.306 -3.428 13.054 1.00 67.06 700 LEU A CA 1
ATOM 5189 C C . LEU A 1 700 ? -29.241 -4.586 13.415 1.00 67.06 700 LEU A C 1
ATOM 5191 O O . LEU A 1 700 ? -29.030 -5.696 12.942 1.00 67.06 700 LEU A O 1
ATOM 5195 N N . ASP A 1 701 ? -30.313 -4.341 14.173 1.00 68.81 701 ASP A N 1
ATOM 5196 C CA . ASP A 1 701 ? -31.252 -5.371 14.629 1.00 68.81 701 ASP A CA 1
ATOM 5197 C C . ASP A 1 701 ? -31.828 -6.178 13.452 1.00 68.81 701 ASP A C 1
ATOM 5199 O O . ASP A 1 701 ? -31.889 -7.405 13.496 1.00 68.81 701 ASP A O 1
ATOM 5203 N N . SER A 1 702 ? -32.226 -5.504 12.364 1.00 67.56 702 SER A N 1
ATOM 5204 C CA . SER A 1 702 ? -32.757 -6.177 11.164 1.00 67.56 702 SER A CA 1
ATOM 5205 C C . SER A 1 702 ? -31.672 -6.840 10.303 1.00 67.56 702 SER A C 1
ATOM 5207 O O . SER A 1 702 ? -31.963 -7.780 9.562 1.00 67.56 702 SER A O 1
ATOM 5209 N N . THR A 1 703 ? -30.435 -6.353 10.409 1.00 69.19 703 THR A N 1
ATOM 5210 C CA . THR A 1 703 ? -29.245 -6.846 9.706 1.00 69.19 703 THR A CA 1
ATOM 5211 C C . THR A 1 703 ? -28.780 -8.150 10.346 1.00 69.19 703 THR A C 1
ATOM 5213 O O . THR A 1 703 ? -28.782 -9.198 9.707 1.00 69.19 703 THR A O 1
ATOM 5216 N N . MET A 1 704 ? -28.525 -8.120 11.653 1.00 75.12 704 MET A N 1
ATOM 5217 C CA . MET A 1 704 ? -28.133 -9.262 12.476 1.00 75.12 704 MET A CA 1
ATOM 5218 C C . MET A 1 704 ? -29.182 -10.388 12.422 1.00 75.12 704 MET A C 1
ATOM 5220 O O . MET A 1 704 ? -28.827 -11.539 12.173 1.00 75.12 704 MET A O 1
ATOM 5224 N N . LYS A 1 705 ? -30.485 -10.066 12.495 1.00 79.88 705 LYS A N 1
ATOM 5225 C CA . LYS A 1 705 ? -31.583 -11.050 12.337 1.00 79.88 705 LYS A CA 1
ATOM 5226 C C . LYS A 1 705 ? -31.652 -11.703 10.952 1.00 79.88 705 LYS A C 1
ATOM 5228 O O . LYS A 1 705 ? -32.143 -12.834 10.844 1.00 79.88 705 LYS A O 1
ATOM 5233 N N . ALA A 1 706 ? -31.203 -11.002 9.908 1.00 77.00 706 ALA A N 1
ATOM 5234 C CA . ALA A 1 706 ? -31.085 -11.543 8.555 1.00 77.00 706 ALA A CA 1
ATOM 5235 C C . ALA A 1 706 ? -29.837 -12.429 8.403 1.00 77.00 706 ALA A C 1
ATOM 5237 O O . ALA A 1 706 ? -29.912 -13.453 7.732 1.00 77.00 706 ALA A O 1
ATOM 5238 N N . MET A 1 707 ? -28.739 -12.082 9.083 1.00 76.19 707 MET A N 1
ATOM 5239 C CA . MET A 1 707 ? -27.493 -12.859 9.118 1.00 76.19 707 MET A CA 1
ATOM 5240 C C . MET A 1 707 ? -27.567 -14.115 10.006 1.00 76.19 707 MET A C 1
ATOM 5242 O O . MET A 1 707 ? -26.737 -15.002 9.858 1.00 76.19 707 MET A O 1
ATOM 5246 N N . GLY A 1 708 ? -28.565 -14.220 10.891 1.00 81.38 708 GLY A N 1
ATOM 5247 C CA . GLY A 1 708 ? -28.838 -15.416 11.704 1.00 81.38 708 GLY A CA 1
ATOM 5248 C C . GLY A 1 708 ? -29.015 -15.137 13.198 1.00 81.38 708 GLY A C 1
ATOM 5249 O O . GLY A 1 708 ? -29.710 -15.891 13.872 1.00 81.38 708 GLY A O 1
ATOM 5250 N N . VAL A 1 709 ? -28.491 -14.011 13.687 1.00 83.50 709 VAL A N 1
ATOM 5251 C CA . VAL A 1 709 ? -28.514 -13.605 15.100 1.00 83.50 709 VAL A CA 1
ATOM 5252 C C . VAL A 1 709 ? -29.890 -13.059 15.476 1.00 83.50 709 VAL A C 1
ATOM 5254 O O . VAL A 1 709 ? -30.225 -11.903 15.203 1.00 83.50 709 VAL A O 1
ATOM 5257 N N . ARG A 1 710 ? -30.720 -13.904 16.088 1.00 85.88 710 ARG A N 1
ATOM 5258 C CA . ARG A 1 710 ? -32.129 -13.622 16.392 1.00 85.88 710 ARG A CA 1
ATOM 5259 C C . ARG A 1 710 ? -32.428 -13.671 17.878 1.00 85.88 710 ARG A C 1
ATOM 5261 O O . ARG A 1 710 ? -33.091 -12.754 18.365 1.00 85.88 710 ARG A O 1
ATOM 5268 N N . ARG A 1 711 ? -31.935 -14.687 18.592 1.00 85.12 711 ARG A N 1
ATOM 5269 C CA . ARG A 1 711 ? -32.215 -14.891 20.021 1.00 85.12 711 ARG A CA 1
ATOM 5270 C C . ARG A 1 711 ? -31.691 -13.767 20.896 1.00 85.12 711 ARG A C 1
ATOM 5272 O O . ARG A 1 711 ? -32.345 -13.409 21.866 1.00 85.12 711 ARG A O 1
ATOM 5279 N N . LEU A 1 712 ? -30.590 -13.141 20.488 1.00 82.81 712 LEU A N 1
ATOM 5280 C CA . LEU A 1 712 ? -30.019 -11.966 21.145 1.00 82.81 712 LEU A CA 1
ATOM 5281 C C . LEU A 1 712 ? -31.018 -10.800 21.315 1.00 82.81 712 LEU A C 1
ATOM 5283 O O . LEU A 1 712 ? -30.881 -10.007 22.239 1.00 82.81 712 LEU A O 1
ATOM 5287 N N . PHE A 1 713 ? -32.034 -10.714 20.451 1.00 79.25 713 PHE A N 1
ATOM 5288 C CA . PHE A 1 713 ? -33.079 -9.683 20.460 1.00 79.25 713 PHE A CA 1
ATOM 5289 C C . PHE A 1 713 ? -34.439 -10.227 20.932 1.00 79.25 713 PHE A C 1
ATOM 5291 O O . PHE A 1 713 ? -35.489 -9.811 20.427 1.00 79.25 713 PHE A O 1
ATOM 5298 N N . SER A 1 714 ? -34.424 -11.228 21.810 1.00 81.19 714 SER A N 1
ATOM 5299 C CA . SER A 1 714 ? -35.614 -11.891 22.343 1.00 81.19 714 SER A CA 1
ATOM 5300 C C . SER A 1 714 ? -35.449 -12.179 23.838 1.00 81.19 714 SER A C 1
ATOM 5302 O O . SER A 1 714 ? -34.311 -12.322 24.282 1.00 81.19 714 SER A O 1
ATOM 5304 N N . PRO A 1 715 ? -36.541 -12.321 24.613 1.00 77.31 715 PRO A N 1
ATOM 5305 C CA . PRO A 1 715 ? -36.470 -12.710 26.025 1.00 77.31 715 PRO A CA 1
ATOM 5306 C C . PRO A 1 715 ? -35.762 -14.051 26.276 1.00 77.31 715 PRO A C 1
ATOM 5308 O O . PRO A 1 715 ? -35.372 -14.337 27.399 1.00 77.31 715 PRO A O 1
ATOM 5311 N N . GLU A 1 716 ? -35.597 -14.882 25.245 1.00 84.69 716 GLU A N 1
ATOM 5312 C CA . GLU A 1 716 ? -34.847 -16.135 25.287 1.00 84.69 716 GLU A CA 1
ATOM 5313 C C . GLU A 1 716 ? -33.324 -15.962 25.087 1.00 84.69 716 GLU A C 1
ATOM 5315 O O . GLU A 1 716 ? -32.632 -16.966 24.886 1.00 84.69 716 GLU A O 1
ATOM 5320 N N . ALA A 1 717 ? -32.790 -14.734 25.098 1.00 82.06 717 ALA A N 1
ATOM 5321 C CA . ALA A 1 717 ? -31.354 -14.457 25.030 1.00 82.06 717 ALA A CA 1
ATOM 5322 C C . ALA A 1 717 ? -30.600 -15.055 26.233 1.00 82.06 717 ALA A C 1
ATOM 5324 O O . ALA A 1 717 ? -31.016 -14.924 27.380 1.00 82.06 717 ALA A O 1
ATOM 5325 N N . GLN A 1 718 ? -29.459 -15.697 25.979 1.00 89.00 718 GLN A N 1
ATOM 5326 C CA . GLN A 1 718 ? -28.589 -16.251 27.020 1.00 89.00 718 GLN A CA 1
ATOM 5327 C C . GLN A 1 718 ? -27.348 -15.372 27.152 1.00 89.00 718 GLN A C 1
ATOM 5329 O O . GLN A 1 718 ? -26.364 -15.574 26.444 1.00 89.00 718 GLN A O 1
ATOM 5334 N N . LEU A 1 719 ? -27.423 -14.383 28.043 1.00 85.06 719 LEU A N 1
ATOM 5335 C CA . LEU A 1 719 ? -26.369 -13.395 28.304 1.00 85.06 719 LEU A CA 1
ATOM 5336 C C . LEU A 1 719 ? -25.748 -13.552 29.709 1.00 85.06 719 LEU A C 1
ATOM 5338 O O . LEU A 1 719 ? -25.283 -12.578 30.293 1.00 85.06 719 LEU A O 1
ATOM 5342 N N . GLY A 1 720 ? -25.735 -14.774 30.259 1.00 86.00 720 GLY A N 1
ATOM 5343 C CA . GLY A 1 720 ? -25.309 -15.058 31.642 1.00 86.00 720 GLY A CA 1
ATOM 5344 C C . GLY A 1 720 ? -23.884 -14.602 31.982 1.00 86.00 720 GLY A C 1
ATOM 5345 O O . GLY A 1 720 ? -23.621 -14.134 33.089 1.00 86.00 720 GLY A O 1
ATOM 5346 N N . SER A 1 721 ? -22.978 -14.657 31.005 1.00 89.25 721 SER A N 1
ATOM 5347 C CA . SER A 1 721 ? -21.590 -14.201 31.140 1.00 89.25 721 SER A CA 1
ATOM 5348 C C . SER A 1 721 ? -21.437 -12.671 31.050 1.00 89.25 721 SER A C 1
ATOM 5350 O O . SER A 1 721 ? -20.405 -12.132 31.454 1.00 89.25 721 SER A O 1
ATOM 5352 N N . LEU A 1 722 ? -22.463 -11.960 30.563 1.00 86.12 722 LEU A N 1
ATOM 5353 C CA . LEU A 1 722 ? -22.579 -10.497 30.597 1.00 86.12 722 LEU A CA 1
ATOM 5354 C C . LEU A 1 722 ? -23.257 -10.010 31.887 1.00 86.12 722 LEU A C 1
ATOM 5356 O O . LEU A 1 722 ? -22.791 -9.045 32.490 1.00 86.12 722 LEU A O 1
ATOM 5360 N N . THR A 1 723 ? -24.359 -10.643 32.299 1.00 83.56 723 THR A N 1
ATOM 5361 C CA . THR A 1 723 ? -25.172 -10.267 33.468 1.00 83.56 723 THR A CA 1
ATOM 5362 C C . THR A 1 723 ? -26.016 -11.448 33.964 1.00 83.56 723 THR A C 1
ATOM 5364 O O . THR A 1 723 ? -26.479 -12.265 33.175 1.00 83.56 723 THR A O 1
ATOM 5367 N N . GLU A 1 724 ? -26.267 -11.520 35.277 1.00 84.12 724 GLU A N 1
ATOM 5368 C CA . GLU A 1 724 ? -27.202 -12.498 35.866 1.00 84.12 724 GLU A CA 1
ATOM 5369 C C . GLU A 1 724 ? -28.686 -12.123 35.657 1.00 84.12 724 GLU A C 1
ATOM 5371 O O . GLU A 1 724 ? -29.574 -12.887 36.035 1.00 84.12 724 GLU A O 1
ATOM 5376 N N . ALA A 1 725 ? -28.979 -10.941 35.103 1.00 82.31 725 ALA A N 1
ATOM 5377 C CA . ALA A 1 725 ? -30.343 -10.498 34.838 1.00 82.31 725 ALA A CA 1
ATOM 5378 C C . ALA A 1 725 ? -30.904 -11.096 33.537 1.00 82.31 725 ALA A C 1
ATOM 5380 O O . ALA A 1 725 ? -30.226 -11.110 32.509 1.00 82.31 725 ALA A O 1
ATOM 5381 N N . ASP A 1 726 ? -32.182 -11.489 33.555 1.00 76.94 726 ASP A N 1
ATOM 5382 C CA . ASP A 1 726 ? -32.935 -11.853 32.350 1.00 76.94 726 ASP A CA 1
ATOM 5383 C C . ASP A 1 726 ? -33.090 -10.613 31.443 1.00 76.94 726 ASP A C 1
ATOM 5385 O O . ASP A 1 726 ? -34.012 -9.809 31.611 1.00 76.94 726 ASP A O 1
ATOM 5389 N N . THR A 1 727 ? -32.168 -10.436 30.494 1.00 76.44 727 THR A N 1
ATOM 5390 C CA . THR A 1 727 ? -32.153 -9.311 29.550 1.00 76.44 727 THR A CA 1
ATOM 5391 C C . THR A 1 727 ? -31.817 -9.744 28.121 1.00 76.44 727 THR A C 1
ATOM 5393 O O . THR A 1 727 ? -31.328 -10.843 27.873 1.00 76.44 727 THR A O 1
ATOM 5396 N N . MET A 1 728 ? -32.073 -8.849 27.170 1.00 76.12 728 MET A N 1
ATOM 5397 C CA . MET A 1 728 ? -31.791 -8.999 25.746 1.00 76.12 728 MET A CA 1
ATOM 5398 C C . MET A 1 728 ? -31.121 -7.728 25.213 1.00 76.12 728 MET A C 1
ATOM 5400 O O . MET A 1 728 ? -31.144 -6.680 25.858 1.00 76.12 728 MET A O 1
ATOM 5404 N N . LEU A 1 729 ? -30.549 -7.783 24.011 1.00 72.25 729 LEU A N 1
ATOM 5405 C CA . LEU A 1 729 ? -30.056 -6.578 23.354 1.00 72.25 729 LEU A CA 1
ATOM 5406 C C . LEU A 1 729 ? -31.244 -5.751 22.847 1.00 72.25 729 LEU A C 1
ATOM 5408 O O . LEU A 1 729 ? -31.842 -6.070 21.820 1.00 72.25 729 LEU A O 1
ATOM 5412 N N . ASP A 1 730 ? -31.578 -4.683 23.572 1.00 64.81 730 ASP A N 1
ATOM 5413 C CA . ASP A 1 730 ? -32.706 -3.805 23.243 1.00 64.81 730 ASP A CA 1
ATOM 5414 C C . ASP A 1 730 ? -32.526 -3.104 21.888 1.00 64.81 730 ASP A C 1
ATOM 5416 O O . ASP A 1 730 ? -33.498 -2.897 21.157 1.00 64.81 730 ASP A O 1
ATOM 5420 N N . ARG A 1 731 ? -31.286 -2.709 21.555 1.00 62.19 731 ARG A N 1
ATOM 5421 C CA . ARG A 1 731 ? -30.959 -2.027 20.297 1.00 62.19 731 ARG A CA 1
ATOM 5422 C C . ARG A 1 731 ? -29.467 -2.078 19.961 1.00 62.19 731 ARG A C 1
ATOM 5424 O O . ARG A 1 731 ? -28.629 -1.745 20.797 1.00 62.19 731 ARG A O 1
ATOM 5431 N N . ALA A 1 732 ? -29.150 -2.379 18.706 1.00 63.09 732 ALA A N 1
ATOM 5432 C CA . ALA A 1 732 ? -27.827 -2.224 18.112 1.00 63.09 732 ALA A CA 1
ATOM 5433 C C . ALA A 1 732 ? -27.859 -1.101 17.061 1.00 63.09 732 ALA A C 1
ATOM 5435 O O . ALA A 1 732 ? -28.626 -1.153 16.096 1.00 63.09 732 ALA A O 1
ATOM 5436 N N . ILE A 1 733 ? -27.034 -0.066 17.248 1.00 63.34 733 ILE A N 1
ATOM 5437 C CA . ILE A 1 733 ? -26.966 1.091 16.345 1.00 63.34 733 ILE A CA 1
ATOM 5438 C C . ILE A 1 733 ? -25.558 1.213 15.782 1.00 63.34 733 ILE A C 1
ATOM 5440 O O . ILE A 1 733 ? -24.590 1.299 16.535 1.00 63.34 733 ILE A O 1
ATOM 5444 N N . GLN A 1 734 ? -25.468 1.321 14.460 1.00 65.44 734 GLN A N 1
ATOM 5445 C CA . GLN A 1 734 ? -24.258 1.735 13.773 1.00 65.44 734 GLN A CA 1
ATOM 5446 C C . GLN A 1 734 ? -24.459 3.106 13.130 1.00 65.44 734 GLN A C 1
ATOM 5448 O O . GLN A 1 734 ? -25.441 3.355 12.429 1.00 65.44 734 GLN A O 1
ATOM 5453 N N . SER A 1 735 ? -23.496 3.991 13.359 1.00 65.50 735 SER A N 1
ATOM 5454 C CA . SER A 1 735 ? -23.308 5.193 12.554 1.00 65.50 735 SER A CA 1
ATOM 5455 C C . SER A 1 735 ? -21.950 5.089 11.874 1.00 65.50 735 SER A C 1
ATOM 5457 O O . SER A 1 735 ? -20.995 4.557 12.441 1.00 65.50 735 SER A O 1
ATOM 5459 N N . SER A 1 736 ? -21.848 5.544 10.634 1.00 65.94 736 SER A N 1
ATOM 5460 C CA . SER A 1 736 ? -20.610 5.491 9.859 1.00 65.94 736 SER A CA 1
ATOM 5461 C C . SER A 1 736 ? -20.517 6.734 8.991 1.00 65.94 736 SER A C 1
ATOM 5463 O O . SER A 1 736 ? -21.504 7.162 8.398 1.00 65.94 736 SER A O 1
ATOM 5465 N N . MET A 1 737 ? -19.336 7.343 8.967 1.00 74.44 737 MET A N 1
ATOM 5466 C CA . MET A 1 737 ? -19.027 8.489 8.124 1.00 74.44 737 MET A CA 1
ATOM 5467 C C . MET A 1 737 ? -17.722 8.187 7.404 1.00 74.44 737 MET A C 1
ATOM 5469 O O . MET A 1 737 ? -16.734 7.855 8.057 1.00 74.44 737 MET A O 1
ATOM 5473 N N . LEU A 1 738 ? -17.732 8.305 6.082 1.00 80.06 738 LEU A N 1
ATOM 5474 C CA . LEU A 1 738 ? -16.555 8.165 5.243 1.00 80.06 738 LEU A CA 1
ATOM 5475 C C . LEU A 1 738 ? -16.454 9.395 4.354 1.00 80.06 738 LEU A C 1
ATOM 5477 O O . LEU A 1 738 ? -17.396 9.716 3.631 1.00 80.06 738 LEU A O 1
ATOM 5481 N N . LYS A 1 739 ? -15.285 10.033 4.393 1.00 82.75 739 LYS A N 1
ATOM 5482 C CA . LYS A 1 739 ? -14.917 11.081 3.455 1.00 82.75 739 LYS A CA 1
ATOM 5483 C C . LYS A 1 739 ? -13.722 10.631 2.620 1.00 82.75 739 LYS A C 1
ATOM 5485 O O . LYS A 1 739 ? -12.682 10.314 3.196 1.00 82.75 739 LYS A O 1
ATOM 5490 N N . LEU A 1 740 ? -13.880 10.626 1.299 1.00 82.56 740 LEU A N 1
ATOM 5491 C CA . LEU A 1 740 ? -12.807 10.453 0.321 1.00 82.56 740 LEU A CA 1
ATOM 5492 C C . LEU A 1 740 ? -12.737 11.719 -0.537 1.00 82.56 740 LEU A C 1
ATOM 5494 O O . LEU A 1 740 ? -13.718 12.079 -1.189 1.00 82.56 740 LEU A O 1
ATOM 5498 N N . ASP A 1 741 ? -11.585 12.383 -0.507 1.00 84.00 741 ASP A N 1
ATOM 5499 C CA . ASP A 1 741 ? -11.297 13.628 -1.220 1.00 84.00 741 ASP A CA 1
ATOM 5500 C C . ASP A 1 741 ? -9.999 13.498 -2.058 1.00 84.00 741 ASP A C 1
ATOM 5502 O O . ASP A 1 741 ? -9.282 12.494 -1.927 1.00 84.00 741 ASP A O 1
ATOM 5506 N N . PRO A 1 742 ? -9.650 14.481 -2.914 1.00 76.00 742 PRO A N 1
ATOM 5507 C CA . PRO A 1 742 ? -8.492 14.413 -3.811 1.00 76.00 742 PRO A CA 1
ATOM 5508 C C . PRO A 1 742 ? -7.145 14.105 -3.141 1.00 76.00 742 PRO A C 1
ATOM 5510 O O . PRO A 1 742 ? -6.204 13.642 -3.788 1.00 76.00 742 PRO A O 1
ATOM 5513 N N . ASN A 1 743 ? -7.031 14.347 -1.834 1.00 70.50 743 ASN A N 1
ATOM 5514 C CA . ASN A 1 743 ? -5.815 14.156 -1.051 1.00 70.50 743 ASN A CA 1
ATOM 5515 C C . ASN A 1 743 ? -5.761 12.784 -0.349 1.00 70.50 743 ASN A C 1
ATOM 5517 O O . ASN A 1 743 ? -4.695 12.396 0.130 1.00 70.50 743 ASN A O 1
ATOM 5521 N N . GLY A 1 744 ? -6.896 12.087 -0.248 1.00 62.69 744 GLY A N 1
ATOM 5522 C CA . GLY A 1 744 ? -7.108 10.888 0.563 1.00 62.69 744 GLY A CA 1
ATOM 5523 C C . GLY A 1 744 ? -8.296 11.081 1.494 1.00 62.69 744 GLY A C 1
ATOM 5524 O O . GLY A 1 744 ? -9.343 11.578 1.090 1.00 62.69 744 GLY A O 1
ATOM 5525 N N . ALA A 1 745 ? -8.106 10.761 2.769 1.00 57.78 745 ALA A N 1
ATOM 5526 C CA . ALA A 1 745 ? -8.969 11.222 3.848 1.00 57.78 745 ALA A CA 1
ATOM 5527 C C . ALA A 1 745 ? -8.342 12.474 4.528 1.00 57.78 745 ALA A C 1
ATOM 5529 O O . ALA A 1 745 ? -7.688 12.364 5.566 1.00 57.78 745 ALA A O 1
ATOM 5530 N N . GLU A 1 746 ? -8.545 13.673 3.943 1.00 33.28 746 GLU A N 1
ATOM 5531 C CA . GLU A 1 746 ? -8.178 15.034 4.426 1.00 33.28 746 GLU A CA 1
ATOM 5532 C C . GLU A 1 746 ? -6.667 15.295 4.722 1.00 33.28 746 GLU A C 1
ATOM 5534 O O . GLU A 1 746 ? -6.225 15.250 5.872 1.00 33.28 746 GLU A O 1
ATOM 5539 N N . GLY A 1 747 ? -5.801 15.617 3.747 1.00 27.08 747 GLY A N 1
ATOM 5540 C CA . GLY A 1 747 ? -5.673 16.972 3.153 1.00 27.08 747 GLY A CA 1
ATOM 5541 C C . GLY A 1 747 ? -4.422 17.749 3.652 1.00 27.08 747 GLY A C 1
ATOM 5542 O O . GLY A 1 747 ? -4.021 17.567 4.797 1.00 27.08 747 GLY A O 1
ATOM 5543 N N . ALA A 1 748 ? -3.743 18.635 2.896 1.00 21.78 748 ALA A N 1
ATOM 5544 C CA . ALA A 1 748 ? -3.877 19.023 1.479 1.00 21.78 748 ALA A CA 1
ATOM 5545 C C . ALA A 1 748 ? -2.584 19.683 0.895 1.00 21.78 748 ALA A C 1
ATOM 5547 O O . ALA A 1 748 ? -1.746 20.165 1.658 1.00 21.78 748 ALA A O 1
ATOM 5548 N N . ALA A 1 749 ? -2.424 19.732 -0.443 1.00 24.22 749 ALA A N 1
ATOM 5549 C CA . ALA A 1 749 ? -1.294 20.333 -1.198 1.00 24.22 749 ALA A CA 1
ATOM 5550 C C . ALA A 1 749 ? -1.715 20.684 -2.655 1.00 24.22 749 ALA A C 1
ATOM 5552 O O . ALA A 1 749 ? -2.830 20.341 -3.031 1.00 24.22 749 ALA A O 1
ATOM 5553 N N . PHE A 1 750 ? -0.869 21.356 -3.464 1.00 24.69 750 PHE A N 1
ATOM 5554 C CA . PHE A 1 750 ? -1.189 21.738 -4.862 1.00 24.69 750 PHE A CA 1
ATOM 5555 C C . PHE A 1 750 ? -0.085 21.370 -5.874 1.00 24.69 750 PHE A C 1
ATOM 5557 O O . PHE A 1 750 ? 1.102 21.465 -5.551 1.00 24.69 750 PHE A O 1
ATOM 5564 N N . THR A 1 751 ? -0.483 21.083 -7.119 1.00 25.67 751 THR A N 1
ATOM 5565 C CA . THR A 1 751 ? 0.401 20.918 -8.292 1.00 25.67 751 THR A CA 1
ATOM 5566 C C . THR A 1 751 ? -0.128 21.744 -9.477 1.00 25.67 751 THR A C 1
ATOM 5568 O O . THR A 1 751 ? -1.310 22.067 -9.540 1.00 25.67 751 THR A O 1
ATOM 5571 N N . LEU A 1 752 ? 0.748 22.149 -10.407 1.00 21.03 752 LEU A N 1
ATOM 5572 C CA . LEU A 1 752 ? 0.404 22.951 -11.591 1.00 21.03 752 LEU A CA 1
ATOM 5573 C C . LEU A 1 752 ? 0.948 22.294 -12.866 1.00 21.03 752 LEU A C 1
ATOM 5575 O O . LEU A 1 752 ? 2.164 22.146 -13.012 1.00 21.03 752 LEU A O 1
ATOM 5579 N N . PHE A 1 753 ? 0.074 22.012 -13.832 1.00 22.30 753 PHE A N 1
ATOM 5580 C CA . PHE A 1 753 ? 0.478 21.575 -15.169 1.00 22.30 753 PHE A CA 1
ATOM 5581 C C . PHE A 1 753 ? 0.838 22.760 -16.075 1.00 22.30 753 PHE A C 1
ATOM 5583 O O . PHE A 1 753 ? 0.100 23.738 -16.191 1.00 22.30 753 PHE A O 1
ATOM 5590 N N . ALA A 1 754 ? 1.974 22.655 -16.769 1.00 19.16 754 ALA A N 1
ATOM 5591 C CA . ALA A 1 754 ? 2.409 23.625 -17.771 1.00 19.16 754 ALA A CA 1
ATOM 5592 C C . ALA A 1 754 ? 3.036 22.918 -18.983 1.00 19.16 754 ALA A C 1
ATOM 5594 O O . ALA A 1 754 ? 4.256 22.774 -19.084 1.00 19.16 754 ALA A O 1
ATOM 5595 N N . CYS A 1 755 ? 2.204 22.497 -19.938 1.00 22.09 755 CYS A N 1
ATOM 5596 C CA . CYS A 1 755 ? 2.689 22.028 -21.235 1.00 22.09 755 CYS A CA 1
ATOM 5597 C C . CYS A 1 755 ? 3.360 23.167 -22.019 1.00 22.09 755 CYS A C 1
ATOM 5599 O O . CYS A 1 755 ? 2.897 24.311 -22.015 1.00 22.09 755 CYS A O 1
ATOM 5601 N N . ARG A 1 756 ? 4.403 22.843 -22.794 1.00 21.73 756 ARG A N 1
ATOM 5602 C CA . ARG A 1 756 ? 4.878 23.712 -23.879 1.00 21.73 756 ARG A CA 1
ATOM 5603 C C . ARG A 1 756 ? 5.011 22.936 -25.182 1.00 21.73 756 ARG A C 1
ATOM 5605 O O . ARG A 1 756 ? 5.539 21.833 -25.209 1.00 21.73 756 ARG A O 1
ATOM 5612 N N . ALA A 1 757 ? 4.483 23.536 -26.245 1.00 27.31 757 ALA A N 1
ATOM 5613 C CA . ALA A 1 757 ? 4.296 22.912 -27.548 1.00 27.31 757 ALA A CA 1
ATOM 5614 C C . ALA A 1 757 ? 5.614 22.499 -28.229 1.00 27.31 757 ALA A C 1
ATOM 5616 O O . ALA A 1 757 ? 6.602 23.233 -28.162 1.00 27.31 757 ALA A O 1
ATOM 5617 N N . GLY A 1 758 ? 5.590 21.372 -28.953 1.00 25.33 758 GLY A N 1
ATOM 5618 C CA . GLY A 1 758 ? 6.737 20.925 -29.754 1.00 25.33 758 GLY A CA 1
ATOM 5619 C C . GLY A 1 758 ? 6.610 19.597 -30.517 1.00 25.33 758 GLY A C 1
ATOM 5620 O O . GLY A 1 758 ? 7.447 19.354 -31.381 1.00 25.33 758 GLY A O 1
ATOM 5621 N N . ALA A 1 759 ? 5.605 18.752 -30.252 1.00 25.61 759 ALA A N 1
ATOM 5622 C CA . ALA A 1 759 ? 5.497 17.406 -30.836 1.00 25.61 759 ALA A CA 1
ATOM 5623 C C . ALA A 1 759 ? 4.271 17.217 -31.755 1.00 25.61 759 ALA A C 1
ATOM 5625 O O . ALA A 1 759 ? 3.248 17.875 -31.583 1.00 25.61 759 ALA A O 1
ATOM 5626 N N . LEU A 1 760 ? 4.385 16.277 -32.703 1.00 25.94 760 LEU A N 1
ATOM 5627 C CA . LEU A 1 760 ? 3.288 15.692 -33.490 1.00 25.94 760 LEU A CA 1
ATOM 5628 C C . LEU A 1 760 ? 3.468 14.156 -33.564 1.00 25.94 760 LEU A C 1
ATOM 5630 O O . LEU A 1 760 ? 4.594 13.663 -33.423 1.00 25.94 760 LEU A O 1
ATOM 5634 N N . PRO A 1 761 ? 2.376 13.389 -33.719 1.00 34.72 761 PRO A N 1
ATOM 5635 C CA . PRO A 1 761 ? 2.107 12.258 -32.831 1.00 34.72 761 PRO A CA 1
ATOM 5636 C C . PRO A 1 761 ? 2.723 10.928 -33.274 1.00 34.72 761 PRO A C 1
ATOM 5638 O O . PRO A 1 761 ? 2.968 10.679 -34.456 1.00 34.72 761 PRO A O 1
ATOM 5641 N N . MET A 1 762 ? 2.971 10.070 -32.291 1.00 35.41 762 MET A N 1
ATOM 5642 C CA . MET A 1 762 ? 2.482 8.689 -32.280 1.00 35.41 762 MET A CA 1
ATOM 5643 C C . MET A 1 762 ? 1.632 8.627 -31.018 1.00 35.41 762 MET A C 1
ATOM 5645 O O . MET A 1 762 ? 2.129 9.046 -29.969 1.00 35.41 762 MET A O 1
ATOM 5649 N N . ASP A 1 763 ? 0.376 8.214 -31.127 1.00 38.91 763 ASP A N 1
ATOM 5650 C CA . ASP A 1 763 ? -0.532 8.282 -29.986 1.00 38.91 763 ASP A CA 1
ATOM 5651 C C . ASP A 1 763 ? -0.026 7.325 -28.890 1.00 38.91 763 ASP A C 1
ATOM 5653 O O . ASP A 1 763 ? 0.310 6.174 -29.201 1.00 38.91 763 ASP A O 1
ATOM 5657 N N . PRO A 1 764 ? 0.146 7.793 -27.635 1.00 41.66 764 PRO A N 1
ATOM 5658 C CA . PRO A 1 764 ? 0.465 6.894 -26.532 1.00 41.66 764 PRO A CA 1
ATOM 5659 C C . PRO A 1 764 ? -0.655 5.848 -26.412 1.00 41.66 764 PRO A C 1
ATOM 5661 O O . PRO A 1 764 ? -1.793 6.172 -26.759 1.00 41.66 764 PRO A O 1
ATOM 5664 N N . PRO A 1 765 ? -0.370 4.615 -25.942 1.00 49.22 765 PRO A N 1
ATOM 5665 C CA . PRO A 1 765 ? -1.434 3.659 -25.648 1.00 49.22 765 PRO A CA 1
ATOM 5666 C C . PRO A 1 765 ? -2.443 4.353 -24.732 1.00 49.22 765 PRO A C 1
ATOM 5668 O O . PRO A 1 765 ? -2.057 4.875 -23.685 1.00 49.22 765 PRO A O 1
ATOM 5671 N N . GLU A 1 766 ? -3.694 4.467 -25.186 1.00 64.50 766 GLU A N 1
ATOM 5672 C CA . GLU A 1 766 ? -4.665 5.311 -24.494 1.00 64.50 766 GLU A CA 1
ATOM 5673 C C . GLU A 1 766 ? -4.876 4.780 -23.069 1.00 64.50 766 GLU A C 1
ATOM 5675 O O . GLU A 1 766 ? -5.017 3.564 -22.886 1.00 64.50 766 GLU A O 1
ATOM 5680 N N . PRO A 1 767 ? -4.875 5.660 -22.051 1.00 72.44 767 PRO A N 1
ATOM 5681 C CA . PRO A 1 767 ? -5.114 5.241 -20.682 1.00 72.44 767 PRO A CA 1
ATOM 5682 C C . PRO A 1 767 ? -6.490 4.590 -20.587 1.00 72.44 767 PRO A C 1
ATOM 5684 O O . PRO A 1 767 ? -7.464 5.076 -21.170 1.00 72.44 767 PRO A O 1
ATOM 5687 N N . VAL A 1 768 ? -6.597 3.513 -19.809 1.00 85.38 768 VAL A N 1
ATOM 5688 C CA . VAL A 1 768 ? -7.905 2.937 -19.493 1.00 85.38 768 VAL A CA 1
ATOM 5689 C C . VAL A 1 768 ? -8.613 3.923 -18.570 1.00 85.38 768 VAL A C 1
ATOM 5691 O O . VAL A 1 768 ? -8.346 3.983 -17.370 1.00 85.38 768 VAL A O 1
ATOM 5694 N N . ARG A 1 769 ? -9.475 4.758 -19.157 1.00 87.44 769 ARG A N 1
ATOM 5695 C CA . ARG A 1 769 ? -10.225 5.781 -18.429 1.00 87.44 769 ARG A CA 1
ATOM 5696 C C . ARG A 1 769 ? -11.455 5.150 -17.786 1.00 87.44 769 ARG A C 1
ATOM 5698 O O . ARG A 1 769 ? -12.432 4.843 -18.467 1.00 87.44 769 ARG A O 1
ATOM 5705 N N . LEU A 1 770 ? -11.394 4.960 -16.474 1.00 92.31 770 LEU A N 1
ATOM 5706 C CA . LEU A 1 770 ? -12.484 4.441 -15.657 1.00 92.31 770 LEU A CA 1
ATOM 5707 C C . LEU A 1 770 ? -13.265 5.621 -15.090 1.00 92.31 770 LEU A C 1
ATOM 5709 O O . LEU A 1 770 ? -12.722 6.429 -14.343 1.00 92.31 770 LEU A O 1
ATOM 5713 N N . VAL A 1 771 ? -14.537 5.732 -15.471 1.00 92.38 771 VAL A N 1
ATOM 5714 C CA . VAL A 1 771 ? -15.399 6.853 -15.085 1.00 92.38 771 VAL A CA 1
ATOM 5715 C C . VAL A 1 771 ? -16.570 6.317 -14.276 1.00 92.38 771 VAL A C 1
ATOM 5717 O O . VAL A 1 771 ? -17.486 5.706 -14.821 1.00 92.38 771 VAL A O 1
ATOM 5720 N N . PHE A 1 772 ? -16.556 6.572 -12.974 1.00 95.00 772 PHE A N 1
ATOM 5721 C CA . PHE A 1 772 ? -17.595 6.155 -12.036 1.00 95.00 772 PHE A CA 1
ATOM 5722 C C . PHE A 1 772 ? -18.755 7.167 -12.017 1.00 95.00 772 PHE A C 1
ATOM 5724 O O . PHE A 1 772 ? -19.142 7.695 -10.978 1.00 95.00 772 PHE A O 1
ATOM 5731 N N . ASN A 1 773 ? -19.322 7.456 -13.195 1.00 92.62 773 ASN A N 1
ATOM 5732 C CA . ASN A 1 773 ? -20.466 8.361 -13.372 1.00 92.62 773 ASN A CA 1
ATOM 5733 C C . ASN A 1 773 ? -21.828 7.643 -13.402 1.00 92.62 773 ASN A C 1
ATOM 5735 O O . ASN A 1 773 ? -22.795 8.168 -13.952 1.00 92.62 773 ASN A O 1
ATOM 5739 N N . ARG A 1 774 ? -21.906 6.441 -12.830 1.00 93.12 774 ARG A N 1
ATOM 5740 C CA . ARG A 1 774 ? -23.119 5.629 -12.648 1.00 93.12 774 ARG A CA 1
ATOM 5741 C C . ARG A 1 774 ? -23.003 4.841 -11.334 1.00 93.12 774 ARG A C 1
ATOM 5743 O O . ARG A 1 774 ? -21.882 4.731 -10.842 1.00 93.12 774 ARG A O 1
ATOM 5750 N N . PRO A 1 775 ? -24.097 4.295 -10.768 1.00 94.75 775 PRO A N 1
ATOM 5751 C CA . PRO A 1 775 ? -24.068 3.570 -9.500 1.00 94.75 775 PRO A CA 1
ATOM 5752 C C . PRO A 1 775 ? -22.949 2.530 -9.384 1.00 94.75 775 PRO A C 1
ATOM 5754 O O . PRO A 1 775 ? -22.755 1.708 -10.281 1.00 94.75 775 PRO A O 1
ATOM 5757 N N . PHE A 1 776 ? -22.225 2.574 -8.265 1.00 96.19 776 PHE A N 1
ATOM 5758 C CA . PHE A 1 776 ? -21.068 1.720 -7.989 1.00 96.19 776 PHE A CA 1
ATOM 5759 C C . PHE A 1 776 ? -20.986 1.345 -6.507 1.00 96.19 776 PHE A C 1
ATOM 5761 O O . PHE A 1 776 ? -21.562 2.021 -5.653 1.00 96.19 776 PHE A O 1
ATOM 5768 N N . VAL A 1 777 ? -20.248 0.279 -6.197 1.00 97.06 777 VAL A N 1
ATOM 5769 C CA . VAL A 1 777 ? -19.848 -0.081 -4.831 1.00 97.06 777 VAL A CA 1
ATOM 5770 C C . VAL A 1 777 ? -18.395 0.285 -4.568 1.00 97.06 777 VAL A C 1
ATOM 5772 O O . VAL A 1 777 ? -17.576 0.366 -5.485 1.00 97.06 777 VAL A O 1
ATOM 5775 N N . PHE A 1 778 ? -18.059 0.464 -3.299 1.00 97.25 778 PHE A N 1
ATOM 5776 C CA . PHE A 1 778 ? -16.685 0.647 -2.860 1.00 97.25 778 PHE A CA 1
ATOM 5777 C C . PHE A 1 778 ? -16.426 -0.089 -1.545 1.00 97.25 778 PHE A C 1
ATOM 5779 O O . PHE A 1 778 ? -17.342 -0.338 -0.755 1.00 97.25 778 PHE A O 1
ATOM 5786 N N . ALA A 1 779 ? -15.155 -0.384 -1.294 1.00 97.25 779 ALA A N 1
ATOM 5787 C CA . ALA A 1 779 ? -14.653 -0.828 -0.003 1.00 97.25 779 ALA A CA 1
ATOM 5788 C C . ALA A 1 779 ? -13.351 -0.096 0.343 1.00 97.25 779 ALA A C 1
ATOM 5790 O O . ALA A 1 779 ? -12.591 0.282 -0.547 1.00 97.25 779 ALA A O 1
ATOM 5791 N N . LEU A 1 780 ? -13.101 0.103 1.636 1.00 95.94 780 LEU A N 1
ATOM 5792 C CA . LEU A 1 780 ? -11.847 0.640 2.162 1.00 95.94 780 LEU A CA 1
ATOM 5793 C C . LEU A 1 780 ? -11.246 -0.369 3.136 1.00 95.94 780 LEU A C 1
ATOM 5795 O O . LEU A 1 780 ? -11.920 -0.777 4.084 1.00 95.94 780 LEU A O 1
ATOM 5799 N N . PHE A 1 781 ? -9.987 -0.725 2.915 1.00 94.75 781 PHE A N 1
ATOM 5800 C CA . PHE A 1 781 ? -9.224 -1.688 3.702 1.00 94.75 781 PHE A CA 1
ATOM 5801 C C . PHE A 1 781 ? -8.063 -0.995 4.417 1.00 94.75 781 PHE A C 1
ATOM 5803 O O . PHE A 1 781 ? -7.540 -0.005 3.906 1.00 94.75 781 PHE A O 1
ATOM 5810 N N . ASN A 1 782 ? -7.657 -1.498 5.585 1.00 90.50 782 ASN A N 1
ATOM 5811 C CA . ASN A 1 782 ? -6.434 -1.036 6.251 1.00 90.50 782 ASN A CA 1
ATOM 5812 C C . ASN A 1 782 ? -5.170 -1.694 5.664 1.00 90.50 782 ASN A C 1
ATOM 5814 O O . ASN A 1 782 ? -5.242 -2.466 4.712 1.00 90.50 782 ASN A O 1
ATOM 5818 N N . ASP A 1 783 ? -4.013 -1.403 6.258 1.00 86.94 783 ASP A N 1
ATOM 5819 C CA . ASP A 1 783 ? -2.704 -1.969 5.906 1.00 86.94 783 ASP A CA 1
ATOM 5820 C C . ASP A 1 783 ? -2.563 -3.484 6.182 1.00 86.94 783 ASP A C 1
ATOM 5822 O O . ASP A 1 783 ? -1.560 -4.089 5.808 1.00 86.94 783 ASP A O 1
ATOM 5826 N N . ALA A 1 784 ? -3.580 -4.102 6.794 1.00 88.50 784 ALA A N 1
ATOM 5827 C CA . ALA A 1 784 ? -3.705 -5.538 7.043 1.00 88.50 784 ALA A CA 1
ATOM 5828 C C . ALA A 1 784 ? -4.902 -6.176 6.294 1.00 88.50 784 ALA A C 1
ATOM 5830 O O . ALA A 1 784 ? -5.400 -7.224 6.704 1.00 88.50 784 ALA A O 1
ATOM 5831 N N . ASP A 1 785 ? -5.381 -5.536 5.218 1.00 89.62 785 ASP A N 1
ATOM 5832 C CA . ASP A 1 785 ? -6.458 -6.000 4.323 1.00 89.62 785 ASP A CA 1
ATOM 5833 C C . ASP A 1 785 ? -7.845 -6.227 4.972 1.00 89.62 785 ASP A C 1
ATOM 5835 O O . ASP A 1 785 ? -8.759 -6.777 4.344 1.00 89.62 785 ASP A O 1
ATOM 5839 N N . ALA A 1 786 ? -8.064 -5.738 6.198 1.00 92.25 786 ALA A N 1
ATOM 5840 C CA . ALA A 1 786 ? -9.359 -5.793 6.875 1.00 92.25 786 ALA A CA 1
ATOM 5841 C C . ALA A 1 786 ? -10.336 -4.741 6.309 1.00 92.25 786 ALA A C 1
ATOM 5843 O O . ALA A 1 786 ? -10.000 -3.551 6.319 1.00 92.25 786 ALA A O 1
ATOM 5844 N N . PRO A 1 787 ? -11.558 -5.112 5.862 1.00 94.44 787 PRO A N 1
ATOM 5845 C CA . PRO A 1 787 ? -12.538 -4.151 5.359 1.00 94.44 787 PRO A CA 1
ATOM 5846 C C . PRO A 1 787 ? -13.070 -3.253 6.480 1.00 94.44 787 PRO A C 1
ATOM 5848 O O . PRO A 1 787 ? -13.934 -3.624 7.282 1.00 94.44 787 PRO A O 1
ATOM 5851 N N . LEU A 1 788 ? -12.566 -2.023 6.500 1.00 92.56 788 LEU A N 1
ATOM 5852 C CA . LEU A 1 788 ? -12.974 -0.975 7.424 1.00 92.56 788 LEU A CA 1
ATOM 5853 C C . LEU A 1 788 ? -14.322 -0.382 7.037 1.00 92.56 788 LEU A C 1
ATOM 5855 O O . LEU A 1 788 ? -15.157 -0.161 7.911 1.00 92.56 788 LEU A O 1
ATOM 5859 N N . PHE A 1 789 ? -14.553 -0.146 5.745 1.00 93.69 789 PHE A N 1
ATOM 5860 C CA . PHE A 1 789 ? -15.819 0.368 5.225 1.00 93.69 789 PHE A CA 1
ATOM 5861 C C . PHE A 1 789 ? -16.245 -0.363 3.958 1.00 93.69 789 PHE A C 1
ATOM 5863 O O . PHE A 1 789 ? -15.407 -0.761 3.154 1.00 93.69 789 PHE A O 1
ATOM 5870 N N . VAL A 1 790 ? -17.557 -0.460 3.761 1.00 94.75 790 VAL A N 1
ATOM 5871 C CA . VAL A 1 790 ? -18.196 -0.846 2.500 1.00 94.75 790 VAL A CA 1
ATOM 5872 C C . VAL A 1 790 ? -19.389 0.059 2.229 1.00 94.75 790 VAL A C 1
ATOM 5874 O O . VAL A 1 790 ? -20.043 0.530 3.163 1.00 94.75 790 VAL A O 1
ATOM 5877 N N . GLY A 1 791 ? -19.705 0.291 0.964 1.00 93.19 791 GLY A N 1
ATOM 5878 C CA . GLY A 1 791 ? -20.869 1.086 0.602 1.00 93.19 791 GLY A CA 1
ATOM 5879 C C . GLY A 1 791 ? -21.221 1.019 -0.872 1.00 93.19 791 GLY A C 1
ATOM 5880 O O . GLY A 1 791 ? -20.496 0.438 -1.680 1.00 93.19 791 GLY A O 1
ATOM 5881 N N . ALA A 1 792 ? -22.341 1.648 -1.205 1.00 94.12 792 ALA A N 1
ATOM 5882 C CA . ALA A 1 792 ? -22.723 1.952 -2.574 1.00 94.12 792 ALA A CA 1
ATOM 5883 C C . ALA A 1 792 ? -22.939 3.458 -2.713 1.00 94.12 792 ALA A C 1
ATOM 5885 O O . ALA A 1 792 ? -23.471 4.101 -1.807 1.00 94.12 792 ALA A O 1
ATOM 5886 N N . TYR A 1 793 ? -22.551 4.010 -3.855 1.00 93.69 793 TYR A N 1
ATOM 5887 C CA . TYR A 1 793 ? -22.869 5.375 -4.247 1.00 93.69 793 TYR A CA 1
ATOM 5888 C C . TYR A 1 793 ? -23.848 5.326 -5.416 1.00 93.69 793 TYR A C 1
ATOM 5890 O O . TYR A 1 793 ? -23.519 4.796 -6.478 1.00 93.69 793 TYR A O 1
ATOM 5898 N N . THR A 1 794 ? -25.057 5.856 -5.222 1.00 90.69 794 THR A N 1
ATOM 5899 C CA . THR A 1 794 ? -26.120 5.863 -6.244 1.00 90.69 794 THR A CA 1
ATOM 5900 C C . THR A 1 794 ? -26.456 7.266 -6.750 1.00 90.69 794 THR A C 1
ATOM 5902 O O . THR A 1 794 ? -27.302 7.401 -7.633 1.00 90.69 794 THR A O 1
ATOM 5905 N N . GLY A 1 795 ? -25.758 8.295 -6.254 1.00 82.75 795 GLY A N 1
ATOM 5906 C CA . GLY A 1 795 ? -25.971 9.706 -6.600 1.00 82.75 795 GLY A CA 1
ATOM 5907 C C . GLY A 1 795 ? -27.094 10.393 -5.811 1.00 82.75 795 GLY A C 1
ATOM 5908 O O . GLY A 1 795 ? -27.372 11.565 -6.063 1.00 82.75 795 GLY A O 1
ATOM 5909 N N . GLU A 1 796 ? -27.723 9.678 -4.870 1.00 65.81 796 GLU A N 1
ATOM 5910 C CA . GLU A 1 796 ? -28.851 10.116 -4.023 1.00 65.81 796 GLU A CA 1
ATOM 5911 C C . GLU A 1 796 ? -28.606 9.847 -2.531 1.00 65.81 796 GLU A C 1
ATOM 5913 O O . GLU A 1 796 ? -27.868 8.877 -2.232 1.00 65.81 796 GLU A O 1
#

Organism: NCBI:txid883077

pLDDT: mean 71.25, std 21.1, range [19.16, 97.94]

InterPro domains:
  IPR000215 Serpin family [PTHR11461] (437-793)
  IPR023795 Serpin, conserved site [PS00284] (770-780)
  IPR023796 Serpin domain [PF00079] (451-793)
  IPR023796 Serpin domain [SM00093] (441-796)
  IPR024787 EcsC protein [PF12787] (123-396)
  IPR036186 Serpin superfamily [SSF56574] (449-794)
  IPR042178 Serpin superfamily, domain 1 [G3DSA:3.30.497.10] (450-741)
  IPR042185 Serpin superfamily, domain 2 [G3DSA:2.30.39.10] (592-793)

Foldseek 3Di:
DDDDDDDDDDDDDDDPVVVVVVVVVVVVVVVVVVVVVVVVVVVVLVVLLVQFQDQDDPDQWDWPQADPVQFGNADVVLADPVLLVVLLVLLVLVCVLLDDDPVVVVVDDPPDDDDPVRVVVVVVFVVLLCVQCPPDFLVRLLVVLLVCLVVVVVVLCVLLSSLAGDLVSLQVLLQVFPDPGHDSGLLCLLRDHLVRLLVSLVVPLCSNLLCSQQVPFPPPDDDPDGQSNLLNSLLSNLLSSLVSLLSSLSHCCQPDQLSVLLSLVLSLLLLADSVPPPLVPQLLSQLSNFSPSVLLVVCLVVPLVSSCVVPTNSVSVVVSSVVSCVVSVVQVVPDDSVSSNSVSSSVSSSVSSVRDGPVSSSVQAGGDDRTSSRGGDPVSSVSSSSSSNSRSSSVSSSCSSVSSVVDSVVGDDDDDDDDDDDDDDDDDDPDPDAALLLLQLLCALPVCVPVAWAKFFSLLVLLQLVLLLLQFDDVLNVLSCLHRDDPVSVVLSLCQQQNDADPPADPFWDKDKEKEKEFACVFFNWDPCSQVSSVSRVYYYYHDQCQDPVNFCVVQVVQCVAAVHPRRTDDHDDSPAGMEMDMGMYTTFWFPWFQAPDFDFDFFDFPVDTDTFTKGKTWDQPWWWDDDQFWIKIWTATPSQKIKMKIDGDPPDDSSCSSVSSVQSVNVVCRLVVNRTDGDSQTEIEIGGWDWHKDFWDWCQVSSVVSRNPCLCDLNTGRVNTGVGSDHRVTYTDIDTDGQDRTGRDDDDDDDDDDDDDDDDDDRRHHRYHHNSAKIKMFIAGNSRRTRMIIIHRPD

Sequence (796 aa):
MDDEIVDSGHMKKGGLLDRLVAGVADAADAGAKAVNAGAEAIKAGAKKTHQAFGGEYGEVFEGNLVGEDGSYIMPDPALDEREFNEIETLAKRYEKLTSPGTLAKAGKQIGEAVPAPMKALANKAGKAAKDALNGLTEQELMANAIKAAAEGFGELEKQAAKASVSREYVISRINEGKQEQKVSSLSEICLLRAYDVAAVSANERLHHMGIALAEGGGTGAAGFWGLPANLVLSMLIYFRAVQSVAMFYGYDVKDDPSELVIASEVFKSALAPKAKVDASSEYIGKALVYAEAAVVKQTAKKGWSAMVEQGGAALAIAQIRALANGAARKAVENGGKKALEAGVFKKALTQIGQKMTLETVGKMVPVIGAGFGALFDSAQMKRILDFADLFYHKRFIVEKDQRARALAERGPEPSVSDSPAEMKEIALAPSPEQGLDSIAARLLEIGLRDGKSFVSSPACLQVALEALARGAEAETLAEIDTVLGDADAREAAHAALFGEPSESLPDNYSFTIGTSIWADPDRAPLHGSYAESISDMNGKAVEANPASEEAHSRMSSWLAENTGGKFTSAPQLDASTTLALMSAMRFKDTWINRLDDEETDMLFHAASSTPTVTMMGGFSFYEDLIREAGGTAVTWHMESGAQAVFAMPDETASIEEFIGSGSAWSLISRCRDRKGVEHPEGGIGLVVPELDLKTEGMSLDSTMKAMGVRRLFSPEAQLGSLTEADTMLDRAIQSSMLKLDPNGAEGAAFTLFACRAGALPMDPPEPVRLVFNRPFVFALFNDADAPLFVGAYTGE

Secondary structure (DSSP, 8-state):
---------------HHHHHHHHHHHHHHHHHHHHHHHHHHHHHHHHHHHHTTTPPP------S-B-TTS-B---SSSS-HHHHHHHHHHHHHHHHHHSPPGGGT--SS--S-S-HHHHHHHHHHHHHHHHHHTT--HHHHHHHHHHHHHHSHHHHHHHHGGG---HHHHHHHHHTSSSS---SSSGGGGGS-HHHHHHHHHHHTTHHHHHHHHH-TT--SS-S--HHHHHHHHHHHHHHHHHHHHHHTT--TTT-HHHHHHHHHHHHHHHS-TTT--TTTSHHHHHHH---HHHHHHHGGG-HHHHHHT-HHHHHHHHHHHHHHHHHHHHHTTS-HHHHHHHHHHHHHHHHHTT--HHHHHHHSPP--S-GGGSS-HHHHHHHHHHHHHHHHHHHHHHHHHHHHHHHHH-PPPP-------------PPP---HHHHHHHHHHHHHGGGSS-EEE-HHHHHHHHHHHHTT--HHHHHHHHHHH-SHHHHHHHHHHHHSPPPTT--TT---EEEEEEEE-TTTSPPPTTHHHHTGGGTEEEEES-TTSHHHHHHHHHHHHHHTTTS---PPP--TT--EEEEEEEE---BBSS-SBS--EEEE---SS---EEEEEEEEESS--EEEETTEEEEEEEBTTS-EEEEEEE-TTS-HHHHHHTSHHHHHHHHHHTTSS-B--TT-EEEEEE-EEEEEEEEESHHHHHHHT--GGGSTT---TTT-SS-----EEEEEEEEEEBTTBSS----------------PPPPPEEEE--S-EEEEEE-TT--EEEEEEE---

Radius of gyration: 34.93 Å; chains: 1; bounding box: 90×85×126 Å